Protein 3G79 (pdb70)

Solvent-accessible surface area: 38349 Å² total; per-residue (Å²): 172,90,49,113,2,70,99,32,16,168,141,78,18,100,7,70,79,0,0,0,2,14,5,14,112,38,0,2,0,11,0,0,6,3,0,37,6,111,70,8,98,59,0,4,0,5,22,151,100,34,190,96,22,13,108,35,32,48,58,2,57,162,6,52,17,58,163,198,67,22,28,120,21,6,88,110,13,0,27,121,2,31,186,67,43,39,6,49,2,6,70,61,36,46,65,0,36,94,0,18,0,0,0,0,4,22,80,25,82,95,29,79,120,74,87,75,61,36,55,31,66,56,0,34,64,4,0,100,31,0,0,103,69,7,100,56,0,0,0,0,0,0,19,8,49,5,26,16,23,10,0,67,23,73,0,34,90,17,0,37,135,73,32,64,37,113,14,19,81,19,0,0,0,0,2,0,12,37,80,38,93,94,40,133,2,8,98,8,8,67,82,47,39,10,16,0,0,1,29,52,138,20,0,17,135,12,0,37,73,0,2,54,54,11,27,70,125,7,128,28,23,70,10,44,0,22,1,0,0,0,2,38,2,0,14,20,1,13,60,0,7,23,23,0,3,0,1,0,1,0,3,10,0,32,7,32,40,6,20,0,27,41,0,25,62,0,2,38,18,39,127,44,167,32,80,28,22,17,8,12,143,8,4,0,8,15,3,14,60,51,36,21,22,6,0,80,13,0,27,118,3,10,151,126,48,248,38,155,64,29,33,19,179,73,48,67,10,0,0,37,13,0,4,103,1,2,87,31,0,5,32,2,0,37,60,11,0,56,22,0,0,102,83,50,65,61,154,9,99,71,10,37,0,0,0,0,0,0,0,35,84,140,50,23,107,23,9,132,54,3,7,1,58,62,0,48,72,56,0,72,175,38,36,5,68,27,61,6,6,4,56,90,12,126,136,45,105,87,22,162,35,20,120,61,34,71,65,0,0,106,85,0,18,0,0,0,0,1,0,11,0,53,43,1,71,84,15,123,3,65,62,0,50,136,20,0,46,76,61,51,0,0,0,0,2,1,53,71,27,8,94,8,84,84,2,27,73,77,15,0,0,2,9,1,6,0,24,31,41,37,9,150,22,172,101,171,104,62,111,2,69,100,41,11,143,143,76,30,90,4,71,74,0,0,0,2,13,4,14,69,39,0,0,0,7,0,0,6,4,0,64,6,132,56,10,86,89,1,5,0,4,22,172,108,31,215,96,26,10,120,31,29,72,60,0,56,196,9,80,10,17,40,171,35,158,17,75,29,1,68,84,7,0,6,136,3,32,171,70,48,46,8,76,3,8,56,72,39,48,56,0,35,110,3,16,0,0,0,0,7,30,128,24,64,35,79,100,82,102,99,59,49,15,56,42,70,40,0,71,84,3,0,119,29,0,0,96,66,10,100,58,0,1,0,0,0,0,3,7,65,6,23,7,29,16,0,67,18,64,0,48,126,20,0,42,136,44,30,56,38,99,13,24,86,18,0,0,0,0,1,0,5,29,48,48,113,90,29,147,3,6,106,26,13,61,90,70,40,16,2,0,0,1,34,48,114,18,0,8,120,7,0,31,68,0,2,50,53,15,29,72,123,9,130,25,24,74,12,46,0,19,1,0,0,0,0,22,3,0,6,18,1,10,66,0,6,29,19,0,3,0,1,0,2,0,2,7,0,31,2,29,36,7,19,0,22,42,0,16,57,0,1,38,19,15,138,34,160,40,90,36,28,13,11,9,143,6,3,0,6,20,5,12,47,49,32,16,8,5,0,69,13,0,41,93,6,11,145,107,55,192,29,150,66,29,37,49,159,72,92,58,7,0,0,19,4,0,4,95,0,2,87,32,0,6,31,2,0,35,58,12,0,46,39,0,0,96,86,52,53,61,138,4,108,67,6,27,0,0,0,0,0,0,0,27,88,124,53,28,100,22,6,133,38,4,6,2,68,61,0,52,53,56,0,74,154,38,29,6,64,22,68,5,6,1,53,89,16,133,141,35,118,82,19,160,30,25,117,60,46,68,76,0,0,114,87,0,13,0,0,0,0,4,0,12,0,60,43,1,72,76,12,124,0,75,80,0,53,145,30,0,61,88,70,47,0,0,0,0,3,2,52,72,28,8,94,7,90,56,2,29,70,62,14,0,0,2,10,0,4,0,26,31,44,34,6,139,22,161,103

Organism: Methanosarcina mazei (strain ATCC BAA-159 / DSM 3647 / Goe1 / Go1 / JCM 11833 / OCM 88) (NCBI:txid192952)

Secondary structure (DSSP, 8-state):
---HHHHHHHHH-S--EEEEE--STTHHHHHHHHHHSTT--EEEEE----TTTTTHHHHHTTT---SS--GGGHHHHHHHHHHTT-EEEES-GGGGGG-SEEEE-------SS--SS---HHHHHHHHHHHHH--TT-EEEE-S---TTTIIIIIHHHHHHHH---BTTTBEEEE------TTSHHHHHHHS-EEEEESSHHHHHHHHHHHGGG-SS--EEEEEHHHHHHHHHHHHHHHHHHHHHHHHHHHHHHHTT--HHHHHHHHHTS--SSS--------S---SSHHHHHHHHHHHHHTTSS-PPP--SS---HHHHHHHHHHHHHHHHHHHHHHHHHTTT--STT-EEEEE-SSSSTT-S--TT-THHHHHHHHHHHT-EEEEE-SS---BTTB-EES-HHHHHTT-SEEEE-S--HHHHS--HHHHHHHH--SS-EEEESSS-S-HHHHHTTT-EEEETT-TTTTT---/---HHHHHHHHH-S--EEEEE--STTHHHHHHHHHTSTT--EEEEE----TTTTHHHHHHTTT---SS---TTHHHHHHHHHHTTSEEEES-TTTTTT-SEEEE------SSS-SS----HHHHHHHHHHHHH--TT-EEEE-S---TTTIIIIIHHHHHHHHS--BTTTBEEEE------TTSHHHHHHHSPEEEEESSHHHHHHHHHHHGGG-SS--EEEEEHHHHHHHHHHHHHHHHHHHHHHHHHHHHHHHHT--HHHHHHHHHT--STTT--------S---SSHHHHHHHHHHHHHHHTT-----SSSS--HHHHHHHHHHHHHHHHHHHHHHHHHTTT--BTB-EEEEE-SSSSTT----TT-THHHHHHHHHHHT-EEEEE-SS---BTTB-EES-TTTTTTT-SEEEE-S--GGGTT--HHHHHHHH-SSS-EEEESSS---HHHHHTTT-EEEETT-TTTTT---

B-factor: mean 37.41, std 12.24, range [9.35, 94.42]

Structure (mmCIF, N/CA/C/O backbone):
data_3G79
#
_entry.id   3G79
#
_cell.length_a   78.830
_cell.length_b   88.723
_cell.length_c   151.600
_cell.angle_alpha   90.000
_cell.angle_beta   90.000
_cell.angle_gamma   90.000
#
_symmetry.space_group_name_H-M   'P 21 21 21'
#
loop_
_entity.id
_entity.type
_entity.pdbx_description
1 polymer 'NDP-N-acetyl-D-galactosaminuronic acid dehydrogenase'
2 water water
#
loop_
_atom_site.group_PDB
_atom_site.id
_atom_site.type_symbol
_atom_site.label_atom_id
_atom_site.label_alt_id
_atom_site.label_comp_id
_atom_site.label_asym_id
_atom_site.label_entity_id
_atom_site.label_seq_id
_atom_site.pdbx_PDB_ins_code
_atom_site.Cartn_x
_atom_site.Cartn_y
_atom_site.Cartn_z
_atom_site.occupancy
_atom_site.B_iso_or_equiv
_atom_site.auth_seq_id
_atom_site.auth_comp_id
_atom_site.auth_asym_id
_atom_site.auth_atom_id
_atom_site.pdbx_PDB_model_num
ATOM 1 N N . SER A 1 4 ? 5.080 -37.891 -45.353 1.00 49.46 4 SER A N 1
ATOM 2 C CA . SER A 1 4 ? 5.803 -37.144 -44.265 1.00 49.77 4 SER A CA 1
ATOM 3 C C . SER A 1 4 ? 5.722 -37.784 -42.869 1.00 49.02 4 SER A C 1
ATOM 4 O O . SER A 1 4 ? 6.370 -37.315 -41.927 1.00 49.10 4 SER A O 1
ATOM 7 N N . MET A 1 5 ? 4.941 -38.862 -42.749 1.00 48.08 5 MET A N 1
ATOM 8 C CA . MET A 1 5 ? 4.899 -39.682 -41.525 1.00 46.43 5 MET A CA 1
ATOM 9 C C . MET A 1 5 ? 6.213 -40.414 -41.287 1.00 43.48 5 MET A C 1
ATOM 10 O O . MET A 1 5 ? 6.834 -40.922 -42.223 1.00 43.20 5 MET A O 1
ATOM 15 N N . SER A 1 6 ? 6.623 -40.507 -40.031 1.00 41.21 6 SER A N 1
ATOM 16 C CA . SER A 1 6 ? 7.818 -41.289 -39.724 1.00 39.52 6 SER A CA 1
ATOM 17 C C . SER A 1 6 ? 7.523 -42.782 -39.834 1.00 36.97 6 SER A C 1
ATOM 18 O O . SER A 1 6 ? 6.378 -43.205 -39.827 1.00 36.23 6 SER A O 1
ATOM 21 N N . LYS A 1 7 ? 8.575 -43.569 -39.931 1.00 35.61 7 LYS A N 1
ATOM 22 C CA . LYS A 1 7 ? 8.463 -45.019 -39.876 1.00 34.61 7 LYS A CA 1
ATOM 23 C C . LYS A 1 7 ? 7.630 -45.513 -38.691 1.00 33.91 7 LYS A C 1
ATOM 24 O O . LYS A 1 7 ? 6.674 -46.247 -38.886 1.00 34.47 7 LYS A O 1
ATOM 30 N N . LEU A 1 8 ? 7.992 -45.116 -37.473 1.00 33.85 8 LEU A N 1
ATOM 31 C CA . LEU A 1 8 ? 7.250 -45.522 -36.258 1.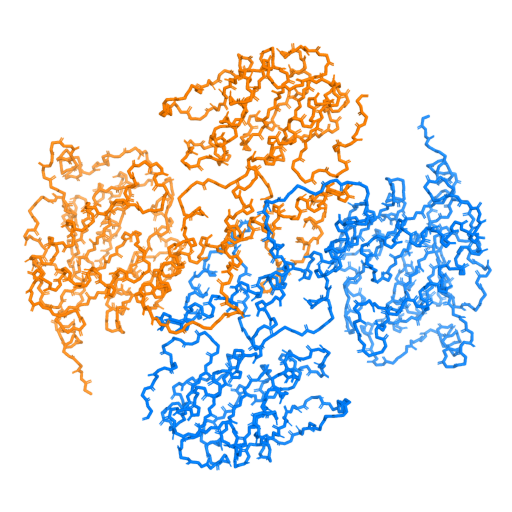00 34.15 8 LEU A CA 1
ATOM 32 C C . LEU A 1 8 ? 5.759 -45.125 -36.293 1.00 35.70 8 LEU A C 1
ATOM 33 O O . LEU A 1 8 ? 4.872 -45.967 -36.038 1.00 36.72 8 LEU A O 1
ATOM 38 N N . GLU A 1 9 ? 5.503 -43.856 -36.623 1.00 35.42 9 GLU A N 1
ATOM 39 C CA . GLU A 1 9 ? 4.160 -43.316 -36.784 1.00 35.42 9 GLU A CA 1
ATOM 40 C C . GLU A 1 9 ? 3.283 -44.206 -37.674 1.00 34.08 9 GLU A C 1
ATOM 41 O O . GLU A 1 9 ? 2.105 -44.420 -37.358 1.00 33.05 9 GLU A O 1
ATOM 47 N N . LYS A 1 10 ? 3.870 -44.696 -38.774 1.00 34.19 10 LYS A N 1
ATOM 48 C CA . LYS A 1 10 ? 3.189 -45.559 -39.769 1.00 35.05 10 LYS A CA 1
ATOM 49 C C . LYS A 1 10 ? 2.829 -46.926 -39.174 1.00 34.51 10 LYS A C 1
ATOM 50 O O . LYS A 1 10 ? 1.670 -47.371 -39.265 1.00 34.89 10 LYS A O 1
ATOM 56 N N . LEU A 1 11 ? 3.835 -47.576 -38.576 1.00 32.71 11 LEU A N 1
ATOM 57 C CA . LEU A 1 11 ? 3.649 -48.837 -37.891 1.00 31.79 11 LEU A CA 1
ATOM 58 C C . LEU A 1 11 ? 2.574 -48.706 -36.865 1.00 31.34 11 LEU A C 1
ATOM 59 O O . LEU A 1 11 ? 1.759 -49.583 -36.730 1.00 31.80 11 LEU A O 1
ATOM 64 N N . LEU A 1 12 ? 2.614 -47.612 -36.116 1.00 31.01 12 LEU A N 1
ATOM 65 C CA . LEU A 1 12 ? 1.610 -47.341 -35.119 1.00 31.15 12 LEU A CA 1
ATOM 66 C C . LEU A 1 12 ? 0.224 -47.137 -35.735 1.00 32.64 12 LEU A C 1
ATOM 67 O O . LEU A 1 12 ? -0.724 -47.762 -35.283 1.00 33.50 12 LEU A O 1
ATOM 72 N N . LYS A 1 13 ? 0.090 -46.325 -36.779 1.00 33.73 13 LYS A N 1
ATOM 73 C CA . LYS A 1 13 ? -1.259 -46.125 -37.339 1.00 35.49 13 LYS A CA 1
ATOM 74 C C . LYS A 1 13 ? -1.753 -47.437 -37.934 1.00 36.39 13 LYS A C 1
ATOM 75 O O . LYS A 1 13 ? -2.927 -47.752 -37.825 1.00 37.05 13 LYS A O 1
ATOM 81 N N . GLU A 1 14 ? -0.840 -48.187 -38.545 1.00 36.11 14 GLU A N 1
ATOM 82 C CA . GLU A 1 14 ? -1.123 -49.499 -39.105 1.00 36.67 14 GLU A CA 1
ATOM 83 C C . GLU A 1 14 ? -1.494 -50.603 -38.059 1.00 35.30 14 GLU A C 1
ATOM 84 O O . GLU A 1 14 ? -2.275 -51.506 -38.379 1.00 33.57 14 GLU A O 1
ATOM 90 N N . ARG A 1 15 ? -0.951 -50.512 -36.830 1.00 35.21 15 ARG A N 1
ATOM 91 C CA . ARG A 1 15 ? -1.267 -51.459 -35.728 1.00 34.97 15 ARG A CA 1
ATOM 92 C C . ARG A 1 15 ? -2.645 -51.109 -35.175 1.00 34.56 15 ARG A C 1
ATOM 93 O O . ARG A 1 15 ? -3.353 -51.951 -34.668 1.00 34.00 15 ARG A O 1
ATOM 101 N N . GLY A 1 16 ? -3.034 -49.848 -35.300 1.00 35.60 16 GLY A N 1
ATOM 102 C CA . GLY A 1 16 ? -4.321 -49.398 -34.796 1.00 35.83 16 GLY A CA 1
ATOM 103 C C . GLY A 1 16 ? -4.302 -49.119 -33.299 1.00 35.28 16 GLY A C 1
ATOM 104 O O . GLY A 1 16 ? -3.256 -49.180 -32.669 1.00 35.63 16 GLY A O 1
ATOM 105 N N . PRO A 1 17 ? -5.471 -48.811 -32.722 1.00 33.65 17 PRO A N 1
ATOM 106 C CA . PRO A 1 17 ? -5.548 -48.562 -31.287 1.00 33.09 17 PRO A CA 1
ATOM 107 C C . PRO A 1 17 ? -5.103 -49.758 -30.417 1.00 32.55 17 PRO A C 1
ATOM 108 O O . PRO A 1 17 ? -5.297 -50.912 -30.812 1.00 31.86 17 PRO A O 1
ATOM 112 N N . ILE A 1 18 ? -4.529 -49.454 -29.240 1.00 31.79 18 ILE A N 1
ATOM 113 C CA . ILE A 1 18 ? -4.038 -50.438 -28.291 1.00 29.95 18 ILE A CA 1
ATOM 114 C C . ILE A 1 18 ? -5.197 -51.292 -27.855 1.00 30.98 18 ILE A C 1
ATOM 115 O O . ILE A 1 18 ? -6.234 -50.773 -27.449 1.00 31.91 18 ILE A O 1
ATOM 120 N N . LYS A 1 19 ? -5.031 -52.605 -27.945 1.00 30.52 19 LYS A N 1
ATOM 121 C CA . LYS A 1 19 ? -6.089 -53.523 -27.569 1.00 29.48 19 LYS A CA 1
ATOM 122 C C . LYS A 1 19 ? -5.595 -54.625 -26.660 1.00 28.65 19 LYS A C 1
ATOM 123 O O . LYS A 1 19 ? -6.369 -55.153 -25.855 1.00 28.69 19 LYS A O 1
ATOM 129 N N . LYS A 1 20 ? -4.338 -55.027 -26.831 1.00 28.07 20 LYS A N 1
ATOM 130 C CA . LYS A 1 20 ? -3.802 -56.087 -25.990 1.00 29.00 20 LYS A CA 1
ATOM 131 C C . LYS A 1 20 ? -2.593 -55.541 -25.281 1.00 28.33 20 LYS A C 1
ATOM 132 O O . LYS A 1 20 ? -1.655 -55.063 -25.917 1.00 29.57 20 LYS A O 1
ATOM 138 N N . ILE A 1 21 ? -2.607 -55.680 -23.966 1.00 26.29 21 ILE A N 1
ATOM 139 C CA . ILE A 1 21 ? -1.643 -55.061 -23.083 1.00 25.97 21 ILE A CA 1
ATOM 140 C C . ILE A 1 21 ? -1.004 -56.151 -22.236 1.00 25.14 21 ILE A C 1
ATOM 141 O O . ILE A 1 21 ? -1.627 -57.132 -21.938 1.00 26.05 21 ILE A O 1
ATOM 146 N N . GLY A 1 22 ? 0.235 -55.970 -21.837 1.00 24.27 22 GLY A N 1
ATOM 147 C CA . GLY A 1 22 ? 0.888 -56.959 -20.994 1.00 24.40 22 GLY A CA 1
ATOM 148 C C . GLY A 1 22 ? 1.461 -56.215 -19.819 1.00 23.91 22 GLY A C 1
ATOM 149 O O . GLY A 1 22 ? 1.899 -55.074 -19.969 1.00 23.41 22 GLY A O 1
ATOM 150 N N . VAL A 1 23 ? 1.392 -56.815 -18.634 1.00 23.38 23 VAL A N 1
ATOM 151 C CA . VAL A 1 23 ? 2.159 -56.263 -17.501 1.00 22.81 23 VAL A CA 1
ATOM 152 C C . VAL A 1 23 ? 3.141 -57.286 -16.955 1.00 22.40 23 VAL A C 1
ATOM 153 O O . VAL A 1 23 ? 2.781 -58.458 -16.754 1.00 22.18 23 VAL A O 1
ATOM 157 N N . LEU A 1 24 ? 4.385 -56.861 -16.794 1.00 22.59 24 LEU A N 1
ATOM 158 C CA . LEU A 1 24 ? 5.405 -57.693 -16.178 1.00 23.64 24 LEU A CA 1
ATOM 159 C C . LEU A 1 24 ? 5.642 -57.182 -14.778 1.00 24.90 24 LEU A C 1
ATOM 160 O O . LEU A 1 24 ? 5.900 -55.972 -14.589 1.00 25.17 24 LEU A O 1
ATOM 165 N N . GLY A 1 25 ? 5.586 -58.090 -13.800 1.00 25.03 25 GLY A N 1
ATOM 166 C CA . GLY A 1 25 ? 5.802 -57.689 -12.400 1.00 25.48 25 GLY A CA 1
ATOM 167 C C . GLY A 1 25 ? 4.516 -57.815 -11.601 1.00 27.23 25 GLY A C 1
ATOM 168 O O . GLY A 1 25 ? 3.804 -56.804 -11.331 1.00 26.32 25 GLY A O 1
ATOM 169 N N . MET A 1 26 ? 4.204 -59.055 -11.215 1.00 27.74 26 MET A N 1
ATOM 170 C CA . MET A 1 26 ? 2.992 -59.275 -10.450 1.00 28.35 26 MET A CA 1
ATOM 171 C C . MET A 1 26 ? 3.168 -58.936 -8.943 1.00 31.27 26 MET A C 1
ATOM 172 O O . MET A 1 26 ? 3.041 -59.791 -8.068 1.00 30.88 26 MET A O 1
ATOM 177 N N . GLY A 1 27 ? 3.443 -57.653 -8.668 1.00 34.08 27 GLY A N 1
ATOM 178 C CA . GLY A 1 27 ? 3.714 -57.168 -7.306 1.00 36.34 27 GLY A CA 1
ATOM 179 C C . GLY A 1 27 ? 2.694 -56.165 -6.785 1.00 38.51 27 GLY A C 1
ATOM 180 O O . GLY A 1 27 ? 1.585 -56.048 -7.327 1.00 38.29 27 GLY A O 1
ATOM 181 N N . TYR A 1 28 ? 3.055 -55.419 -5.738 1.00 40.70 28 TYR A N 1
ATOM 182 C CA . TYR A 1 28 ? 2.067 -54.521 -5.157 1.00 42.76 28 TYR A CA 1
ATOM 183 C C . TYR A 1 28 ? 1.487 -53.521 -6.173 1.00 42.53 28 TYR A C 1
ATOM 184 O O . TYR A 1 28 ? 0.290 -53.261 -6.119 1.00 44.24 28 TYR A O 1
ATOM 193 N N . VAL A 1 29 ? 2.294 -53.055 -7.138 1.00 40.26 29 VAL A N 1
ATOM 194 C CA . VAL A 1 29 ? 1.876 -52.096 -8.187 1.00 37.20 29 VAL A CA 1
ATOM 195 C C . VAL A 1 29 ? 1.445 -52.695 -9.533 1.00 35.36 29 VAL A C 1
ATOM 196 O O . VAL A 1 29 ? 0.561 -52.164 -10.209 1.00 34.90 29 VAL A O 1
ATOM 200 N N . GLY A 1 30 ? 2.072 -53.793 -9.943 1.00 33.53 30 GLY A N 1
ATOM 201 C CA . GLY A 1 30 ? 1.786 -54.334 -11.255 1.00 31.34 30 GLY A CA 1
ATOM 202 C C . GLY A 1 30 ? 0.445 -55.048 -11.281 1.00 30.76 30 GLY A C 1
ATOM 203 O O . GLY A 1 30 ? -0.206 -55.123 -12.339 1.00 30.44 30 GLY A O 1
ATOM 204 N N . ILE A 1 31 ? 0.013 -55.588 -10.142 1.00 29.84 31 ILE A N 1
ATOM 205 C CA . ILE A 1 31 ? -1.301 -56.253 -10.126 1.00 29.19 31 ILE A CA 1
ATOM 206 C C . ILE A 1 31 ? -2.464 -55.226 -10.301 1.00 29.76 31 ILE A C 1
ATOM 207 O O . ILE A 1 31 ? -3.323 -55.414 -11.169 1.00 29.11 31 ILE A O 1
ATOM 212 N N . PRO A 1 32 ? -2.481 -54.127 -9.503 1.00 30.83 32 PRO A N 1
ATOM 213 C CA . PRO A 1 32 ? -3.559 -53.124 -9.703 1.00 31.24 32 PRO A CA 1
ATOM 214 C C . PRO A 1 32 ? -3.525 -52.576 -11.117 1.00 31.40 32 PRO A C 1
ATOM 215 O O . PRO A 1 32 ? -4.547 -52.595 -11.812 1.00 31.84 32 PRO A O 1
ATOM 219 N N . ALA A 1 33 ? -2.335 -52.144 -11.537 1.00 31.21 33 ALA A N 1
ATOM 220 C CA . ALA A 1 33 ? -2.099 -51.643 -12.888 1.00 30.78 33 ALA A CA 1
ATOM 221 C C . ALA A 1 33 ? -2.689 -52.550 -13.921 1.00 30.64 33 ALA A C 1
ATOM 222 O O . ALA A 1 33 ? -3.538 -52.112 -14.677 1.00 31.59 33 ALA A O 1
ATOM 224 N N . ALA A 1 34 ? -2.268 -53.816 -13.946 1.00 30.75 34 ALA A N 1
ATOM 225 C CA . ALA A 1 34 ? -2.681 -54.752 -14.989 1.00 30.27 34 ALA A CA 1
ATOM 226 C C . ALA A 1 34 ? -4.168 -54.862 -14.938 1.00 30.74 34 ALA A C 1
ATOM 227 O O . ALA A 1 34 ? -4.848 -55.007 -15.947 1.00 31.25 34 ALA A O 1
ATOM 229 N N . VAL A 1 35 ? -4.687 -54.749 -13.740 1.00 31.13 35 VAL A N 1
ATOM 230 C CA . VAL A 1 35 ? -6.056 -55.149 -13.527 1.00 32.31 35 VAL A CA 1
ATOM 231 C C . VAL A 1 35 ? -6.975 -53.951 -13.780 1.00 33.05 35 VAL A C 1
ATOM 232 O O . VAL A 1 35 ? -8.136 -54.116 -14.176 1.00 33.58 35 VAL A O 1
ATOM 236 N N . LEU A 1 36 ? -6.412 -52.746 -13.638 1.00 32.49 36 LEU A N 1
ATOM 237 C CA . LEU A 1 36 ? -7.094 -51.532 -14.023 1.00 32.03 36 LEU A CA 1
ATOM 238 C C . LEU A 1 36 ? -7.204 -51.449 -15.555 1.00 31.09 36 LEU A C 1
ATOM 239 O O . LEU A 1 36 ? -8.287 -51.148 -16.090 1.00 31.50 36 LEU A O 1
ATOM 244 N N . PHE A 1 37 ? -6.101 -51.745 -16.252 1.00 28.90 37 PHE A N 1
ATOM 245 C CA . PHE A 1 37 ? -6.111 -51.819 -17.712 1.00 27.79 37 PHE A CA 1
ATOM 246 C C . PHE A 1 37 ? -7.199 -52.788 -18.181 1.00 28.14 37 PHE A C 1
ATOM 247 O O . PHE A 1 37 ? -7.957 -52.465 -19.086 1.00 29.36 37 PHE A O 1
ATOM 255 N N . ALA A 1 38 ? -7.283 -53.970 -17.563 1.00 26.99 38 ALA A N 1
ATOM 256 C CA . ALA A 1 38 ? -8.199 -54.988 -18.052 1.00 27.19 38 ALA A CA 1
ATOM 257 C C . ALA A 1 38 ? -9.683 -54.591 -17.823 1.00 28.54 38 ALA A C 1
ATOM 258 O O . ALA A 1 38 ? -10.568 -54.982 -18.581 1.00 26.83 38 ALA A O 1
ATOM 260 N N . ASP A 1 39 ? -9.937 -53.772 -16.803 1.00 30.96 39 ASP A N 1
ATOM 261 C CA . ASP A 1 39 ? -11.301 -53.291 -16.530 1.00 32.10 39 ASP A CA 1
ATOM 262 C C . ASP A 1 39 ? -11.722 -52.159 -17.477 1.00 32.93 39 ASP A C 1
ATOM 263 O O . ASP A 1 39 ? -12.891 -51.873 -17.603 1.00 32.99 39 ASP A O 1
ATOM 268 N N . ALA A 1 40 ? -10.764 -51.498 -18.125 1.00 32.95 40 ALA A N 1
ATOM 269 C CA . ALA A 1 40 ? -11.113 -50.401 -18.979 1.00 32.60 40 ALA A CA 1
ATOM 270 C C . ALA A 1 40 ? -11.813 -50.973 -20.194 1.00 33.02 40 ALA A C 1
ATOM 271 O O . ALA A 1 40 ? -11.227 -51.757 -20.915 1.00 33.66 40 ALA A O 1
ATOM 273 N N . PRO A 1 41 ? -13.090 -50.612 -20.411 1.00 33.99 41 PRO A N 1
ATOM 274 C CA . PRO A 1 41 ? -13.703 -51.064 -21.653 1.00 34.47 41 PRO A CA 1
ATOM 275 C C . PRO A 1 41 ? -12.893 -50.289 -22.657 1.00 35.37 41 PRO A C 1
ATOM 276 O O . PRO A 1 41 ? -12.344 -49.260 -22.296 1.00 37.18 41 PRO A O 1
ATOM 280 N N . CYS A 1 42 ? -12.780 -50.741 -23.888 1.00 33.51 42 CYS A N 1
ATOM 281 C CA . CYS A 1 42 ? -11.758 -50.148 -24.801 1.00 31.18 42 CYS A CA 1
ATOM 282 C C . CYS A 1 42 ? -10.495 -50.995 -24.862 1.00 29.29 42 CYS A C 1
ATOM 283 O O . CYS A 1 42 ? -9.961 -51.137 -25.920 1.00 29.05 42 CYS A O 1
ATOM 286 N N . PHE A 1 43 ? -10.051 -51.593 -23.766 1.00 29.81 43 PHE A N 1
ATOM 287 C CA . PHE A 1 43 ? -8.979 -52.625 -23.865 1.00 30.94 43 PHE A CA 1
ATOM 288 C C . PHE A 1 43 ? -9.625 -54.014 -23.889 1.00 32.49 43 PHE A C 1
ATOM 289 O O . PHE A 1 43 ? -10.724 -54.179 -23.371 1.00 32.25 43 PHE A O 1
ATOM 297 N N . GLU A 1 44 ? -8.992 -54.997 -24.521 1.00 34.20 44 GLU A N 1
ATOM 298 C CA . GLU A 1 44 ? -9.660 -56.303 -24.690 1.00 36.65 44 GLU A CA 1
ATOM 299 C C . GLU A 1 44 ? -9.191 -57.339 -23.677 1.00 37.89 44 GLU A C 1
ATOM 300 O O . GLU A 1 44 ? -9.998 -58.081 -23.113 1.00 39.03 44 GLU A O 1
ATOM 306 N N . LYS A 1 45 ? -7.879 -57.397 -23.473 1.00 37.61 45 LYS A N 1
ATOM 307 C CA . LYS A 1 45 ? -7.258 -58.487 -22.743 1.00 37.97 45 LYS A CA 1
ATOM 308 C C . LYS A 1 45 ? -5.870 -58.083 -22.337 1.00 36.49 45 LYS A C 1
ATOM 309 O O . LYS A 1 45 ? -5.073 -57.609 -23.165 1.00 37.35 45 LYS A O 1
ATOM 315 N N . VAL A 1 46 ? -5.601 -58.272 -21.050 1.00 34.29 46 VAL A N 1
ATOM 316 C CA . VAL A 1 46 ? -4.315 -57.990 -20.453 1.00 32.80 46 VAL A CA 1
ATOM 317 C C . VAL A 1 46 ? -3.694 -59.304 -20.003 1.00 31.94 46 VAL A C 1
ATOM 318 O O . VAL A 1 46 ? -4.375 -60.174 -19.477 1.00 32.04 46 VAL A O 1
ATOM 322 N N . LEU A 1 47 ? -2.396 -59.435 -20.221 1.00 31.34 47 LEU A N 1
ATOM 323 C CA . LEU A 1 47 ? -1.628 -60.546 -19.717 1.00 31.29 47 LEU A CA 1
ATOM 324 C C . LEU A 1 47 ? -0.742 -60.022 -18.633 1.00 31.51 47 LEU A C 1
ATOM 325 O O . LEU A 1 47 ? -0.116 -58.968 -18.793 1.00 33.21 47 LEU A O 1
ATOM 330 N N . GLY A 1 48 ? -0.705 -60.734 -17.512 1.00 30.33 48 GLY A N 1
ATOM 331 C CA . GLY A 1 48 ? 0.262 -60.484 -16.462 1.00 28.99 48 GLY A CA 1
ATOM 332 C C . GLY A 1 48 ? 1.309 -61.601 -16.460 1.00 28.70 48 GLY A C 1
ATOM 333 O O . GLY A 1 48 ? 0.986 -62.820 -16.509 1.00 28.43 48 GLY A O 1
ATOM 334 N N . PHE A 1 49 ? 2.563 -61.188 -16.366 1.00 27.82 49 PHE A N 1
ATOM 335 C CA . PHE A 1 49 ? 3.657 -62.093 -16.538 1.00 27.81 49 PHE A CA 1
ATOM 336 C C . PHE A 1 49 ? 4.333 -62.435 -15.217 1.00 31.44 49 PHE A C 1
ATOM 337 O O . PHE A 1 49 ? 4.818 -61.539 -14.493 1.00 32.24 49 PHE A O 1
ATOM 345 N N . GLN A 1 50 ? 4.293 -63.743 -14.917 1.00 33.62 50 GLN A N 1
ATOM 346 C CA . GLN A 1 50 ? 4.972 -64.387 -13.772 1.00 36.15 50 GLN A CA 1
ATOM 347 C C . GLN A 1 50 ? 5.695 -65.729 -14.077 1.00 38.91 50 GLN A C 1
ATOM 348 O O . GLN A 1 50 ? 5.099 -66.665 -14.606 1.00 39.32 50 GLN A O 1
ATOM 354 N N . ARG A 1 51 ? 6.968 -65.828 -13.717 1.00 41.56 51 ARG A N 1
ATOM 355 C CA . ARG A 1 51 ? 7.684 -67.125 -13.631 1.00 44.00 51 ARG A CA 1
ATOM 356 C C . ARG A 1 51 ? 7.026 -68.043 -12.567 1.00 45.67 51 ARG A C 1
ATOM 357 O O . ARG A 1 51 ? 6.333 -67.555 -11.680 1.00 45.35 51 ARG A O 1
ATOM 365 N N . ASN A 1 52 ? 7.229 -69.359 -12.629 1.00 48.40 52 ASN A N 1
ATOM 366 C CA . ASN A 1 52 ? 7.185 -70.151 -11.378 1.00 50.96 52 ASN A CA 1
ATOM 367 C C . ASN A 1 52 ? 8.475 -69.979 -10.574 1.00 51.64 52 ASN A C 1
ATOM 368 O O . ASN A 1 52 ? 9.270 -70.924 -10.457 1.00 52.03 52 ASN A O 1
ATOM 373 N N . SER A 1 53 ? 8.695 -68.769 -10.050 1.00 51.87 53 SER A N 1
ATOM 374 C CA . SER A 1 53 ? 9.700 -68.548 -9.037 1.00 52.38 53 SER A CA 1
ATOM 375 C C . SER A 1 53 ? 9.115 -69.353 -7.916 1.00 53.24 53 SER A C 1
ATOM 376 O O . SER A 1 53 ? 8.213 -68.840 -7.262 1.00 54.21 53 SER A O 1
ATOM 379 N N . LYS A 1 54 ? 9.550 -70.597 -7.696 1.00 52.75 54 LYS A N 1
ATOM 380 C CA . LYS A 1 54 ? 9.230 -71.251 -6.421 1.00 52.55 54 LYS A CA 1
ATOM 381 C C . LYS A 1 54 ? 9.344 -70.109 -5.418 1.00 51.61 54 LYS A C 1
ATOM 382 O O . LYS A 1 54 ? 10.404 -69.461 -5.325 1.00 52.53 54 LYS A O 1
ATOM 388 N N . SER A 1 55 ? 8.249 -69.821 -4.721 1.00 49.38 55 SER A N 1
ATOM 389 C CA . SER A 1 55 ? 8.133 -68.582 -3.923 1.00 47.70 55 SER A CA 1
ATOM 390 C C . SER A 1 55 ? 7.022 -67.668 -4.425 1.00 45.30 55 SER A C 1
ATOM 391 O O . SER A 1 55 ? 6.344 -67.034 -3.624 1.00 45.61 55 SER A O 1
ATOM 394 N N . SER A 1 56 ? 6.867 -67.583 -5.744 1.00 43.12 56 SER A N 1
ATOM 395 C CA . SER A 1 56 ? 5.872 -66.699 -6.382 1.00 41.67 56 SER A CA 1
ATOM 396 C C . SER A 1 56 ? 5.020 -67.443 -7.419 1.00 40.58 56 SER A C 1
ATOM 397 O O . SER A 1 56 ? 3.986 -66.929 -7.853 1.00 40.16 56 SER A O 1
ATOM 400 N N . GLY A 1 57 ? 5.447 -68.654 -7.797 1.00 39.56 57 GLY A N 1
ATOM 401 C CA . GLY A 1 57 ? 4.724 -69.484 -8.749 1.00 38.82 57 GLY A CA 1
ATOM 402 C C . GLY A 1 57 ? 3.228 -69.507 -8.545 1.00 38.85 57 GLY A C 1
ATOM 403 O O . GLY A 1 57 ? 2.477 -69.400 -9.502 1.00 39.24 57 GLY A O 1
ATOM 404 N N . TYR A 1 58 ? 2.814 -69.635 -7.289 1.00 39.13 58 TYR A N 1
ATOM 405 C CA . TYR A 1 58 ? 1.398 -69.686 -6.850 1.00 39.97 58 TYR A CA 1
ATOM 406 C C . TYR A 1 58 ? 0.451 -68.579 -7.367 1.00 39.91 58 TYR A C 1
ATOM 407 O O . TYR A 1 58 ? -0.750 -68.852 -7.609 1.00 40.48 58 TYR A O 1
ATOM 416 N N . LYS A 1 59 ? 0.990 -67.356 -7.519 1.00 38.13 59 LYS A N 1
ATOM 417 C CA . LYS A 1 59 ? 0.240 -66.171 -7.958 1.00 36.69 59 LYS A CA 1
ATOM 418 C C . LYS A 1 59 ? -0.459 -66.406 -9.289 1.00 37.48 59 LYS A C 1
ATOM 419 O O . LYS A 1 59 ? -1.570 -65.897 -9.522 1.00 36.69 59 LYS A O 1
ATOM 425 N N . ILE A 1 60 ? 0.168 -67.223 -10.144 1.00 38.31 60 ILE A N 1
ATOM 426 C CA . ILE A 1 60 ? -0.432 -67.573 -11.420 1.00 38.77 60 ILE A CA 1
ATOM 427 C C . ILE A 1 60 ? -1.825 -68.142 -11.152 1.00 40.55 60 ILE A C 1
ATOM 428 O O . ILE A 1 60 ? -2.830 -67.633 -11.666 1.00 40.78 60 ILE A O 1
ATOM 433 N N . GLU A 1 61 ? -1.887 -69.174 -10.317 1.00 41.57 61 GLU A N 1
ATOM 434 C CA . GLU A 1 61 ? -3.154 -69.857 -10.098 1.00 41.98 61 GLU A CA 1
ATOM 435 C C . GLU A 1 61 ? -4.078 -69.050 -9.193 1.00 40.25 61 GLU A C 1
ATOM 436 O O . GLU A 1 61 ? -5.285 -69.015 -9.431 1.00 40.34 61 GLU A O 1
ATOM 438 N N . MET A 1 62 ? -3.525 -68.428 -8.158 1.00 38.74 62 MET A N 1
ATOM 439 C CA . MET A 1 62 ? -4.344 -67.579 -7.305 1.00 40.06 62 MET A CA 1
ATOM 440 C C . MET A 1 62 ? -5.054 -66.529 -8.170 1.00 40.45 62 MET A C 1
ATOM 441 O O . MET A 1 62 ? -6.290 -66.523 -8.250 1.00 40.58 62 MET A O 1
ATOM 446 N N . LEU A 1 63 ? -4.263 -65.687 -8.840 1.00 40.42 63 LEU A N 1
ATOM 447 C CA . LEU A 1 63 ? -4.792 -64.632 -9.683 1.00 40.39 63 LEU A CA 1
ATOM 448 C C . LEU A 1 63 ? -5.825 -65.152 -10.657 1.00 41.25 63 LEU A C 1
ATOM 449 O O . LEU A 1 63 ? -6.847 -64.478 -10.899 1.00 40.93 63 LEU A O 1
ATOM 454 N N . ASN A 1 64 ? -5.562 -66.326 -11.229 1.00 41.42 64 ASN A N 1
ATOM 455 C CA . ASN A 1 64 ? -6.486 -66.871 -12.217 1.00 43.01 64 ASN A CA 1
ATOM 456 C C . ASN A 1 64 ? -7.779 -67.455 -11.637 1.00 43.86 64 ASN A C 1
ATOM 457 O O . ASN A 1 64 ? -8.676 -67.891 -12.386 1.00 43.64 64 ASN A O 1
ATOM 462 N N . ARG A 1 65 ? -7.872 -67.464 -10.309 1.00 44.95 65 ARG A N 1
ATOM 463 C CA . ARG A 1 65 ? -9.143 -67.744 -9.650 1.00 46.61 65 ARG A CA 1
ATOM 464 C C . ARG A 1 65 ? -9.784 -66.424 -9.213 1.00 46.39 65 ARG A C 1
ATOM 465 O O . ARG A 1 65 ? -10.968 -66.389 -8.862 1.00 45.23 65 ARG A O 1
ATOM 473 N N . GLY A 1 66 ? -8.976 -65.358 -9.213 1.00 47.24 66 GLY A N 1
ATOM 474 C CA . GLY A 1 66 ? -9.438 -64.010 -8.939 1.00 48.31 66 GLY A CA 1
ATOM 475 C C . GLY A 1 66 ? -9.029 -63.390 -7.611 1.00 49.75 66 GLY A C 1
ATOM 476 O O . GLY A 1 66 ? -9.818 -62.628 -7.042 1.00 49.40 66 GLY A O 1
ATOM 477 N N . GLU A 1 67 ? -7.796 -63.661 -7.149 1.00 51.51 67 GLU A N 1
ATOM 478 C CA . GLU A 1 67 ? -7.346 -63.307 -5.777 1.00 53.51 67 GLU A CA 1
ATOM 479 C C . GLU A 1 67 ? -5.975 -62.601 -5.744 1.00 56.22 67 GLU A C 1
ATOM 480 O O . GLU A 1 67 ? -5.243 -62.695 -6.725 1.00 56.77 67 GLU A O 1
ATOM 486 N N . SER A 1 68 ? -5.603 -61.944 -4.628 1.00 58.34 68 SER A N 1
ATOM 487 C CA . SER A 1 68 ? -4.344 -61.133 -4.568 1.00 60.74 68 SER A CA 1
ATOM 488 C C . SER A 1 68 ? -3.143 -61.665 -3.679 1.00 63.70 68 SER A C 1
ATOM 489 O O . SER A 1 68 ? -2.945 -62.884 -3.629 1.00 63.77 68 SER A O 1
ATOM 492 N N . PRO A 1 69 ? -2.292 -60.765 -3.063 1.00 65.75 69 PRO A N 1
ATOM 493 C CA . PRO A 1 69 ? -1.293 -61.244 -2.095 1.00 66.58 69 PRO A CA 1
ATOM 494 C C . PRO A 1 69 ? -1.561 -60.776 -0.641 1.00 68.33 69 PRO A C 1
ATOM 495 O O . PRO A 1 69 ? -2.705 -60.815 -0.150 1.00 68.64 69 PRO A O 1
ATOM 499 N N . LEU A 1 70 ? -0.501 -60.309 0.020 1.00 69.17 70 LEU A N 1
ATOM 500 C CA . LEU A 1 70 ? -0.509 -60.058 1.465 1.00 69.81 70 LEU A CA 1
ATOM 501 C C . LEU A 1 70 ? -1.014 -58.673 1.934 1.00 69.42 70 LEU A C 1
ATOM 502 O O . LEU A 1 70 ? -0.514 -57.630 1.499 1.00 68.47 70 LEU A O 1
ATOM 507 N N . LYS A 1 71 ? -2.025 -58.689 2.809 1.00 69.95 71 LYS A N 1
ATOM 508 C CA . LYS A 1 71 ? -2.359 -57.547 3.711 1.00 70.61 71 LYS A CA 1
ATOM 509 C C . LYS A 1 71 ? -3.657 -56.732 3.486 1.00 70.47 71 LYS A C 1
ATOM 510 O O . LYS A 1 71 ? -3.875 -55.726 4.185 1.00 70.88 71 LYS A O 1
ATOM 516 N N . GLY A 1 72 ? -4.517 -57.163 2.563 1.00 69.49 72 GLY A N 1
ATOM 517 C CA . GLY A 1 72 ? -5.759 -56.423 2.266 1.00 68.42 72 GLY A CA 1
ATOM 518 C C . GLY A 1 72 ? -5.488 -55.060 1.628 1.00 67.08 72 GLY A C 1
ATOM 519 O O . GLY A 1 72 ? -4.804 -54.206 2.204 1.00 67.34 72 GLY A O 1
ATOM 520 N N . GLU A 1 73 ? -6.012 -54.845 0.428 1.00 65.14 73 GLU A N 1
ATOM 521 C CA . GLU A 1 73 ? -5.673 -53.637 -0.307 1.00 63.18 73 GLU A CA 1
ATOM 522 C C . GLU A 1 73 ? -6.897 -52.978 -0.864 1.00 61.46 73 GLU A C 1
ATOM 523 O O . GLU A 1 73 ? -7.727 -53.659 -1.450 1.00 60.52 73 GLU A O 1
ATOM 529 N N . GLU A 1 74 ? -6.988 -51.654 -0.692 1.00 61.25 74 GLU A N 1
ATOM 530 C CA . GLU A 1 74 ? -7.978 -50.833 -1.401 1.00 61.08 74 GLU A CA 1
ATOM 531 C C . GLU A 1 74 ? -9.172 -51.712 -1.636 1.00 60.35 74 GLU A C 1
ATOM 532 O O . GLU A 1 74 ? -9.604 -51.849 -2.777 1.00 59.62 74 GLU A O 1
ATOM 538 N N . PRO A 1 75 ? -9.692 -52.325 -0.557 1.00 60.50 75 PRO A N 1
ATOM 539 C CA . PRO A 1 75 ? -10.597 -53.490 -0.639 1.00 59.76 75 PRO A CA 1
ATOM 540 C C . PRO A 1 75 ? -11.570 -53.402 -1.810 1.00 57.53 75 PRO A C 1
ATOM 541 O O . PRO A 1 75 ? -12.798 -53.557 -1.649 1.00 58.84 75 PRO A O 1
ATOM 545 N N . GLY A 1 76 ? -10.980 -53.110 -2.965 1.00 53.45 76 GLY A N 1
ATOM 546 C CA . GLY A 1 76 ? -11.558 -53.354 -4.267 1.00 50.45 76 GLY A CA 1
ATOM 547 C C . GLY A 1 76 ? -10.588 -54.212 -5.076 1.00 47.14 76 GLY A C 1
ATOM 548 O O . GLY A 1 76 ? -10.957 -54.738 -6.135 1.00 46.18 76 GLY A O 1
ATOM 549 N N . LEU A 1 77 ? -9.355 -54.372 -4.580 1.00 44.98 77 LEU A N 1
ATOM 550 C CA . LEU A 1 77 ? -8.348 -55.078 -5.370 1.00 43.86 77 LEU A CA 1
ATOM 551 C C . LEU A 1 77 ? -8.819 -56.474 -5.725 1.00 43.50 77 LEU A C 1
ATOM 552 O O . LEU A 1 77 ? -9.008 -56.769 -6.899 1.00 44.74 77 LEU A O 1
ATOM 557 N N . GLU A 1 78 ? -9.060 -57.307 -4.725 1.00 42.18 78 GLU A N 1
ATOM 558 C CA . GLU A 1 78 ? -9.562 -58.664 -4.959 1.00 41.59 78 GLU A CA 1
ATOM 559 C C . GLU A 1 78 ? -10.868 -58.699 -5.781 1.00 41.80 78 GLU A C 1
ATOM 560 O O . GLU A 1 78 ? -11.106 -59.642 -6.552 1.00 41.77 78 GLU A O 1
ATOM 566 N N . GLU A 1 79 ? -11.709 -57.673 -5.623 1.00 41.36 79 GLU A N 1
ATOM 567 C CA . GLU A 1 79 ? -12.988 -57.620 -6.356 1.00 40.39 79 GLU A CA 1
ATOM 568 C C . GLU A 1 79 ? -12.747 -57.214 -7.820 1.00 37.49 79 GLU A C 1
ATOM 569 O O . GLU A 1 79 ? -13.393 -57.723 -8.731 1.00 36.90 79 GLU A O 1
ATOM 575 N N . LEU A 1 80 ? -11.794 -56.310 -8.019 1.00 34.80 80 LEU A N 1
ATOM 576 C CA . LEU A 1 80 ? -11.368 -55.924 -9.344 1.00 32.32 80 LEU A CA 1
ATOM 577 C C . LEU A 1 80 ? -10.817 -57.143 -10.125 1.00 30.59 80 LEU A C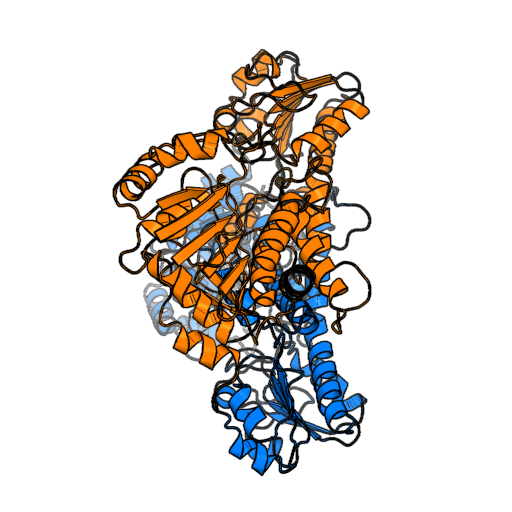 1
ATOM 578 O O . LEU A 1 80 ? -11.270 -57.409 -11.233 1.00 30.04 80 LEU A O 1
ATOM 583 N N . ILE A 1 81 ? -9.881 -57.885 -9.521 1.00 29.55 81 ILE A N 1
ATOM 584 C CA . ILE A 1 81 ? -9.340 -59.124 -10.092 1.00 28.14 81 ILE A CA 1
ATOM 585 C C . ILE A 1 81 ? -10.479 -60.083 -10.416 1.00 28.49 81 ILE A C 1
ATOM 586 O O . ILE A 1 81 ? -10.559 -60.631 -11.523 1.00 28.86 81 ILE A O 1
ATOM 591 N N . GLY A 1 82 ? -11.399 -60.248 -9.476 1.00 28.56 82 GLY A N 1
ATOM 592 C CA . GLY A 1 82 ? -12.511 -61.188 -9.672 1.00 28.96 82 GLY A CA 1
ATOM 593 C C . GLY A 1 82 ? -13.336 -60.854 -10.900 1.00 29.19 82 GLY A C 1
ATOM 594 O O . GLY A 1 82 ? -13.711 -61.742 -11.673 1.00 28.08 82 GLY A O 1
ATOM 595 N N . LYS A 1 83 ? -13.551 -59.556 -11.092 1.00 30.63 83 LYS A N 1
ATOM 596 C CA . LYS A 1 83 ? -14.461 -59.019 -12.090 1.00 32.96 83 LYS A CA 1
ATOM 597 C C . LYS A 1 83 ? -13.834 -59.215 -13.453 1.00 33.43 83 LYS A C 1
ATOM 598 O O . LYS A 1 83 ? -14.448 -59.786 -14.364 1.00 34.93 83 LYS A O 1
ATOM 604 N N . VAL A 1 84 ? -12.590 -58.762 -13.548 1.00 31.78 84 VAL A N 1
ATOM 605 C CA . VAL A 1 84 ? -11.775 -58.805 -14.743 1.00 30.53 84 VAL A CA 1
ATOM 606 C C . VAL A 1 84 ? -11.479 -60.266 -15.192 1.00 30.77 84 VAL A C 1
ATOM 607 O O . VAL A 1 84 ? -11.577 -60.615 -16.391 1.00 29.53 84 VAL A O 1
ATOM 611 N N . VAL A 1 85 ? -11.162 -61.129 -14.220 1.00 31.88 85 VAL A N 1
ATOM 612 C CA . VAL A 1 85 ? -10.945 -62.544 -14.493 1.00 32.70 85 VAL A CA 1
ATOM 613 C C . VAL A 1 85 ? -12.265 -63.170 -14.967 1.00 34.49 85 VAL A C 1
ATOM 614 O O . VAL A 1 85 ? -12.306 -63.882 -15.986 1.00 33.75 85 VAL A O 1
ATOM 618 N N . LYS A 1 86 ? -13.357 -62.853 -14.277 1.00 36.64 86 LYS A N 1
ATOM 619 C CA . LYS A 1 86 ? -14.663 -63.434 -14.640 1.00 38.11 86 LYS A CA 1
ATOM 620 C C . LYS A 1 86 ? -15.078 -63.029 -16.068 1.00 38.15 86 LYS A C 1
ATOM 621 O O . LYS A 1 86 ? -15.724 -63.813 -16.778 1.00 38.15 86 LYS A O 1
ATOM 627 N N . ALA A 1 87 ? -14.711 -61.807 -16.468 1.00 37.46 87 ALA A N 1
ATOM 628 C CA . ALA A 1 87 ? -15.042 -61.273 -17.783 1.00 38.08 87 ALA A CA 1
ATOM 629 C C . ALA A 1 87 ? -14.032 -61.721 -18.844 1.00 39.31 87 ALA A C 1
ATOM 630 O O . ALA A 1 87 ? -14.082 -61.285 -20.008 1.00 39.87 87 ALA A O 1
ATOM 632 N N . GLY A 1 88 ? -13.112 -62.589 -18.441 1.00 39.14 88 GLY A N 1
ATOM 633 C CA . GLY A 1 88 ? -12.044 -63.047 -19.314 1.00 38.00 88 GLY A CA 1
ATOM 634 C C . GLY A 1 88 ? -11.167 -61.974 -19.931 1.00 36.67 88 GLY A C 1
ATOM 635 O O . GLY A 1 88 ? -10.707 -62.159 -21.053 1.00 36.96 88 GLY A O 1
ATOM 636 N N . LYS A 1 89 ? -10.933 -60.872 -19.210 1.00 34.65 89 LYS A N 1
ATOM 637 C CA . LYS A 1 89 ? -10.073 -59.781 -19.711 1.00 33.59 89 LYS A CA 1
ATOM 638 C C . LYS A 1 89 ? -8.651 -59.769 -19.091 1.00 33.59 89 LYS A C 1
ATOM 639 O O . LYS A 1 89 ? -7.795 -58.906 -19.412 1.00 33.32 89 LYS A O 1
ATOM 645 N N . PHE A 1 90 ? -8.420 -60.696 -18.178 1.00 32.99 90 PHE A N 1
ATOM 646 C CA . PHE A 1 90 ? -7.138 -60.778 -17.528 1.00 33.41 90 PHE A CA 1
ATOM 647 C C . PHE A 1 90 ? -6.753 -62.227 -17.258 1.00 34.48 90 PHE A C 1
ATOM 648 O O . PHE A 1 90 ? -7.595 -63.054 -16.924 1.00 34.42 90 PHE A O 1
ATOM 656 N N . GLU A 1 91 ? -5.469 -62.507 -17.419 1.00 35.50 91 GLU A N 1
ATOM 657 C CA . GLU A 1 91 ? -4.919 -63.837 -17.236 1.00 36.62 91 GLU A CA 1
ATOM 658 C C . GLU A 1 91 ? -3.458 -63.670 -16.869 1.00 35.98 91 GLU A C 1
ATOM 659 O O . GLU A 1 91 ? -2.772 -62.812 -17.427 1.00 36.02 91 GLU A O 1
ATOM 665 N N . CYS A 1 92 ? -3.004 -64.476 -15.917 1.00 35.01 92 CYS A N 1
ATOM 666 C CA . CYS A 1 92 ? -1.606 -64.532 -15.533 1.00 34.28 92 CYS A CA 1
ATOM 667 C C . CYS A 1 92 ? -0.972 -65.764 -16.183 1.00 33.59 92 CYS A C 1
ATOM 668 O O . CYS A 1 92 ? -1.532 -66.868 -16.151 1.00 33.28 92 CYS A O 1
ATOM 671 N N . THR A 1 93 ? 0.178 -65.556 -16.809 1.00 33.57 93 THR A N 1
ATOM 672 C CA . THR A 1 93 ? 0.903 -66.622 -17.503 1.00 32.78 93 THR A CA 1
ATOM 673 C C . THR A 1 93 ? 2.414 -66.511 -17.287 1.00 31.98 93 THR A C 1
ATOM 674 O O . THR A 1 93 ? 2.940 -65.396 -17.170 1.00 31.76 93 THR A O 1
ATOM 678 N N . PRO A 1 94 ? 3.097 -67.684 -17.158 1.00 31.91 94 PRO A N 1
ATOM 679 C CA . PRO A 1 94 ? 4.573 -67.881 -17.043 1.00 31.26 94 PRO A CA 1
ATOM 680 C C . PRO A 1 94 ? 5.266 -67.812 -18.412 1.00 30.96 94 PRO A C 1
ATOM 681 O O . PRO A 1 94 ? 6.500 -67.876 -18.526 1.00 30.80 94 PRO A O 1
ATOM 685 N N . ASP A 1 95 ? 4.443 -67.665 -19.437 1.00 30.82 95 ASP A N 1
ATOM 686 C CA . ASP A 1 95 ? 4.878 -67.768 -20.807 1.00 31.40 95 ASP A CA 1
ATOM 687 C C . ASP A 1 95 ? 5.133 -66.393 -21.473 1.00 31.21 95 ASP A C 1
ATOM 688 O O . ASP A 1 95 ? 4.285 -65.836 -22.172 1.00 31.08 95 ASP A O 1
ATOM 693 N N . PHE A 1 96 ? 6.357 -65.911 -21.293 1.00 31.16 96 PHE A N 1
ATOM 694 C CA . PHE A 1 96 ? 6.816 -64.617 -21.775 1.00 29.86 96 PHE A CA 1
ATOM 695 C C . PHE A 1 96 ? 6.800 -64.420 -23.288 1.00 29.20 96 PHE A C 1
ATOM 696 O O . PHE A 1 96 ? 6.749 -63.262 -23.787 1.00 26.71 96 PHE A O 1
ATOM 704 N N . SER A 1 97 ? 6.832 -65.550 -23.999 1.00 30.05 97 SER A N 1
ATOM 705 C CA . SER A 1 97 ? 6.789 -65.582 -25.463 1.00 31.21 97 SER A CA 1
ATOM 706 C C . SER A 1 97 ? 5.559 -64.871 -25.974 1.00 32.44 97 SER A C 1
ATOM 707 O O . SER A 1 97 ? 5.587 -64.261 -27.038 1.00 33.78 97 SER A O 1
ATOM 710 N N . ARG A 1 98 ? 4.483 -64.944 -25.210 1.00 33.06 98 ARG A N 1
ATOM 711 C CA . ARG A 1 98 ? 3.241 -64.234 -25.545 1.00 34.38 98 ARG A CA 1
ATOM 712 C C . ARG A 1 98 ? 3.294 -62.693 -25.474 1.00 33.41 98 ARG A C 1
ATOM 713 O O . ARG A 1 98 ? 2.303 -62.015 -25.787 1.00 33.39 98 ARG A O 1
ATOM 721 N N . ILE A 1 99 ? 4.398 -62.140 -24.996 1.00 32.85 99 ILE A N 1
ATOM 722 C CA . ILE A 1 99 ? 4.640 -60.702 -25.150 1.00 33.07 99 ILE A CA 1
ATOM 723 C C . ILE A 1 99 ? 4.480 -60.407 -26.646 1.00 33.68 99 ILE A C 1
ATOM 724 O O . ILE A 1 99 ? 3.872 -59.398 -27.061 1.00 34.03 99 ILE A O 1
ATOM 729 N N . SER A 1 100 ? 4.963 -61.338 -27.459 1.00 33.46 100 SER A N 1
ATOM 730 C CA . SER A 1 100 ? 4.799 -61.203 -28.890 1.00 33.13 100 SER A CA 1
ATOM 731 C C . SER A 1 100 ? 3.407 -60.828 -29.373 1.00 32.68 100 SER A C 1
ATOM 732 O O . SER A 1 100 ? 3.301 -60.164 -30.406 1.00 34.39 100 SER A O 1
ATOM 735 N N . GLU A 1 101 ? 2.358 -61.235 -28.661 1.00 31.04 101 GLU A N 1
ATOM 736 C CA . GLU A 1 101 ? 1.002 -61.031 -29.164 1.00 31.83 101 GLU A CA 1
ATOM 737 C C . GLU A 1 101 ? 0.473 -59.606 -28.866 1.00 31.95 101 GLU A C 1
ATOM 738 O O . GLU A 1 101 ? -0.647 -59.282 -29.231 1.00 32.87 101 GLU A O 1
ATOM 744 N N . LEU A 1 102 ? 1.252 -58.764 -28.192 1.00 30.62 102 LEU A N 1
ATOM 745 C CA . LEU A 1 102 ? 0.693 -57.537 -27.613 1.00 29.75 102 LEU A CA 1
ATOM 746 C C . LEU A 1 102 ? 0.909 -56.270 -28.393 1.00 27.66 102 LEU A C 1
ATOM 747 O O . LEU A 1 102 ? 1.867 -56.146 -29.145 1.00 27.40 102 LEU A O 1
ATOM 752 N N . ASP A 1 103 ? 0.000 -55.332 -28.160 1.00 27.09 103 ASP A N 1
ATOM 753 C CA . ASP A 1 103 ? 0.135 -53.924 -28.576 1.00 25.98 103 ASP A CA 1
ATOM 754 C C . ASP A 1 103 ? 1.007 -53.118 -27.642 1.00 25.13 103 ASP A C 1
ATOM 755 O O . ASP A 1 103 ? 1.717 -52.208 -28.097 1.00 24.17 103 ASP A O 1
ATOM 760 N N . ALA A 1 104 ? 0.924 -53.399 -26.337 1.00 24.55 104 ALA A N 1
ATOM 761 C CA . ALA A 1 104 ? 1.825 -52.720 -25.407 1.00 25.29 104 ALA A CA 1
ATOM 762 C C . ALA A 1 104 ? 2.187 -53.586 -24.232 1.00 25.20 104 ALA A C 1
ATOM 763 O O . ALA A 1 104 ? 1.385 -54.412 -23.798 1.00 26.01 104 ALA A O 1
ATOM 765 N N . VAL A 1 105 ? 3.396 -53.392 -23.721 1.00 23.89 105 VAL A N 1
ATOM 766 C CA . VAL A 1 105 ? 3.842 -54.074 -22.530 1.00 22.88 105 VAL A CA 1
ATOM 767 C C . VAL A 1 105 ? 4.412 -53.054 -21.582 1.00 23.38 105 VAL A C 1
ATOM 768 O O . VAL A 1 105 ? 5.186 -52.201 -21.978 1.00 23.00 105 VAL A O 1
ATOM 772 N N . THR A 1 106 ? 4.065 -53.233 -20.316 1.00 24.56 106 THR A N 1
ATOM 773 C CA . THR A 1 106 ? 4.489 -52.409 -19.198 1.00 25.93 106 THR A CA 1
ATOM 774 C C . THR A 1 106 ? 5.405 -53.213 -18.219 1.00 27.21 106 THR A C 1
ATOM 775 O O . THR A 1 106 ? 5.123 -54.390 -17.906 1.00 27.98 106 THR A O 1
ATOM 779 N N . LEU A 1 107 ? 6.504 -52.587 -17.783 1.00 26.23 107 LEU A N 1
ATOM 780 C CA . LEU A 1 107 ? 7.388 -53.135 -16.739 1.00 26.29 107 LEU A CA 1
ATOM 781 C C . LEU A 1 107 ? 7.183 -52.425 -15.453 1.00 26.57 107 LEU A C 1
ATOM 782 O O . LEU A 1 107 ? 7.643 -51.295 -15.274 1.00 26.27 107 LEU A O 1
ATOM 787 N N . ALA A 1 108 ? 6.526 -53.138 -14.552 1.00 27.98 108 ALA A N 1
ATOM 788 C CA . ALA A 1 108 ? 6.100 -52.640 -13.261 1.00 28.89 108 ALA A CA 1
ATOM 789 C C . ALA A 1 108 ? 6.748 -53.495 -12.196 1.00 29.81 108 ALA A C 1
ATOM 790 O O . ALA A 1 108 ? 6.098 -54.033 -11.326 1.00 29.65 108 ALA A O 1
ATOM 792 N N . ILE A 1 109 ? 8.055 -53.622 -12.268 1.00 32.58 109 ILE A N 1
ATOM 793 C CA . ILE A 1 109 ? 8.721 -54.615 -11.472 1.00 34.81 109 ILE A CA 1
ATOM 794 C C . ILE A 1 109 ? 9.288 -53.913 -10.257 1.00 38.48 109 ILE A C 1
ATOM 795 O O . ILE A 1 109 ? 9.970 -52.882 -10.411 1.00 38.51 109 ILE A O 1
ATOM 800 N N . GLN A 1 110 ? 8.976 -54.427 -9.058 1.00 41.85 110 GLN A N 1
ATOM 801 C CA . GLN A 1 110 ? 9.526 -53.868 -7.826 1.00 46.37 110 GLN A CA 1
ATOM 802 C C . GLN A 1 110 ? 11.016 -53.607 -8.036 1.00 48.70 110 GLN A C 1
ATOM 803 O O . GLN A 1 110 ? 11.748 -54.449 -8.558 1.00 48.26 110 GLN A O 1
ATOM 809 N N . THR A 1 111 ? 11.449 -52.404 -7.697 1.00 51.74 111 THR A N 1
ATOM 810 C CA . THR A 1 111 ? 12.848 -52.046 -7.827 1.00 54.20 111 THR A CA 1
ATOM 811 C C . THR A 1 111 ? 13.396 -51.868 -6.422 1.00 56.97 111 THR A C 1
ATOM 812 O O . THR A 1 111 ? 13.944 -50.810 -6.093 1.00 56.23 111 THR A O 1
ATOM 816 N N . PRO A 1 112 ? 13.283 -52.930 -5.589 1.00 60.50 112 PRO A N 1
ATOM 817 C CA . PRO A 1 112 ? 13.307 -52.631 -4.179 1.00 63.08 112 PRO A CA 1
ATOM 818 C C . PRO A 1 112 ? 14.655 -52.057 -3.754 1.00 66.71 112 PRO A C 1
ATOM 819 O O . PRO A 1 112 ? 14.734 -50.914 -3.280 1.00 67.22 112 PRO A O 1
ATOM 823 N N . PHE A 1 113 ? 15.709 -52.829 -3.978 1.00 69.12 113 PHE A N 1
ATOM 824 C CA . PHE A 1 113 ? 16.858 -52.775 -3.101 1.00 71.80 113 PHE A CA 1
ATOM 825 C C . PHE A 1 113 ? 17.748 -51.503 -3.221 1.00 72.98 113 PHE A C 1
ATOM 826 O O . PHE A 1 113 ? 17.384 -50.561 -3.931 1.00 72.69 113 PHE A O 1
ATOM 834 N N . ALA A 1 114 ? 18.838 -51.410 -2.450 1.00 74.06 114 ALA A N 1
ATOM 835 C CA . ALA A 1 114 ? 19.141 -52.283 -1.286 1.00 74.91 114 ALA A CA 1
ATOM 836 C C . ALA A 1 114 ? 19.887 -53.609 -1.659 1.00 75.28 114 ALA A C 1
ATOM 837 O O . ALA A 1 114 ? 20.404 -53.685 -2.783 1.00 75.29 114 ALA A O 1
ATOM 839 N N . ASN A 1 115 ? 19.985 -54.635 -0.792 1.00 75.44 115 ASN A N 1
ATOM 840 C CA . ASN A 1 115 ? 19.415 -54.702 0.568 1.00 75.93 115 ASN A CA 1
ATOM 841 C C . ASN A 1 115 ? 20.084 -53.757 1.565 1.00 76.36 115 ASN A C 1
ATOM 842 O O . ASN A 1 115 ? 19.393 -53.164 2.394 1.00 76.94 115 ASN A O 1
ATOM 847 N N . PRO A 1 116 ? 21.420 -53.610 1.506 1.00 76.19 116 PRO A N 1
ATOM 848 C CA . PRO A 1 116 ? 21.919 -52.728 2.557 1.00 75.74 116 PRO A CA 1
ATOM 849 C C . PRO A 1 116 ? 21.607 -51.252 2.324 1.00 74.53 116 PRO A C 1
ATOM 850 O O . PRO A 1 116 ? 22.077 -50.406 3.079 1.00 74.57 116 PRO A O 1
ATOM 854 N N . LYS A 1 117 ? 20.797 -50.958 1.311 1.00 73.86 117 LYS A N 1
ATOM 855 C CA . LYS A 1 117 ? 20.394 -49.577 0.973 1.00 74.26 117 LYS A CA 1
ATOM 856 C C . LYS A 1 117 ? 21.428 -48.816 0.106 1.00 73.44 117 LYS A C 1
ATOM 857 O O . LYS A 1 117 ? 22.605 -49.187 0.057 1.00 73.36 117 LYS A O 1
ATOM 863 N N . ASP A 1 118 ? 20.958 -47.761 -0.574 1.00 72.59 118 ASP A N 1
ATOM 864 C CA . ASP A 1 118 ? 21.785 -46.785 -1.331 1.00 71.16 118 ASP A CA 1
ATOM 865 C C . ASP A 1 118 ? 22.776 -47.413 -2.323 1.00 69.44 118 ASP A C 1
ATOM 866 O O . ASP A 1 118 ? 22.930 -48.646 -2.338 1.00 69.37 118 ASP A O 1
ATOM 871 N N . LEU A 1 119 ? 23.376 -46.609 -3.214 1.00 67.41 119 LEU A N 1
ATOM 872 C CA . LEU A 1 119 ? 22.922 -45.263 -3.584 1.00 65.09 119 LEU A CA 1
ATOM 873 C C . LEU A 1 119 ? 21.936 -45.450 -4.725 1.00 62.09 119 LEU A C 1
ATOM 874 O O . LEU A 1 119 ? 21.058 -44.623 -4.946 1.00 60.49 119 LEU A O 1
ATOM 879 N N . GLU A 1 120 ? 22.125 -46.551 -5.451 1.00 60.93 120 GLU A N 1
ATOM 880 C CA . GLU A 1 120 ? 21.226 -46.993 -6.504 1.00 60.58 120 GLU A CA 1
ATOM 881 C C . GLU A 1 120 ? 20.395 -48.185 -6.044 1.00 59.78 120 GLU A C 1
ATOM 882 O O . GLU A 1 120 ? 20.838 -48.964 -5.199 1.00 59.78 120 GLU A O 1
ATOM 888 N N . PRO A 1 121 ? 19.173 -48.321 -6.594 1.00 58.59 121 PRO A N 1
ATOM 889 C CA . PRO A 1 121 ? 18.311 -49.483 -6.371 1.00 57.01 121 PRO A CA 1
ATOM 890 C C . PRO A 1 121 ? 18.902 -50.772 -6.957 1.00 55.11 121 PRO A C 1
ATOM 891 O O . PRO A 1 121 ? 19.825 -50.699 -7.778 1.00 55.48 121 PRO A O 1
ATOM 895 N N . ASP A 1 122 ? 18.409 -51.933 -6.511 1.00 52.88 122 ASP A N 1
ATOM 896 C CA . ASP A 1 122 ? 18.760 -53.206 -7.160 1.00 50.84 122 ASP A CA 1
ATOM 897 C C . ASP A 1 122 ? 17.778 -53.444 -8.289 1.00 48.17 122 ASP A C 1
ATOM 898 O O . ASP A 1 122 ? 16.651 -53.865 -8.066 1.00 47.31 122 ASP A O 1
ATOM 903 N N . PHE A 1 123 ? 18.249 -53.164 -9.495 1.00 47.02 123 PHE A N 1
ATOM 904 C CA . PHE A 1 123 ? 17.487 -53.295 -10.714 1.00 46.25 123 PHE A CA 1
ATOM 905 C C . PHE A 1 123 ? 17.471 -54.707 -11.353 1.00 44.87 123 PHE A C 1
ATOM 906 O O . PHE A 1 123 ? 16.929 -54.869 -12.459 1.00 46.16 123 PHE A O 1
ATOM 914 N N . SER A 1 124 ? 18.023 -55.720 -10.681 1.00 41.57 124 SER A N 1
ATOM 915 C CA . SER A 1 124 ? 18.292 -56.988 -11.361 1.00 39.19 124 SER A CA 1
ATOM 916 C C . SER A 1 124 ? 17.027 -57.658 -11.919 1.00 36.67 124 SER A C 1
ATOM 917 O O . SER A 1 124 ? 16.982 -58.019 -13.105 1.00 37.72 124 SER A O 1
ATOM 920 N N . ALA A 1 125 ? 16.004 -57.800 -11.094 1.00 33.59 125 ALA A N 1
ATOM 921 C CA . ALA A 1 125 ? 14.719 -58.283 -11.569 1.00 32.61 125 ALA A CA 1
ATOM 922 C C . ALA A 1 125 ? 14.119 -57.391 -12.683 1.00 32.55 125 ALA A C 1
ATOM 923 O O . ALA A 1 125 ? 13.421 -57.911 -13.599 1.00 33.22 125 ALA A O 1
ATOM 925 N N . LEU A 1 126 ? 14.384 -56.079 -12.611 1.00 30.75 126 LEU A N 1
ATOM 926 C CA . LEU A 1 126 ? 13.833 -55.124 -13.593 1.00 29.88 126 LEU A CA 1
ATOM 927 C C . LEU A 1 126 ? 14.511 -55.385 -14.894 1.00 30.60 126 LEU A C 1
ATOM 928 O O . LEU A 1 126 ? 13.863 -55.500 -15.934 1.00 30.39 126 LEU A O 1
ATOM 933 N N . ILE A 1 127 ? 15.835 -55.496 -14.837 1.00 31.84 127 ILE A N 1
ATOM 934 C CA . ILE A 1 127 ? 16.571 -55.691 -16.060 1.00 31.83 127 ILE A CA 1
ATOM 935 C C . ILE A 1 127 ? 16.260 -57.072 -16.629 1.00 31.71 127 ILE A C 1
ATOM 936 O O . ILE A 1 127 ? 16.229 -57.241 -17.840 1.00 31.74 127 ILE A O 1
ATOM 941 N N . ASP A 1 128 ? 16.000 -58.051 -15.771 1.00 32.27 128 ASP A N 1
ATOM 942 C CA . ASP A 1 128 ? 15.569 -59.344 -16.273 1.00 33.42 128 ASP A CA 1
ATOM 943 C C . ASP A 1 128 ? 14.290 -59.206 -17.080 1.00 32.00 128 ASP A C 1
ATOM 944 O O . ASP A 1 128 ? 14.155 -59.826 -18.118 1.00 30.36 128 ASP A O 1
ATOM 949 N N . GLY A 1 129 ? 13.352 -58.382 -16.592 1.00 32.05 129 GLY A N 1
ATOM 950 C CA . GLY A 1 129 ? 12.084 -58.163 -17.301 1.00 31.78 129 GLY A CA 1
ATOM 951 C C . GLY A 1 129 ? 12.239 -57.501 -18.658 1.00 31.40 129 GLY A C 1
ATOM 952 O O . GLY A 1 129 ? 11.562 -57.850 -19.609 1.00 31.53 129 GLY A O 1
ATOM 953 N N . ILE A 1 130 ? 13.135 -56.528 -18.731 1.00 31.38 130 ILE A N 1
ATOM 954 C CA . ILE A 1 130 ? 13.385 -55.774 -19.939 1.00 31.17 130 ILE A CA 1
ATOM 955 C C . ILE A 1 130 ? 13.932 -56.739 -20.972 1.00 31.72 130 ILE A C 1
ATOM 956 O O . ILE A 1 130 ? 13.424 -56.800 -22.102 1.00 32.61 130 ILE A O 1
ATOM 961 N N . ARG A 1 131 ? 14.952 -57.504 -20.584 1.00 30.79 131 ARG A N 1
ATOM 962 C CA . ARG A 1 131 ? 15.448 -58.609 -21.400 1.00 29.59 131 ARG A CA 1
ATOM 963 C C . ARG A 1 131 ? 14.276 -59.459 -21.911 1.00 28.88 131 ARG A C 1
ATOM 964 O O . ARG A 1 131 ? 14.085 -59.614 -23.116 1.00 28.32 131 ARG A O 1
ATOM 972 N N . ASN A 1 132 ? 13.439 -59.982 -21.027 1.00 28.82 132 ASN A N 1
ATOM 973 C CA . ASN A 1 132 ? 12.320 -60.772 -21.532 1.00 29.31 132 ASN A CA 1
ATOM 974 C C . ASN A 1 132 ? 11.487 -60.037 -22.570 1.00 30.39 132 ASN A C 1
ATOM 975 O O . ASN A 1 132 ? 11.168 -60.600 -23.642 1.00 30.83 132 ASN A O 1
ATOM 980 N N . VAL A 1 133 ? 11.134 -58.784 -22.254 1.00 29.33 133 VAL A N 1
ATOM 981 C CA . VAL A 1 133 ? 10.527 -57.903 -23.249 1.00 27.80 133 VAL A CA 1
ATOM 982 C C . VAL A 1 133 ? 11.335 -57.818 -24.567 1.00 27.15 133 VAL A C 1
ATOM 983 O O . VAL A 1 133 ? 10.804 -58.142 -25.641 1.00 26.56 133 VAL A O 1
ATOM 987 N N . GLY A 1 134 ? 12.600 -57.386 -24.484 1.00 26.59 134 GLY A N 1
ATOM 988 C CA . GLY A 1 134 ? 13.426 -57.288 -25.673 1.00 27.05 134 GLY A CA 1
ATOM 989 C C . GLY A 1 134 ? 13.367 -58.585 -26.473 1.00 28.97 134 GLY A C 1
ATOM 990 O O . GLY A 1 134 ? 13.226 -58.560 -27.689 1.00 29.80 134 GLY A O 1
ATOM 991 N N . LYS A 1 135 ? 13.445 -59.712 -25.764 1.00 29.99 135 LYS A N 1
ATOM 992 C CA . LYS A 1 135 ? 13.500 -61.035 -26.335 1.00 31.23 135 LYS A CA 1
ATOM 993 C C . LYS A 1 135 ? 12.339 -61.295 -27.241 1.00 31.95 135 LYS A C 1
ATOM 994 O O . LYS A 1 135 ? 12.488 -62.019 -28.225 1.00 32.43 135 LYS A O 1
ATOM 1000 N N . TYR A 1 136 ? 11.173 -60.722 -26.924 1.00 31.56 136 TYR A N 1
ATOM 1001 C CA . TYR A 1 136 ? 9.963 -61.077 -27.686 1.00 30.67 136 TYR A CA 1
ATOM 1002 C C . TYR A 1 136 ? 9.345 -59.873 -28.427 1.00 28.78 136 TYR A C 1
ATOM 1003 O O . TYR A 1 136 ? 8.315 -59.982 -29.110 1.00 27.56 136 TYR A O 1
ATOM 1012 N N . LEU A 1 137 ? 10.046 -58.748 -28.322 1.00 27.64 137 LEU A N 1
ATOM 1013 C CA . LEU A 1 137 ? 9.636 -57.490 -28.940 1.00 26.64 137 LEU A CA 1
ATOM 1014 C C . LEU A 1 137 ? 9.364 -57.610 -30.448 1.00 27.06 137 LEU A C 1
ATOM 1015 O O . LEU A 1 137 ? 10.154 -58.236 -31.187 1.00 28.05 137 LEU A O 1
ATOM 1020 N N . LYS A 1 138 ? 8.247 -57.012 -30.888 1.00 26.09 138 LYS A N 1
ATOM 1021 C CA . LYS A 1 138 ? 7.848 -56.987 -32.297 1.00 25.39 138 LYS A CA 1
ATOM 1022 C C . LYS A 1 138 ? 7.670 -55.543 -32.753 1.00 25.76 138 LYS A C 1
ATOM 1023 O O . LYS A 1 138 ? 7.456 -54.678 -31.946 1.00 27.27 138 LYS A O 1
ATOM 1029 N N . PRO A 1 139 ? 7.794 -55.279 -34.058 1.00 25.19 139 PRO A N 1
ATOM 1030 C CA . PRO A 1 139 ? 7.623 -53.938 -34.630 1.00 25.19 139 PRO A CA 1
ATOM 1031 C C . PRO A 1 139 ? 6.280 -53.319 -34.282 1.00 26.33 139 PRO A C 1
ATOM 1032 O O . PRO A 1 139 ? 5.258 -54.005 -34.369 1.00 27.59 139 PRO A O 1
ATOM 1036 N N . GLY A 1 140 ? 6.271 -52.037 -33.925 1.00 25.25 140 GLY A N 1
ATOM 1037 C CA . GLY A 1 140 ? 5.036 -51.359 -33.571 1.00 25.38 140 GLY A CA 1
ATOM 1038 C C . GLY A 1 140 ? 4.515 -51.526 -32.145 1.00 25.20 140 GLY A C 1
ATOM 1039 O O . GLY A 1 140 ? 3.618 -50.818 -31.712 1.00 24.91 140 GLY A O 1
ATOM 1040 N N . MET A 1 141 ? 5.065 -52.472 -31.413 1.00 25.13 141 MET A N 1
ATOM 1041 C CA . MET A 1 141 ? 4.748 -52.582 -30.003 1.00 25.05 141 MET A CA 1
ATOM 1042 C C . MET A 1 141 ? 5.153 -51.316 -29.226 1.00 24.50 141 MET A C 1
ATOM 1043 O O . MET A 1 141 ? 6.111 -50.618 -29.611 1.00 24.79 141 MET A O 1
ATOM 1048 N N . LEU A 1 142 ? 4.455 -51.038 -28.128 1.00 24.00 142 LEU A N 1
ATOM 1049 C CA . LEU A 1 142 ? 4.896 -49.996 -27.189 1.00 25.44 142 LEU A CA 1
ATOM 1050 C C . LEU A 1 142 ? 5.384 -50.618 -25.862 1.00 24.98 142 LEU A C 1
ATOM 1051 O O . LEU A 1 142 ? 4.693 -51.439 -25.280 1.00 24.65 142 LEU A O 1
ATOM 1056 N N . VAL A 1 143 ? 6.557 -50.185 -25.400 1.00 23.86 143 VAL A N 1
ATOM 1057 C CA . VAL A 1 143 ? 7.106 -50.638 -24.140 1.00 23.42 143 VAL A CA 1
ATOM 1058 C C . VAL A 1 143 ? 7.111 -49.473 -23.185 1.00 24.14 143 VAL A C 1
ATOM 1059 O O . VAL A 1 143 ? 7.511 -48.346 -23.543 1.00 25.37 143 VAL A O 1
ATOM 1063 N N . VAL A 1 144 ? 6.656 -49.717 -21.969 1.00 24.06 144 VAL A N 1
ATOM 1064 C CA . VAL A 1 144 ? 6.668 -48.681 -20.946 1.00 24.93 144 VAL A CA 1
ATOM 1065 C C . VAL A 1 144 ? 7.376 -49.099 -19.653 1.00 25.35 144 VAL A C 1
ATOM 1066 O O . VAL A 1 144 ? 7.003 -50.078 -19.011 1.00 23.82 144 VAL A O 1
ATOM 1070 N N . LEU A 1 145 ? 8.372 -48.309 -19.259 1.00 26.41 145 LEU A N 1
ATOM 1071 C CA . LEU A 1 145 ? 8.922 -48.422 -17.923 1.00 26.36 145 LEU A CA 1
ATOM 1072 C C . LEU A 1 145 ? 8.022 -47.727 -16.900 1.00 26.45 145 LEU A C 1
ATOM 1073 O O . LEU A 1 145 ? 7.918 -46.479 -16.891 1.00 24.91 145 LEU A O 1
ATOM 1078 N N . GLU A 1 146 ? 7.403 -48.550 -16.040 1.00 27.13 146 GLU A N 1
ATOM 1079 C CA . GLU A 1 146 ? 6.640 -48.067 -14.892 1.00 28.35 146 GLU A CA 1
ATOM 1080 C C . GLU A 1 146 ? 7.434 -48.076 -13.573 1.00 29.06 146 GLU A C 1
ATOM 1081 O O . GLU A 1 146 ? 7.108 -47.313 -12.677 1.00 29.54 146 GLU A O 1
ATOM 1087 N N . SER A 1 147 ? 8.466 -48.919 -13.453 1.00 29.96 147 SER A N 1
ATOM 1088 C CA . SER A 1 147 ? 9.330 -48.968 -12.239 1.00 30.31 147 SER A CA 1
ATOM 1089 C C . SER A 1 147 ? 10.092 -47.640 -12.050 1.00 32.06 147 SER A C 1
ATOM 1090 O O . SER A 1 147 ? 10.484 -46.985 -13.006 1.00 31.72 147 SER A O 1
ATOM 1093 N N . THR A 1 148 ? 10.300 -47.245 -10.798 1.00 33.65 148 THR A N 1
ATOM 1094 C CA . THR A 1 148 ? 11.061 -46.037 -10.470 1.00 33.78 148 THR A CA 1
ATOM 1095 C C . THR A 1 148 ? 12.512 -46.185 -10.953 1.00 32.86 148 THR A C 1
ATOM 1096 O O . THR A 1 148 ? 13.207 -47.092 -10.537 1.00 32.24 148 THR A O 1
ATOM 1100 N N . ILE A 1 149 ? 12.945 -45.328 -11.870 1.00 33.21 149 ILE A N 1
ATOM 1101 C CA . ILE A 1 149 ? 14.301 -45.428 -12.430 1.00 33.06 149 ILE A CA 1
ATOM 1102 C C . ILE A 1 149 ? 15.050 -44.125 -12.242 1.00 33.77 149 ILE A C 1
ATOM 1103 O O . ILE A 1 149 ? 14.458 -43.151 -11.781 1.00 35.70 149 ILE A O 1
ATOM 1108 N N . THR A 1 150 ? 16.342 -44.105 -12.565 1.00 32.55 150 THR A N 1
ATOM 1109 C CA . THR A 1 150 ? 17.164 -42.901 -12.384 1.00 31.35 150 THR A CA 1
ATOM 1110 C C . THR A 1 150 ? 17.328 -42.180 -13.679 1.00 30.17 150 THR A C 1
ATOM 1111 O O . THR A 1 150 ? 17.396 -42.814 -14.730 1.00 30.90 150 THR A O 1
ATOM 1115 N N . PRO A 1 151 ? 17.470 -40.851 -13.623 1.00 29.05 151 PRO A N 1
ATOM 1116 C CA . PRO A 1 151 ? 17.600 -40.197 -14.899 1.00 29.63 151 PRO A CA 1
ATOM 1117 C C . PRO A 1 151 ? 18.594 -40.896 -15.812 1.00 30.12 151 PRO A C 1
ATOM 1118 O O . PRO A 1 151 ? 19.723 -41.134 -15.394 1.00 30.97 151 PRO A O 1
ATOM 1122 N N . GLY A 1 152 ? 18.176 -41.175 -17.049 1.00 29.54 152 GLY A N 1
ATOM 1123 C CA . GLY A 1 152 ? 19.072 -41.644 -18.098 1.00 29.76 152 GLY A CA 1
ATOM 1124 C C . GLY A 1 152 ? 18.886 -43.127 -18.379 1.00 31.21 152 GLY A C 1
ATOM 1125 O O . GLY A 1 152 ? 19.429 -43.654 -19.330 1.00 30.64 152 GLY A O 1
ATOM 1126 N N . THR A 1 153 ? 18.103 -43.796 -17.543 1.00 33.20 153 THR A N 1
ATOM 1127 C CA . THR A 1 153 ? 17.818 -45.216 -17.709 1.00 35.12 153 THR A CA 1
ATOM 1128 C C . THR A 1 153 ? 17.037 -45.550 -19.017 1.00 36.76 153 THR A C 1
ATOM 1129 O O . THR A 1 153 ? 17.473 -46.405 -19.816 1.00 38.03 153 THR A O 1
ATOM 1133 N N . THR A 1 154 ? 15.912 -44.871 -19.258 1.00 35.85 154 THR A N 1
ATOM 1134 C CA . THR A 1 154 ? 15.155 -45.104 -20.480 1.00 35.25 154 THR A CA 1
ATOM 1135 C C . THR A 1 154 ? 15.998 -45.014 -21.757 1.00 36.00 154 THR A C 1
ATOM 1136 O O . THR A 1 154 ? 16.065 -45.995 -22.521 1.00 36.44 154 THR A O 1
ATOM 1140 N N . GLU A 1 155 ? 16.614 -43.850 -21.984 1.00 35.55 155 GLU A N 1
ATOM 1141 C CA . GLU A 1 155 ? 17.401 -43.603 -23.204 1.00 35.63 155 GLU A CA 1
ATOM 1142 C C . GLU A 1 155 ? 18.745 -44.328 -23.136 1.00 36.36 155 GLU A C 1
ATOM 1143 O O . GLU A 1 155 ? 19.430 -44.465 -24.139 1.00 37.91 155 GLU A O 1
ATOM 1149 N N . GLY A 1 156 ? 19.130 -44.770 -21.950 1.00 35.35 156 GLY A N 1
ATOM 1150 C CA . GLY A 1 156 ? 20.380 -45.473 -21.770 1.00 35.33 156 GLY A CA 1
ATOM 1151 C C . GLY A 1 156 ? 20.165 -46.968 -21.766 1.00 36.03 156 GLY A C 1
ATOM 1152 O O . GLY A 1 156 ? 19.941 -47.553 -22.805 1.00 35.77 156 GLY A O 1
ATOM 1153 N N . MET A 1 157 ? 20.201 -47.596 -20.599 1.00 37.49 157 MET A N 1
ATOM 1154 C CA . MET A 1 157 ? 20.270 -49.050 -20.602 1.00 39.43 157 MET A CA 1
ATOM 1155 C C . MET A 1 157 ? 18.987 -49.738 -20.995 1.00 38.46 157 MET A C 1
ATOM 1156 O O . MET A 1 157 ? 19.026 -50.832 -21.548 1.00 38.48 157 MET A O 1
ATOM 1161 N N . ALA A 1 158 ? 17.859 -49.091 -20.739 1.00 37.60 158 ALA A N 1
ATOM 1162 C CA . ALA A 1 158 ? 16.590 -49.691 -21.072 1.00 36.15 158 ALA A CA 1
ATOM 1163 C C . ALA A 1 158 ? 16.582 -49.924 -22.566 1.00 34.75 158 ALA A C 1
ATOM 1164 O O . ALA A 1 158 ? 16.469 -51.067 -22.974 1.00 35.37 158 ALA A O 1
ATOM 1166 N N . LYS A 1 159 ? 16.806 -48.893 -23.375 1.00 33.47 159 LYS A N 1
ATOM 1167 C CA . LYS A 1 159 ? 16.838 -49.112 -24.838 1.00 34.07 159 LYS A CA 1
ATOM 1168 C C . LYS A 1 159 ? 17.983 -50.034 -25.369 1.00 33.78 159 LYS A C 1
ATOM 1169 O O . LYS A 1 159 ? 17.781 -50.768 -26.326 1.00 33.82 159 LYS A O 1
ATOM 1175 N N . GLN A 1 160 ? 19.175 -49.976 -24.775 1.00 33.64 160 GLN A N 1
ATOM 1176 C CA . GLN A 1 160 ? 20.263 -50.867 -25.148 1.00 34.53 160 GLN A CA 1
ATOM 1177 C C . GLN A 1 160 ? 19.812 -52.343 -25.033 1.00 33.85 160 GLN A C 1
ATOM 1178 O O . GLN A 1 160 ? 19.794 -53.063 -26.007 1.00 33.54 160 GLN A O 1
ATOM 1184 N N . ILE A 1 161 ? 19.407 -52.774 -23.850 1.00 33.63 161 ILE A N 1
ATOM 1185 C CA . ILE A 1 161 ? 18.786 -54.082 -23.687 1.00 34.06 161 ILE A CA 1
ATOM 1186 C C . ILE A 1 161 ? 17.658 -54.356 -24.694 1.00 35.09 161 ILE A C 1
ATOM 1187 O O . ILE A 1 161 ? 17.618 -55.411 -25.342 1.00 36.45 161 ILE A O 1
ATOM 1192 N N . LEU A 1 162 ? 16.707 -53.438 -24.807 1.00 34.27 162 LEU A N 1
ATOM 1193 C CA . LEU A 1 162 ? 15.611 -53.652 -25.736 1.00 32.51 162 LEU A CA 1
ATOM 1194 C C . LEU A 1 162 ? 16.185 -53.857 -27.120 1.00 32.39 162 LEU A C 1
ATOM 1195 O O . LEU A 1 162 ? 15.722 -54.730 -27.860 1.00 32.60 162 LEU A O 1
ATOM 1200 N N . GLU A 1 163 ? 17.200 -53.066 -27.460 1.00 32.11 163 GLU A N 1
ATOM 1201 C CA . GLU A 1 163 ? 17.737 -53.086 -28.810 1.00 32.74 163 GLU A CA 1
ATOM 1202 C C . GLU A 1 163 ? 18.633 -54.284 -29.079 1.00 33.81 163 GLU A C 1
ATOM 1203 O O . GLU A 1 163 ? 18.558 -54.841 -30.165 1.00 34.35 163 GLU A O 1
ATOM 1209 N N . GLU A 1 164 ? 19.458 -54.682 -28.102 1.00 34.49 164 GLU A N 1
ATOM 1210 C CA . GLU A 1 164 ? 20.360 -55.828 -28.245 1.00 34.89 164 GLU A CA 1
ATOM 1211 C C . GLU A 1 164 ? 19.540 -57.101 -28.371 1.00 34.78 164 GLU A C 1
ATOM 1212 O O . GLU A 1 164 ? 19.881 -57.975 -29.151 1.00 35.21 164 GLU A O 1
ATOM 1218 N N . GLU A 1 165 ? 18.467 -57.223 -27.596 1.00 34.32 165 GLU A N 1
ATOM 1219 C CA . GLU A 1 165 ? 17.747 -58.489 -27.564 1.00 34.08 165 GLU A CA 1
ATOM 1220 C C . GLU A 1 165 ? 16.869 -58.677 -28.801 1.00 34.45 165 GLU A C 1
ATOM 1221 O O . GLU A 1 165 ? 16.827 -59.768 -29.399 1.00 34.63 165 GLU A O 1
ATOM 1227 N N . SER A 1 166 ? 16.167 -57.613 -29.178 1.00 33.82 166 SER A N 1
ATOM 1228 C CA . SER A 1 166 ? 15.226 -57.703 -30.263 1.00 34.15 166 SER A CA 1
ATOM 1229 C C . SER A 1 166 ? 15.970 -57.581 -31.581 1.00 35.16 166 SER A C 1
ATOM 1230 O O . SER A 1 166 ? 15.614 -58.216 -32.574 1.00 35.93 166 SER A O 1
ATOM 1233 N N . GLY A 1 167 ? 17.011 -56.761 -31.583 1.00 35.11 167 GLY A N 1
ATOM 1234 C CA . GLY A 1 167 ? 17.651 -56.340 -32.811 1.00 34.41 167 GLY A CA 1
ATOM 1235 C C . GLY A 1 167 ? 16.824 -55.344 -33.605 1.00 34.18 167 GLY A C 1
ATOM 1236 O O . GLY A 1 167 ? 16.922 -55.354 -34.825 1.00 35.91 167 GLY A O 1
ATOM 1237 N N . LEU A 1 168 ? 16.018 -54.499 -32.943 1.00 31.90 168 LEU A N 1
ATOM 1238 C CA . LEU A 1 168 ? 15.207 -53.472 -33.620 1.00 30.05 168 LEU A CA 1
ATOM 1239 C C . LEU A 1 168 ? 15.538 -52.128 -32.989 1.00 29.62 168 LEU A C 1
ATOM 1240 O O . LEU A 1 168 ? 16.230 -52.084 -31.993 1.00 28.95 168 LEU A O 1
ATOM 1245 N N . LYS A 1 169 ? 15.005 -51.038 -33.527 1.00 29.54 169 LYS A N 1
ATOM 1246 C CA . LYS A 1 169 ? 15.408 -49.716 -33.061 1.00 30.07 169 LYS A CA 1
ATOM 1247 C C . LYS A 1 169 ? 14.282 -48.984 -32.362 1.00 29.87 169 LYS A C 1
ATOM 1248 O O . LYS A 1 169 ? 13.167 -48.918 -32.867 1.00 30.36 169 LYS A O 1
ATOM 1254 N N . ALA A 1 170 ? 14.595 -48.418 -31.206 1.00 28.82 170 ALA A N 1
ATOM 1255 C CA . ALA A 1 170 ? 13.642 -47.624 -30.475 1.00 28.83 170 ALA A CA 1
ATOM 1256 C C . ALA A 1 170 ? 13.371 -46.307 -31.214 1.00 28.86 170 ALA A C 1
ATOM 1257 O O . ALA A 1 170 ? 14.273 -45.584 -31.576 1.00 27.59 170 ALA A O 1
ATOM 1259 N N . GLY A 1 171 ? 12.103 -46.005 -31.445 1.00 30.01 171 GLY A N 1
ATOM 1260 C CA . GLY A 1 171 ? 11.737 -44.699 -31.974 1.00 29.61 171 GLY A CA 1
ATOM 1261 C C . GLY A 1 171 ? 11.677 -44.807 -33.463 1.00 30.92 171 GLY A C 1
ATOM 1262 O O . GLY A 1 171 ? 11.458 -43.820 -34.167 1.00 32.07 171 GLY A O 1
ATOM 1263 N N . GLU A 1 172 ? 11.921 -46.009 -33.960 1.00 31.20 172 GLU A N 1
ATOM 1264 C CA . GLU A 1 172 ? 11.702 -46.274 -35.360 1.00 31.76 172 GLU A CA 1
ATOM 1265 C C . GLU A 1 172 ? 10.839 -47.507 -35.417 1.00 31.84 172 GLU A C 1
ATOM 1266 O O . GLU A 1 172 ? 9.720 -47.436 -35.891 1.00 32.45 172 GLU A O 1
ATOM 1272 N N . ASP A 1 173 ? 11.345 -48.633 -34.908 1.00 31.69 173 ASP A N 1
ATOM 1273 C CA . ASP A 1 173 ? 10.609 -49.902 -34.968 1.00 31.75 173 ASP A CA 1
ATOM 1274 C C . ASP A 1 173 ? 9.575 -50.077 -33.871 1.00 30.42 173 ASP A C 1
ATOM 1275 O O . ASP A 1 173 ? 8.547 -50.678 -34.089 1.00 30.57 173 ASP A O 1
ATOM 1280 N N . PHE A 1 174 ? 9.866 -49.583 -32.673 1.00 29.65 174 PHE A N 1
ATOM 1281 C CA . PHE A 1 174 ? 8.956 -49.724 -31.555 1.00 28.25 174 PHE A CA 1
ATOM 1282 C C . PHE A 1 174 ? 8.972 -48.437 -30.737 1.00 27.70 174 PHE A C 1
ATOM 1283 O O . PHE A 1 174 ? 9.877 -47.589 -30.908 1.00 28.22 174 PHE A O 1
ATOM 1291 N N . ALA A 1 175 ? 7.950 -48.277 -29.893 1.00 26.18 175 ALA A N 1
ATOM 1292 C CA . ALA A 1 175 ? 7.739 -47.075 -29.098 1.00 24.98 175 ALA A CA 1
ATOM 1293 C C . ALA A 1 175 ? 8.175 -47.331 -27.645 1.00 25.56 175 ALA A C 1
ATOM 1294 O O . ALA A 1 175 ? 7.956 -48.429 -27.105 1.00 26.52 175 ALA A O 1
ATOM 1296 N N . LEU A 1 176 ? 8.768 -46.320 -27.003 1.00 24.44 176 LEU A N 1
ATOM 1297 C CA . LEU A 1 176 ? 9.333 -46.478 -25.674 1.00 22.64 176 LEU A CA 1
ATOM 1298 C C . LEU A 1 176 ? 8.964 -45.300 -24.801 1.00 22.23 176 LEU A C 1
ATOM 1299 O O . LEU A 1 176 ? 9.213 -44.158 -25.171 1.00 22.75 176 LEU A O 1
ATOM 1304 N N . ALA A 1 177 ? 8.457 -45.581 -23.609 1.00 21.03 177 ALA A N 1
ATOM 1305 C CA . ALA A 1 177 ? 8.008 -44.518 -22.724 1.00 21.37 177 ALA A CA 1
ATOM 1306 C C . ALA A 1 177 ? 8.442 -44.780 -21.298 1.00 22.25 177 ALA A C 1
ATOM 1307 O O . ALA A 1 177 ? 8.951 -45.859 -21.008 1.00 23.03 177 ALA A O 1
ATOM 1309 N N . HIS A 1 178 ? 8.238 -43.794 -20.427 1.00 22.71 178 HIS A N 1
ATOM 1310 C CA . HIS A 1 178 ? 8.414 -43.964 -18.983 1.00 24.25 178 HIS A CA 1
ATOM 1311 C C . HIS A 1 178 ? 7.224 -43.348 -18.277 1.00 26.79 178 HIS A C 1
ATOM 1312 O O . HIS A 1 178 ? 6.943 -42.141 -18.392 1.00 26.96 178 HIS A O 1
ATOM 1319 N N . ALA A 1 179 ? 6.493 -44.189 -17.569 1.00 28.25 179 ALA A N 1
ATOM 1320 C CA . ALA A 1 179 ? 5.384 -43.707 -16.786 1.00 28.93 179 ALA A CA 1
ATOM 1321 C C . ALA A 1 179 ? 5.525 -44.120 -15.328 1.00 29.99 179 ALA A C 1
ATOM 1322 O O . ALA A 1 179 ? 4.952 -45.116 -14.919 1.00 30.19 179 ALA A O 1
ATOM 1324 N N . PRO A 1 180 ? 6.273 -43.338 -14.536 1.00 31.34 180 PRO A N 1
ATOM 1325 C CA . PRO A 1 180 ? 6.389 -43.606 -13.115 1.00 33.21 180 PRO A CA 1
ATOM 1326 C C . PRO A 1 180 ? 5.079 -43.322 -12.386 1.00 36.96 180 PRO A C 1
ATOM 1327 O O . PRO A 1 180 ? 4.298 -42.500 -12.830 1.00 36.05 180 PRO A O 1
ATOM 1331 N N . GLU A 1 181 ? 4.864 -43.982 -11.253 1.00 41.36 181 GLU A N 1
ATOM 1332 C CA . GLU A 1 181 ? 3.780 -43.608 -10.371 1.00 45.26 181 GLU A CA 1
ATOM 1333 C C . GLU A 1 181 ? 4.265 -43.295 -8.978 1.00 46.95 181 GLU A C 1
ATOM 1334 O O . GLU A 1 181 ? 5.245 -43.849 -8.523 1.00 46.95 181 GLU A O 1
ATOM 1340 N N . ARG A 1 182 ? 3.579 -42.375 -8.313 1.00 49.63 182 ARG A N 1
ATOM 1341 C CA . ARG A 1 182 ? 3.677 -42.240 -6.861 1.00 51.55 182 ARG A CA 1
ATOM 1342 C C . ARG A 1 182 ? 2.392 -42.769 -6.289 1.00 50.84 182 ARG A C 1
ATOM 1343 O O . ARG A 1 182 ? 1.308 -42.303 -6.611 1.00 50.11 182 ARG A O 1
ATOM 1351 N N . VAL A 1 183 ? 2.566 -43.777 -5.449 1.00 51.81 183 VAL A N 1
ATOM 1352 C CA . VAL A 1 183 ? 1.540 -44.702 -5.034 1.00 53.33 183 VAL A CA 1
ATOM 1353 C C . VAL A 1 183 ? 1.855 -45.087 -3.582 1.00 55.37 183 VAL A C 1
ATOM 1354 O O . VAL A 1 183 ? 3.030 -45.022 -3.169 1.00 56.06 183 VAL A O 1
ATOM 1358 N N . MET A 1 184 ? 0.828 -45.437 -2.794 1.00 56.03 184 MET A N 1
ATOM 1359 C CA . MET A 1 184 ? 1.062 -46.145 -1.517 1.00 56.47 184 MET A CA 1
ATOM 1360 C C . MET A 1 184 ? 0.089 -47.281 -1.276 1.00 54.21 184 MET A C 1
ATOM 1361 O O . MET A 1 184 ? -1.068 -47.225 -1.711 1.00 52.87 184 MET A O 1
ATOM 1366 N N . VAL A 1 185 ? 0.584 -48.323 -0.599 1.00 53.44 185 VAL A N 1
ATOM 1367 C CA . VAL A 1 185 ? -0.238 -49.482 -0.251 1.00 52.77 185 VAL A CA 1
ATOM 1368 C C . VAL A 1 185 ? -1.417 -49.005 0.590 1.00 52.06 185 VAL A C 1
ATOM 1369 O O . VAL A 1 185 ? -1.315 -47.967 1.264 1.00 50.64 185 VAL A O 1
ATOM 1373 N N . GLY A 1 186 ? -2.534 -49.738 0.518 1.00 52.06 186 GLY A N 1
ATOM 1374 C CA . GLY A 1 186 ? -3.789 -49.292 1.122 1.00 52.34 186 GLY A CA 1
ATOM 1375 C C . GLY A 1 186 ? -4.518 -48.232 0.291 1.00 52.64 186 GLY A C 1
ATOM 1376 O O . GLY A 1 186 ? -5.742 -48.060 0.431 1.00 52.53 186 GLY A O 1
ATOM 1377 N N . ARG A 1 187 ? -3.768 -47.523 -0.561 1.00 52.32 187 ARG A N 1
ATOM 1378 C CA . ARG A 1 187 ? -4.323 -46.488 -1.439 1.00 52.75 187 ARG A CA 1
ATOM 1379 C C . ARG A 1 187 ? -3.984 -46.730 -2.940 1.00 51.07 187 ARG A C 1
ATOM 1380 O O . ARG A 1 187 ? -3.826 -45.772 -3.706 1.00 50.40 187 ARG A O 1
ATOM 1388 N N . LEU A 1 188 ? -3.856 -47.998 -3.345 1.00 49.60 188 LEU A N 1
ATOM 1389 C CA . LEU A 1 188 ? -3.355 -48.343 -4.700 1.00 48.04 188 LEU A CA 1
ATOM 1390 C C . LEU A 1 188 ? -4.303 -47.937 -5.852 1.00 46.84 188 LEU A C 1
ATOM 1391 O O . LEU A 1 188 ? -3.924 -47.167 -6.748 1.00 47.24 188 LEU A O 1
ATOM 1396 N N . LEU A 1 189 ? -5.525 -48.456 -5.818 1.00 44.80 189 LEU A N 1
ATOM 1397 C CA . LEU A 1 189 ? -6.514 -48.151 -6.829 1.00 43.27 189 LEU A CA 1
ATOM 1398 C C . LEU A 1 189 ? -6.781 -46.657 -7.058 1.00 43.32 189 LEU A C 1
ATOM 1399 O O . LEU A 1 189 ? -6.856 -46.233 -8.212 1.00 42.90 189 LEU A O 1
ATOM 1404 N N . LYS A 1 190 ? -6.906 -45.855 -6.000 1.00 43.65 190 LYS A N 1
ATOM 1405 C CA . LYS A 1 190 ? -7.249 -44.455 -6.238 1.00 45.76 190 LYS A CA 1
ATOM 1406 C C . LYS A 1 190 ? -6.065 -43.604 -6.582 1.00 45.38 190 LYS A C 1
ATOM 1407 O O . LYS A 1 190 ? -6.218 -42.607 -7.294 1.00 45.40 190 LYS A O 1
ATOM 1413 N N . ASN A 1 191 ? -4.893 -43.980 -6.078 1.00 44.91 191 ASN A N 1
ATOM 1414 C CA . ASN A 1 191 ? -3.655 -43.296 -6.474 1.00 44.80 191 ASN A CA 1
ATOM 1415 C C . ASN A 1 191 ? -3.458 -43.371 -7.994 1.00 44.16 191 ASN A C 1
ATOM 1416 O O . ASN A 1 191 ? -3.327 -42.351 -8.657 1.00 44.69 191 ASN A O 1
ATOM 1421 N N . ILE A 1 192 ? -3.460 -44.585 -8.540 1.00 42.47 192 ILE A N 1
ATOM 1422 C CA . ILE A 1 192 ? -3.334 -44.769 -9.976 1.00 40.53 192 ILE A CA 1
ATOM 1423 C C . ILE A 1 192 ? -4.425 -43.995 -10.737 1.00 39.15 192 ILE A C 1
ATOM 1424 O O . ILE A 1 192 ? -4.143 -43.403 -11.776 1.00 39.93 192 ILE A O 1
ATOM 1429 N N . ARG A 1 193 ? -5.652 -43.993 -10.215 1.00 36.60 193 ARG A N 1
ATOM 1430 C CA . ARG A 1 193 ? -6.797 -43.346 -10.874 1.00 34.20 193 ARG A CA 1
ATOM 1431 C C . ARG A 1 193 ? -6.851 -41.830 -10.703 1.00 32.94 193 ARG A C 1
ATOM 1432 O O . ARG A 1 193 ? -7.257 -41.142 -11.616 1.00 32.15 193 ARG A O 1
ATOM 1440 N N . GLU A 1 194 ? -6.503 -41.321 -9.521 1.00 33.24 194 GLU A N 1
ATOM 1441 C CA . GLU A 1 194 ? -6.725 -39.891 -9.206 1.00 33.55 194 GLU A CA 1
ATOM 1442 C C . GLU A 1 194 ? -5.447 -39.033 -9.306 1.00 35.61 194 GLU A C 1
ATOM 1443 O O . GLU A 1 194 ? -5.507 -37.832 -9.599 1.00 36.64 194 GLU A O 1
ATOM 1449 N N . HIS A 1 195 ? -4.294 -39.657 -9.108 1.00 34.80 195 HIS A N 1
ATOM 1450 C CA . HIS A 1 195 ? -3.034 -38.981 -9.304 1.00 34.99 195 HIS A CA 1
ATOM 1451 C C . HIS A 1 195 ? -2.781 -38.701 -10.796 1.00 34.01 195 HIS A C 1
ATOM 1452 O O . HIS A 1 195 ? -2.921 -39.590 -11.634 1.00 34.08 195 HIS A O 1
ATOM 1459 N N . ASP A 1 196 ? -2.430 -37.466 -11.131 1.00 33.24 196 ASP A N 1
ATOM 1460 C CA . ASP A 1 196 ? -1.961 -37.145 -12.472 1.00 33.36 196 ASP A CA 1
ATOM 1461 C C . ASP A 1 196 ? -0.812 -38.062 -12.743 1.00 34.04 196 ASP A C 1
ATOM 1462 O O . ASP A 1 196 ? -0.124 -38.462 -11.822 1.00 34.87 196 ASP A O 1
ATOM 1467 N N . ARG A 1 197 ? -0.626 -38.439 -14.001 1.00 34.57 197 ARG A N 1
ATOM 1468 C CA . ARG A 1 197 ? 0.303 -39.501 -14.367 1.00 33.90 197 ARG A CA 1
ATOM 1469 C C . ARG A 1 197 ? 1.323 -38.917 -15.328 1.00 33.29 197 ARG A C 1
ATOM 1470 O O . ARG A 1 197 ? 0.968 -38.461 -16.430 1.00 33.64 197 ARG A O 1
ATOM 1478 N N . ILE A 1 198 ? 2.584 -38.886 -14.908 1.00 32.15 198 ILE A N 1
ATOM 1479 C CA . ILE A 1 198 ? 3.658 -38.402 -15.795 1.00 31.10 198 ILE A CA 1
ATOM 1480 C C . ILE A 1 198 ? 3.923 -39.489 -16.871 1.00 29.41 198 ILE A C 1
ATOM 1481 O O . ILE A 1 198 ? 4.121 -40.683 -16.552 1.00 27.95 198 ILE A O 1
ATOM 1486 N N . VAL A 1 199 ? 3.893 -39.101 -18.142 1.00 27.76 199 VAL A N 1
ATOM 1487 C CA . VAL A 1 199 ? 4.123 -40.096 -19.198 1.00 25.02 199 VAL A CA 1
ATOM 1488 C C . VAL A 1 199 ? 5.067 -39.448 -20.152 1.00 23.85 199 VAL A C 1
ATOM 1489 O O . VAL A 1 199 ? 4.729 -38.414 -20.741 1.00 25.74 199 VAL A O 1
ATOM 1493 N N . GLY A 1 200 ? 6.251 -40.025 -20.300 1.00 21.95 200 GLY A N 1
ATOM 1494 C CA . GLY A 1 200 ? 7.263 -39.436 -21.163 1.00 23.40 200 GLY A CA 1
ATOM 1495 C C . GLY A 1 200 ? 7.823 -40.414 -22.160 1.00 25.24 200 GLY A C 1
ATOM 1496 O O . GLY A 1 200 ? 8.336 -41.487 -21.773 1.00 24.80 200 GLY A O 1
ATOM 1497 N N . GLY A 1 201 ? 7.709 -40.064 -23.451 1.00 25.73 201 GLY A N 1
ATOM 1498 C CA . GLY A 1 201 ? 8.152 -40.979 -24.519 1.00 25.29 201 GLY A CA 1
ATOM 1499 C C . GLY A 1 201 ? 9.507 -40.518 -24.962 1.00 25.97 201 GLY A C 1
ATOM 1500 O O . GLY A 1 201 ? 9.882 -39.375 -24.697 1.00 26.05 201 GLY A O 1
ATOM 1501 N N . ILE A 1 202 ? 10.246 -41.395 -25.627 1.00 27.49 202 ILE A N 1
ATOM 1502 C CA . ILE A 1 202 ? 11.570 -41.050 -26.160 1.00 28.99 202 ILE A CA 1
ATOM 1503 C C . ILE A 1 202 ? 11.528 -40.128 -27.402 1.00 29.91 202 ILE A C 1
ATOM 1504 O O . ILE A 1 202 ? 12.560 -39.616 -27.847 1.00 30.10 202 ILE A O 1
ATOM 1509 N N . ASP A 1 203 ? 10.326 -39.984 -27.965 1.00 30.03 203 ASP A N 1
ATOM 1510 C CA . ASP A 1 203 ? 10.009 -39.088 -29.065 1.00 29.78 203 ASP A CA 1
ATOM 1511 C C . ASP A 1 203 ? 8.524 -38.869 -28.965 1.00 30.37 203 ASP A C 1
ATOM 1512 O O . ASP A 1 203 ? 7.856 -39.567 -28.179 1.00 31.38 203 ASP A O 1
ATOM 1517 N N . GLU A 1 204 ? 8.007 -37.910 -29.732 1.00 30.23 204 GLU A N 1
ATOM 1518 C CA . GLU A 1 204 ? 6.603 -37.518 -29.655 1.00 31.24 204 GLU A CA 1
ATOM 1519 C C . GLU A 1 204 ? 5.668 -38.664 -30.016 1.00 30.80 204 GLU A C 1
ATOM 1520 O O . GLU A 1 204 ? 4.608 -38.809 -29.414 1.00 31.79 204 GLU A O 1
ATOM 1526 N N . ALA A 1 205 ? 6.085 -39.511 -30.941 1.00 29.83 205 ALA A N 1
ATOM 1527 C CA . ALA A 1 205 ? 5.288 -40.663 -31.335 1.00 29.52 205 ALA A CA 1
ATOM 1528 C C . ALA A 1 205 ? 5.030 -41.632 -30.176 1.00 29.01 205 ALA A C 1
ATOM 1529 O O . ALA A 1 205 ? 3.894 -42.111 -30.016 1.00 28.90 205 ALA A O 1
ATOM 1531 N N . SER A 1 206 ? 6.064 -41.921 -29.377 1.00 28.30 206 SER A N 1
ATOM 1532 C CA . SER A 1 206 ? 5.945 -42.876 -28.227 1.00 27.33 206 SER A CA 1
ATOM 1533 C C . SER A 1 206 ? 5.170 -42.258 -27.077 1.00 26.17 206 SER A C 1
ATOM 1534 O O . SER A 1 206 ? 4.376 -42.920 -26.422 1.00 25.89 206 SER A O 1
ATOM 1537 N N . THR A 1 207 ? 5.421 -40.976 -26.826 1.00 26.26 207 THR A N 1
ATOM 1538 C CA . THR A 1 207 ? 4.597 -40.186 -25.911 1.00 26.17 207 THR A CA 1
ATOM 1539 C C . THR A 1 207 ? 3.113 -40.285 -26.225 1.00 27.15 207 THR A C 1
ATOM 1540 O O . THR A 1 207 ? 2.321 -40.537 -25.330 1.00 28.26 207 THR A O 1
ATOM 1544 N N . LYS A 1 208 ? 2.728 -40.071 -27.483 1.00 28.10 208 LYS A N 1
ATOM 1545 C CA . LYS A 1 208 ? 1.325 -40.074 -27.859 1.00 28.59 208 LYS A CA 1
ATOM 1546 C C . LYS A 1 208 ? 0.735 -41.466 -27.793 1.00 28.18 208 LYS A C 1
ATOM 1547 O O . LYS A 1 208 ? -0.454 -41.618 -27.446 1.00 28.28 208 LYS A O 1
ATOM 1553 N N . ARG A 1 209 ? 1.550 -42.474 -28.113 1.00 26.49 209 ARG A N 1
ATOM 1554 C CA . ARG A 1 209 ? 1.100 -43.860 -28.003 1.00 26.63 209 ARG A CA 1
ATOM 1555 C C . ARG A 1 209 ? 0.891 -44.188 -26.538 1.00 26.07 209 ARG A C 1
ATOM 1556 O O . ARG A 1 209 ? -0.030 -44.964 -26.182 1.00 25.21 209 ARG A O 1
ATOM 1564 N N . ALA A 1 210 ? 1.713 -43.591 -25.673 1.00 25.65 210 ALA A N 1
ATOM 1565 C CA . ALA A 1 210 ? 1.626 -43.974 -24.255 1.00 26.16 210 ALA A CA 1
ATOM 1566 C C . ALA A 1 210 ? 0.456 -43.271 -23.556 1.00 27.33 210 ALA A C 1
ATOM 1567 O O . ALA A 1 210 ? -0.276 -43.900 -22.772 1.00 28.55 210 ALA A O 1
ATOM 1569 N N . VAL A 1 211 ? 0.248 -41.995 -23.871 1.00 26.26 211 VAL A N 1
ATOM 1570 C CA . VAL A 1 211 ? -0.953 -41.296 -23.443 1.00 26.53 211 VAL A CA 1
ATOM 1571 C C . VAL A 1 211 ? -2.206 -42.163 -23.673 1.00 27.44 211 VAL A C 1
ATOM 1572 O O . VAL A 1 211 ? -3.050 -42.276 -22.794 1.00 28.94 211 VAL A O 1
ATOM 1576 N N . GLU A 1 212 ? -2.297 -42.811 -24.829 1.00 27.25 212 GLU A N 1
ATOM 1577 C CA . GLU A 1 212 ? -3.418 -43.689 -25.165 1.00 28.21 212 GLU A CA 1
ATOM 1578 C C . GLU A 1 212 ? -3.537 -44.895 -24.227 1.00 28.72 212 GLU A C 1
ATOM 1579 O O . GLU A 1 212 ? -4.653 -45.400 -23.971 1.00 28.95 212 GLU A O 1
ATOM 1585 N N . LEU A 1 213 ? -2.389 -45.351 -23.721 1.00 27.69 213 LEU A N 1
ATOM 1586 C CA . LEU A 1 213 ? -2.354 -46.511 -22.860 1.00 26.50 213 LEU A CA 1
ATOM 1587 C C . LEU A 1 213 ? -2.890 -46.102 -21.512 1.00 26.60 213 LEU A C 1
ATOM 1588 O O . LEU A 1 213 ? -3.578 -46.863 -20.869 1.00 26.21 213 LEU A O 1
ATOM 1593 N N . TYR A 1 214 ? -2.597 -44.874 -21.097 1.00 26.94 214 TYR A N 1
ATOM 1594 C CA . TYR A 1 214 ? -2.972 -44.451 -19.730 1.00 26.83 214 TYR A CA 1
ATOM 1595 C C . TYR A 1 214 ? -4.231 -43.588 -19.538 1.00 25.48 214 TYR A C 1
ATOM 1596 O O . TYR A 1 214 ? -4.739 -43.526 -18.434 1.00 25.44 214 TYR A O 1
ATOM 1605 N N . SER A 1 215 ? -4.713 -42.914 -20.567 1.00 25.43 215 SER A N 1
ATOM 1606 C CA . SER A 1 215 ? -5.914 -42.087 -20.422 1.00 26.95 215 SER A CA 1
ATOM 1607 C C . SER A 1 215 ? -7.126 -42.894 -19.935 1.00 28.64 215 SER A C 1
ATOM 1608 O O . SER A 1 215 ? -7.847 -42.412 -19.068 1.00 29.77 215 SER A O 1
ATOM 1611 N N . PRO A 1 216 ? -7.340 -44.131 -20.448 1.00 28.31 216 PRO A N 1
ATOM 1612 C CA . PRO A 1 216 ? -8.588 -44.787 -20.054 1.00 29.05 216 PRO A CA 1
ATOM 1613 C C . PRO A 1 216 ? -8.721 -45.259 -18.599 1.00 31.21 216 PRO A C 1
ATOM 1614 O O . PRO A 1 216 ? -9.832 -45.485 -18.146 1.00 32.23 216 PRO A O 1
ATOM 1618 N N . VAL A 1 217 ? -7.643 -45.418 -17.858 1.00 32.02 217 VAL A N 1
ATOM 1619 C CA . VAL A 1 217 ? -7.808 -45.804 -16.448 1.00 32.28 217 VAL A CA 1
ATOM 1620 C C . VAL A 1 217 ? -7.893 -44.581 -15.533 1.00 32.40 217 VAL A C 1
ATOM 1621 O O . VAL A 1 217 ? -8.274 -44.680 -14.366 1.00 33.25 217 VAL A O 1
ATOM 1625 N N . LEU A 1 218 ? -7.516 -43.416 -16.039 1.00 31.92 218 LEU A N 1
ATOM 1626 C CA . LEU A 1 218 ? -7.622 -42.213 -15.211 1.00 31.69 218 LEU A CA 1
ATOM 1627 C C . LEU A 1 218 ? -9.071 -41.796 -15.048 1.00 30.58 218 LEU A C 1
ATOM 1628 O O . LEU A 1 218 ? -9.823 -41.781 -16.006 1.00 28.84 218 LEU A O 1
ATOM 1633 N N . THR A 1 219 ? -9.452 -41.459 -13.828 1.00 31.79 219 THR A N 1
ATOM 1634 C CA . THR A 1 219 ? -10.788 -40.961 -13.543 1.00 32.14 219 THR A CA 1
ATOM 1635 C C . THR A 1 219 ? -10.564 -39.760 -12.675 1.00 33.12 219 THR A C 1
ATOM 1636 O O . THR A 1 219 ? -10.579 -39.910 -11.476 1.00 35.09 219 THR A O 1
ATOM 1640 N N . VAL A 1 220 ? -10.303 -38.584 -13.194 1.00 31.71 220 VAL A N 1
ATOM 1641 C CA . VAL A 1 220 ? -9.982 -37.490 -12.267 1.00 30.57 220 VAL A CA 1
ATOM 1642 C C . VAL A 1 220 ? -8.541 -37.123 -12.363 1.00 31.33 220 VAL A C 1
ATOM 1643 O O . VAL A 1 220 ? -8.213 -35.939 -12.430 1.00 31.68 220 VAL A O 1
ATOM 1647 N N . GLY A 1 221 ? -7.668 -38.128 -12.309 1.00 31.16 221 GLY A N 1
ATOM 1648 C CA . GLY A 1 221 ? -6.270 -37.894 -12.617 1.00 31.04 221 GLY A CA 1
ATOM 1649 C C . GLY A 1 221 ? -6.159 -37.438 -14.059 1.00 31.49 221 GLY A C 1
ATOM 1650 O O . GLY A 1 221 ? -7.035 -37.725 -14.877 1.00 31.98 221 GLY A O 1
ATOM 1651 N N . GLN A 1 222 ? -5.099 -36.714 -14.383 1.00 31.44 222 GLN A N 1
ATOM 1652 C CA . GLN A 1 222 ? -4.829 -36.400 -15.784 1.00 31.61 222 GLN A CA 1
ATOM 1653 C C . GLN A 1 222 ? -3.404 -36.785 -16.141 1.00 30.57 222 GLN A C 1
ATOM 1654 O O . GLN A 1 222 ? -2.501 -36.777 -15.289 1.00 30.09 222 GLN A O 1
ATOM 1660 N N . VAL A 1 223 ? -3.214 -37.083 -17.415 1.00 30.15 223 VAL A N 1
ATOM 1661 C CA . VAL A 1 223 ? -1.924 -37.433 -17.970 1.00 31.15 223 VAL A CA 1
ATOM 1662 C C . VAL A 1 223 ? -1.096 -36.170 -18.176 1.00 32.23 223 VAL A C 1
ATOM 1663 O O . VAL A 1 223 ? -1.603 -35.140 -18.627 1.00 32.63 223 VAL A O 1
ATOM 1667 N N . ILE A 1 224 ? 0.177 -36.227 -17.791 1.00 32.77 224 ILE A N 1
ATOM 1668 C CA . ILE A 1 224 ? 1.092 -35.089 -18.002 1.00 31.59 224 ILE A CA 1
ATOM 1669 C C . ILE A 1 224 ? 2.151 -35.586 -18.962 1.00 30.79 224 ILE A C 1
ATOM 1670 O O . ILE A 1 224 ? 3.016 -36.379 -18.565 1.00 32.72 224 ILE A O 1
ATOM 1675 N N . PRO A 1 225 ? 2.058 -35.175 -20.240 1.00 28.93 225 PRO A N 1
ATOM 1676 C CA . PRO A 1 225 ? 2.924 -35.754 -21.293 1.00 27.50 225 PRO A CA 1
ATOM 1677 C C . PRO A 1 225 ? 4.223 -34.949 -21.452 1.00 27.41 225 PRO A C 1
ATOM 1678 O O . PRO A 1 225 ? 4.200 -33.691 -21.410 1.00 27.31 225 PRO A O 1
ATOM 1682 N N . MET A 1 226 ? 5.339 -35.671 -21.609 1.00 26.38 226 MET A N 1
ATOM 1683 C CA . MET A 1 226 ? 6.671 -35.062 -21.791 1.00 23.94 226 MET A CA 1
ATOM 1684 C C . MET A 1 226 ? 7.691 -36.082 -22.403 1.00 23.98 226 MET A C 1
ATOM 1685 O O . MET A 1 226 ? 7.305 -37.161 -22.843 1.00 23.66 226 MET A O 1
ATOM 1690 N N . SER A 1 227 ? 8.977 -35.741 -22.412 1.00 23.77 227 SER A N 1
ATOM 1691 C CA . SER A 1 227 ? 10.000 -36.662 -22.884 1.00 25.26 227 SER A CA 1
ATOM 1692 C C . SER A 1 227 ? 10.226 -37.699 -21.800 1.00 26.45 227 SER A C 1
ATOM 1693 O O . SER A 1 227 ? 9.951 -37.438 -20.639 1.00 29.19 227 SER A O 1
ATOM 1696 N N . ALA A 1 228 ? 10.709 -38.872 -22.154 1.00 25.18 228 ALA A N 1
ATOM 1697 C CA . ALA A 1 228 ? 11.067 -39.911 -21.159 1.00 23.84 228 ALA A CA 1
ATOM 1698 C C . ALA A 1 228 ? 12.046 -39.382 -20.100 1.00 26.05 228 ALA A C 1
ATOM 1699 O O . ALA A 1 228 ? 11.862 -39.612 -18.873 1.00 26.38 228 ALA A O 1
ATOM 1701 N N . THR A 1 229 ? 13.094 -38.699 -20.568 1.00 27.31 229 THR A N 1
ATOM 1702 C CA . THR A 1 229 ? 14.109 -38.157 -19.677 1.00 28.82 229 THR A CA 1
ATOM 1703 C C . THR A 1 229 ? 13.485 -37.140 -18.732 1.00 29.95 229 THR A C 1
ATOM 1704 O O . THR A 1 229 ? 13.848 -37.102 -17.567 1.00 32.19 229 THR A O 1
ATOM 1708 N N . ALA A 1 230 ? 12.547 -36.330 -19.215 1.00 29.09 230 ALA A N 1
ATOM 1709 C CA . ALA A 1 230 ? 11.882 -35.328 -18.364 1.00 28.45 230 ALA A CA 1
ATOM 1710 C C . ALA A 1 230 ? 11.017 -36.015 -17.298 1.00 27.79 230 ALA A C 1
ATOM 1711 O O . ALA A 1 230 ? 10.930 -35.567 -16.169 1.00 27.11 230 ALA A O 1
ATOM 1713 N N . ALA A 1 231 ? 10.426 -37.143 -17.670 1.00 27.84 231 ALA A N 1
ATOM 1714 C CA . ALA A 1 231 ? 9.634 -37.945 -16.753 1.00 27.44 231 ALA A CA 1
ATOM 1715 C C . ALA A 1 231 ? 10.493 -38.407 -15.627 1.00 26.27 231 ALA A C 1
ATOM 1716 O O . ALA A 1 231 ? 10.102 -38.284 -14.520 1.00 25.59 231 ALA A O 1
ATOM 1718 N N . GLU A 1 232 ? 11.677 -38.946 -15.921 1.00 27.11 232 GLU A N 1
ATOM 1719 C CA . GLU A 1 232 ? 12.593 -39.472 -14.890 1.00 26.13 232 GLU A CA 1
ATOM 1720 C C . GLU A 1 232 ? 13.086 -38.390 -13.941 1.00 26.22 232 GLU A C 1
ATOM 1721 O O . GLU A 1 232 ? 13.221 -38.621 -12.735 1.00 27.01 232 GLU A O 1
ATOM 1727 N N . VAL A 1 233 ? 13.389 -37.229 -14.502 1.00 25.21 233 VAL A N 1
ATOM 1728 C CA . VAL A 1 233 ? 13.811 -36.067 -13.748 1.00 25.05 233 VAL A CA 1
ATOM 1729 C C . VAL A 1 233 ? 12.699 -35.518 -12.870 1.00 26.20 233 VAL A C 1
ATOM 1730 O O . VAL A 1 233 ? 12.943 -35.048 -11.771 1.00 25.06 233 VAL A O 1
ATOM 1734 N N . THR A 1 234 ? 11.467 -35.651 -13.315 1.00 29.26 234 THR A N 1
ATOM 1735 C CA . THR A 1 234 ? 10.339 -35.156 -12.517 1.00 31.22 234 THR A CA 1
ATOM 1736 C C . THR A 1 234 ? 10.293 -35.731 -11.125 1.00 31.68 234 THR A C 1
ATOM 1737 O O . THR A 1 234 ? 10.196 -34.971 -10.143 1.00 31.82 234 THR A O 1
ATOM 1741 N N . LYS A 1 235 ? 10.397 -37.056 -11.038 1.00 31.37 235 LYS A N 1
ATOM 1742 C CA . LYS A 1 235 ? 10.428 -37.718 -9.745 1.00 32.34 235 LYS A CA 1
ATOM 1743 C C . LYS A 1 235 ? 11.643 -37.371 -8.883 1.00 33.10 235 LYS A C 1
ATOM 1744 O O . LYS A 1 235 ? 11.517 -37.262 -7.652 1.00 33.93 235 LYS A O 1
ATOM 1750 N N . THR A 1 236 ? 12.816 -37.165 -9.485 1.00 33.09 236 THR A N 1
ATOM 1751 C CA . THR A 1 236 ? 13.946 -36.761 -8.643 1.00 33.31 236 THR A CA 1
ATOM 1752 C C . THR A 1 236 ? 13.735 -35.321 -8.191 1.00 31.86 236 THR A C 1
ATOM 1753 O O . THR A 1 236 ? 13.868 -35.041 -7.003 1.00 32.76 236 THR A O 1
ATOM 1757 N N . ALA A 1 237 ? 13.344 -34.437 -9.108 1.00 30.10 237 ALA A N 1
ATOM 1758 C CA . ALA A 1 237 ? 13.055 -33.033 -8.777 1.00 29.31 237 ALA A CA 1
ATOM 1759 C C . ALA A 1 237 ? 12.031 -32.890 -7.683 1.00 31.05 237 ALA A C 1
ATOM 1760 O O . ALA A 1 237 ? 12.122 -31.950 -6.883 1.00 31.87 237 ALA A O 1
ATOM 1762 N N . GLU A 1 238 ? 11.049 -33.788 -7.605 1.00 31.95 238 GLU A N 1
ATOM 1763 C CA . GLU A 1 238 ? 10.061 -33.584 -6.522 1.00 32.50 238 GLU A CA 1
ATOM 1764 C C . GLU A 1 238 ? 10.655 -33.854 -5.152 1.00 33.08 238 GLU A C 1
ATOM 1765 O O . GLU A 1 238 ? 10.368 -33.146 -4.207 1.00 34.21 238 GLU A O 1
ATOM 1771 N N . ASN A 1 239 ? 11.528 -34.842 -5.054 1.00 32.29 239 ASN A N 1
ATOM 1772 C CA . ASN A 1 239 ? 12.183 -35.110 -3.802 1.00 31.27 239 ASN A CA 1
ATOM 1773 C C . ASN A 1 239 ? 13.239 -34.067 -3.477 1.00 31.41 239 ASN A C 1
ATOM 1774 O O . ASN A 1 239 ? 13.307 -33.586 -2.371 1.00 31.47 239 ASN A O 1
ATOM 1779 N N . THR A 1 240 ? 14.051 -33.711 -4.458 1.00 31.04 240 THR A N 1
ATOM 1780 C CA . THR A 1 240 ? 15.024 -32.636 -4.328 1.00 30.87 240 THR A CA 1
ATOM 1781 C C . THR A 1 240 ? 14.418 -31.283 -3.798 1.00 30.51 240 THR A C 1
ATOM 1782 O O . THR A 1 240 ? 14.905 -30.687 -2.818 1.00 29.27 240 THR A O 1
ATOM 1786 N N . PHE A 1 241 ? 13.334 -30.828 -4.424 1.00 30.39 241 PHE A N 1
ATOM 1787 C CA . PHE A 1 241 ? 12.728 -29.556 -4.061 1.00 30.32 241 PHE A CA 1
ATOM 1788 C C . PHE A 1 241 ? 12.160 -29.626 -2.656 1.00 29.61 241 PHE A C 1
ATOM 1789 O O . PHE A 1 241 ? 12.323 -28.685 -1.889 1.00 29.92 241 PHE A O 1
ATOM 1797 N N . ARG A 1 242 ? 11.544 -30.763 -2.313 1.00 28.43 242 ARG A N 1
ATOM 1798 C CA . ARG A 1 242 ? 11.070 -31.017 -0.941 1.00 27.70 242 ARG A CA 1
ATOM 1799 C C . ARG A 1 242 ? 12.250 -30.988 0.018 1.00 26.31 242 ARG A C 1
ATOM 1800 O O . ARG A 1 242 ? 12.206 -30.279 1.012 1.00 25.89 242 ARG A O 1
ATOM 1808 N N . ASP A 1 243 ? 13.305 -31.729 -0.315 1.00 25.53 243 ASP A N 1
ATOM 1809 C CA . ASP A 1 243 ? 14.506 -31.788 0.489 1.00 25.59 243 ASP A CA 1
ATOM 1810 C C . ASP A 1 243 ? 15.068 -30.401 0.725 1.00 25.12 243 ASP A C 1
ATOM 1811 O O . ASP A 1 243 ? 15.443 -30.042 1.825 1.00 24.98 243 ASP A O 1
ATOM 1816 N N . LEU A 1 244 ? 15.093 -29.600 -0.310 1.00 26.42 244 LEU A N 1
ATOM 1817 C CA . LEU A 1 244 ? 15.475 -28.200 -0.179 1.00 26.84 244 LEU A CA 1
ATOM 1818 C C . LEU A 1 244 ? 14.536 -27.371 0.702 1.00 27.82 244 LEU A C 1
ATOM 1819 O O . LEU A 1 244 ? 15.028 -26.537 1.481 1.00 27.76 244 LEU A O 1
ATOM 1824 N N . GLN A 1 245 ? 13.214 -27.583 0.621 1.00 27.88 245 GLN A N 1
ATOM 1825 C CA . GLN A 1 245 ? 12.342 -26.791 1.512 1.00 28.59 245 GLN A CA 1
ATOM 1826 C C . GLN A 1 245 ? 12.594 -27.115 2.970 1.00 29.39 245 GLN A C 1
ATOM 1827 O O . GLN A 1 245 ? 12.426 -26.266 3.874 1.00 29.30 245 GLN A O 1
ATOM 1833 N N . ILE A 1 246 ? 13.054 -28.338 3.204 1.00 28.91 246 ILE A N 1
ATOM 1834 C CA . ILE A 1 246 ? 13.297 -28.777 4.555 1.00 26.96 246 ILE A CA 1
ATOM 1835 C C . ILE A 1 246 ? 14.611 -28.193 5.007 1.00 26.20 246 ILE A C 1
ATOM 1836 O O . ILE A 1 246 ? 14.774 -27.790 6.153 1.00 27.25 246 ILE A O 1
ATOM 1841 N N . ALA A 1 247 ? 15.578 -28.170 4.118 1.00 25.51 247 ALA A N 1
ATOM 1842 C CA . ALA A 1 247 ? 16.840 -27.646 4.513 1.00 25.88 247 ALA A CA 1
ATOM 1843 C C . ALA A 1 247 ? 16.676 -26.150 4.772 1.00 26.03 247 ALA A C 1
ATOM 1844 O O . ALA A 1 247 ? 17.274 -25.649 5.723 1.00 25.38 247 ALA A O 1
ATOM 1846 N N . ALA A 1 248 ? 15.800 -25.492 3.999 1.00 26.62 248 ALA A N 1
ATOM 1847 C CA . ALA A 1 248 ? 15.421 -24.073 4.224 1.00 27.16 248 ALA A CA 1
ATOM 1848 C C . ALA A 1 248 ? 14.967 -23.715 5.618 1.00 26.98 248 ALA A C 1
ATOM 1849 O O . ALA A 1 248 ? 15.520 -22.736 6.176 1.00 27.41 248 ALA A O 1
ATOM 1851 N N . ILE A 1 249 ? 13.962 -24.423 6.175 1.00 25.70 249 ILE A N 1
ATOM 1852 C CA . ILE A 1 249 ? 13.502 -24.006 7.501 1.00 26.86 249 ILE A CA 1
ATOM 1853 C C . ILE A 1 249 ? 14.514 -24.454 8.537 1.00 26.67 249 ILE A C 1
ATOM 1854 O O . ILE A 1 249 ? 14.707 -23.751 9.532 1.00 26.53 249 ILE A O 1
ATOM 1859 N N . ASN A 1 250 ? 15.094 -25.642 8.327 1.00 25.92 250 ASN A N 1
ATOM 1860 C CA . ASN A 1 250 ? 16.055 -26.184 9.265 1.00 25.18 250 ASN A CA 1
ATOM 1861 C C . ASN A 1 250 ? 17.094 -25.118 9.445 1.00 25.02 250 ASN A C 1
ATOM 1862 O O . ASN A 1 250 ? 17.458 -24.791 10.556 1.00 24.96 250 ASN A O 1
ATOM 1867 N N . GLN A 1 251 ? 17.540 -24.568 8.334 1.00 25.49 251 GLN A N 1
ATOM 1868 C CA . GLN A 1 251 ? 18.485 -23.467 8.328 1.00 27.61 251 GLN A CA 1
ATOM 1869 C C . GLN A 1 251 ? 17.973 -22.239 9.082 1.00 27.50 251 GLN A C 1
ATOM 1870 O O . GLN A 1 251 ? 18.734 -21.586 9.797 1.00 29.20 251 GLN A O 1
ATOM 1876 N N . LEU A 1 252 ? 16.700 -21.928 8.950 1.00 25.86 252 LEU A N 1
ATOM 1877 C CA . LEU A 1 252 ? 16.203 -20.716 9.571 1.00 27.06 252 LEU A CA 1
ATOM 1878 C C . LEU A 1 252 ? 16.175 -20.994 11.071 1.00 29.26 252 LEU A C 1
ATOM 1879 O O . LEU A 1 252 ? 16.468 -20.102 11.876 1.00 29.86 252 LEU A O 1
ATOM 1884 N N . ALA A 1 253 ? 15.875 -22.252 11.416 1.00 28.45 253 ALA A N 1
ATOM 1885 C CA . ALA A 1 253 ? 15.919 -22.689 12.794 1.00 27.46 253 ALA A CA 1
ATOM 1886 C C . ALA A 1 253 ? 17.314 -22.442 13.400 1.00 26.03 253 ALA A C 1
ATOM 1887 O O . ALA A 1 253 ? 17.406 -21.812 14.436 1.00 26.52 253 ALA A O 1
ATOM 1889 N N . LEU A 1 254 ? 18.387 -22.894 12.759 1.00 24.75 254 LEU A N 1
ATOM 1890 C CA . LEU A 1 254 ? 19.730 -22.530 13.243 1.00 24.96 254 LEU A CA 1
ATOM 1891 C C . LEU A 1 254 ? 19.889 -20.997 13.411 1.00 24.31 254 LEU A C 1
ATOM 1892 O O . LEU A 1 254 ? 20.264 -20.549 14.447 1.00 24.64 254 LEU A O 1
ATOM 1897 N N . TYR A 1 255 ? 19.503 -20.202 12.424 1.00 24.81 255 TYR A N 1
ATOM 1898 C CA . TYR A 1 255 ? 19.561 -18.741 12.554 1.00 25.13 255 TYR A CA 1
ATOM 1899 C C . TYR A 1 255 ? 18.735 -18.207 13.721 1.00 24.86 255 TYR A C 1
ATOM 1900 O O . TYR A 1 255 ? 19.130 -17.243 14.376 1.00 23.35 255 TYR A O 1
ATOM 1909 N N . CYS A 1 256 ? 17.596 -18.853 14.012 1.00 25.84 256 CYS A N 1
ATOM 1910 C CA . CYS A 1 256 ? 16.717 -18.341 15.050 1.00 26.70 256 CYS A CA 1
ATOM 1911 C C . CYS A 1 256 ? 17.263 -18.648 16.429 1.00 28.40 256 CYS A C 1
ATOM 1912 O O . CYS A 1 256 ? 17.068 -17.876 17.394 1.00 28.98 256 CYS A O 1
ATOM 1915 N N . GLU A 1 257 ? 17.925 -19.785 16.517 1.00 28.86 257 GLU A N 1
ATOM 1916 C CA . GLU A 1 257 ? 18.676 -20.101 17.706 1.00 30.14 257 GLU A CA 1
ATOM 1917 C C . GLU A 1 257 ? 19.716 -19.029 18.012 1.00 29.48 257 GLU A C 1
ATOM 1918 O O . GLU A 1 257 ? 19.807 -18.554 19.139 1.00 30.04 257 GLU A O 1
ATOM 1924 N N . ALA A 1 258 ? 20.464 -18.634 17.002 1.00 29.17 258 ALA A N 1
ATOM 1925 C CA . ALA A 1 258 ? 21.505 -17.636 17.194 1.00 29.33 258 ALA A CA 1
ATOM 1926 C C . ALA A 1 258 ? 20.935 -16.298 17.673 1.00 29.40 258 ALA A C 1
ATOM 1927 O O . ALA A 1 258 ? 21.628 -15.575 18.365 1.00 30.86 258 ALA A O 1
ATOM 1929 N N . MET A 1 259 ? 19.693 -15.968 17.299 1.00 27.28 259 MET A N 1
ATOM 1930 C CA . MET A 1 259 ? 19.149 -14.625 17.537 1.00 25.97 259 MET A CA 1
ATOM 1931 C C . MET A 1 259 ? 18.236 -14.665 18.760 1.00 26.21 259 MET A C 1
ATOM 1932 O O . MET A 1 259 ? 17.605 -13.675 19.121 1.00 26.25 259 MET A O 1
ATOM 1937 N N . GLY A 1 260 ? 18.168 -15.813 19.419 1.00 26.00 260 GLY A N 1
ATOM 1938 C CA . GLY A 1 260 ? 17.331 -15.888 20.603 1.00 25.39 260 GLY A CA 1
ATOM 1939 C C . GLY A 1 260 ? 15.855 -15.694 20.272 1.00 25.82 260 GLY A C 1
ATOM 1940 O O . GLY A 1 260 ? 15.100 -15.240 21.130 1.00 26.21 260 GLY A O 1
ATOM 1941 N N . ILE A 1 261 ? 15.425 -16.059 19.052 1.00 25.29 261 ILE A N 1
ATOM 1942 C CA . ILE A 1 261 ? 13.991 -15.927 18.675 1.00 25.65 261 ILE A CA 1
ATOM 1943 C C . ILE A 1 261 ? 13.299 -17.262 18.309 1.00 24.57 261 ILE A C 1
ATOM 1944 O O . ILE A 1 261 ? 13.957 -18.225 17.992 1.00 25.17 261 ILE A O 1
ATOM 1949 N N . ASN A 1 262 ? 11.982 -17.287 18.317 1.00 23.74 262 ASN A N 1
ATOM 1950 C CA . ASN A 1 262 ? 11.212 -18.500 18.047 1.00 25.02 262 ASN A CA 1
ATOM 1951 C C . ASN A 1 262 ? 11.095 -18.784 16.578 1.00 24.72 262 ASN A C 1
ATOM 1952 O O . ASN A 1 262 ? 10.452 -17.983 15.881 1.00 25.71 262 ASN A O 1
ATOM 1957 N N . VAL A 1 263 ? 11.638 -19.915 16.090 1.00 23.37 263 VAL A N 1
ATOM 1958 C CA . VAL A 1 263 ? 11.426 -20.255 14.657 1.00 23.48 263 VAL A CA 1
ATOM 1959 C C . VAL A 1 263 ? 9.933 -20.297 14.280 1.00 23.99 263 VAL A C 1
ATOM 1960 O O . VAL A 1 263 ? 9.562 -19.897 13.171 1.00 23.85 263 VAL A O 1
ATOM 1964 N N . TYR A 1 264 ? 9.086 -20.765 15.197 1.00 24.60 264 TYR A N 1
ATOM 1965 C CA . TYR A 1 264 ? 7.678 -20.995 14.861 1.00 25.38 264 TYR A CA 1
ATOM 1966 C C . TYR A 1 264 ? 6.881 -19.720 14.669 1.00 25.89 264 TYR A C 1
ATOM 1967 O O . TYR A 1 264 ? 5.946 -19.706 13.923 1.00 25.73 264 TYR A O 1
ATOM 1976 N N . ASP A 1 265 ? 7.305 -18.634 15.286 1.00 27.18 265 ASP A N 1
ATOM 1977 C CA . ASP A 1 265 ? 6.643 -17.362 15.102 1.00 27.65 265 ASP A CA 1
ATOM 1978 C C . ASP A 1 265 ? 7.090 -16.802 13.761 1.00 28.22 265 ASP A C 1
ATOM 1979 O O . ASP A 1 265 ? 6.295 -16.208 13.024 1.00 28.65 265 ASP A O 1
ATOM 1984 N N . VAL A 1 266 ? 8.360 -17.010 13.434 1.00 27.68 266 VAL A N 1
ATOM 1985 C CA . VAL A 1 266 ? 8.872 -16.532 12.153 1.00 27.43 266 VAL A CA 1
ATOM 1986 C C . VAL A 1 266 ? 8.078 -17.267 11.118 1.00 27.09 266 VAL A C 1
ATOM 1987 O O . VAL A 1 266 ? 7.364 -16.643 10.327 1.00 28.08 266 VAL A O 1
ATOM 1991 N N . ARG A 1 267 ? 8.085 -18.584 11.229 1.00 26.35 267 ARG A N 1
ATOM 1992 C CA . ARG A 1 267 ? 7.370 -19.464 10.312 1.00 26.20 267 ARG A CA 1
ATOM 1993 C C . ARG A 1 267 ? 5.848 -19.179 10.154 1.00 25.73 267 ARG A C 1
ATOM 1994 O O . ARG A 1 267 ? 5.343 -19.078 9.018 1.00 24.92 267 ARG A O 1
ATOM 2002 N N . THR A 1 268 ? 5.106 -19.037 11.249 1.00 25.87 268 THR A N 1
ATOM 2003 C CA . THR A 1 268 ? 3.697 -18.617 11.086 1.00 25.66 268 THR A CA 1
ATOM 2004 C C . THR A 1 268 ? 3.562 -17.232 10.414 1.00 26.13 268 THR A C 1
ATOM 2005 O O . THR A 1 268 ? 2.752 -17.062 9.492 1.00 25.20 268 THR A O 1
ATOM 2009 N N . GLY A 1 269 ? 4.394 -16.279 10.813 1.00 26.94 269 GLY A N 1
ATOM 2010 C CA . GLY A 1 269 ? 4.504 -15.025 10.076 1.00 27.94 269 GLY A CA 1
ATOM 2011 C C . GLY A 1 269 ? 4.670 -15.241 8.583 1.00 29.85 269 GLY A C 1
ATOM 2012 O O . GLY A 1 269 ? 3.811 -14.809 7.812 1.00 30.51 269 GLY A O 1
ATOM 2013 N N . VAL A 1 270 ? 5.737 -15.944 8.169 1.00 30.59 270 VAL A N 1
ATOM 2014 C CA . VAL A 1 270 ? 5.987 -16.199 6.746 1.00 31.93 270 VAL A CA 1
ATOM 2015 C C . VAL A 1 270 ? 4.782 -16.851 6.039 1.00 34.41 270 VAL A C 1
ATOM 2016 O O . VAL A 1 270 ? 4.372 -16.458 4.938 1.00 36.01 270 VAL A O 1
ATOM 2020 N N . ASP A 1 271 ? 4.236 -17.869 6.687 1.00 34.86 271 ASP A N 1
ATOM 2021 C CA . ASP A 1 271 ? 3.188 -18.701 6.154 1.00 34.12 271 ASP A CA 1
ATOM 2022 C C . ASP A 1 271 ? 1.879 -17.946 5.984 1.00 33.01 271 ASP A C 1
ATOM 2023 O O . ASP A 1 271 ? 0.930 -18.471 5.407 1.00 32.69 271 ASP A O 1
ATOM 2028 N N . SER A 1 272 ? 1.826 -16.707 6.450 1.00 33.15 272 SER A N 1
ATOM 2029 C CA . SER A 1 272 ? 0.609 -15.908 6.285 1.00 34.12 272 SER A CA 1
ATOM 2030 C C . SER A 1 272 ? 0.513 -15.288 4.907 1.00 35.77 272 SER A C 1
ATOM 2031 O O . SER A 1 272 ? -0.394 -14.487 4.648 1.00 36.67 272 SER A O 1
ATOM 2034 N N . LEU A 1 273 ? 1.468 -15.604 4.040 1.00 36.14 273 LEU A N 1
ATOM 2035 C CA . LEU A 1 273 ? 1.382 -15.221 2.635 1.00 36.80 273 LEU A CA 1
ATOM 2036 C C . LEU A 1 273 ? 0.785 -16.374 1.826 1.00 36.98 273 LEU A C 1
ATOM 2037 O O . LEU A 1 273 ? 1.388 -17.461 1.711 1.00 36.09 273 LEU A O 1
ATOM 2042 N N . LYS A 1 274 ? -0.402 -16.131 1.280 1.00 38.56 274 LYS A N 1
ATOM 2043 C CA . LYS A 1 274 ? -1.212 -17.212 0.710 1.00 41.20 274 LYS A CA 1
ATOM 2044 C C . LYS A 1 274 ? -1.194 -17.216 -0.816 1.00 42.80 274 LYS A C 1
ATOM 2045 O O . LYS A 1 274 ? -1.302 -16.152 -1.445 1.00 41.29 274 LYS A O 1
ATOM 2051 N N . GLY A 1 275 ? -1.061 -18.431 -1.380 1.00 45.55 275 GLY A N 1
ATOM 2052 C CA . GLY A 1 275 ? -0.802 -18.652 -2.823 1.00 47.71 275 GLY A CA 1
ATOM 2053 C C . GLY A 1 275 ? -2.015 -18.450 -3.703 1.00 50.03 275 GLY A C 1
ATOM 2054 O O . GLY A 1 275 ? -3.078 -17.990 -3.211 1.00 51.34 275 GLY A O 1
ATOM 2055 N N . GLU A 1 276 ? -1.910 -18.816 -4.988 1.00 50.15 276 GLU A N 1
ATOM 2056 C CA . GLU A 1 276 ? -0.808 -19.598 -5.531 1.00 50.07 276 GLU A CA 1
ATOM 2057 C C . GLU A 1 276 ? 0.191 -18.769 -6.382 1.00 48.51 276 GLU A C 1
ATOM 2058 O O . GLU A 1 276 ? -0.127 -17.674 -6.879 1.00 48.03 276 GLU A O 1
ATOM 2064 N N . GLY A 1 277 ? 1.403 -19.313 -6.519 1.00 46.93 277 GLY A N 1
ATOM 2065 C CA . GLY A 1 277 ? 2.551 -18.575 -7.022 1.00 46.11 277 GLY A CA 1
ATOM 2066 C C . GLY A 1 277 ? 3.074 -17.579 -5.993 1.00 45.68 277 GLY A C 1
ATOM 2067 O O . GLY A 1 277 ? 4.087 -16.914 -6.225 1.00 46.35 277 GLY A O 1
ATOM 2068 N N . ILE A 1 278 ? 2.376 -17.462 -4.862 1.00 44.23 278 ILE A N 1
ATOM 2069 C CA . ILE A 1 278 ? 2.762 -16.561 -3.764 1.00 42.34 278 ILE A CA 1
ATOM 2070 C C . ILE A 1 278 ? 3.292 -17.337 -2.528 1.00 40.44 278 ILE A C 1
ATOM 2071 O O . ILE A 1 278 ? 4.388 -17.021 -2.032 1.00 40.70 278 ILE A O 1
ATOM 2076 N N . THR A 1 279 ? 2.547 -18.348 -2.056 1.00 38.60 279 THR A N 1
ATOM 2077 C CA . THR A 1 279 ? 2.971 -19.153 -0.891 1.00 38.87 279 THR A CA 1
ATOM 2078 C C . THR A 1 279 ? 4.456 -19.460 -0.927 1.00 37.76 279 THR A C 1
ATOM 2079 O O . THR A 1 279 ? 5.014 -19.765 -1.983 1.00 38.22 279 THR A O 1
ATOM 2083 N N . ARG A 1 280 ? 5.081 -19.410 0.237 1.00 36.48 280 ARG A N 1
ATOM 2084 C CA . ARG A 1 280 ? 6.436 -19.891 0.392 1.00 34.79 280 ARG A CA 1
ATOM 2085 C C . ARG A 1 280 ? 6.401 -21.352 0.789 1.00 34.14 280 ARG A C 1
ATOM 2086 O O . ARG A 1 280 ? 7.430 -21.999 0.870 1.00 33.79 280 ARG A O 1
ATOM 2094 N N . ALA A 1 281 ? 5.189 -21.861 1.021 1.00 34.80 281 ALA A N 1
ATOM 2095 C CA . ALA A 1 281 ? 4.934 -23.276 1.335 1.00 34.25 281 ALA A CA 1
ATOM 2096 C C . ALA A 1 281 ? 5.923 -23.863 2.346 1.00 32.89 281 ALA A C 1
ATOM 2097 O O . ALA A 1 281 ? 6.514 -24.896 2.113 1.00 32.89 281 ALA A O 1
ATOM 2099 N N . VAL A 1 282 ? 6.047 -23.181 3.475 1.00 32.31 282 VAL A N 1
ATOM 2100 C CA . VAL A 1 282 ? 7.047 -23.451 4.523 1.00 31.87 282 VAL A CA 1
ATOM 2101 C C . VAL A 1 282 ? 6.757 -24.711 5.350 1.00 31.76 282 VAL A C 1
ATOM 2102 O O . VAL A 1 282 ? 5.731 -24.810 6.049 1.00 31.54 282 VAL A O 1
ATOM 2106 N N . LEU A 1 283 ? 7.704 -25.640 5.306 1.00 30.95 283 LEU A N 1
ATOM 2107 C CA . LEU A 1 283 ? 7.594 -26.873 6.067 1.00 30.16 283 LEU A CA 1
ATOM 2108 C C . LEU A 1 283 ? 8.040 -26.665 7.528 1.00 29.28 283 LEU A C 1
ATOM 2109 O O . LEU A 1 283 ? 8.013 -25.542 8.058 1.00 29.40 283 LEU A O 1
ATOM 2114 N N . TRP A 1 284 ? 8.468 -27.747 8.148 1.00 27.71 284 TRP A N 1
ATOM 2115 C CA . TRP A 1 284 ? 8.732 -27.811 9.579 1.00 27.57 284 TRP A CA 1
ATOM 2116 C C . TRP A 1 284 ? 10.161 -28.290 9.743 1.00 27.38 284 TRP A C 1
ATOM 2117 O O . TRP A 1 284 ? 10.611 -29.169 9.004 1.00 26.85 284 TRP A O 1
ATOM 2128 N N . PRO A 1 285 ? 10.904 -27.652 10.645 1.00 27.57 285 PRO A N 1
ATOM 2129 C CA . PRO A 1 285 ? 12.326 -27.991 10.887 1.00 28.43 285 PRO A CA 1
ATOM 2130 C C . PRO A 1 285 ? 12.395 -29.199 11.847 1.00 29.57 285 PRO A C 1
ATOM 2131 O O . PRO A 1 285 ? 11.365 -29.523 12.464 1.00 29.45 285 PRO A O 1
ATOM 2135 N N . GLY A 1 286 ? 13.558 -29.855 11.978 1.00 30.03 286 GLY A N 1
ATOM 2136 C CA . GLY A 1 286 ? 13.630 -31.132 12.719 1.00 29.75 286 GLY A CA 1
ATOM 2137 C C . GLY A 1 286 ? 14.989 -31.832 12.843 1.00 30.31 286 GLY A C 1
ATOM 2138 O O . GLY A 1 286 ? 16.000 -31.365 12.360 1.00 29.98 286 GLY A O 1
ATOM 2139 N N . ALA A 1 287 ? 14.994 -32.994 13.487 1.00 30.52 287 ALA A N 1
ATOM 2140 C CA . ALA A 1 287 ? 16.219 -33.720 13.806 1.00 28.78 287 ALA A CA 1
ATOM 2141 C C . ALA A 1 287 ? 16.890 -34.308 12.592 1.00 27.48 287 ALA A C 1
ATOM 2142 O O . ALA A 1 287 ? 17.989 -34.803 12.699 1.00 26.60 287 ALA A O 1
ATOM 2144 N N . GLY A 1 288 ? 16.253 -34.252 11.428 1.00 27.82 288 GLY A N 1
ATOM 2145 C CA . GLY A 1 288 ? 16.924 -34.703 10.220 1.00 28.22 288 GLY A CA 1
ATOM 2146 C C . GLY A 1 288 ? 15.993 -35.286 9.197 1.00 30.38 288 GLY A C 1
ATOM 2147 O O . GLY A 1 288 ? 14.815 -35.352 9.439 1.00 31.74 288 GLY A O 1
ATOM 2148 N N . VAL A 1 289 ? 16.519 -35.693 8.040 1.00 31.35 289 VAL A N 1
ATOM 2149 C CA . VAL A 1 289 ? 15.695 -36.218 6.963 1.00 31.03 289 VAL A CA 1
ATOM 2150 C C . VAL A 1 289 ? 16.013 -37.716 6.781 1.00 30.96 289 VAL A C 1
ATOM 2151 O O . VAL A 1 289 ? 17.183 -38.145 6.795 1.00 28.89 289 VAL A O 1
ATOM 2155 N N . GLY A 1 290 ? 14.965 -38.521 6.621 1.00 32.71 290 GLY A N 1
ATOM 2156 C CA . GLY A 1 290 ? 15.172 -39.949 6.441 1.00 33.74 290 GLY A CA 1
ATOM 2157 C C . GLY A 1 290 ? 14.601 -40.349 5.118 1.00 34.93 290 GLY A C 1
ATOM 2158 O O . GLY A 1 290 ? 14.058 -39.494 4.414 1.00 33.91 290 GLY A O 1
ATOM 2159 N N . GLY A 1 291 ? 14.696 -41.651 4.804 1.00 37.40 291 GLY A N 1
ATOM 2160 C CA . GLY A 1 291 ? 14.056 -42.267 3.620 1.00 39.19 291 GLY A CA 1
ATOM 2161 C C . GLY A 1 291 ? 15.057 -42.552 2.519 1.00 42.18 291 GLY A C 1
ATOM 2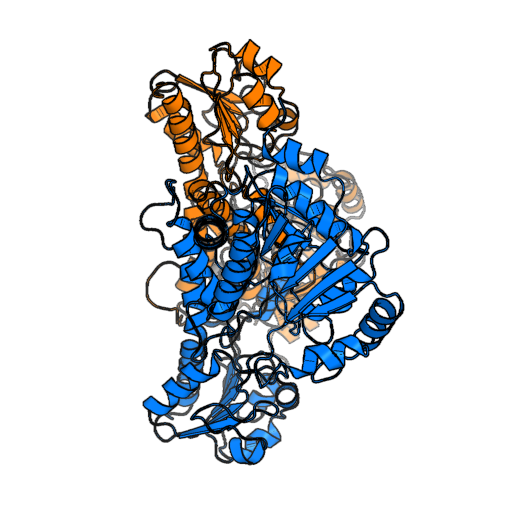162 O O . GLY A 1 291 ? 16.265 -42.391 2.721 1.00 44.56 291 GLY A O 1
ATOM 2163 N N . HIS A 1 292 ? 14.593 -42.992 1.355 1.00 42.64 292 HIS A N 1
ATOM 2164 C CA . HIS A 1 292 ? 15.496 -43.232 0.244 1.00 42.93 292 HIS A CA 1
ATOM 2165 C C . HIS A 1 292 ? 15.533 -42.026 -0.660 1.00 42.16 292 HIS A C 1
ATOM 2166 O O . HIS A 1 292 ? 16.576 -41.382 -0.821 1.00 42.02 292 HIS A O 1
ATOM 2173 N N . CYS A 1 293 ? 14.373 -41.749 -1.254 1.00 41.36 293 CYS A N 1
ATOM 2174 C CA . CYS A 1 293 ? 14.160 -40.653 -2.217 1.00 39.75 293 CYS A CA 1
ATOM 2175 C C . CYS A 1 293 ? 14.782 -39.339 -1.756 1.00 37.73 293 CYS A C 1
ATOM 2176 O O . CYS A 1 293 ? 15.765 -38.905 -2.319 1.00 37.24 293 CYS A O 1
ATOM 2179 N N . LEU A 1 294 ? 14.224 -38.772 -0.696 1.00 36.68 294 LEU A N 1
ATOM 2180 C CA . LEU A 1 294 ? 14.660 -37.516 -0.108 1.00 36.33 294 LEU A CA 1
ATOM 2181 C C . LEU A 1 294 ? 16.154 -37.373 0.167 1.00 34.86 294 LEU A C 1
ATOM 2182 O O . LEU A 1 294 ? 16.668 -36.269 0.112 1.00 34.98 294 LEU A O 1
ATOM 2187 N N . THR A 1 295 ? 16.835 -38.476 0.495 1.00 33.56 295 THR A N 1
ATOM 2188 C CA . THR A 1 295 ? 18.265 -38.451 0.805 1.00 32.33 295 THR A CA 1
ATOM 2189 C C . THR A 1 295 ? 19.161 -38.747 -0.425 1.00 32.80 295 THR A C 1
ATOM 2190 O O . THR A 1 295 ? 20.358 -38.513 -0.402 1.00 33.38 295 THR A O 1
ATOM 2194 N N . LYS A 1 296 ? 18.597 -39.259 -1.508 1.00 32.91 296 LYS A N 1
ATOM 2195 C CA . LYS A 1 296 ? 19.429 -39.844 -2.558 1.00 33.16 296 LYS A CA 1
ATOM 2196 C C . LYS A 1 296 ? 19.202 -39.240 -3.909 1.00 32.19 296 LYS A C 1
ATOM 2197 O O . LYS A 1 296 ? 20.071 -39.289 -4.770 1.00 33.04 296 LYS A O 1
ATOM 2203 N N . ASP A 1 297 ? 18.024 -38.692 -4.105 1.00 31.20 297 ASP A N 1
ATOM 2204 C CA . ASP A 1 297 ? 17.646 -38.211 -5.403 1.00 31.17 297 ASP A CA 1
ATOM 2205 C C . ASP A 1 297 ? 18.568 -37.102 -5.890 1.00 29.81 297 ASP A C 1
ATOM 2206 O O . ASP A 1 297 ? 18.832 -37.035 -7.067 1.00 30.37 297 ASP A O 1
ATOM 2211 N N . THR A 1 298 ? 19.092 -36.235 -5.033 1.00 28.40 298 THR A N 1
ATOM 2212 C CA . THR A 1 298 ? 19.760 -35.109 -5.649 1.00 27.95 298 THR A CA 1
ATOM 2213 C C . THR A 1 298 ? 21.079 -35.546 -6.217 1.00 28.08 298 THR A C 1
ATOM 2214 O O . THR A 1 298 ? 21.570 -34.920 -7.129 1.00 29.06 298 THR A O 1
ATOM 2218 N N . TYR A 1 299 ? 21.641 -36.633 -5.692 1.00 27.73 299 TYR A N 1
ATOM 2219 C CA . TYR A 1 299 ? 22.852 -37.227 -6.281 1.00 27.69 299 TYR A CA 1
ATOM 2220 C C . TYR A 1 299 ? 22.556 -37.785 -7.632 1.00 27.69 299 TYR A C 1
ATOM 2221 O O . TYR A 1 299 ? 23.402 -37.681 -8.505 1.00 27.90 299 TYR A O 1
ATOM 2230 N N . HIS A 1 300 ? 21.362 -38.346 -7.809 1.00 28.27 300 HIS A N 1
ATOM 2231 C CA . HIS A 1 300 ? 20.885 -38.694 -9.139 1.00 31.00 300 HIS A CA 1
ATOM 2232 C C . HIS A 1 300 ? 20.750 -37.527 -10.149 1.00 32.06 300 HIS A C 1
ATOM 2233 O O . HIS A 1 300 ? 21.118 -37.701 -11.312 1.00 32.30 300 HIS A O 1
ATOM 2240 N N . LEU A 1 301 ? 20.260 -36.360 -9.711 1.00 32.78 301 LEU A N 1
ATOM 2241 C CA . LEU A 1 301 ? 20.234 -35.153 -10.568 1.00 34.22 301 LEU A CA 1
ATOM 2242 C C . LEU A 1 301 ? 21.643 -34.731 -10.925 1.00 33.40 301 LEU A C 1
ATOM 2243 O O . LEU A 1 301 ? 21.969 -34.467 -12.092 1.00 33.95 301 LEU A O 1
ATOM 2248 N N . GLU A 1 302 ? 22.470 -34.650 -9.899 1.00 31.78 302 GLU A N 1
ATOM 2249 C CA . GLU A 1 302 ? 23.858 -34.326 -10.095 1.00 31.01 302 GLU A CA 1
ATOM 2250 C C . GLU A 1 302 ? 24.489 -35.222 -11.120 1.00 32.84 302 GLU A C 1
ATOM 2251 O O . GLU A 1 302 ? 24.995 -34.698 -12.092 1.00 34.31 302 GLU A O 1
ATOM 2257 N N . ARG A 1 303 ? 24.465 -36.552 -10.944 1.00 34.29 303 ARG A N 1
ATOM 2258 C CA . ARG A 1 303 ? 25.032 -37.440 -11.966 1.00 35.31 303 ARG A CA 1
ATOM 2259 C C . ARG A 1 303 ? 24.305 -37.169 -13.286 1.00 35.98 303 ARG A C 1
ATOM 2260 O O . ARG A 1 303 ? 24.941 -36.969 -14.314 1.00 35.71 303 ARG A O 1
ATOM 2268 N N . GLY A 1 304 ? 22.977 -37.105 -13.231 1.00 36.65 304 GLY A N 1
ATOM 2269 C CA . GLY A 1 304 ? 22.153 -36.854 -14.413 1.00 38.81 304 GLY A CA 1
ATOM 2270 C C . GLY A 1 304 ? 22.528 -35.652 -15.283 1.00 40.63 304 GLY A C 1
ATOM 2271 O O . GLY A 1 304 ? 22.455 -35.723 -16.513 1.00 39.85 304 GLY A O 1
ATOM 2272 N N . VAL A 1 305 ? 22.943 -34.558 -14.646 1.00 42.28 305 VAL A N 1
ATOM 2273 C CA . VAL A 1 305 ? 23.265 -33.358 -15.374 1.00 44.58 305 VAL A CA 1
ATOM 2274 C C . VAL A 1 305 ? 24.492 -33.584 -16.266 1.00 47.41 305 VAL A C 1
ATOM 2275 O O . VAL A 1 305 ? 24.723 -32.851 -17.226 1.00 47.02 305 VAL A O 1
ATOM 2279 N N . LYS A 1 306 ? 25.241 -34.645 -15.976 1.00 50.62 306 LYS A N 1
ATOM 2280 C CA . LYS A 1 306 ? 26.564 -34.860 -16.578 1.00 52.98 306 LYS A CA 1
ATOM 2281 C C . LYS A 1 306 ? 26.628 -36.097 -17.470 1.00 55.05 306 LYS A C 1
ATOM 2282 O O . LYS A 1 306 ? 27.685 -36.431 -17.998 1.00 55.29 306 LYS A O 1
ATOM 2288 N N . ILE A 1 307 ? 25.518 -36.804 -17.619 1.00 56.89 307 ILE A N 1
ATOM 2289 C CA . ILE A 1 307 ? 25.569 -38.059 -18.349 1.00 58.76 307 ILE A CA 1
ATOM 2290 C C . ILE A 1 307 ? 25.477 -37.777 -19.863 1.00 60.60 307 ILE A C 1
ATOM 2291 O O . ILE A 1 307 ? 26.159 -38.436 -20.682 1.00 60.81 307 ILE A O 1
ATOM 2296 N N . GLY A 1 308 ? 24.687 -36.757 -20.217 1.00 61.61 308 GLY A N 1
ATOM 2297 C CA . GLY A 1 308 ? 24.434 -36.423 -21.618 1.00 62.84 308 GLY A CA 1
ATOM 2298 C C . GLY A 1 308 ? 25.527 -35.643 -22.343 1.00 63.96 308 GLY A C 1
ATOM 2299 O O . GLY A 1 308 ? 26.617 -35.386 -21.795 1.00 63.94 308 GLY A O 1
ATOM 2300 N N . ARG A 1 309 ? 25.231 -35.296 -23.600 1.00 64.32 309 ARG A N 1
ATOM 2301 C CA . ARG A 1 309 ? 26.029 -34.334 -24.363 1.00 63.94 309 ARG A CA 1
ATOM 2302 C C . ARG A 1 309 ? 25.315 -32.966 -24.271 1.00 62.36 309 ARG A C 1
ATOM 2303 O O . ARG A 1 309 ? 24.141 -32.832 -24.674 1.00 63.10 309 ARG A O 1
ATOM 2311 N N . GLY A 1 310 ? 26.017 -31.970 -23.720 1.00 59.52 310 GLY A N 1
ATOM 2312 C CA . GLY A 1 310 ? 25.384 -30.739 -23.225 1.00 56.51 310 GLY A CA 1
ATOM 2313 C C . GLY A 1 310 ? 26.204 -30.035 -22.153 1.00 54.07 310 GLY A C 1
ATOM 2314 O O . GLY A 1 310 ? 26.619 -30.624 -21.151 1.00 52.88 310 GLY A O 1
ATOM 2315 N N . GLU A 1 311 ? 26.447 -28.753 -22.380 1.00 53.14 311 GLU A N 1
ATOM 2316 C CA . GLU A 1 311 ? 27.247 -27.934 -21.474 1.00 51.87 311 GLU A CA 1
ATOM 2317 C C . GLU A 1 311 ? 26.364 -27.318 -20.349 1.00 48.74 311 GLU A C 1
ATOM 2318 O O . GLU A 1 311 ? 25.329 -26.690 -20.627 1.00 49.79 311 GLU A O 1
ATOM 2324 N N . LEU A 1 312 ? 26.751 -27.525 -19.088 1.00 44.17 312 LEU A N 1
ATOM 2325 C CA . LEU A 1 312 ? 26.088 -26.870 -17.960 1.00 39.51 312 LEU A CA 1
ATOM 2326 C C . LEU A 1 312 ? 26.717 -25.511 -17.652 1.00 38.39 312 LEU A C 1
ATOM 2327 O O . LEU A 1 312 ? 27.920 -25.417 -17.382 1.00 38.21 312 LEU A O 1
ATOM 2332 N N . ASP A 1 313 ? 25.881 -24.472 -17.707 1.00 36.45 313 ASP A N 1
ATOM 2333 C CA . ASP A 1 313 ? 26.244 -23.100 -17.434 1.00 34.24 313 ASP A CA 1
ATOM 2334 C C . ASP A 1 313 ? 25.776 -22.820 -16.004 1.00 33.58 313 ASP A C 1
ATOM 2335 O O . ASP A 1 313 ? 24.571 -22.870 -15.693 1.00 32.69 313 ASP A O 1
ATOM 2340 N N . TYR A 1 314 ? 26.724 -22.539 -15.114 1.00 34.19 314 TYR A N 1
ATOM 2341 C CA . TYR A 1 314 ? 26.422 -22.443 -13.674 1.00 33.86 314 TYR A CA 1
ATOM 2342 C C . TYR A 1 314 ? 27.423 -21.486 -13.062 1.00 35.32 314 TYR A C 1
ATOM 2343 O O . TYR A 1 314 ? 28.540 -21.375 -13.556 1.00 36.52 314 TYR A O 1
ATOM 2352 N N . PRO A 1 315 ? 27.044 -20.750 -12.021 1.00 36.18 315 PRO A N 1
ATOM 2353 C CA . PRO A 1 315 ? 28.089 -19.759 -11.698 1.00 37.57 315 PRO A CA 1
ATOM 2354 C C . PRO A 1 315 ? 29.374 -20.362 -11.095 1.00 39.66 315 PRO A C 1
ATOM 2355 O O . PRO A 1 315 ? 29.324 -21.409 -10.454 1.00 39.67 315 PRO A O 1
ATOM 2359 N N . GLU A 1 316 ? 30.498 -19.684 -11.338 1.00 41.56 316 GLU A N 1
ATOM 2360 C CA . GLU A 1 316 ? 31.846 -20.134 -11.040 1.00 43.75 316 GLU A CA 1
ATOM 2361 C C . GLU A 1 316 ? 32.083 -20.411 -9.539 1.00 45.00 316 GLU A C 1
ATOM 2362 O O . GLU A 1 316 ? 31.732 -19.596 -8.680 1.00 44.80 316 GLU A O 1
ATOM 2368 N N . GLY A 1 317 ? 32.676 -21.564 -9.228 1.00 46.22 317 GLY A N 1
ATOM 2369 C CA . GLY A 1 317 ? 32.891 -21.962 -7.844 1.00 47.83 317 GLY A CA 1
ATOM 2370 C C . GLY A 1 317 ? 31.758 -22.838 -7.340 1.00 49.70 317 GLY A C 1
ATOM 2371 O O . GLY A 1 317 ? 31.984 -24.006 -6.991 1.00 51.20 317 GLY A O 1
ATOM 2372 N N . ALA A 1 318 ? 30.538 -22.282 -7.274 1.00 49.10 318 ALA A N 1
ATOM 2373 C CA . ALA A 1 318 ? 29.325 -23.110 -7.242 1.00 46.82 318 ALA A CA 1
ATOM 2374 C C . ALA A 1 318 ? 28.973 -23.770 -5.931 1.00 45.39 318 ALA A C 1
ATOM 2375 O O . ALA A 1 318 ? 28.909 -23.161 -4.892 1.00 46.73 318 ALA A O 1
ATOM 2377 N N . ASP A 1 319 ? 28.791 -25.072 -6.010 1.00 43.49 319 ASP A N 1
ATOM 2378 C CA . ASP A 1 319 ? 27.959 -25.839 -5.094 1.00 40.34 319 ASP A CA 1
ATOM 2379 C C . ASP A 1 319 ? 26.559 -25.652 -5.599 1.00 35.42 319 ASP A C 1
ATOM 2380 O O . ASP A 1 319 ? 26.039 -24.539 -5.683 1.00 34.64 319 ASP A O 1
ATOM 2385 N N . SER A 1 320 ? 26.020 -26.769 -6.060 1.00 32.08 320 SER A N 1
ATOM 2386 C CA . SER A 1 320 ? 24.647 -26.913 -6.398 1.00 28.39 320 SER A CA 1
ATOM 2387 C C . SER A 1 320 ? 23.933 -26.590 -5.133 1.00 28.52 320 SER A C 1
ATOM 2388 O O . SER A 1 320 ? 24.300 -27.080 -4.043 1.00 28.71 320 SER A O 1
ATOM 2391 N N . ILE A 1 321 ? 22.906 -25.766 -5.260 1.00 28.31 321 ILE A N 1
ATOM 2392 C CA . ILE A 1 321 ? 21.970 -25.568 -4.163 1.00 28.15 321 ILE A CA 1
ATOM 2393 C C . ILE A 1 321 ? 21.491 -26.891 -3.571 1.00 27.50 321 ILE A C 1
ATOM 2394 O O . ILE A 1 321 ? 21.294 -26.998 -2.372 1.00 27.96 321 ILE A O 1
ATOM 2399 N N . TYR A 1 322 ? 21.297 -27.903 -4.384 1.00 27.51 322 TYR A N 1
ATOM 2400 C CA . TYR A 1 322 ? 20.655 -29.102 -3.828 1.00 29.46 322 TYR A CA 1
ATOM 2401 C C . TYR A 1 322 ? 21.674 -29.830 -2.994 1.00 31.10 322 TYR A C 1
ATOM 2402 O O . TYR A 1 322 ? 21.357 -30.322 -1.917 1.00 32.63 322 TYR A O 1
ATOM 2411 N N . VAL A 1 323 ? 22.921 -29.841 -3.465 1.00 31.76 323 VAL A N 1
ATOM 2412 C CA . VAL A 1 323 ? 24.010 -30.552 -2.779 1.00 32.01 323 VAL A CA 1
ATOM 2413 C C . VAL A 1 323 ? 24.155 -29.971 -1.371 1.00 32.63 323 VAL A C 1
ATOM 2414 O O . VAL A 1 323 ? 24.329 -30.713 -0.399 1.00 33.53 323 VAL A O 1
ATOM 2418 N N . LEU A 1 324 ? 23.991 -28.649 -1.254 1.00 32.02 324 LEU A N 1
ATOM 2419 C CA . LEU A 1 324 ? 24.113 -28.003 0.016 1.00 31.30 324 LEU A CA 1
ATOM 2420 C C . LEU A 1 324 ? 22.841 -28.060 0.834 1.00 31.12 324 LEU A C 1
ATOM 2421 O O . LEU A 1 324 ? 22.882 -27.977 2.069 1.00 32.27 324 LEU A O 1
ATOM 2426 N N . ALA A 1 325 ? 21.714 -28.314 0.194 1.00 30.36 325 ALA A N 1
ATOM 2427 C CA . ALA A 1 325 ? 20.551 -28.797 0.972 1.00 30.88 325 ALA A CA 1
ATOM 2428 C C . ALA A 1 325 ? 20.815 -30.148 1.676 1.00 32.22 325 ALA A C 1
ATOM 2429 O O . ALA A 1 325 ? 20.472 -30.335 2.860 1.00 32.22 325 ALA A O 1
ATOM 2431 N N . ARG A 1 326 ? 21.402 -31.094 0.949 1.00 33.15 326 ARG A N 1
ATOM 2432 C CA . ARG A 1 326 ? 21.729 -32.393 1.555 1.00 33.62 326 ARG A CA 1
ATOM 2433 C C . ARG A 1 326 ? 22.619 -32.227 2.801 1.00 34.46 326 ARG A C 1
ATOM 2434 O O . ARG A 1 326 ? 22.484 -32.977 3.770 1.00 34.78 326 ARG A O 1
ATOM 2442 N N . LYS A 1 327 ? 23.496 -31.225 2.806 1.00 34.04 327 LYS A N 1
ATOM 2443 C CA . LYS A 1 327 ? 24.418 -31.100 3.936 1.00 33.32 327 LYS A CA 1
ATOM 2444 C C . LYS A 1 327 ? 23.777 -30.442 5.162 1.00 32.00 327 LYS A C 1
ATOM 2445 O O . LYS A 1 327 ? 24.127 -30.782 6.310 1.00 31.97 327 LYS A O 1
ATOM 2451 N N . VAL A 1 328 ? 22.871 -29.486 4.925 1.00 30.33 328 VAL A N 1
ATOM 2452 C CA . VAL A 1 328 ? 22.126 -28.831 6.003 1.00 27.80 328 VAL A CA 1
ATOM 2453 C C . VAL A 1 328 ? 21.352 -29.954 6.710 1.00 27.79 328 VAL A C 1
ATOM 2454 O O . VAL A 1 328 ? 21.595 -30.262 7.890 1.00 27.95 328 VAL A O 1
ATOM 2458 N N . ASN A 1 329 ? 20.511 -30.636 5.956 1.00 27.44 329 ASN A N 1
ATOM 2459 C CA . ASN A 1 329 ? 19.716 -31.728 6.472 1.00 27.78 329 ASN A CA 1
ATOM 2460 C C . ASN A 1 329 ? 20.519 -32.883 7.118 1.00 28.88 329 ASN A C 1
ATOM 2461 O O . ASN A 1 329 ? 20.069 -33.440 8.136 1.00 28.88 329 ASN A O 1
ATOM 2466 N N . ASP A 1 330 ? 21.696 -33.219 6.558 1.00 29.49 330 ASP A N 1
ATOM 2467 C CA . ASP A 1 330 ? 22.613 -34.213 7.169 1.00 29.82 330 ASP A CA 1
ATOM 2468 C C . ASP A 1 330 ? 23.194 -33.715 8.488 1.00 28.64 330 ASP A C 1
ATOM 2469 O O . ASP A 1 330 ? 23.652 -34.536 9.293 1.00 29.40 330 ASP A O 1
ATOM 2474 N N . PHE A 1 331 ? 23.171 -32.399 8.710 1.00 26.48 331 PHE A N 1
ATOM 2475 C CA . PHE A 1 331 ? 23.783 -31.820 9.888 1.00 26.58 331 PHE A CA 1
ATOM 2476 C C . PHE A 1 331 ? 22.931 -31.918 11.125 1.00 26.93 331 PHE A C 1
ATOM 2477 O O . PHE A 1 331 ? 23.437 -31.907 12.249 1.00 28.78 331 PHE A O 1
ATOM 2485 N N . MET A 1 332 ? 21.628 -32.007 10.929 1.00 25.80 332 MET A N 1
ATOM 2486 C CA . MET A 1 332 ? 20.699 -31.871 12.010 1.00 24.36 332 MET A CA 1
ATOM 2487 C C . MET A 1 332 ? 20.906 -32.880 13.138 1.00 26.92 332 MET A C 1
ATOM 2488 O O . MET A 1 332 ? 20.768 -32.492 14.302 1.00 29.68 332 MET A O 1
ATOM 2493 N N . PRO A 1 333 ? 21.249 -34.160 12.825 1.00 25.43 333 PRO A N 1
ATOM 2494 C CA . PRO A 1 333 ? 21.690 -35.016 13.925 1.00 25.02 333 PRO A CA 1
ATOM 2495 C C . PRO A 1 333 ? 22.852 -34.468 14.735 1.00 25.08 333 PRO A C 1
ATOM 2496 O O . PRO A 1 333 ? 22.785 -34.539 15.969 1.00 26.24 333 PRO A O 1
ATOM 2500 N N . ALA A 1 334 ? 23.881 -33.928 14.085 1.00 24.32 334 ALA A N 1
ATOM 2501 C CA . ALA A 1 334 ? 24.990 -33.317 14.828 1.00 24.91 334 ALA A CA 1
ATOM 2502 C C . ALA A 1 334 ? 24.491 -32.100 15.618 1.00 26.53 334 ALA A C 1
ATOM 2503 O O . ALA A 1 334 ? 24.941 -31.880 16.747 1.00 27.91 334 ALA A O 1
ATOM 2505 N N . HIS A 1 335 ? 23.532 -31.364 15.063 1.00 25.94 335 HIS A N 1
ATOM 2506 C CA . HIS A 1 335 ? 22.998 -30.227 15.780 1.00 26.53 335 HIS A CA 1
ATOM 2507 C C . HIS A 1 335 ? 22.247 -30.674 17.034 1.00 28.80 335 HIS A C 1
ATOM 2508 O O . HIS A 1 335 ? 22.329 -30.007 18.101 1.00 28.72 335 HIS A O 1
ATOM 2515 N N . MET A 1 336 ? 21.546 -31.813 16.921 1.00 29.85 336 MET A N 1
ATOM 2516 C CA . MET A 1 336 ? 20.759 -32.364 18.035 1.00 29.85 336 MET A CA 1
ATOM 2517 C C . MET A 1 336 ? 21.707 -32.719 19.139 1.00 30.23 336 MET A C 1
ATOM 2518 O O . MET A 1 336 ? 21.511 -32.289 20.282 1.00 30.67 336 MET A O 1
ATOM 2523 N N . TYR A 1 337 ? 22.752 -33.481 18.779 1.00 29.72 337 TYR A N 1
ATOM 2524 C CA . TYR A 1 337 ? 23.869 -33.789 19.667 1.00 28.04 337 TYR A CA 1
ATOM 2525 C C . TYR A 1 337 ? 24.506 -32.565 20.351 1.00 28.29 337 TYR A C 1
ATOM 2526 O O . TYR A 1 337 ? 24.674 -32.584 21.548 1.00 29.76 337 TYR A O 1
ATOM 2535 N N . ASN A 1 338 ? 24.880 -31.512 19.612 1.00 27.81 338 ASN A N 1
ATOM 2536 C CA . ASN A 1 338 ? 25.413 -30.276 20.254 1.00 26.73 338 ASN A CA 1
ATOM 2537 C C . ASN A 1 338 ? 24.446 -29.658 21.259 1.00 25.96 338 ASN A C 1
ATOM 2538 O O . ASN A 1 338 ? 24.865 -29.068 22.226 1.00 26.18 338 ASN A O 1
ATOM 2543 N N . LEU A 1 339 ? 23.151 -29.762 21.004 1.00 25.29 339 LEU A N 1
ATOM 2544 C CA . LEU A 1 339 ? 22.156 -29.186 21.877 1.00 23.49 339 LEU A CA 1
ATOM 2545 C C . LEU A 1 339 ? 22.093 -30.014 23.157 1.00 25.43 339 LEU A C 1
ATOM 2546 O O . LEU A 1 339 ? 21.999 -29.460 24.268 1.00 26.91 339 LEU A O 1
ATOM 2551 N N . THR A 1 340 ? 22.206 -31.332 23.025 1.00 24.83 340 THR A N 1
ATOM 2552 C CA . THR A 1 340 ? 22.169 -32.169 24.221 1.00 24.85 340 THR A CA 1
ATOM 2553 C C . THR A 1 340 ? 23.433 -32.019 25.084 1.00 25.29 340 THR A C 1
ATOM 2554 O O . THR A 1 340 ? 23.325 -31.883 26.311 1.00 25.49 340 THR A O 1
ATOM 2558 N N . VAL A 1 341 ? 24.607 -32.002 24.449 1.00 24.82 341 VAL A N 1
ATOM 2559 C CA . VAL A 1 341 ? 25.854 -31.584 25.104 1.00 24.22 341 VAL A CA 1
ATOM 2560 C C . VAL A 1 341 ? 25.710 -30.205 25.729 1.00 24.55 341 VAL A C 1
ATOM 2561 O O . VAL A 1 341 ? 26.020 -30.008 26.899 1.00 26.09 341 VAL A O 1
ATOM 2565 N N . ALA A 1 342 ? 25.229 -29.235 24.977 1.00 23.62 342 ALA A N 1
ATOM 2566 C CA . ALA A 1 342 ? 25.035 -27.923 25.555 1.00 23.83 342 ALA A CA 1
ATOM 2567 C C . ALA A 1 342 ? 24.142 -27.947 26.760 1.00 24.31 342 ALA A C 1
ATOM 2568 O O . ALA A 1 342 ? 24.403 -27.229 27.698 1.00 23.54 342 ALA A O 1
ATOM 2570 N N . ALA A 1 343 ? 23.067 -28.739 26.729 1.00 25.28 343 ALA A N 1
ATOM 2571 C CA . ALA A 1 343 ? 22.131 -28.762 27.861 1.00 24.79 343 ALA A CA 1
ATOM 2572 C C . ALA A 1 343 ? 22.787 -29.367 29.074 1.00 24.78 343 ALA A C 1
ATOM 2573 O O . ALA A 1 343 ? 22.541 -28.901 30.185 1.00 24.05 343 ALA A O 1
ATOM 2575 N N . LEU A 1 344 ? 23.606 -30.408 28.885 1.00 25.15 344 LEU A N 1
ATOM 2576 C CA . LEU A 1 344 ? 24.322 -30.967 30.040 1.00 25.76 344 LEU A CA 1
ATOM 2577 C C . LEU A 1 344 ? 25.376 -29.966 30.587 1.00 28.45 344 LEU A C 1
ATOM 2578 O O . LEU A 1 344 ? 25.532 -29.874 31.793 1.00 29.82 344 LEU A O 1
ATOM 2583 N N . GLU A 1 345 ? 26.086 -29.224 29.727 1.00 29.55 345 GLU A N 1
ATOM 2584 C CA . GLU A 1 345 ? 26.994 -28.155 30.203 1.00 30.57 345 GLU A CA 1
ATOM 2585 C C . GLU A 1 345 ? 26.335 -27.309 31.291 1.00 31.27 345 GLU A C 1
ATOM 2586 O O . GLU A 1 345 ? 26.975 -27.000 32.296 1.00 31.17 345 GLU A O 1
ATOM 2592 N N . ARG A 1 346 ? 25.054 -26.952 31.090 1.00 31.08 346 ARG A N 1
ATOM 2593 C CA . ARG A 1 346 ? 24.363 -26.006 31.972 1.00 30.48 346 ARG A CA 1
ATOM 2594 C C . ARG A 1 346 ? 24.332 -26.531 33.391 1.00 30.95 346 ARG A C 1
ATOM 2595 O O . ARG A 1 346 ? 24.196 -25.768 34.362 1.00 32.29 346 ARG A O 1
ATOM 2603 N N . LEU A 1 347 ? 24.494 -27.841 33.515 1.00 30.09 347 LEU A N 1
ATOM 2604 C CA . LEU A 1 347 ? 24.507 -28.491 34.816 1.00 28.94 347 LEU A CA 1
ATOM 2605 C C . LEU A 1 347 ? 25.897 -28.877 35.306 1.00 30.08 347 LEU A C 1
ATOM 2606 O O . LEU A 1 347 ? 26.034 -29.384 36.415 1.00 31.49 347 LEU A O 1
ATOM 2611 N N . GLY A 1 348 ? 26.927 -28.630 34.512 1.00 29.94 348 GLY A N 1
ATOM 2612 C CA . GLY A 1 348 ? 28.220 -29.217 34.805 1.00 31.11 348 GLY A CA 1
ATOM 2613 C C . GLY A 1 348 ? 28.322 -30.733 34.567 1.00 32.37 348 GLY A C 1
ATOM 2614 O O . GLY A 1 348 ? 29.238 -31.375 35.117 1.00 33.07 348 GLY A O 1
ATOM 2615 N N . LYS A 1 349 ? 27.403 -31.298 33.764 1.00 31.93 349 LYS A N 1
ATOM 2616 C CA . LYS A 1 349 ? 27.506 -32.687 33.239 1.00 32.04 349 LYS A CA 1
ATOM 2617 C C . LYS A 1 349 ? 28.081 -32.790 31.809 1.00 30.62 349 LYS A C 1
ATOM 2618 O O . LYS A 1 349 ? 28.020 -31.840 31.036 1.00 30.98 349 LYS A O 1
ATOM 2624 N N . LYS A 1 350 ? 28.637 -33.950 31.476 1.00 30.02 350 LYS A N 1
ATOM 2625 C CA . LYS A 1 350 ? 29.238 -34.229 30.160 1.00 30.81 350 LYS A CA 1
ATOM 2626 C C . LYS A 1 350 ? 28.656 -35.502 29.547 1.00 30.80 350 LYS A C 1
ATOM 2627 O O . LYS A 1 350 ? 28.280 -36.429 30.253 1.00 30.37 350 LYS A O 1
ATOM 2633 N N . MET A 1 351 ? 28.621 -35.579 28.227 1.00 31.68 351 MET A N 1
ATOM 2634 C CA . MET A 1 351 ? 28.047 -36.766 27.578 1.00 31.55 351 MET A CA 1
ATOM 2635 C C . MET A 1 351 ? 28.548 -38.081 28.165 1.00 32.56 351 MET A C 1
ATOM 2636 O O . MET A 1 351 ? 27.742 -39.005 28.420 1.00 33.67 351 MET A O 1
ATOM 2641 N N . ASP A 1 352 ? 29.851 -38.163 28.406 1.00 32.58 352 ASP A N 1
ATOM 2642 C CA . ASP A 1 352 ? 30.474 -39.392 28.909 1.00 34.20 352 ASP A CA 1
ATOM 2643 C C . ASP A 1 352 ? 29.924 -39.828 30.294 1.00 34.16 352 ASP A C 1
ATOM 2644 O O . ASP A 1 352 ? 29.874 -39.033 31.243 1.00 34.32 352 ASP A O 1
ATOM 2649 N N . GLY A 1 353 ? 29.526 -41.096 30.386 1.00 33.02 353 GLY A N 1
ATOM 2650 C CA . GLY A 1 353 ? 28.984 -41.665 31.602 1.00 31.96 353 GLY A CA 1
ATOM 2651 C C . GLY A 1 353 ? 27.531 -41.327 31.855 1.00 31.33 353 GLY A C 1
ATOM 2652 O O . GLY A 1 353 ? 26.933 -41.839 32.800 1.00 30.58 353 GLY A O 1
ATOM 2653 N N . SER A 1 354 ? 26.977 -40.436 31.037 1.00 31.58 354 SER A N 1
ATOM 2654 C CA . SER A 1 354 ? 25.581 -40.028 31.167 1.00 31.76 354 SER A CA 1
ATOM 2655 C C . SER A 1 354 ? 24.685 -40.989 30.400 1.00 31.45 354 SER A C 1
ATOM 2656 O O . SER A 1 354 ? 25.081 -41.521 29.367 1.00 32.33 354 SER A O 1
ATOM 2659 N N . LYS A 1 355 ? 23.467 -41.189 30.878 1.00 30.52 355 LYS A N 1
ATOM 2660 C CA . LYS A 1 355 ? 22.498 -41.989 30.127 1.00 29.31 355 LYS A CA 1
ATOM 2661 C C . LYS A 1 355 ? 21.540 -41.100 29.303 1.00 27.72 355 LYS A C 1
ATOM 2662 O O . LYS A 1 355 ? 20.941 -40.170 29.866 1.00 26.88 355 LYS A O 1
ATOM 2668 N N . VAL A 1 356 ? 21.407 -41.419 27.999 1.00 26.57 356 VAL A N 1
ATOM 2669 C CA . VAL A 1 356 ? 20.478 -40.772 27.053 1.00 26.03 356 VAL A CA 1
ATOM 2670 C C . VAL A 1 356 ? 19.288 -41.675 26.672 1.00 25.44 356 VAL A C 1
ATOM 2671 O O . VAL A 1 356 ? 19.460 -42.808 26.242 1.00 25.35 356 VAL A O 1
ATOM 2675 N N . ALA A 1 357 ? 18.075 -41.173 26.842 1.00 25.90 357 ALA A N 1
ATOM 2676 C CA . ALA A 1 357 ? 16.861 -41.865 26.363 1.00 26.28 357 ALA A CA 1
ATOM 2677 C C . ALA A 1 357 ? 16.431 -41.220 25.066 1.00 26.83 357 ALA A C 1
ATOM 2678 O O . ALA A 1 357 ? 16.010 -40.037 25.032 1.00 27.02 357 ALA A O 1
ATOM 2680 N N . MET A 1 358 ? 16.616 -41.995 24.001 1.00 26.25 358 MET A N 1
ATOM 2681 C CA . MET A 1 358 ? 16.120 -41.695 22.678 1.00 25.13 358 MET A CA 1
ATOM 2682 C C . MET A 1 358 ? 14.643 -42.045 22.575 1.00 28.03 358 MET A C 1
ATOM 2683 O O . MET A 1 358 ? 14.248 -43.226 22.549 1.00 28.85 358 MET A O 1
ATOM 2688 N N . LEU A 1 359 ? 13.817 -41.010 22.523 1.00 29.01 359 LEU A N 1
ATOM 2689 C CA . LEU A 1 359 ? 12.398 -41.189 22.282 1.00 29.26 359 LEU A CA 1
ATOM 2690 C C . LEU A 1 359 ? 12.146 -41.071 20.808 1.00 30.35 359 LEU A C 1
ATOM 2691 O O . LEU A 1 359 ? 12.029 -39.978 20.277 1.00 30.99 359 LEU A O 1
ATOM 2696 N N . GLY A 1 360 ? 12.107 -42.191 20.111 1.00 31.46 360 GLY A N 1
ATOM 2697 C CA . GLY A 1 360 ? 11.835 -42.106 18.683 1.00 32.25 360 GLY A CA 1
ATOM 2698 C C . GLY A 1 360 ? 12.967 -42.577 17.804 1.00 33.69 360 GLY A C 1
ATOM 2699 O O . GLY A 1 360 ? 14.055 -41.962 17.773 1.00 34.51 360 GLY A O 1
ATOM 2700 N N . TRP A 1 361 ? 12.701 -43.678 17.095 1.00 33.48 361 TRP A N 1
ATOM 2701 C CA . TRP A 1 361 ? 13.637 -44.258 16.153 1.00 33.11 361 TRP A CA 1
ATOM 2702 C C . TRP A 1 361 ? 13.129 -44.156 14.708 1.00 35.24 361 TRP A C 1
ATOM 2703 O O . TRP A 1 361 ? 13.911 -43.852 13.814 1.00 35.63 361 TRP A O 1
ATOM 2714 N N . ALA A 1 362 ? 11.840 -44.416 14.452 1.00 37.08 362 ALA A N 1
ATOM 2715 C CA . ALA A 1 362 ? 11.269 -44.038 13.151 1.00 39.60 362 ALA A CA 1
ATOM 2716 C C . ALA A 1 362 ? 11.338 -42.519 12.999 1.00 41.61 362 ALA A C 1
ATOM 2717 O O . ALA A 1 362 ? 11.618 -41.832 13.964 1.00 42.95 362 ALA A O 1
ATOM 2719 N N . PHE A 1 363 ? 11.100 -41.974 11.815 1.00 43.00 363 PHE A N 1
ATOM 2720 C CA . PHE A 1 363 ? 11.216 -40.500 11.680 1.00 44.83 363 PHE A CA 1
ATOM 2721 C C . PHE A 1 363 ? 9.919 -39.781 11.297 1.00 46.26 363 PHE A C 1
ATOM 2722 O O . PHE A 1 363 ? 9.887 -38.552 11.331 1.00 47.02 363 PHE A O 1
ATOM 2730 N N . ILE A 1 364 ? 8.864 -40.543 10.969 1.00 46.99 364 ILE A N 1
ATOM 2731 C CA . ILE A 1 364 ? 7.500 -39.988 10.764 1.00 47.12 364 ILE A CA 1
ATOM 2732 C C . ILE A 1 364 ? 6.567 -40.252 11.939 1.00 47.17 364 ILE A C 1
ATOM 2733 O O . ILE A 1 364 ? 6.529 -41.356 12.457 1.00 47.30 364 ILE A O 1
ATOM 2738 N N . LYS A 1 365 ? 5.790 -39.232 12.298 1.00 48.00 365 LYS A N 1
ATOM 2739 C CA . LYS A 1 365 ? 4.821 -39.282 13.381 1.00 49.68 365 LYS A CA 1
ATOM 2740 C C . LYS A 1 365 ? 4.020 -40.566 13.316 1.00 51.67 365 LYS A C 1
ATOM 2741 O O . LYS A 1 365 ? 3.111 -40.666 12.520 1.00 52.91 365 LYS A O 1
ATOM 2747 N N . ASP A 1 366 ? 4.400 -41.551 14.125 1.00 52.70 366 ASP A N 1
ATOM 2748 C CA . ASP A 1 366 ? 3.682 -42.843 14.264 1.00 53.62 366 ASP A CA 1
ATOM 2749 C C . ASP A 1 366 ? 3.905 -43.890 13.173 1.00 53.77 366 ASP A C 1
ATOM 2750 O O . ASP A 1 366 ? 3.015 -44.674 12.872 1.00 53.77 366 ASP A O 1
ATOM 2755 N N . SER A 1 367 ? 5.107 -43.916 12.605 1.00 54.10 367 SER A N 1
ATOM 2756 C CA . SER A 1 367 ? 5.409 -44.861 11.548 1.00 54.11 367 SER A CA 1
ATOM 2757 C C . SER A 1 367 ? 6.283 -45.982 12.045 1.00 54.22 367 SER A C 1
ATOM 2758 O O . SER A 1 367 ? 7.044 -45.792 12.978 1.00 54.33 367 SER A O 1
ATOM 2761 N N . ASP A 1 368 ? 6.198 -47.130 11.382 1.00 54.61 368 ASP A N 1
ATOM 2762 C CA . ASP A 1 368 ? 7.045 -48.289 11.683 1.00 55.32 368 ASP A CA 1
ATOM 2763 C C . ASP A 1 368 ? 8.359 -48.378 10.897 1.00 55.29 368 ASP A C 1
ATOM 2764 O O . ASP A 1 368 ? 9.001 -49.424 10.885 1.00 55.97 368 ASP A O 1
ATOM 2769 N N . ASP A 1 369 ? 8.763 -47.305 10.234 1.00 54.61 369 ASP A N 1
ATOM 2770 C CA . ASP A 1 369 ? 9.904 -47.436 9.357 1.00 54.34 369 ASP A CA 1
ATOM 2771 C C . ASP A 1 369 ? 11.052 -46.501 9.666 1.00 52.70 369 ASP A C 1
ATOM 2772 O O . ASP A 1 369 ? 10.872 -45.291 9.913 1.00 51.96 369 ASP A O 1
ATOM 2777 N N . ALA A 1 370 ? 12.241 -47.080 9.626 1.00 51.99 370 ALA A N 1
ATOM 2778 C CA . ALA A 1 370 ? 13.438 -46.355 9.981 1.00 51.67 370 ALA A CA 1
ATOM 2779 C C . ALA A 1 370 ? 14.494 -46.518 8.907 1.00 50.78 370 ALA A C 1
ATOM 2780 O O . ALA A 1 370 ? 15.670 -46.756 9.198 1.00 51.20 370 ALA A O 1
ATOM 2782 N N . ARG A 1 371 ? 14.058 -46.375 7.661 1.00 49.97 371 ARG A N 1
ATOM 2783 C CA . ARG A 1 371 ? 14.944 -46.439 6.517 1.00 49.74 371 ARG A CA 1
ATOM 2784 C C . ARG A 1 371 ? 15.754 -45.142 6.469 1.00 46.76 371 ARG A C 1
ATOM 2785 O O . ARG A 1 371 ? 15.218 -44.068 6.169 1.00 45.45 371 ARG A O 1
ATOM 2793 N N . ASN A 1 372 ? 17.040 -45.249 6.795 1.00 45.33 372 ASN A N 1
ATOM 2794 C CA . ASN A 1 372 ? 17.922 -44.077 6.915 1.00 44.59 372 ASN A CA 1
ATOM 2795 C C . ASN A 1 372 ? 17.481 -43.050 7.968 1.00 42.34 372 ASN A C 1
ATOM 2796 O O . ASN A 1 372 ? 17.477 -41.829 7.671 1.00 42.93 372 ASN A O 1
ATOM 2801 N N . THR A 1 373 ? 17.110 -43.530 9.168 1.00 39.03 373 THR A N 1
ATOM 2802 C CA . THR A 1 373 ? 16.703 -42.651 10.282 1.00 35.93 373 THR A CA 1
ATOM 2803 C C . THR A 1 373 ? 17.802 -41.709 10.633 1.00 33.15 373 THR A C 1
ATOM 2804 O O . THR A 1 373 ? 18.902 -42.148 10.870 1.00 32.45 373 THR A O 1
ATOM 2808 N N . PRO A 1 374 ? 17.492 -40.416 10.715 1.00 33.00 374 PRO A N 1
ATOM 2809 C CA . PRO A 1 374 ? 18.464 -39.489 11.272 1.00 33.32 374 PRO A CA 1
ATOM 2810 C C . PRO A 1 374 ? 18.733 -39.786 12.766 1.00 34.13 374 PRO A C 1
ATOM 2811 O O . PRO A 1 374 ? 19.662 -39.196 13.353 1.00 36.43 374 PRO A O 1
ATOM 2815 N N . SER A 1 375 ? 17.977 -40.717 13.363 1.00 31.86 375 SER A N 1
ATOM 2816 C CA . SER A 1 375 ? 18.234 -41.156 14.746 1.00 30.75 375 SER A CA 1
ATOM 2817 C C . SER A 1 375 ? 19.513 -41.997 14.858 1.00 29.71 375 SER A C 1
ATOM 2818 O O . SER A 1 375 ? 20.158 -42.028 15.919 1.00 29.10 375 SER A O 1
ATOM 2821 N N . GLU A 1 376 ? 19.877 -42.678 13.772 1.00 28.34 376 GLU A N 1
ATOM 2822 C CA . GLU A 1 376 ? 21.090 -43.485 13.788 1.00 29.26 376 GLU A CA 1
ATOM 2823 C C . GLU A 1 376 ? 22.342 -42.614 13.954 1.00 28.90 376 GLU A C 1
ATOM 2824 O O . GLU A 1 376 ? 23.020 -42.751 14.954 1.00 29.16 376 GLU A O 1
ATOM 2830 N N . PRO A 1 377 ? 22.638 -41.686 13.006 1.00 29.15 377 PRO A N 1
ATOM 2831 C CA . PRO A 1 377 ? 23.870 -40.921 13.276 1.00 28.92 377 PRO A CA 1
ATOM 2832 C C . PRO A 1 377 ? 23.877 -40.222 14.634 1.00 29.00 377 PRO A C 1
ATOM 2833 O O . PRO A 1 377 ? 24.944 -40.013 15.175 1.00 30.17 377 PRO A O 1
ATOM 2837 N N . TYR A 1 378 ? 22.714 -39.889 15.189 1.00 28.81 378 TYR A N 1
ATOM 2838 C CA . TYR A 1 378 ? 22.654 -39.275 16.516 1.00 28.72 378 TYR A CA 1
ATOM 2839 C C . TYR A 1 378 ? 23.059 -40.274 17.569 1.00 29.61 378 TYR A C 1
ATOM 2840 O O . TYR A 1 378 ? 23.941 -39.996 18.391 1.00 29.91 378 TYR A O 1
ATOM 2849 N N . ARG A 1 379 ? 22.416 -41.439 17.552 1.00 30.65 379 ARG A N 1
ATOM 2850 C CA . ARG A 1 379 ? 22.760 -42.497 18.492 1.00 31.89 379 ARG A CA 1
ATOM 2851 C C . ARG A 1 379 ? 24.255 -42.777 18.455 1.00 32.74 379 ARG A C 1
ATOM 2852 O O . ARG A 1 379 ? 24.880 -43.000 19.500 1.00 33.99 379 ARG A O 1
ATOM 2860 N N . ASP A 1 380 ? 24.834 -42.717 17.265 1.00 32.68 380 ASP A N 1
ATOM 2861 C CA . ASP A 1 380 ? 26.248 -43.008 17.098 1.00 33.97 380 ASP A CA 1
ATOM 2862 C C . ASP A 1 380 ? 27.180 -41.998 17.737 1.00 33.87 380 ASP A C 1
ATOM 2863 O O . ASP A 1 380 ? 28.200 -42.394 18.331 1.00 34.17 380 ASP A O 1
ATOM 2868 N N . LEU A 1 381 ? 26.832 -40.707 17.630 1.00 33.52 381 LEU A N 1
ATOM 2869 C CA . LEU A 1 381 ? 27.553 -39.628 18.317 1.00 33.47 381 LEU A CA 1
ATOM 2870 C C . LEU A 1 381 ? 27.555 -39.799 19.833 1.00 34.86 381 LEU A C 1
ATOM 2871 O O . LEU A 1 381 ? 28.595 -39.619 20.490 1.00 36.01 381 LEU A O 1
ATOM 2876 N N . CYS A 1 382 ? 26.427 -40.181 20.410 1.00 34.80 382 CYS A N 1
ATOM 2877 C CA . CYS A 1 382 ? 26.413 -40.336 21.848 1.00 35.93 382 CYS A CA 1
ATOM 2878 C C . CYS A 1 382 ? 27.292 -41.484 22.336 1.00 37.54 382 CYS A C 1
ATOM 2879 O O . CYS A 1 382 ? 28.002 -41.343 23.325 1.00 37.73 382 CYS A O 1
ATOM 2882 N N . LEU A 1 383 ? 27.235 -42.609 21.626 1.00 37.90 383 LEU A N 1
ATOM 2883 C CA . LEU A 1 383 ? 27.912 -43.828 22.026 1.00 37.20 383 LEU A CA 1
ATOM 2884 C C . LEU A 1 383 ? 29.434 -43.662 21.996 1.00 38.97 383 LEU A C 1
ATOM 2885 O O . LEU A 1 383 ? 30.158 -44.287 22.786 1.00 40.01 383 LEU A O 1
ATOM 2890 N N . LYS A 1 384 ? 29.911 -42.778 21.129 1.00 39.53 384 LYS A N 1
ATOM 2891 C CA . LYS A 1 384 ? 31.340 -42.595 20.952 1.00 40.09 384 LYS A CA 1
ATOM 2892 C C . LYS A 1 384 ? 31.867 -41.695 22.037 1.00 39.09 384 LYS A C 1
ATOM 2893 O O . LYS A 1 384 ? 32.988 -41.866 22.513 1.00 39.29 384 LYS A O 1
ATOM 2899 N N . ALA A 1 385 ? 31.053 -40.713 22.398 1.00 37.98 385 ALA A N 1
ATOM 2900 C CA . ALA A 1 385 ? 31.405 -39.755 23.431 1.00 36.90 385 ALA A CA 1
ATOM 2901 C C . ALA A 1 385 ? 31.472 -40.394 24.828 1.00 35.90 385 ALA A C 1
ATOM 2902 O O . ALA A 1 385 ? 32.025 -39.801 25.750 1.00 35.76 385 ALA A O 1
ATOM 2904 N N . GLY A 1 386 ? 30.912 -41.598 24.961 1.00 35.15 386 GLY A N 1
ATOM 2905 C CA . GLY A 1 386 ? 31.080 -42.412 26.161 1.00 35.06 386 GLY A CA 1
ATOM 2906 C C . GLY A 1 386 ? 29.801 -42.545 26.972 1.00 35.15 386 GLY A C 1
ATOM 2907 O O . GLY A 1 386 ? 29.825 -43.045 28.111 1.00 35.58 386 GLY A O 1
ATOM 2908 N N . ALA A 1 387 ? 28.692 -42.096 26.385 1.00 34.23 387 ALA A N 1
ATOM 2909 C CA . ALA A 1 387 ? 27.368 -42.148 27.019 1.00 33.32 387 ALA A CA 1
ATOM 2910 C C . ALA A 1 387 ? 26.739 -43.489 26.762 1.00 32.53 387 ALA A C 1
ATOM 2911 O O . ALA A 1 387 ? 27.015 -44.103 25.737 1.00 31.83 387 ALA A O 1
ATOM 2913 N N . SER A 1 388 ? 25.891 -43.953 27.677 1.00 32.66 388 SER A N 1
ATOM 2914 C CA . SER A 1 388 ? 25.101 -45.146 27.377 1.00 32.91 388 SER A CA 1
ATOM 2915 C C . SER A 1 388 ? 23.724 -44.744 26.836 1.00 32.85 388 SER A C 1
ATOM 2916 O O . SER A 1 388 ? 23.179 -43.704 27.207 1.00 32.59 388 SER A O 1
ATOM 2919 N N . VAL A 1 389 ? 23.185 -45.570 25.941 1.00 32.82 389 VAL A N 1
ATOM 2920 C CA . VAL A 1 389 ? 21.988 -45.225 25.221 1.00 33.01 389 VAL A CA 1
ATOM 2921 C C . VAL A 1 389 ? 20.881 -46.302 25.237 1.00 33.09 389 VAL A C 1
ATOM 2922 O O . VAL A 1 389 ? 21.134 -47.487 24.977 1.00 32.41 389 VAL A O 1
ATOM 2926 N N . MET A 1 390 ? 19.659 -45.851 25.539 1.00 32.99 390 MET A N 1
ATOM 2927 C CA . MET A 1 390 ? 18.443 -46.646 25.393 1.00 32.57 390 MET A CA 1
ATOM 2928 C C . MET A 1 390 ? 17.438 -45.956 24.447 1.00 33.96 390 MET A C 1
ATOM 2929 O O . MET A 1 390 ? 17.094 -44.781 24.624 1.00 35.23 390 MET A O 1
ATOM 2934 N N . VAL A 1 391 ? 17.002 -46.721 23.442 1.00 33.23 391 VAL A N 1
ATOM 2935 C CA . VAL A 1 391 ? 16.162 -46.320 22.321 1.00 31.32 391 VAL A CA 1
ATOM 2936 C C . VAL A 1 391 ? 14.749 -46.826 22.521 1.00 32.16 391 VAL A C 1
ATOM 2937 O O . VAL A 1 391 ? 14.525 -48.044 22.787 1.00 32.81 391 VAL A O 1
ATOM 2941 N N . HIS A 1 392 ? 13.794 -45.918 22.367 1.00 32.39 392 HIS A N 1
ATOM 2942 C CA . HIS A 1 392 ? 12.390 -46.250 22.461 1.00 34.06 392 HIS A CA 1
ATOM 2943 C C . HIS A 1 392 ? 11.671 -45.924 21.178 1.00 36.60 392 HIS A C 1
ATOM 2944 O O . HIS A 1 392 ? 12.002 -44.944 20.486 1.00 37.22 392 HIS A O 1
ATOM 2951 N N . ASP A 1 393 ? 10.662 -46.739 20.886 1.00 38.04 393 ASP A N 1
ATOM 2952 C CA . ASP A 1 393 ? 9.787 -46.518 19.748 1.00 39.45 393 ASP A CA 1
ATOM 2953 C C . ASP A 1 393 ? 8.609 -47.496 19.808 1.00 41.97 393 ASP A C 1
ATOM 2954 O O . ASP A 1 393 ? 8.815 -48.723 19.914 1.00 42.52 393 ASP A O 1
ATOM 2959 N N . PRO A 1 394 ? 7.367 -46.964 19.721 1.00 42.80 394 PRO A N 1
ATOM 2960 C CA . PRO A 1 394 ? 6.183 -47.800 19.909 1.00 42.85 394 PRO A CA 1
ATOM 2961 C C . PRO A 1 394 ? 5.965 -48.732 18.745 1.00 43.40 394 PRO A C 1
ATOM 2962 O O . PRO A 1 394 ? 5.251 -49.715 18.888 1.00 43.69 394 PRO A O 1
ATOM 2966 N N . TYR A 1 395 ? 6.615 -48.448 17.624 1.00 44.72 395 TYR A N 1
ATOM 2967 C CA . TYR A 1 395 ? 6.288 -49.086 16.341 1.00 46.20 395 TYR A CA 1
ATOM 2968 C C . TYR A 1 395 ? 7.396 -49.908 15.732 1.00 47.37 395 TYR A C 1
ATOM 2969 O O . TYR A 1 395 ? 7.142 -50.937 15.119 1.00 48.19 395 TYR A O 1
ATOM 2978 N N . VAL A 1 396 ? 8.621 -49.441 15.864 1.00 48.10 396 VAL A N 1
ATOM 2979 C CA . VAL A 1 396 ? 9.706 -50.080 15.150 1.00 49.50 396 VAL A CA 1
ATOM 2980 C C . VAL A 1 396 ? 10.165 -51.322 15.896 1.00 51.22 396 VAL A C 1
ATOM 2981 O O . VAL A 1 396 ? 10.706 -51.249 16.999 1.00 51.74 396 VAL A O 1
ATOM 2985 N N . VAL A 1 397 ? 9.917 -52.469 15.296 1.00 52.52 397 VAL A N 1
ATOM 2986 C CA . VAL A 1 397 ? 10.436 -53.693 15.855 1.00 54.58 397 VAL A CA 1
ATOM 2987 C C . VAL A 1 397 ? 11.495 -54.251 14.897 1.00 56.34 397 VAL A C 1
ATOM 2988 O O . VAL A 1 397 ? 11.335 -54.189 13.668 1.00 56.68 397 VAL A O 1
ATOM 2992 N N . ASN A 1 398 ? 12.594 -54.748 15.462 1.00 57.38 398 ASN A N 1
ATOM 2993 C CA . ASN A 1 398 ? 13.596 -55.505 14.703 1.00 58.38 398 ASN A CA 1
ATOM 2994 C C . ASN A 1 398 ? 14.419 -54.647 13.767 1.00 58.47 398 ASN A C 1
ATOM 2995 O O . ASN A 1 398 ? 14.342 -54.793 12.543 1.00 58.53 398 ASN A O 1
ATOM 3000 N N . TYR A 1 399 ? 15.194 -53.740 14.343 1.00 58.34 399 TYR A N 1
ATOM 3001 C CA . TYR A 1 399 ? 16.166 -53.013 13.551 1.00 58.36 399 TYR A CA 1
ATOM 3002 C C . TYR A 1 399 ? 17.422 -53.858 13.552 1.00 59.02 399 TYR A C 1
ATOM 3003 O O . TYR A 1 399 ? 17.736 -54.505 14.569 1.00 59.39 399 TYR A O 1
ATOM 3012 N N . PRO A 1 400 ? 18.130 -53.885 12.406 1.00 58.89 400 PRO A N 1
ATOM 3013 C CA . PRO A 1 400 ? 19.339 -54.714 12.344 1.00 58.74 400 PRO A CA 1
ATOM 3014 C C . PRO A 1 400 ? 20.491 -54.171 13.235 1.00 58.01 400 PRO A C 1
ATOM 3015 O O . PRO A 1 400 ? 20.873 -52.992 13.120 1.00 57.38 400 PRO A O 1
ATOM 3019 N N . GLY A 1 401 ? 20.995 -55.046 14.117 1.00 57.68 401 GLY A N 1
ATOM 3020 C CA . GLY A 1 401 ? 22.129 -54.774 15.015 1.00 57.00 401 GLY A CA 1
ATOM 3021 C C . GLY A 1 401 ? 21.944 -53.610 15.980 1.00 56.20 401 GLY A C 1
ATOM 3022 O O . GLY A 1 401 ? 22.924 -52.984 16.377 1.00 56.77 401 GLY A O 1
ATOM 3023 N N . VAL A 1 402 ? 20.693 -53.325 16.355 1.00 54.31 402 VAL A N 1
ATOM 3024 C CA . VAL A 1 402 ? 20.321 -52.167 17.191 1.00 51.68 402 VAL A CA 1
ATOM 3025 C C . VAL A 1 402 ? 19.038 -52.508 17.971 1.00 49.93 402 VAL A C 1
ATOM 3026 O O . VAL A 1 402 ? 18.009 -52.793 17.368 1.00 48.78 402 VAL A O 1
ATOM 3030 N N . GLU A 1 403 ? 19.094 -52.476 19.304 1.00 49.70 403 GLU A N 1
ATOM 3031 C CA . GLU A 1 403 ? 17.930 -52.887 20.121 1.00 49.35 403 GLU A CA 1
ATOM 3032 C C . GLU A 1 403 ? 16.997 -51.753 20.569 1.00 47.80 403 GLU A C 1
ATOM 3033 O O . GLU A 1 403 ? 17.434 -50.799 21.193 1.00 47.53 403 GLU A O 1
ATOM 3039 N N . ILE A 1 404 ? 15.716 -51.879 20.213 1.00 46.81 404 ILE A N 1
ATOM 3040 C CA . ILE A 1 404 ? 14.689 -50.837 20.390 1.00 45.98 404 ILE A CA 1
ATOM 3041 C C . ILE A 1 404 ? 13.664 -51.367 21.366 1.00 45.60 404 ILE A C 1
ATOM 3042 O O . ILE A 1 404 ? 13.362 -52.557 21.355 1.00 45.94 404 ILE A O 1
ATOM 3047 N N . SER A 1 405 ? 13.101 -50.497 22.194 1.00 45.53 405 SER A N 1
ATOM 3048 C CA . SER A 1 405 ? 12.156 -50.972 23.208 1.00 45.80 405 SER A CA 1
ATOM 3049 C C . SER A 1 405 ? 10.744 -50.356 23.109 1.00 46.19 405 SER A C 1
ATOM 3050 O O . SER A 1 405 ? 10.565 -49.204 22.685 1.00 46.48 405 SER A O 1
ATOM 3053 N N . ASP A 1 406 ? 9.767 -51.172 23.484 1.00 46.20 406 ASP A N 1
ATOM 3054 C CA . ASP A 1 406 ? 8.357 -50.805 23.615 1.00 46.66 406 ASP A CA 1
ATOM 3055 C C . ASP A 1 406 ? 8.111 -49.840 24.793 1.00 46.25 406 ASP A C 1
ATOM 3056 O O . ASP A 1 406 ? 7.408 -48.846 24.635 1.00 46.41 406 ASP A O 1
ATOM 3061 N N . ASN A 1 407 ? 8.692 -50.113 25.966 1.00 45.18 407 ASN A N 1
ATOM 3062 C CA . ASN A 1 407 ? 8.263 -49.387 27.180 1.00 43.43 407 ASN A CA 1
ATOM 3063 C C . ASN A 1 407 ? 9.109 -48.177 27.600 1.00 41.81 407 ASN A C 1
ATOM 3064 O O . ASN A 1 407 ? 10.317 -48.259 27.863 1.00 41.38 407 ASN A O 1
ATOM 3069 N N . LEU A 1 408 ? 8.415 -47.041 27.605 1.00 40.62 408 LEU A N 1
ATOM 3070 C CA . LEU A 1 408 ? 8.982 -45.732 27.807 1.00 39.13 408 LEU A CA 1
ATOM 3071 C C . LEU A 1 408 ? 9.707 -45.686 29.138 1.00 40.23 408 LEU A C 1
ATOM 3072 O O . LEU A 1 408 ? 10.840 -45.212 29.213 1.00 40.65 408 LEU A O 1
ATOM 3077 N N . GLU A 1 409 ? 9.042 -46.211 30.168 1.00 41.07 409 GLU A N 1
ATOM 3078 C CA . GLU A 1 409 ? 9.504 -46.194 31.559 1.00 41.51 409 GLU A CA 1
ATOM 3079 C C . GLU A 1 409 ? 10.920 -46.744 31.673 1.00 40.46 409 GLU A C 1
ATOM 3080 O O . GLU A 1 409 ? 11.791 -46.141 32.318 1.00 40.49 409 GLU A O 1
ATOM 3086 N N . GLU A 1 410 ? 11.167 -47.888 31.046 1.00 39.07 410 GLU A N 1
ATOM 3087 C CA . GLU A 1 410 ? 12.468 -48.500 31.263 1.00 37.89 410 GLU A CA 1
ATOM 3088 C C . GLU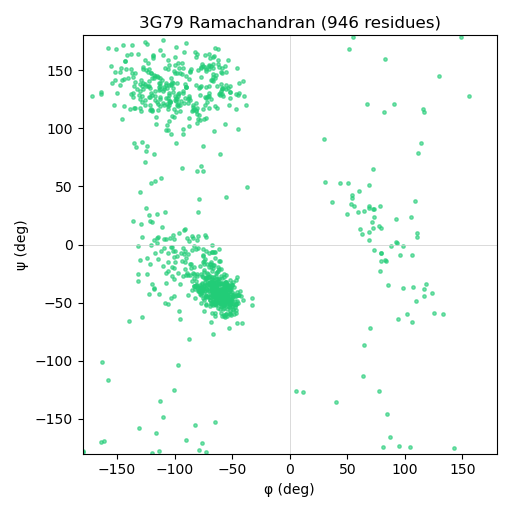 A 1 410 ? 13.532 -47.676 30.540 1.00 35.83 410 GLU A C 1
ATOM 3089 O O . GLU A 1 410 ? 14.607 -47.441 31.058 1.00 35.46 410 GLU A O 1
ATOM 3095 N N . VAL A 1 411 ? 13.176 -47.182 29.365 1.00 35.05 411 VAL A N 1
ATOM 3096 C CA . VAL A 1 411 ? 14.050 -46.315 28.588 1.00 33.84 411 VAL A CA 1
ATOM 3097 C C . VAL A 1 411 ? 14.345 -44.995 29.302 1.00 32.63 411 VAL A C 1
ATOM 3098 O O . VAL A 1 411 ? 15.480 -44.545 29.325 1.00 32.38 411 VAL A O 1
ATOM 3102 N N . VAL A 1 412 ? 13.335 -44.407 29.921 1.00 32.38 412 VAL A N 1
ATOM 3103 C CA . VAL A 1 412 ? 13.500 -43.107 30.552 1.00 32.56 412 VAL A CA 1
ATOM 3104 C C . VAL A 1 412 ? 14.080 -43.172 31.962 1.00 33.32 412 VAL A C 1
ATOM 3105 O O . VAL A 1 412 ? 14.703 -42.213 32.414 1.00 33.66 412 VAL A O 1
ATOM 3109 N N . ARG A 1 413 ? 13.914 -44.299 32.651 1.00 34.43 413 ARG A N 1
ATOM 3110 C CA . ARG A 1 413 ? 14.364 -44.369 34.041 1.00 35.13 413 ARG A CA 1
ATOM 3111 C C . ARG A 1 413 ? 15.862 -44.133 34.196 1.00 34.47 413 ARG A C 1
ATOM 3112 O O . ARG A 1 413 ? 16.669 -44.699 33.465 1.00 34.61 413 ARG A O 1
ATOM 3120 N N . ASN A 1 414 ? 16.201 -43.236 35.117 1.00 34.21 414 ASN A N 1
ATOM 3121 C CA . ASN A 1 414 ? 17.591 -42.880 35.412 1.00 34.03 414 ASN A CA 1
ATOM 3122 C C . ASN A 1 414 ? 18.334 -42.099 34.304 1.00 33.43 414 ASN A C 1
ATOM 3123 O O . ASN A 1 414 ? 19.542 -41.892 34.382 1.00 33.60 414 ASN A O 1
ATOM 3128 N N . ALA A 1 415 ? 17.610 -41.637 33.292 1.00 32.73 415 ALA A N 1
ATOM 3129 C CA . ALA A 1 415 ? 18.243 -40.973 32.160 1.00 32.34 415 ALA A CA 1
ATOM 3130 C C . ALA A 1 415 ? 18.642 -39.517 32.433 1.00 32.37 415 ALA A C 1
ATOM 3131 O O . ALA A 1 415 ? 17.877 -38.749 32.989 1.00 32.27 415 ALA A O 1
ATOM 3133 N N . ASP A 1 416 ? 19.855 -39.154 32.034 1.00 32.93 416 ASP A N 1
ATOM 3134 C CA . ASP A 1 416 ? 20.344 -37.773 32.172 1.00 33.15 416 ASP A CA 1
ATOM 3135 C C . ASP A 1 416 ? 19.702 -36.845 31.155 1.00 33.35 416 ASP A C 1
ATOM 3136 O O . ASP A 1 416 ? 19.321 -35.741 31.503 1.00 34.40 416 ASP A O 1
ATOM 3141 N N . ALA A 1 417 ? 19.569 -37.308 29.913 1.00 32.51 417 ALA A N 1
ATOM 3142 C CA . ALA A 1 417 ? 18.936 -36.531 28.855 1.00 32.15 417 ALA A CA 1
ATOM 3143 C C . ALA A 1 417 ? 17.770 -37.274 28.237 1.00 31.42 417 ALA A C 1
ATOM 3144 O O . ALA A 1 417 ? 17.872 -38.466 27.992 1.00 32.03 417 ALA A O 1
ATOM 3146 N N . ILE A 1 418 ? 16.658 -36.572 28.014 1.00 30.01 418 ILE A N 1
ATOM 3147 C CA . ILE A 1 418 ? 15.546 -37.108 27.261 1.00 29.21 418 ILE A CA 1
ATOM 3148 C C . ILE A 1 418 ? 15.486 -36.363 25.919 1.00 29.62 418 ILE A C 1
ATOM 3149 O O . ILE A 1 418 ? 15.325 -35.124 25.873 1.00 30.46 418 ILE A O 1
ATOM 3154 N N . VAL A 1 419 ? 15.614 -37.131 24.839 1.00 29.03 419 VAL A N 1
ATOM 3155 C CA . VAL A 1 419 ? 15.851 -36.592 23.506 1.00 29.42 419 VAL A CA 1
ATOM 3156 C C . VAL A 1 419 ? 14.803 -37.099 22.491 1.00 30.75 419 VAL A C 1
ATOM 3157 O O . VAL A 1 419 ? 14.645 -38.298 22.281 1.00 30.28 419 VAL A O 1
ATOM 3161 N N . VAL A 1 420 ? 14.064 -36.173 21.895 1.00 31.68 420 VAL A N 1
ATOM 3162 C CA . VAL A 1 420 ? 12.873 -36.547 21.130 1.00 32.20 420 VAL A CA 1
ATOM 3163 C C . VAL A 1 420 ? 13.210 -36.435 19.632 1.00 32.40 420 VAL A C 1
ATOM 3164 O O . VAL A 1 420 ? 13.604 -35.359 19.180 1.00 32.03 420 VAL A O 1
ATOM 3168 N N . LEU A 1 421 ? 13.097 -37.544 18.882 1.00 32.27 421 LEU A N 1
ATOM 3169 C CA . LEU A 1 421 ? 13.533 -37.540 17.464 1.00 32.74 421 LEU A CA 1
ATOM 3170 C C . LEU A 1 421 ? 12.449 -37.898 16.443 1.00 33.28 421 LEU A C 1
ATOM 3171 O O . LEU A 1 421 ? 12.606 -37.637 15.237 1.00 32.68 421 LEU A O 1
ATOM 3176 N N . ALA A 1 422 ? 11.362 -38.498 16.932 1.00 34.07 422 ALA A N 1
ATOM 3177 C CA . ALA A 1 422 ? 10.188 -38.756 16.116 1.00 34.87 422 ALA A CA 1
ATOM 3178 C C . ALA A 1 422 ? 9.060 -38.013 16.763 1.00 36.78 422 ALA A C 1
ATOM 3179 O O . ALA A 1 422 ? 8.998 -37.937 17.981 1.00 38.81 422 ALA A O 1
ATOM 3181 N N . GLY A 1 423 ? 8.162 -37.447 15.977 1.00 36.97 423 GLY A N 1
ATOM 3182 C CA . GLY A 1 423 ? 6.978 -36.816 16.549 1.00 37.40 423 GLY A CA 1
ATOM 3183 C C . GLY A 1 423 ? 5.820 -37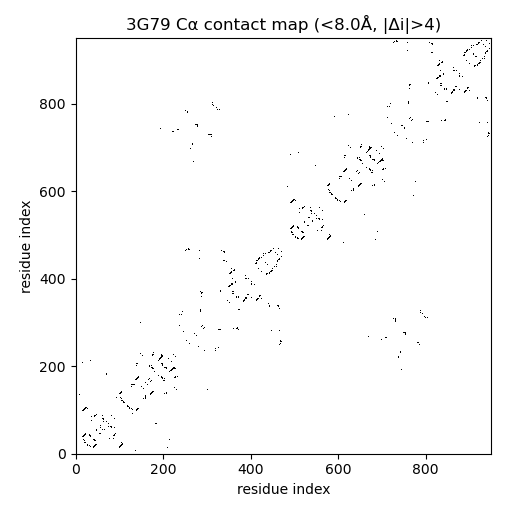.735 16.955 1.00 37.70 423 GLY A C 1
ATOM 3184 O O . GLY A 1 423 ? 4.668 -37.283 16.984 1.00 38.04 423 GLY A O 1
ATOM 3185 N N . HIS A 1 424 ? 6.109 -38.996 17.314 1.00 36.68 424 HIS A N 1
ATOM 3186 C CA . HIS A 1 424 ? 5.070 -39.946 17.744 1.00 35.17 424 HIS A CA 1
ATOM 3187 C C . HIS A 1 424 ? 4.108 -39.326 18.731 1.00 37.55 424 HIS A C 1
ATOM 3188 O O . HIS A 1 424 ? 4.481 -38.408 19.469 1.00 37.99 424 HIS A O 1
ATOM 3195 N N . SER A 1 425 ? 2.870 -39.818 18.756 1.00 39.13 425 SER A N 1
ATOM 3196 C CA . SER A 1 425 ? 1.852 -39.214 19.614 1.00 40.37 425 SER A CA 1
ATOM 3197 C C . SER A 1 425 ? 2.126 -39.483 21.096 1.00 41.22 425 SER A C 1
ATOM 3198 O O . SER A 1 425 ? 1.841 -38.617 21.966 1.00 42.81 425 SER A O 1
ATOM 3201 N N . ALA A 1 426 ? 2.709 -40.653 21.379 1.00 39.47 426 ALA A N 1
ATOM 3202 C CA . ALA A 1 426 ? 3.145 -41.003 22.728 1.00 39.07 426 ALA A CA 1
ATOM 3203 C C . ALA A 1 426 ? 4.017 -39.898 23.343 1.00 39.23 426 ALA A C 1
ATOM 3204 O O . ALA A 1 426 ? 3.960 -39.639 24.561 1.00 40.33 426 ALA A O 1
ATOM 3206 N N . TYR A 1 427 ? 4.795 -39.231 22.496 1.00 37.59 427 TYR A N 1
ATOM 3207 C CA . TYR A 1 427 ? 5.704 -38.208 22.969 1.00 37.00 427 TYR A CA 1
ATOM 3208 C C . TYR A 1 427 ? 5.002 -36.871 23.154 1.00 37.58 427 TYR A C 1
ATOM 3209 O O . TYR A 1 427 ? 5.430 -36.058 23.964 1.00 37.59 427 TYR A O 1
ATOM 3218 N N . SER A 1 428 ? 3.911 -36.651 22.422 1.00 38.40 428 SER A N 1
ATOM 3219 C CA . SER A 1 428 ? 3.120 -35.421 22.587 1.00 39.06 428 SER A CA 1
ATOM 3220 C C . SER A 1 428 ? 2.299 -35.472 23.876 1.00 38.37 428 SER A C 1
ATOM 3221 O O . SER A 1 428 ? 1.906 -34.428 24.416 1.00 37.90 428 SER A O 1
ATOM 3224 N N . SER A 1 429 ? 2.054 -36.693 24.362 1.00 38.28 429 SER A N 1
ATOM 3225 C CA . SER A 1 429 ? 1.358 -36.895 25.619 1.00 38.36 429 SER A CA 1
ATOM 3226 C C . SER A 1 429 ? 2.317 -36.963 26.806 1.00 39.33 429 SER A C 1
ATOM 3227 O O . SER A 1 429 ? 1.875 -36.879 27.948 1.00 40.28 429 SER A O 1
ATOM 3230 N N . LEU A 1 430 ? 3.625 -37.069 26.557 1.00 39.33 430 LEU A N 1
ATOM 3231 C CA . LEU A 1 430 ? 4.610 -37.076 27.653 1.00 38.92 430 LEU A CA 1
ATOM 3232 C C . LEU A 1 430 ? 4.430 -35.879 28.591 1.00 40.24 430 LEU A C 1
ATOM 3233 O O . LEU A 1 430 ? 4.539 -34.711 28.175 1.00 41.21 430 LEU A O 1
ATOM 3238 N N . LYS A 1 431 ? 4.169 -36.179 29.859 1.00 40.78 431 LYS A N 1
ATOM 3239 C CA . LYS A 1 431 ? 3.928 -35.146 30.875 1.00 41.86 431 LYS A CA 1
ATOM 3240 C C . LYS A 1 431 ? 5.173 -34.927 31.745 1.00 40.79 431 LYS A C 1
ATOM 3241 O O . LYS A 1 431 ? 5.860 -35.896 32.116 1.00 40.70 431 LYS A O 1
ATOM 3247 N N . ALA A 1 432 ? 5.463 -33.659 32.056 1.00 39.06 432 ALA A N 1
ATOM 3248 C CA . ALA A 1 432 ? 6.696 -33.307 32.754 1.00 38.90 432 ALA A CA 1
ATOM 3249 C C . ALA A 1 432 ? 6.942 -34.100 34.060 1.00 39.23 432 ALA A C 1
ATOM 3250 O O . ALA A 1 432 ? 8.019 -34.659 34.246 1.00 39.81 432 ALA A O 1
ATOM 3252 N N . ASP A 1 433 ? 5.948 -34.137 34.946 1.00 38.75 433 ASP A N 1
ATOM 3253 C CA . ASP A 1 433 ? 6.030 -34.834 36.234 1.00 38.77 433 ASP A CA 1
ATOM 3254 C C . ASP A 1 433 ? 6.634 -36.216 36.110 1.00 37.65 433 ASP A C 1
ATOM 3255 O O . ASP A 1 433 ? 7.541 -36.598 36.861 1.00 37.52 433 ASP A O 1
ATOM 3260 N N . TRP A 1 434 ? 6.076 -36.955 35.161 1.00 36.59 434 TRP A N 1
ATOM 3261 C CA . TRP A 1 434 ? 6.350 -38.356 34.979 1.00 36.04 434 TRP A CA 1
ATOM 3262 C C . TRP A 1 434 ? 7.789 -38.561 34.538 1.00 35.50 434 TRP A C 1
ATOM 3263 O O . TRP A 1 434 ? 8.513 -39.361 35.126 1.00 36.09 434 TRP A O 1
ATOM 3274 N N . ALA A 1 435 ? 8.204 -37.823 33.523 1.00 34.68 435 ALA A N 1
ATOM 3275 C CA . ALA A 1 435 ? 9.575 -37.929 33.014 1.00 33.94 435 ALA A CA 1
ATOM 3276 C C . ALA A 1 435 ? 10.557 -37.484 34.077 1.00 34.15 435 ALA A C 1
ATOM 3277 O O . ALA A 1 435 ? 11.642 -38.056 34.206 1.00 34.68 435 ALA A O 1
ATOM 3279 N N . LYS A 1 436 ? 10.171 -36.475 34.849 1.00 34.07 436 LYS A N 1
ATOM 3280 C CA . LYS A 1 436 ? 11.005 -36.000 35.935 1.00 34.19 436 LYS A CA 1
ATOM 3281 C C . LYS A 1 436 ? 11.213 -37.096 36.961 1.00 34.41 436 LYS A C 1
ATOM 3282 O O . LYS A 1 436 ? 12.326 -37.303 37.427 1.00 34.56 436 LYS A O 1
ATOM 3288 N N . LYS A 1 437 ? 10.145 -37.791 37.325 1.00 34.67 437 LYS A N 1
ATOM 3289 C CA . LYS A 1 437 ? 10.285 -38.783 38.381 1.00 35.10 437 LYS A CA 1
ATOM 3290 C C . LYS A 1 437 ? 10.920 -40.069 37.872 1.00 33.37 437 LYS A C 1
ATOM 3291 O O . LYS A 1 437 ? 11.769 -40.638 38.541 1.00 34.18 437 LYS A O 1
ATOM 3297 N N . VAL A 1 438 ? 10.554 -40.504 36.677 1.00 30.84 438 VAL A N 1
ATOM 3298 C CA . VAL A 1 438 ? 11.162 -41.696 36.139 1.00 28.61 438 VAL A CA 1
ATOM 3299 C C . VAL A 1 438 ? 12.645 -41.463 35.855 1.00 27.81 438 VAL A C 1
ATOM 3300 O O . VAL A 1 438 ? 13.480 -42.260 36.255 1.00 26.90 438 VAL A O 1
ATOM 3304 N N . SER A 1 439 ? 12.987 -40.355 35.202 1.00 28.20 439 SER A N 1
ATOM 3305 C CA . SER A 1 439 ? 14.395 -40.027 35.023 1.00 29.47 439 SER A CA 1
ATOM 3306 C C . SER A 1 439 ? 15.054 -39.915 36.402 1.00 30.18 439 SER A C 1
ATOM 3307 O O . SER A 1 439 ? 16.246 -40.208 36.563 1.00 29.72 439 SER A O 1
ATOM 3310 N N . ALA A 1 440 ? 14.262 -39.531 37.409 1.00 31.49 440 ALA A N 1
ATOM 3311 C CA . ALA A 1 440 ? 14.817 -39.103 38.694 1.00 32.72 440 ALA A CA 1
ATOM 3312 C C . ALA A 1 440 ? 15.786 -37.996 38.251 1.00 34.14 440 ALA A C 1
ATOM 3313 O O . ALA A 1 440 ? 15.845 -37.703 37.055 1.00 36.35 440 ALA A O 1
ATOM 3315 N N . LYS A 1 441 ? 16.486 -37.323 39.147 1.00 32.71 441 LYS A N 1
ATOM 3316 C CA . LYS A 1 441 ? 17.466 -36.307 38.702 1.00 30.93 441 LYS A CA 1
ATOM 3317 C C . LYS A 1 441 ? 17.472 -34.953 39.381 1.00 31.65 441 LYS A C 1
ATOM 3318 O O . LYS A 1 441 ? 18.496 -34.549 39.968 1.00 32.26 441 LYS A O 1
ATOM 3324 N N . ALA A 1 442 ? 16.366 -34.240 39.328 1.00 32.07 442 ALA A N 1
ATOM 3325 C CA . ALA A 1 442 ? 16.371 -32.891 39.905 1.00 33.64 442 ALA A CA 1
ATOM 3326 C C . ALA A 1 442 ? 16.378 -31.922 38.763 1.00 34.50 442 ALA A C 1
ATOM 3327 O O . ALA A 1 442 ? 15.397 -31.220 38.536 1.00 36.03 442 ALA A O 1
ATOM 3329 N N . ASN A 1 443 ? 17.465 -31.906 38.012 1.00 33.74 443 ASN A N 1
ATOM 3330 C CA . ASN A 1 443 ? 17.451 -31.180 36.768 1.00 33.16 443 ASN A CA 1
ATOM 3331 C C . ASN A 1 443 ? 17.681 -32.086 35.591 1.00 32.98 443 ASN A C 1
ATOM 3332 O O . ASN A 1 443 ? 18.803 -32.118 35.051 1.00 32.93 443 ASN A O 1
ATOM 3337 N N . PRO A 1 444 ? 16.629 -32.833 35.188 1.00 32.78 444 PRO A N 1
ATOM 3338 C CA . PRO A 1 444 ? 16.752 -33.624 33.990 1.00 32.78 444 PRO A CA 1
ATOM 3339 C C . PRO A 1 444 ? 16.668 -32.756 32.764 1.00 33.15 444 PRO A C 1
ATOM 3340 O O . PRO A 1 444 ? 16.063 -31.666 32.772 1.00 33.21 444 PRO A O 1
ATOM 3344 N N . VAL A 1 445 ? 17.308 -33.273 31.723 1.00 32.96 445 VAL A N 1
ATOM 3345 C CA . VAL A 1 445 ? 17.529 -32.592 30.485 1.00 31.89 445 VAL A CA 1
ATOM 3346 C C . VAL A 1 445 ? 16.577 -33.211 29.470 1.00 31.53 445 VAL A C 1
ATOM 3347 O O . VAL A 1 445 ? 16.541 -34.440 29.344 1.00 32.13 445 VAL A O 1
ATOM 3351 N N . ILE A 1 446 ? 15.774 -32.366 28.803 1.00 30.50 446 ILE A N 1
ATOM 3352 C CA . ILE A 1 446 ? 14.951 -32.761 27.646 1.00 29.60 446 ILE A CA 1
ATOM 3353 C C . ILE A 1 446 ? 15.351 -31.940 26.417 1.00 28.66 446 ILE A C 1
ATOM 3354 O O . ILE A 1 446 ? 15.395 -30.731 26.488 1.00 28.02 446 ILE A O 1
ATOM 3359 N N . ILE A 1 447 ? 15.632 -32.620 25.302 1.00 29.02 447 ILE A N 1
ATOM 3360 C CA . ILE A 1 447 ? 15.972 -32.004 23.982 1.00 28.03 447 ILE A CA 1
ATOM 3361 C C . ILE A 1 447 ? 14.961 -32.465 22.904 1.00 27.61 447 ILE A C 1
ATOM 3362 O O . ILE A 1 447 ? 14.827 -33.672 22.648 1.00 29.03 447 ILE A O 1
ATOM 3367 N N . ASP A 1 448 ? 14.259 -31.514 22.295 1.00 26.69 448 ASP A N 1
ATOM 3368 C CA . ASP A 1 448 ? 13.140 -31.768 21.352 1.00 27.18 448 ASP A CA 1
ATOM 3369 C C . ASP A 1 448 ? 13.482 -31.513 19.896 1.00 27.40 448 ASP A C 1
ATOM 3370 O O . ASP A 1 448 ? 13.752 -30.381 19.500 1.00 27.80 448 ASP A O 1
ATOM 3375 N N . GLY A 1 449 ? 13.434 -32.561 19.086 1.00 28.28 449 GLY A N 1
ATOM 3376 C CA . GLY A 1 449 ? 13.764 -32.457 17.669 1.00 28.01 449 GLY A CA 1
ATOM 3377 C C . GLY A 1 449 ? 12.539 -32.318 16.785 1.00 27.97 449 GLY A C 1
ATOM 3378 O O . GLY A 1 449 ? 12.644 -32.014 15.576 1.00 27.72 449 GLY A O 1
ATOM 3379 N N . ARG A 1 450 ? 11.380 -32.510 17.394 1.00 28.40 450 ARG A N 1
ATOM 3380 C CA . ARG A 1 450 ? 10.135 -32.606 16.662 1.00 29.33 450 ARG A CA 1
ATOM 3381 C C . ARG A 1 450 ? 8.986 -31.699 17.146 1.00 29.85 450 ARG A C 1
ATOM 3382 O O . ARG A 1 450 ? 7.857 -31.911 16.773 1.00 30.57 450 ARG A O 1
ATOM 3390 N N . ASN A 1 451 ? 9.261 -30.667 17.930 1.00 30.42 451 ASN A N 1
ATOM 3391 C CA . ASN A 1 451 ? 8.206 -29.724 18.315 1.00 31.75 451 ASN A CA 1
ATOM 3392 C C . ASN A 1 451 ? 6.988 -30.410 18.958 1.00 34.03 451 ASN A C 1
ATOM 3393 O O . ASN A 1 451 ? 5.874 -30.020 18.685 1.00 34.96 451 ASN A O 1
ATOM 3398 N N . VAL A 1 452 ? 7.192 -31.423 19.803 1.00 34.56 452 VAL A N 1
ATOM 3399 C CA . VAL A 1 452 ? 6.086 -32.015 20.557 1.00 34.09 452 VAL A CA 1
ATOM 3400 C C . VAL A 1 452 ? 6.037 -31.657 22.047 1.00 33.93 452 VAL A C 1
ATOM 3401 O O . VAL A 1 452 ? 5.026 -31.867 22.696 1.00 33.46 452 VAL A O 1
ATOM 3405 N N . ILE A 1 453 ? 7.125 -31.117 22.586 1.00 35.06 453 ILE A N 1
ATOM 3406 C CA . ILE A 1 453 ? 7.226 -30.810 24.016 1.00 35.37 453 ILE A CA 1
ATOM 3407 C C . ILE A 1 453 ? 6.941 -29.332 24.250 1.00 36.43 453 ILE A C 1
ATOM 3408 O O . ILE A 1 453 ? 7.553 -28.445 23.635 1.00 37.05 453 ILE A O 1
ATOM 3413 N N . GLU A 1 454 ? 5.999 -29.070 25.140 1.00 36.62 454 GLU A N 1
ATOM 3414 C CA . GLU A 1 454 ? 5.677 -27.708 25.516 1.00 36.87 454 GLU A CA 1
ATOM 3415 C C . GLU A 1 454 ? 6.713 -27.273 26.549 1.00 36.03 454 GLU A C 1
ATOM 3416 O O . GLU A 1 454 ? 6.761 -27.825 27.647 1.00 35.86 454 GLU A O 1
ATOM 3422 N N . PRO A 1 455 ? 7.543 -26.277 26.194 1.00 35.17 455 PRO A N 1
ATOM 3423 C CA . PRO A 1 455 ? 8.671 -25.820 27.020 1.00 34.00 455 PRO A CA 1
ATOM 3424 C C . PRO A 1 455 ? 8.292 -25.425 28.446 1.00 33.58 455 PRO A C 1
ATOM 3425 O O . PRO A 1 455 ? 8.964 -25.853 29.388 1.00 33.87 455 PRO A O 1
ATOM 3429 N N . ASP A 1 456 ? 7.245 -24.617 28.631 1.00 32.18 456 ASP A N 1
ATOM 3430 C CA . ASP A 1 456 ? 7.035 -24.044 29.959 1.00 30.91 456 ASP A CA 1
ATOM 3431 C C . ASP A 1 456 ? 6.643 -25.068 31.001 1.00 31.71 456 ASP A C 1
ATOM 3432 O O . ASP A 1 456 ? 7.087 -24.993 32.149 1.00 32.09 456 ASP A O 1
ATOM 3437 N N . GLU A 1 457 ? 5.855 -26.057 30.580 1.00 32.22 457 GLU A N 1
ATOM 3438 C CA . GLU A 1 457 ? 5.515 -27.196 31.414 1.00 32.18 457 GLU A CA 1
ATOM 3439 C C . GLU A 1 457 ? 6.781 -27.848 32.015 1.00 31.31 457 GLU A C 1
ATOM 3440 O O . GLU A 1 457 ? 6.851 -28.097 33.221 1.00 31.47 457 GLU A O 1
ATOM 3446 N N . PHE A 1 458 ? 7.775 -28.076 31.170 1.00 30.38 458 PHE A N 1
ATOM 3447 C CA . PHE A 1 458 ? 8.974 -28.793 31.550 1.00 30.09 458 PHE A CA 1
ATOM 3448 C C . PHE A 1 458 ? 10.007 -27.927 32.252 1.00 30.49 458 PHE A C 1
ATOM 3449 O O . PHE A 1 458 ? 10.658 -28.394 33.204 1.00 31.72 458 PHE A O 1
ATOM 3457 N N . ILE A 1 459 ? 10.155 -26.684 31.793 1.00 29.28 459 ILE A N 1
ATOM 3458 C CA . ILE A 1 459 ? 11.016 -25.711 32.457 1.00 29.53 459 ILE A CA 1
ATOM 3459 C C . ILE A 1 459 ? 10.544 -25.461 33.912 1.00 30.72 459 ILE A C 1
ATOM 3460 O O . ILE A 1 459 ? 11.341 -25.474 34.854 1.00 30.32 459 ILE A O 1
ATOM 3465 N N . GLY A 1 460 ? 9.239 -25.271 34.091 1.00 32.01 460 GLY A N 1
ATOM 3466 C CA . GLY A 1 460 ? 8.683 -24.968 35.421 1.00 33.39 460 GLY A CA 1
ATOM 3467 C C . GLY A 1 460 ? 8.839 -26.092 36.428 1.00 34.53 460 GLY A C 1
ATOM 3468 O O . GLY A 1 460 ? 8.617 -25.913 37.624 1.00 34.33 460 GLY A O 1
ATOM 3469 N N . LYS A 1 461 ? 9.229 -27.251 35.915 1.00 35.74 461 LYS A N 1
ATOM 3470 C CA . LYS A 1 461 ? 9.281 -28.498 36.662 1.00 36.40 461 LYS A CA 1
ATOM 3471 C C . LYS A 1 461 ? 10.751 -28.910 36.851 1.00 36.07 461 LYS A C 1
ATOM 3472 O O . LYS A 1 461 ? 11.045 -30.076 37.164 1.00 36.09 461 LYS A O 1
ATOM 3478 N N . GLY A 1 462 ? 11.659 -27.956 36.614 1.00 35.06 462 GLY A N 1
ATOM 3479 C CA . GLY A 1 462 ? 13.083 -28.148 36.853 1.00 34.76 462 GLY A CA 1
ATOM 3480 C C . GLY A 1 462 ? 13.963 -28.567 35.677 1.00 34.90 462 GLY A C 1
ATOM 3481 O O . GLY A 1 462 ? 15.211 -28.580 35.801 1.00 35.78 462 GLY A O 1
ATOM 3482 N N . PHE A 1 463 ? 13.349 -28.909 34.538 1.00 32.86 463 PHE A N 1
ATOM 3483 C CA . PHE A 1 463 ? 14.110 -29.444 33.402 1.00 30.18 463 PHE A CA 1
ATOM 3484 C C . PHE A 1 463 ? 15.028 -28.429 32.806 1.00 28.54 463 PHE A C 1
ATOM 3485 O O . PHE A 1 463 ? 14.831 -27.224 33.002 1.00 28.55 463 PHE A O 1
ATOM 3493 N N . VAL A 1 464 ? 16.007 -28.920 32.054 1.00 26.43 464 VAL A N 1
ATOM 3494 C CA . VAL A 1 464 ? 16.771 -28.056 31.198 1.00 26.33 464 VAL A CA 1
ATOM 3495 C C . VAL A 1 464 ? 16.393 -28.390 29.765 1.00 26.20 464 VAL A C 1
ATOM 3496 O O . VAL A 1 464 ? 16.583 -29.545 29.330 1.00 26.21 464 VAL A O 1
ATOM 3500 N N . TYR A 1 465 ? 15.892 -27.380 29.036 1.00 25.20 465 TYR A N 1
ATOM 3501 C CA . TYR A 1 465 ? 15.204 -27.597 27.744 1.00 23.81 465 TYR A CA 1
ATOM 3502 C C . TYR A 1 465 ? 15.934 -27.070 26.550 1.00 23.23 465 TYR A C 1
ATOM 3503 O O . TYR A 1 465 ? 16.519 -26.032 26.607 1.00 24.45 465 TYR A O 1
ATOM 3512 N N . LYS A 1 466 ? 15.847 -27.787 25.446 1.00 23.28 466 LYS A N 1
ATOM 3513 C CA . LYS A 1 466 ? 16.323 -27.346 24.132 1.00 22.71 466 LYS A CA 1
ATOM 3514 C C . LYS A 1 466 ? 15.371 -27.935 23.100 1.00 24.12 466 LYS A C 1
ATOM 3515 O O . LYS A 1 466 ? 14.877 -29.086 23.243 1.00 23.47 466 LYS A O 1
ATOM 3521 N N . GLY A 1 467 ? 15.090 -27.143 22.071 1.00 24.21 467 GLY A N 1
ATOM 3522 C CA . GLY A 1 467 ? 14.295 -27.617 20.945 1.00 24.30 467 GLY A CA 1
ATOM 3523 C C . GLY A 1 467 ? 14.881 -27.013 19.701 1.00 24.31 467 GLY A C 1
ATOM 3524 O O . GLY A 1 467 ? 15.451 -25.915 19.752 1.00 23.00 467 GLY A O 1
ATOM 3525 N N . ILE A 1 468 ? 14.749 -27.701 18.572 1.00 25.38 468 ILE A N 1
ATOM 3526 C CA . ILE A 1 468 ? 15.162 -27.091 17.309 1.00 27.68 468 ILE A CA 1
ATOM 3527 C C . ILE A 1 468 ? 14.540 -25.693 17.089 1.00 27.78 468 ILE A C 1
ATOM 3528 O O . ILE A 1 468 ? 13.336 -25.461 17.317 1.00 26.53 468 ILE A O 1
ATOM 3533 N N . GLY A 1 469 ? 15.424 -24.759 16.728 1.00 28.23 469 GLY A N 1
ATOM 3534 C CA . GLY A 1 469 ? 15.081 -23.362 16.536 1.00 27.96 469 GLY A CA 1
ATOM 3535 C C . GLY A 1 469 ? 14.289 -22.675 17.627 1.00 27.46 469 GLY A C 1
ATOM 3536 O O . GLY A 1 469 ? 13.606 -21.680 17.345 1.00 26.10 469 GLY A O 1
ATOM 3537 N N . ARG A 1 470 ? 14.412 -23.156 18.870 1.00 28.67 470 ARG A N 1
ATOM 3538 C CA . ARG A 1 470 ? 13.684 -22.511 19.970 1.00 30.73 470 ARG A CA 1
ATOM 3539 C C . ARG A 1 470 ? 14.313 -21.278 20.630 1.00 32.69 470 ARG A C 1
ATOM 3540 O O . ARG A 1 470 ? 15.370 -21.358 21.261 1.00 31.77 470 ARG A O 1
ATOM 3548 N N . GLU A 1 471 ? 13.568 -20.159 20.552 1.00 34.89 471 GLU A N 1
ATOM 3549 C CA . GLU A 1 471 ? 14.039 -18.776 20.941 1.00 34.41 471 GLU A CA 1
ATOM 3550 C C . GLU A 1 471 ? 15.499 -18.869 21.283 1.00 33.88 471 GLU A C 1
ATOM 3551 O O . GLU A 1 471 ? 16.257 -19.439 20.504 1.00 34.29 471 GLU A O 1
ATOM 3557 N N . GLY A 1 472 ? 15.846 -18.400 22.474 1.00 33.50 472 GLY A N 1
ATOM 3558 C CA . GLY A 1 472 ? 14.787 -17.884 23.401 1.00 35.83 472 GLY A CA 1
ATOM 3559 C C . GLY A 1 472 ? 13.864 -18.785 24.264 1.00 36.06 472 GLY A C 1
ATOM 3560 O O . GLY A 1 472 ? 13.082 -18.278 25.063 1.00 35.26 472 GLY A O 1
ATOM 3561 N N . HIS A 1 473 ? 13.913 -20.106 24.079 1.00 37.10 473 HIS A N 1
ATOM 3562 C CA . HIS A 1 473 ? 13.659 -20.964 25.233 1.00 38.39 473 HIS A CA 1
ATOM 3563 C C . HIS A 1 473 ? 14.948 -21.608 25.754 1.00 37.79 473 HIS A C 1
ATOM 3564 O O . HIS A 1 473 ? 15.072 -21.887 26.942 1.00 36.76 473 HIS A O 1
ATOM 3571 N N . HIS A 1 474 ? 15.953 -21.700 24.890 1.00 38.27 474 HIS A N 1
ATOM 3572 C CA . HIS A 1 474 ? 17.207 -22.385 25.242 1.00 39.08 474 HIS A CA 1
ATOM 3573 C C . HIS A 1 474 ? 18.171 -21.762 26.175 1.00 39.96 474 HIS A C 1
ATOM 3574 O O . HIS A 1 474 ? 19.165 -22.389 26.495 1.00 39.98 474 HIS A O 1
ATOM 3581 N N . HIS A 1 475 ? 17.904 -20.526 26.569 1.00 41.33 475 HIS A N 1
ATOM 3582 C CA . HIS A 1 475 ? 18.749 -19.831 27.495 1.00 42.15 475 HIS A CA 1
ATOM 3583 C C . HIS A 1 475 ? 17.911 -19.496 28.715 1.00 40.30 475 HIS A C 1
ATOM 3584 O O . HIS A 1 475 ? 18.257 -18.617 29.503 1.00 39.63 475 HIS A O 1
ATOM 3591 N N . HIS A 1 476 ? 16.805 -20.235 28.847 1.00 39.29 476 HIS A N 1
ATOM 3592 C CA . HIS A 1 476 ? 15.924 -20.170 30.016 1.00 38.20 476 HIS A CA 1
ATOM 3593 C C . HIS A 1 476 ? 16.688 -20.341 31.319 1.00 40.20 476 HIS A C 1
ATOM 3594 O O . HIS A 1 476 ? 17.581 -21.197 31.441 1.00 40.08 476 HIS A O 1
ATOM 3601 N N . HIS A 1 477 ? 16.354 -19.504 32.291 1.00 42.79 477 HIS A N 1
ATOM 3602 C CA . HIS A 1 477 ? 16.845 -19.733 33.619 1.00 46.26 477 HIS A CA 1
ATOM 3603 C C . HIS A 1 477 ? 16.176 -21.016 34.068 1.00 45.74 477 HIS A C 1
ATOM 3604 O O . HIS A 1 477 ? 15.051 -21.305 33.657 1.00 44.99 477 HIS A O 1
ATOM 3611 N N . HIS A 1 478 ? 16.876 -21.844 34.830 1.00 46.34 478 HIS A N 1
ATOM 3612 C CA . HIS A 1 478 ? 16.170 -22.993 35.348 1.00 47.29 478 HIS A CA 1
ATOM 3613 C C . HIS A 1 478 ? 16.068 -23.081 36.838 1.00 47.28 478 HIS A C 1
ATOM 3614 O O . HIS A 1 478 ? 16.787 -22.402 37.554 1.00 45.63 478 HIS A O 1
ATOM 3622 N N . SER B 1 4 ? 2.835 -10.397 40.859 1.00 61.13 4 SER B N 1
ATOM 3623 C CA . SER B 1 4 ? 3.091 -8.927 40.898 1.00 61.14 4 SER B CA 1
ATOM 3624 C C . SER B 1 4 ? 3.185 -8.324 39.486 1.00 60.51 4 SER B C 1
ATOM 3625 O O . SER B 1 4 ? 3.609 -8.993 38.525 1.00 61.08 4 SER B O 1
ATOM 3628 N N . MET B 1 5 ? 2.792 -7.058 39.370 1.00 58.84 5 MET B N 1
ATOM 3629 C CA . MET B 1 5 ? 2.930 -6.328 38.108 1.00 56.95 5 MET B CA 1
ATOM 3630 C C . MET B 1 5 ? 4.271 -5.606 38.025 1.00 54.03 5 MET B C 1
ATOM 3631 O O . MET B 1 5 ? 4.709 -4.970 38.981 1.00 54.15 5 MET B O 1
ATOM 3636 N N . SER B 1 6 ? 4.908 -5.719 36.869 1.00 51.20 6 SER B N 1
ATOM 3637 C CA . SER B 1 6 ? 6.078 -4.929 36.520 1.00 48.16 6 SER B CA 1
ATOM 3638 C C . SER B 1 6 ? 5.695 -3.463 36.281 1.00 45.41 6 SER B C 1
ATOM 3639 O O . SER B 1 6 ? 4.514 -3.143 36.061 1.00 44.09 6 SER B O 1
ATOM 3642 N N . LYS B 1 7 ? 6.713 -2.598 36.294 1.00 44.06 7 LYS B N 1
ATOM 3643 C CA . LYS B 1 7 ? 6.571 -1.152 36.114 1.00 43.09 7 LYS B CA 1
ATOM 3644 C C . LYS B 1 7 ? 5.872 -0.693 34.806 1.00 42.50 7 LYS B C 1
ATOM 3645 O O . LYS B 1 7 ? 5.058 0.252 34.822 1.00 43.39 7 LYS B O 1
ATOM 3651 N N . LEU B 1 8 ? 6.187 -1.329 33.681 1.00 40.60 8 LEU B N 1
ATOM 3652 C CA . LEU B 1 8 ? 5.525 -0.956 32.430 1.00 40.60 8 LEU B CA 1
ATOM 3653 C C . LEU B 1 8 ? 4.015 -1.268 32.431 1.00 41.54 8 LEU B C 1
ATOM 3654 O O . LEU B 1 8 ? 3.187 -0.448 32.004 1.00 41.70 8 LEU B O 1
ATOM 3659 N N . GLU B 1 9 ? 3.673 -2.465 32.902 1.00 41.95 9 GLU B N 1
ATOM 3660 C CA . GLU B 1 9 ? 2.290 -2.909 32.994 1.00 41.81 9 GLU B CA 1
ATOM 3661 C C . GLU B 1 9 ? 1.432 -1.965 33.834 1.00 41.43 9 GLU B C 1
ATOM 3662 O O . GLU B 1 9 ? 0.354 -1.575 33.397 1.00 41.39 9 GLU B O 1
ATOM 3668 N N . LYS B 1 10 ? 1.924 -1.571 35.007 1.00 41.65 10 LYS B N 1
ATOM 3669 C CA . LYS B 1 10 ? 1.241 -0.561 35.827 1.00 43.16 10 LYS B CA 1
ATOM 3670 C C . LYS B 1 10 ? 0.912 0.681 35.008 1.00 42.39 10 LYS B C 1
ATOM 3671 O O . LYS B 1 10 ? -0.261 1.055 34.850 1.00 42.84 10 LYS B O 1
ATOM 3677 N N . LEU B 1 11 ? 1.965 1.308 34.495 1.00 40.76 11 LEU B N 1
ATOM 3678 C CA . LEU B 1 11 ? 1.829 2.515 33.714 1.00 40.10 11 LEU B CA 1
ATOM 3679 C C . LEU B 1 11 ? 0.830 2.408 32.573 1.00 39.71 11 LEU B C 1
ATOM 3680 O O . LEU B 1 11 ? 0.109 3.373 32.296 1.00 39.29 11 LEU B O 1
ATOM 3685 N N . LEU B 1 12 ? 0.807 1.240 31.915 1.00 39.91 12 LEU B N 1
ATOM 3686 C CA . LEU B 1 12 ? -0.034 1.014 30.724 1.00 38.74 12 LEU B CA 1
ATOM 3687 C C . LEU B 1 12 ? -1.493 0.804 31.090 1.00 39.78 12 LEU B C 1
ATOM 3688 O O . LEU B 1 12 ? -2.402 1.299 30.411 1.00 39.30 12 LEU B O 1
ATOM 3693 N N . LYS B 1 13 ? -1.731 0.082 32.175 1.00 41.40 13 LYS B N 1
ATOM 3694 C CA . LYS B 1 13 ? -3.102 -0.060 32.607 1.00 43.82 13 LYS B CA 1
ATOM 3695 C C . LYS B 1 13 ? -3.594 1.238 33.216 1.00 44.10 13 LYS B C 1
ATOM 3696 O O . LYS B 1 13 ? -4.776 1.577 33.134 1.00 43.38 13 LYS B O 1
ATOM 3702 N N . GLU B 1 14 ? -2.654 1.979 33.782 1.00 45.27 14 GLU B N 1
ATOM 3703 C CA . GLU B 1 14 ? -2.926 3.321 34.237 1.00 46.91 14 GLU B CA 1
ATOM 3704 C C . GLU B 1 14 ? -3.220 4.327 33.116 1.00 47.21 14 GLU B C 1
ATOM 3705 O O . GLU B 1 14 ? -3.877 5.349 33.375 1.00 48.29 14 GLU B O 1
ATOM 3711 N N . ARG B 1 15 ? -2.762 4.061 31.886 1.00 45.86 15 ARG B N 1
ATOM 3712 C CA . ARG B 1 15 ? -3.111 4.948 30.763 1.00 44.64 15 ARG B CA 1
ATOM 3713 C C . ARG B 1 15 ? -4.529 4.707 30.266 1.00 44.03 15 ARG B C 1
ATOM 3714 O O . ARG B 1 15 ? -5.156 5.594 29.690 1.00 44.22 15 ARG B O 1
ATOM 3722 N N . GLY B 1 16 ? -5.030 3.503 30.490 1.00 44.03 16 GLY B N 1
ATOM 3723 C CA . GLY B 1 16 ? -6.312 3.093 29.940 1.00 44.54 16 GLY B CA 1
ATOM 3724 C C . GLY B 1 16 ? -6.062 2.588 28.532 1.00 45.41 16 GLY B C 1
ATOM 3725 O O . GLY B 1 16 ? -5.005 2.014 28.258 1.00 46.07 16 GLY B O 1
ATOM 3726 N N . PRO B 1 17 ? -7.017 2.810 27.613 1.00 45.12 17 PRO B N 1
ATOM 3727 C CA . PRO B 1 17 ? -6.709 2.387 26.256 1.00 44.29 17 PRO B CA 1
ATOM 3728 C C . PRO B 1 17 ? -6.017 3.495 25.431 1.00 43.44 17 PRO B C 1
ATOM 3729 O O . PRO B 1 17 ? -5.845 4.635 25.896 1.00 43.09 17 PRO B O 1
ATOM 3733 N N . ILE B 1 18 ? -5.587 3.121 24.231 1.00 42.29 18 ILE B N 1
ATOM 3734 C CA . ILE B 1 18 ? -4.978 4.025 23.277 1.00 41.01 18 ILE B CA 1
ATOM 3735 C C . ILE B 1 18 ? -6.067 4.933 22.715 1.00 39.69 18 ILE B C 1
ATOM 3736 O O . ILE B 1 18 ? -7.042 4.446 22.152 1.00 40.17 18 ILE B O 1
ATOM 3741 N N . LYS B 1 19 ? -5.906 6.239 22.858 1.00 37.75 19 LYS B N 1
ATOM 3742 C CA . LYS B 1 19 ? -6.904 7.175 22.341 1.00 36.46 19 LYS B CA 1
ATOM 3743 C C . LYS B 1 19 ? -6.262 8.068 21.321 1.00 34.11 19 LYS B C 1
ATOM 3744 O O . LYS B 1 19 ? -6.913 8.481 20.363 1.00 33.39 19 LYS B O 1
ATOM 3750 N N . LYS B 1 20 ? -4.983 8.370 21.560 1.00 32.67 20 LYS B N 1
ATOM 3751 C CA . LYS B 1 20 ? -4.236 9.357 20.797 1.00 31.56 20 LYS B CA 1
ATOM 3752 C C . LYS B 1 20 ? -3.048 8.727 20.116 1.00 30.82 20 LYS B C 1
ATOM 3753 O O . LYS B 1 20 ? -2.121 8.230 20.785 1.00 30.88 20 LYS B O 1
ATOM 3759 N N . ILE B 1 21 ? -3.092 8.743 18.782 1.00 30.13 21 ILE B N 1
ATOM 3760 C CA . ILE B 1 21 ? -2.068 8.118 17.971 1.00 30.46 21 ILE B CA 1
ATOM 3761 C C . ILE B 1 21 ? -1.342 9.138 17.105 1.00 31.84 21 ILE B C 1
ATOM 3762 O O . ILE B 1 21 ? -1.935 10.101 16.635 1.00 32.66 21 ILE B O 1
ATOM 3767 N N . GLY B 1 22 ? -0.049 8.902 16.894 1.00 32.27 22 GLY B N 1
ATOM 3768 C CA . GLY B 1 22 ? 0.805 9.781 16.113 1.00 32.15 22 GLY B CA 1
ATOM 3769 C C . GLY B 1 22 ? 1.483 8.928 15.082 1.00 32.00 22 GLY B C 1
ATOM 3770 O O . GLY B 1 22 ? 1.865 7.788 15.385 1.00 32.72 22 GLY B O 1
ATOM 3771 N N . VAL B 1 23 ? 1.592 9.462 13.860 1.00 30.66 23 VAL B N 1
ATOM 3772 C CA . VAL B 1 23 ? 2.271 8.790 12.754 1.00 29.47 23 VAL B CA 1
ATOM 3773 C C . VAL B 1 23 ? 3.285 9.735 12.118 1.00 28.73 23 VAL B C 1
ATOM 3774 O O . VAL B 1 23 ? 2.921 10.742 11.511 1.00 28.60 23 VAL B O 1
ATOM 3778 N N . LEU B 1 24 ? 4.558 9.396 12.225 1.00 28.29 24 LEU B N 1
ATOM 3779 C CA . LEU B 1 24 ? 5.592 10.209 11.609 1.00 27.98 24 LEU B CA 1
ATOM 3780 C C . LEU B 1 24 ? 5.847 9.528 10.304 1.00 28.53 24 LEU B C 1
ATOM 3781 O O . LEU B 1 24 ? 6.052 8.294 10.283 1.00 29.45 24 LEU B O 1
ATOM 3786 N N . GLY B 1 25 ? 5.837 10.317 9.230 1.00 27.66 25 GLY B N 1
ATOM 3787 C CA . GLY B 1 25 ? 6.117 9.809 7.891 1.00 29.08 25 GLY B CA 1
ATOM 3788 C C . GLY B 1 25 ? 4.885 9.891 7.005 1.00 30.08 25 GLY B C 1
ATOM 3789 O O . GLY B 1 25 ? 4.077 8.936 6.915 1.00 29.59 25 GLY B O 1
ATOM 3790 N N . MET B 1 26 ? 4.731 11.047 6.372 1.00 29.81 26 MET B N 1
ATOM 3791 C CA . MET B 1 26 ? 3.570 11.304 5.568 1.00 30.06 26 MET B CA 1
ATOM 3792 C C . MET B 1 26 ? 3.821 10.949 4.082 1.00 32.81 26 MET B C 1
ATOM 3793 O O . MET B 1 26 ? 3.831 11.813 3.204 1.00 33.55 26 MET B O 1
ATOM 3798 N N . GLY B 1 27 ? 4.012 9.659 3.825 1.00 34.44 27 GLY B N 1
ATOM 3799 C CA . GLY B 1 27 ? 4.302 9.147 2.485 1.00 35.75 27 GLY B CA 1
ATOM 3800 C C . GLY B 1 27 ? 3.413 7.971 2.138 1.00 37.50 27 GLY B C 1
ATOM 3801 O O . GLY B 1 27 ? 2.345 7.793 2.723 1.00 36.65 27 GLY B O 1
ATOM 3802 N N . TYR B 1 28 ? 3.859 7.148 1.198 1.00 40.73 28 TYR B N 1
ATOM 3803 C CA . TYR B 1 28 ? 2.969 6.135 0.612 1.00 43.96 28 TYR B CA 1
ATOM 3804 C C . TYR B 1 28 ? 2.384 5.207 1.666 1.00 42.39 28 TYR B C 1
ATOM 3805 O O . TYR B 1 28 ? 1.274 4.677 1.493 1.00 43.05 28 TYR B O 1
ATOM 3814 N N . VAL B 1 29 ? 3.110 5.085 2.776 1.00 40.21 29 VAL B N 1
ATOM 3815 C CA . VAL B 1 29 ? 2.795 4.144 3.847 1.00 37.93 29 VAL B CA 1
ATOM 3816 C C . VAL B 1 29 ? 2.238 4.748 5.143 1.00 36.18 29 VAL B C 1
ATOM 3817 O O . VAL B 1 29 ? 1.425 4.145 5.774 1.00 37.55 29 VAL B O 1
ATOM 3821 N N . GLY B 1 30 ? 2.643 5.943 5.534 1.00 34.45 30 GLY B N 1
ATOM 3822 C CA . GLY B 1 30 ? 2.149 6.514 6.772 1.00 33.40 30 GLY B CA 1
ATOM 3823 C C . GLY B 1 30 ? 0.833 7.261 6.636 1.00 33.75 30 GLY B C 1
ATOM 3824 O O . GLY B 1 30 ? 0.151 7.544 7.625 1.00 34.01 30 GLY B O 1
ATOM 3825 N N . ILE B 1 31 ? 0.457 7.603 5.413 1.00 33.31 31 ILE B N 1
ATOM 3826 C CA . ILE B 1 31 ? -0.833 8.267 5.212 1.00 31.57 31 ILE B CA 1
ATOM 3827 C C . ILE B 1 31 ? -2.042 7.312 5.350 1.00 30.34 31 ILE B C 1
ATOM 3828 O O . ILE B 1 31 ? -2.918 7.561 6.191 1.00 30.07 31 ILE B O 1
ATOM 3833 N N . PRO B 1 32 ? -2.095 6.221 4.558 1.00 29.91 32 PRO B N 1
ATOM 3834 C CA . PRO B 1 32 ? -3.110 5.197 4.854 1.00 29.22 32 PRO B CA 1
ATOM 3835 C C . PRO B 1 32 ? -3.092 4.757 6.297 1.00 29.06 32 PRO B C 1
ATOM 3836 O O . PRO B 1 32 ? -4.156 4.666 6.892 1.00 29.71 32 PRO B O 1
ATOM 3840 N N . ALA B 1 33 ? -1.917 4.518 6.887 1.00 28.37 33 ALA B N 1
ATOM 3841 C CA . ALA B 1 33 ? -1.885 4.147 8.308 1.00 26.01 33 ALA B CA 1
ATOM 3842 C C . ALA B 1 33 ? -2.583 5.213 9.143 1.00 25.42 33 ALA B C 1
ATOM 3843 O O . ALA B 1 33 ? -3.606 4.917 9.757 1.00 25.14 33 ALA B O 1
ATOM 3845 N N . ALA B 1 34 ? -2.089 6.458 9.153 1.00 25.45 34 ALA B N 1
ATOM 3846 C CA . ALA B 1 34 ? -2.659 7.467 10.065 1.00 26.57 34 ALA B CA 1
ATOM 3847 C C . ALA B 1 34 ? -4.166 7.557 9.893 1.00 27.65 34 ALA B C 1
ATOM 3848 O O . ALA B 1 34 ? -4.927 7.631 10.842 1.00 28.37 34 ALA B O 1
ATOM 3850 N N . VAL B 1 35 ? -4.594 7.475 8.661 1.00 28.77 35 VAL B N 1
ATOM 3851 C CA . VAL B 1 35 ? -5.947 7.763 8.309 1.00 30.22 35 VAL B CA 1
ATOM 3852 C C . VAL B 1 35 ? -6.850 6.595 8.653 1.00 32.25 35 VAL B C 1
ATOM 3853 O O . VAL B 1 35 ? -7.943 6.786 9.201 1.00 34.23 35 VAL B O 1
ATOM 3857 N N . LEU B 1 36 ? -6.360 5.389 8.406 1.00 32.03 36 LEU B N 1
ATOM 3858 C CA . LEU B 1 36 ? -6.978 4.175 8.907 1.00 32.05 36 LEU B CA 1
ATOM 3859 C C . LEU B 1 36 ? -7.094 4.182 10.436 1.00 32.28 36 LEU B C 1
ATOM 3860 O O . LEU B 1 36 ? -8.159 3.898 10.963 1.00 33.37 36 LEU B O 1
ATOM 3865 N N . PHE B 1 37 ? -6.020 4.512 11.151 1.00 32.14 37 PHE B N 1
ATOM 3866 C CA . PHE B 1 37 ? -6.109 4.688 12.602 1.00 32.40 37 PHE B CA 1
ATOM 3867 C C . PHE B 1 37 ? -7.248 5.645 12.915 1.00 34.24 37 PHE B C 1
ATOM 3868 O O . PHE B 1 37 ? -8.100 5.358 13.769 1.00 34.43 37 PHE B O 1
ATOM 3876 N N . ALA B 1 38 ? -7.263 6.790 12.239 1.00 34.95 38 ALA B N 1
ATOM 3877 C CA . ALA B 1 38 ? -8.253 7.821 12.574 1.00 35.63 38 ALA B CA 1
ATOM 3878 C C . ALA B 1 38 ? -9.667 7.387 12.217 1.00 36.47 38 ALA B C 1
ATOM 3879 O O . ALA B 1 38 ? -10.611 7.714 12.916 1.00 35.61 38 ALA B O 1
ATOM 3881 N N . ASP B 1 39 ? -9.819 6.633 11.135 1.00 38.21 39 ASP B N 1
ATOM 3882 C CA . ASP B 1 39 ? -11.163 6.125 10.793 1.00 39.44 39 ASP B CA 1
ATOM 3883 C C . ASP B 1 39 ? -11.756 5.084 11.784 1.00 40.30 39 ASP B C 1
ATOM 3884 O O . ASP B 1 39 ? -12.891 4.643 11.606 1.00 40.96 39 ASP B O 1
ATOM 3889 N N . ALA B 1 40 ? -11.004 4.738 12.833 1.00 40.25 40 ALA B N 1
ATOM 3890 C CA . ALA B 1 40 ? -11.435 3.761 13.826 1.00 40.47 40 ALA B CA 1
ATOM 3891 C C . ALA B 1 40 ? -12.244 4.420 14.938 1.00 41.07 40 ALA B C 1
ATOM 3892 O O . ALA B 1 40 ? -11.811 5.403 15.538 1.00 41.44 40 ALA B O 1
ATOM 3894 N N . PRO B 1 41 ? -13.438 3.873 15.209 1.00 41.20 41 PRO B N 1
ATOM 3895 C CA . PRO B 1 41 ? -14.358 4.263 16.265 1.00 40.74 41 PRO B CA 1
ATOM 3896 C C . PRO B 1 41 ? -13.691 4.542 17.616 1.00 40.11 41 PRO B C 1
ATOM 3897 O O . PRO B 1 41 ? -14.089 5.487 18.293 1.00 40.45 41 PRO B O 1
ATOM 3901 N N . CYS B 1 42 ? -12.697 3.727 17.985 1.00 39.36 42 CYS B N 1
ATOM 3902 C CA . CYS B 1 42 ? -12.180 3.629 19.373 1.00 39.08 42 CYS B CA 1
ATOM 3903 C C . CYS B 1 42 ? -10.942 4.479 19.672 1.00 38.88 42 CYS B C 1
ATOM 3904 O O . CYS B 1 42 ? -10.318 4.343 20.739 1.00 38.71 42 CYS B O 1
ATOM 3907 N N . PHE B 1 43 ? -10.602 5.344 18.727 1.00 38.67 43 PHE B N 1
ATOM 3908 C CA . PHE B 1 43 ? -9.470 6.238 18.856 1.00 38.82 43 PHE B CA 1
ATOM 3909 C C . PHE B 1 43 ? -9.985 7.673 18.705 1.00 39.53 43 PHE B C 1
ATOM 3910 O O . PHE B 1 43 ? -10.970 7.907 18.006 1.00 39.04 43 PHE B O 1
ATOM 3918 N N . GLU B 1 44 ? -9.307 8.621 19.354 1.00 41.16 44 GLU B N 1
ATOM 3919 C CA . GLU B 1 44 ? -9.740 10.024 19.421 1.00 42.64 44 GLU B CA 1
ATOM 3920 C C . GLU B 1 44 ? -9.235 10.881 18.252 1.00 43.90 44 GLU B C 1
ATOM 3921 O O . GLU B 1 44 ? -9.997 11.154 17.307 1.00 44.76 44 GLU B O 1
ATOM 3927 N N . LYS B 1 45 ? -7.979 11.332 18.358 1.00 43.54 45 LYS B N 1
ATOM 3928 C CA . LYS B 1 45 ? -7.242 12.065 17.307 1.00 42.79 45 LYS B CA 1
ATOM 3929 C C . LYS B 1 45 ? -6.051 11.239 16.802 1.00 41.55 45 LYS B C 1
ATOM 3930 O O . LYS B 1 45 ? -5.382 10.535 17.584 1.00 41.88 45 LYS B O 1
ATOM 3936 N N . VAL B 1 46 ? -5.742 11.322 15.517 1.00 39.67 46 VAL B N 1
ATOM 3937 C CA . VAL B 1 46 ? -4.390 10.974 15.156 1.00 38.14 46 VAL B CA 1
ATOM 3938 C C . VAL B 1 46 ? -3.661 12.164 14.559 1.00 37.28 46 VAL B C 1
ATOM 3939 O O . VAL B 1 46 ? -4.210 12.918 13.743 1.00 36.75 46 VAL B O 1
ATOM 3943 N N . LEU B 1 47 ? -2.451 12.366 15.071 1.00 37.13 47 LEU B N 1
ATOM 3944 C CA . LEU B 1 47 ? -1.500 13.360 14.566 1.00 35.67 47 LEU B CA 1
ATOM 3945 C C . LEU B 1 47 ? -0.500 12.702 13.612 1.00 35.42 47 LEU B C 1
ATOM 3946 O O . LEU B 1 47 ? 0.204 11.751 13.978 1.00 35.59 47 LEU B O 1
ATOM 3951 N N . GLY B 1 48 ? -0.477 13.194 12.379 1.00 35.17 48 GLY B N 1
ATOM 3952 C CA . GLY B 1 48 ? 0.585 12.892 11.425 1.00 34.52 48 GLY B CA 1
ATOM 3953 C C . GLY B 1 48 ? 1.604 14.024 11.455 1.00 34.63 48 GLY B C 1
ATOM 3954 O O . GLY B 1 48 ? 1.246 15.209 11.310 1.00 34.16 48 GLY B O 1
ATOM 3955 N N . PHE B 1 49 ? 2.873 13.664 11.638 1.00 34.91 49 PHE B N 1
ATOM 3956 C CA . PHE B 1 49 ? 3.920 14.660 11.757 1.00 36.00 49 PHE B CA 1
ATOM 3957 C C . PHE B 1 49 ? 4.701 14.873 10.474 1.00 37.75 49 PHE B C 1
ATOM 3958 O O . PHE B 1 49 ? 5.248 13.907 9.893 1.00 39.03 49 PHE B O 1
ATOM 3966 N N . GLN B 1 50 ? 4.743 16.126 10.025 1.00 37.57 50 GLN B N 1
ATOM 3967 C CA . GLN B 1 50 ? 5.464 16.479 8.808 1.00 38.93 50 GLN B CA 1
ATOM 3968 C C . GLN B 1 50 ? 6.085 17.844 8.989 1.00 41.63 50 GLN B C 1
ATOM 3969 O O . GLN B 1 50 ? 5.375 18.836 9.197 1.00 41.80 50 GLN B O 1
ATOM 3975 N N . ARG B 1 51 ? 7.411 17.893 8.910 1.00 44.35 51 ARG B N 1
ATOM 3976 C CA . ARG B 1 51 ? 8.189 19.129 9.099 1.00 46.65 51 ARG B CA 1
ATOM 3977 C C . ARG B 1 51 ? 7.899 20.103 7.958 1.00 46.68 51 ARG B C 1
ATOM 3978 O O . ARG B 1 51 ? 7.679 19.680 6.832 1.00 47.25 51 ARG B O 1
ATOM 3986 N N . ASN B 1 52 ? 7.914 21.395 8.243 1.00 46.45 52 ASN B N 1
ATOM 3987 C CA . ASN B 1 52 ? 7.686 22.394 7.209 1.00 46.97 52 ASN B CA 1
ATOM 3988 C C . ASN B 1 52 ? 8.912 22.577 6.295 1.00 47.30 52 ASN B C 1
ATOM 3989 O O . ASN B 1 52 ? 9.525 23.657 6.247 1.00 47.09 52 ASN B O 1
ATOM 3994 N N . SER B 1 53 ? 9.251 21.501 5.579 1.00 47.67 53 SER B N 1
ATOM 3995 C CA . SER B 1 53 ? 10.329 21.475 4.593 1.00 48.29 53 SER B CA 1
ATOM 3996 C C . SER B 1 53 ? 9.900 22.251 3.361 1.00 49.55 53 SER B C 1
ATOM 3997 O O . SER B 1 53 ? 8.714 22.313 3.053 1.00 49.45 53 SER B O 1
ATOM 4000 N N . LYS B 1 54 ? 10.847 22.844 2.642 1.00 51.13 54 LYS B N 1
ATOM 4001 C CA . LYS B 1 54 ? 10.505 23.401 1.330 1.00 52.72 54 LYS B CA 1
ATOM 4002 C C . LYS B 1 54 ? 10.154 22.257 0.379 1.00 52.98 54 LYS B C 1
ATOM 4003 O O . LYS B 1 54 ? 9.377 22.447 -0.550 1.00 53.84 54 LYS B O 1
ATOM 4009 N N . SER B 1 55 ? 10.721 21.073 0.625 1.00 52.26 55 SER B N 1
ATOM 4010 C CA . SER B 1 55 ? 10.423 19.867 -0.166 1.00 51.20 55 SER B CA 1
ATOM 4011 C C . SER B 1 55 ? 9.071 19.261 0.133 1.00 49.82 55 SER B C 1
ATOM 4012 O O . SER B 1 55 ? 8.417 18.732 -0.779 1.00 50.04 55 SER B O 1
ATOM 4015 N N . SER B 1 56 ? 8.657 19.328 1.398 1.00 48.09 56 SER B N 1
ATOM 4016 C CA . SER B 1 56 ? 7.500 18.552 1.840 1.00 46.80 56 SER B CA 1
ATOM 4017 C C . SER B 1 56 ? 6.427 19.316 2.652 1.00 45.40 56 SER B C 1
ATOM 4018 O O . SER B 1 56 ? 5.374 18.752 2.986 1.00 44.95 56 SER B O 1
ATOM 4021 N N . GLY B 1 57 ? 6.673 20.598 2.898 1.00 44.61 57 GLY B N 1
ATOM 4022 C CA . GLY B 1 57 ? 5.752 21.455 3.638 1.00 44.44 57 GLY B CA 1
ATOM 4023 C C . GLY B 1 57 ? 4.335 21.477 3.095 1.00 44.56 57 GLY B C 1
ATOM 4024 O O . GLY B 1 57 ? 3.371 21.580 3.864 1.00 44.84 57 GLY B O 1
ATOM 4025 N N . TYR B 1 58 ? 4.218 21.374 1.771 1.00 43.98 58 TYR B N 1
ATOM 4026 C CA . TYR B 1 58 ? 2.937 21.372 1.059 1.00 43.69 58 TYR B CA 1
ATOM 4027 C C . TYR B 1 58 ? 2.008 20.195 1.456 1.00 43.38 58 TYR B C 1
ATOM 4028 O O . TYR B 1 58 ? 0.795 20.275 1.241 1.00 43.91 58 TYR B O 1
ATOM 4037 N N . LYS B 1 59 ? 2.572 19.118 2.016 1.00 41.89 59 LYS B N 1
ATOM 4038 C CA . LYS B 1 59 ? 1.779 17.994 2.541 1.00 40.70 59 LYS B CA 1
ATOM 4039 C C . LYS B 1 59 ? 0.830 18.401 3.681 1.00 39.57 59 LYS B C 1
ATOM 4040 O O . LYS B 1 59 ? -0.315 17.948 3.728 1.00 39.07 59 LYS B O 1
ATOM 4046 N N . ILE B 1 60 ? 1.316 19.240 4.593 1.00 39.22 60 ILE B N 1
ATOM 4047 C CA . ILE B 1 60 ? 0.508 19.811 5.698 1.00 39.54 60 ILE B CA 1
ATOM 4048 C C . ILE B 1 60 ? -0.829 20.470 5.247 1.00 40.82 60 ILE B C 1
ATOM 4049 O O . ILE B 1 60 ? -1.897 20.217 5.813 1.00 41.03 60 ILE B O 1
ATOM 4054 N N . GLU B 1 61 ? -0.750 21.311 4.226 1.00 41.40 61 GLU B N 1
ATOM 4055 C CA . GLU B 1 61 ? -1.907 22.010 3.673 1.00 41.55 61 GLU B CA 1
ATOM 4056 C C . GLU B 1 61 ? -2.784 21.137 2.760 1.00 40.60 61 GLU B C 1
ATOM 4057 O O . GLU B 1 61 ? -4.007 21.205 2.846 1.00 40.88 61 GLU B O 1
ATOM 4059 N N . MET B 1 62 ? -2.166 20.339 1.890 1.00 39.57 62 MET B N 1
ATOM 4060 C CA . MET B 1 62 ? -2.894 19.352 1.096 1.00 39.33 62 MET B CA 1
ATOM 4061 C C . MET B 1 62 ? -3.668 18.378 1.989 1.00 40.18 62 MET B C 1
ATOM 4062 O O . MET B 1 62 ? -4.883 18.188 1.804 1.00 40.43 62 MET B O 1
ATOM 4067 N N . LEU B 1 63 ? -2.976 17.794 2.974 1.00 39.63 63 LEU B N 1
ATOM 4068 C CA . LEU B 1 63 ? -3.611 16.875 3.927 1.00 38.65 63 LEU B CA 1
ATOM 4069 C C . LEU B 1 63 ? -4.612 17.533 4.888 1.00 38.91 63 LEU B C 1
ATOM 4070 O O . LEU B 1 63 ? -5.630 16.926 5.235 1.00 39.29 63 LEU B O 1
ATOM 4075 N N . ASN B 1 64 ? -4.334 18.754 5.328 1.00 38.09 64 ASN B N 1
ATOM 4076 C CA . ASN B 1 64 ? -5.237 19.410 6.253 1.00 38.15 64 ASN B CA 1
ATOM 4077 C C . ASN B 1 64 ? -6.522 19.877 5.618 1.00 39.14 64 ASN B C 1
ATOM 4078 O O . ASN B 1 64 ? -7.356 20.508 6.265 1.00 38.61 64 ASN B O 1
ATOM 4083 N N . ARG B 1 65 ? -6.687 19.506 4.353 1.00 40.78 65 ARG B N 1
ATOM 4084 C CA . ARG B 1 65 ? -7.876 19.842 3.605 1.00 42.22 65 ARG B CA 1
ATOM 4085 C C . ARG B 1 65 ? -8.525 18.612 2.935 1.00 42.19 65 ARG B C 1
ATOM 4086 O O . ARG B 1 65 ? -9.488 18.760 2.167 1.00 42.42 65 ARG B O 1
ATOM 4094 N N . GLY B 1 66 ? -7.999 17.420 3.235 1.00 41.48 66 GLY B N 1
ATOM 4095 C CA . GLY B 1 66 ? -8.606 16.160 2.836 1.00 41.81 66 GLY B CA 1
ATOM 4096 C C . GLY B 1 66 ? -8.104 15.623 1.510 1.00 43.12 66 GLY B C 1
ATOM 4097 O O . GLY B 1 66 ? -8.790 14.798 0.854 1.00 43.38 66 GLY B O 1
ATOM 4098 N N . GLU B 1 67 ? -6.909 16.076 1.111 1.00 43.19 67 GLU B N 1
ATOM 4099 C CA . GLU B 1 67 ? -6.330 15.703 -0.173 1.00 43.62 67 GLU B CA 1
ATOM 4100 C C . GLU B 1 67 ? -5.023 14.928 -0.066 1.00 44.41 67 GLU B C 1
ATOM 4101 O O . GLU B 1 67 ? -4.211 15.201 0.794 1.00 44.65 67 GLU B O 1
ATOM 4107 N N . SER B 1 68 ? -4.828 13.991 -0.983 1.00 45.35 68 SER B N 1
ATOM 4108 C CA . SER B 1 68 ? -3.654 13.154 -1.016 1.00 47.54 68 SER B CA 1
ATOM 4109 C C . SER B 1 68 ? -2.553 13.815 -1.816 1.00 49.54 68 SER B C 1
ATOM 4110 O O . SER B 1 68 ? -2.752 14.132 -2.981 1.00 49.17 68 SER B O 1
ATOM 4113 N N . PRO B 1 69 ? -1.366 13.967 -1.208 1.00 51.99 69 PRO B N 1
ATOM 4114 C CA . PRO B 1 69 ? -0.254 14.672 -1.837 1.00 54.08 69 PRO B CA 1
ATOM 4115 C C . PRO B 1 69 ? 0.500 13.815 -2.855 1.00 57.07 69 PRO B C 1
ATOM 4116 O O . PRO B 1 69 ? 1.525 14.232 -3.387 1.00 57.38 69 PRO B O 1
ATOM 4120 N N . LEU B 1 70 ? -0.025 12.635 -3.143 1.00 60.11 70 LEU B N 1
ATOM 4121 C CA . LEU B 1 70 ? 0.761 11.606 -3.792 1.00 63.00 70 LEU B CA 1
ATOM 4122 C C . LEU B 1 70 ? 0.399 11.277 -5.237 1.00 64.59 70 LEU B C 1
ATOM 4123 O O . LEU B 1 70 ? -0.544 11.802 -5.820 1.00 64.14 70 LEU B O 1
ATOM 4128 N N . LYS B 1 71 ? 1.207 10.389 -5.792 1.00 66.95 71 LYS B N 1
ATOM 4129 C CA . LYS B 1 71 ? 0.997 9.811 -7.097 1.00 69.13 71 LYS B CA 1
ATOM 4130 C C . LYS B 1 71 ? 0.558 8.361 -6.861 1.00 70.23 71 LYS B C 1
ATOM 4131 O O . LYS B 1 71 ? 1.379 7.480 -6.583 1.00 70.30 71 LYS B O 1
ATOM 4137 N N . GLY B 1 72 ? -0.748 8.118 -6.922 1.00 70.95 72 GLY B N 1
ATOM 4138 C CA . GLY B 1 72 ? -1.749 9.154 -7.135 1.00 71.18 72 GLY B CA 1
ATOM 4139 C C . GLY B 1 72 ? -3.098 8.601 -6.728 1.00 71.28 72 GLY B C 1
ATOM 4140 O O . GLY B 1 72 ? -3.408 8.476 -5.530 1.00 71.12 72 GLY B O 1
ATOM 4141 N N . GLU B 1 73 ? -3.865 8.207 -7.741 1.00 71.21 73 GLU B N 1
ATOM 4142 C CA . GLU B 1 73 ? -5.287 7.893 -7.595 1.00 70.80 73 GLU B CA 1
ATOM 4143 C C . GLU B 1 73 ? -5.635 6.998 -6.414 1.00 69.01 73 GLU B C 1
ATOM 4144 O O . GLU B 1 73 ? -6.602 7.294 -5.698 1.00 69.48 73 GLU B O 1
ATOM 4150 N N . GLU B 1 74 ? -4.847 5.933 -6.217 1.00 66.09 74 GLU B N 1
ATOM 4151 C CA . GLU B 1 74 ? -4.965 5.046 -5.056 1.00 62.99 74 GLU B CA 1
ATOM 4152 C C . GLU B 1 74 ? -6.384 4.959 -4.521 1.00 60.30 74 GLU B C 1
ATOM 4153 O O . GLU B 1 74 ? -6.759 5.744 -3.647 1.00 60.27 74 GLU B O 1
ATOM 4159 N N . PRO B 1 75 ? -7.165 3.986 -5.020 1.00 58.08 75 PRO B N 1
ATOM 4160 C CA . PRO B 1 75 ? -8.590 3.792 -4.721 1.00 56.61 75 PRO B CA 1
ATOM 4161 C C . PRO B 1 75 ? -8.945 4.032 -3.258 1.00 54.69 75 PRO B C 1
ATOM 4162 O O . PRO B 1 75 ? -8.302 3.470 -2.375 1.00 54.70 75 PRO B O 1
ATOM 4166 N N . GLY B 1 76 ? -9.951 4.875 -3.014 1.00 52.58 76 GLY B N 1
ATOM 4167 C CA . GLY B 1 76 ? -10.487 5.082 -1.666 1.00 49.95 76 GLY B CA 1
ATOM 4168 C C . GLY B 1 76 ? -9.665 5.995 -0.776 1.00 47.31 76 GLY B C 1
ATOM 4169 O O . GLY B 1 76 ? -10.154 6.462 0.252 1.00 47.16 76 GLY B O 1
ATOM 4170 N N . LEU B 1 77 ? -8.430 6.278 -1.176 1.00 45.33 77 LEU B N 1
ATOM 4171 C CA . LEU B 1 77 ? -7.522 7.030 -0.311 1.00 43.89 77 LEU B CA 1
ATOM 4172 C C . LEU B 1 77 ? -7.947 8.471 -0.121 1.00 42.99 77 LEU B C 1
ATOM 4173 O O . LEU B 1 77 ? -8.329 8.841 0.987 1.00 42.95 77 LEU B O 1
ATOM 4178 N N . GLU B 1 78 ? -7.909 9.279 -1.183 1.00 43.00 78 GLU B N 1
ATOM 4179 C CA . GLU B 1 78 ? -8.368 10.697 -1.100 1.00 43.40 78 GLU B CA 1
ATOM 4180 C C . GLU B 1 78 ? -9.626 10.797 -0.259 1.00 42.82 78 GLU B C 1
ATOM 4181 O O . GLU B 1 78 ? -9.759 11.624 0.644 1.00 43.03 78 GLU B O 1
ATOM 4187 N N . GLU B 1 79 ? -10.541 9.906 -0.589 1.00 42.60 79 GLU B N 1
ATOM 4188 C CA . GLU B 1 79 ? -11.865 9.836 -0.012 1.00 43.17 79 GLU B CA 1
ATOM 4189 C C . GLU B 1 79 ? -11.792 9.656 1.505 1.00 41.65 79 GLU B C 1
ATOM 4190 O O . GLU B 1 79 ? -12.398 10.433 2.263 1.00 41.34 79 GLU B O 1
ATOM 4196 N N . LEU B 1 80 ? -11.021 8.649 1.932 1.00 40.09 80 LEU B N 1
ATOM 4197 C CA . LEU B 1 80 ? -10.810 8.379 3.345 1.00 38.68 80 LEU B CA 1
ATOM 4198 C C . LEU B 1 80 ? -10.249 9.550 4.161 1.00 37.43 80 LEU B C 1
ATOM 4199 O O . LEU B 1 80 ? -10.761 9.848 5.249 1.00 37.37 80 LEU B O 1
ATOM 4204 N N . ILE B 1 81 ? -9.186 10.176 3.646 1.00 35.95 81 ILE B N 1
ATOM 4205 C CA . ILE B 1 81 ? -8.570 11.344 4.274 1.00 34.82 81 ILE B CA 1
ATOM 4206 C C . ILE B 1 81 ? -9.645 12.412 4.457 1.00 34.49 81 ILE B C 1
ATOM 4207 O O . ILE B 1 81 ? -9.797 13.004 5.535 1.00 34.82 81 ILE B O 1
ATOM 4212 N N . GLY B 1 82 ? -10.412 12.632 3.403 1.00 34.30 82 GLY B N 1
ATOM 4213 C CA . GLY B 1 82 ? -11.544 13.538 3.506 1.00 35.57 82 GLY B CA 1
ATOM 4214 C C . GLY B 1 82 ? -12.451 13.162 4.663 1.00 36.26 82 GLY B C 1
ATOM 4215 O O . GLY B 1 82 ? -12.756 14.020 5.542 1.00 36.32 82 GLY B O 1
ATOM 4216 N N . LYS B 1 83 ? -12.879 11.890 4.670 1.00 36.02 83 LYS B N 1
ATOM 4217 C CA . LYS B 1 83 ? -13.780 11.412 5.708 1.00 36.36 83 LYS B CA 1
ATOM 4218 C C . LYS B 1 83 ? -13.217 11.908 7.041 1.00 35.89 83 LYS B C 1
ATOM 4219 O O . LYS B 1 83 ? -13.921 12.595 7.786 1.00 36.78 83 LYS B O 1
ATOM 4225 N N . VAL B 1 84 ? -11.921 11.660 7.283 1.00 34.59 84 VAL B N 1
ATOM 4226 C CA . VAL B 1 84 ? -11.315 11.864 8.620 1.00 33.19 84 VAL B CA 1
ATOM 4227 C C . VAL B 1 84 ? -10.892 13.283 8.995 1.00 32.80 84 VAL B C 1
ATOM 4228 O O . VAL B 1 84 ? -10.879 13.652 10.203 1.00 31.40 84 VAL B O 1
ATOM 4232 N N . VAL B 1 85 ? -10.489 14.058 7.986 1.00 34.10 85 VAL B N 1
ATOM 4233 C CA . VAL B 1 85 ? -10.127 15.469 8.223 1.00 35.99 85 VAL B CA 1
ATOM 4234 C C . VAL B 1 85 ? -11.325 16.237 8.779 1.00 37.23 85 VAL B C 1
ATOM 4235 O O . VAL B 1 85 ? -11.202 17.015 9.733 1.00 37.23 85 VAL B O 1
ATOM 4239 N N . LYS B 1 86 ? -12.487 15.951 8.204 1.00 39.20 86 LYS B N 1
ATOM 4240 C CA . LYS B 1 86 ? -13.739 16.607 8.567 1.00 41.55 86 LYS B CA 1
ATOM 4241 C C . LYS B 1 86 ? -14.177 16.386 10.032 1.00 42.71 86 LYS B C 1
ATOM 4242 O O . LYS B 1 86 ? -14.829 17.267 10.626 1.00 43.60 86 LYS B O 1
ATOM 4248 N N . ALA B 1 87 ? -13.804 15.246 10.620 1.00 42.10 87 ALA B N 1
ATOM 4249 C CA . ALA B 1 87 ? -14.339 14.843 11.919 1.00 42.00 87 ALA B CA 1
ATOM 4250 C C . ALA B 1 87 ? -13.484 15.297 13.096 1.00 42.15 87 ALA B C 1
ATOM 4251 O O . ALA B 1 87 ? -13.838 15.099 14.265 1.00 41.33 87 ALA B O 1
ATOM 4253 N N . GLY B 1 88 ? -12.365 15.936 12.775 1.00 43.11 88 GLY B N 1
ATOM 4254 C CA . GLY B 1 88 ? -11.425 16.407 13.784 1.00 43.15 88 GLY B CA 1
ATOM 4255 C C . GLY B 1 88 ? -10.562 15.267 14.271 1.00 43.16 88 GLY B C 1
ATOM 4256 O O . GLY B 1 88 ? -9.888 15.389 15.290 1.00 43.42 88 GLY B O 1
ATOM 4257 N N . LYS B 1 89 ? -10.571 14.159 13.539 1.00 42.89 89 LYS B N 1
ATOM 4258 C CA . LYS B 1 89 ? -9.844 12.982 13.991 1.00 43.39 89 LYS B CA 1
ATOM 4259 C C . LYS B 1 89 ? -8.496 12.791 13.267 1.00 42.71 89 LYS B C 1
ATOM 4260 O O . LYS B 1 89 ? -7.713 11.903 13.615 1.00 41.64 89 LYS B O 1
ATOM 4266 N N . PHE B 1 90 ? -8.234 13.643 12.275 1.00 42.60 90 PHE B N 1
ATOM 4267 C CA . PHE B 1 90 ? -6.914 13.710 11.648 1.00 41.82 90 PHE B CA 1
ATOM 4268 C C . PHE B 1 90 ? -6.404 15.140 11.435 1.00 41.52 90 PHE B C 1
ATOM 4269 O O . PHE B 1 90 ? -7.152 16.035 11.020 1.00 42.39 90 PHE B O 1
ATOM 4277 N N . GLU B 1 91 ? -5.127 15.338 11.743 1.00 40.37 91 GLU B N 1
ATOM 4278 C CA . GLU B 1 91 ? -4.452 16.607 11.556 1.00 39.11 91 GLU B CA 1
ATOM 4279 C C . GLU B 1 91 ? -2.988 16.326 11.212 1.00 37.84 91 GLU B C 1
ATOM 4280 O O . GLU B 1 91 ? -2.360 15.437 11.813 1.00 37.39 91 GLU B O 1
ATOM 4286 N N . CYS B 1 92 ? -2.465 17.076 10.238 1.00 36.80 92 CYS B N 1
ATOM 4287 C CA . CYS B 1 92 ? -1.036 17.050 9.867 1.00 36.19 92 CYS B CA 1
ATOM 4288 C C . CYS B 1 92 ? -0.311 18.219 10.536 1.00 35.84 92 CYS B C 1
ATOM 4289 O O . CYS B 1 92 ? -0.726 19.358 10.373 1.00 36.50 92 CYS B O 1
ATOM 4292 N N . THR B 1 93 ? 0.757 17.927 11.291 1.00 34.82 93 THR B N 1
ATOM 4293 C CA . THR B 1 93 ? 1.511 18.948 12.019 1.00 33.97 93 THR B CA 1
ATOM 4294 C C . THR B 1 93 ? 3.042 18.807 11.931 1.00 34.28 93 THR B C 1
ATOM 4295 O O . THR B 1 93 ? 3.533 17.685 11.865 1.00 34.42 93 THR B O 1
ATOM 4299 N N . PRO B 1 94 ? 3.783 19.957 11.886 1.00 34.79 94 PRO B N 1
ATOM 4300 C CA . PRO B 1 94 ? 5.243 20.027 12.022 1.00 35.17 94 PRO B CA 1
ATOM 4301 C C . PRO B 1 94 ? 5.679 20.240 13.474 1.00 36.15 94 PRO B C 1
ATOM 4302 O O . PRO B 1 94 ? 6.863 20.173 13.784 1.00 37.57 94 PRO B O 1
ATOM 4306 N N . ASP B 1 95 ? 4.725 20.494 14.357 1.00 35.85 95 ASP B N 1
ATOM 4307 C CA . ASP B 1 95 ? 5.004 20.662 15.771 1.00 35.86 95 ASP B CA 1
ATOM 4308 C C . ASP B 1 95 ? 5.273 19.293 16.432 1.00 36.16 95 ASP B C 1
ATOM 4309 O O . ASP B 1 95 ? 4.367 18.686 17.014 1.00 36.57 95 ASP B O 1
ATOM 4314 N N . PHE B 1 96 ? 6.528 18.835 16.349 1.00 35.47 96 PHE B N 1
ATOM 4315 C CA . PHE B 1 96 ? 6.941 17.516 16.846 1.00 34.98 96 PHE B CA 1
ATOM 4316 C C . PHE B 1 96 ? 6.918 17.347 18.354 1.00 34.38 96 PHE B C 1
ATOM 4317 O O . PHE B 1 96 ? 7.006 16.218 18.833 1.00 34.10 96 PHE B O 1
ATOM 4325 N N . SER B 1 97 ? 6.865 18.446 19.096 1.00 33.34 97 SER B N 1
ATOM 4326 C CA . SER B 1 97 ? 6.781 18.390 20.556 1.00 32.59 97 SER B CA 1
ATOM 4327 C C . SER B 1 97 ? 5.436 17.843 21.016 1.00 31.35 97 SER B C 1
ATOM 4328 O O . SER B 1 97 ? 5.270 17.489 22.168 1.00 30.72 97 SER B O 1
ATOM 4331 N N . ARG B 1 98 ? 4.454 17.888 20.127 1.00 31.50 98 ARG B N 1
ATOM 4332 C CA . ARG B 1 98 ? 3.243 17.147 20.318 1.00 32.56 98 ARG B CA 1
ATOM 4333 C C . ARG B 1 98 ? 3.814 15.777 20.007 1.00 34.18 98 ARG B C 1
ATOM 4334 O O . ARG B 1 98 ? 4.779 15.688 19.270 1.00 35.64 98 ARG B O 1
ATOM 4342 N N . ILE B 1 99 ? 3.251 14.721 20.549 1.00 33.35 99 ILE B N 1
ATOM 4343 C CA . ILE B 1 99 ? 3.961 13.442 20.714 1.00 33.66 99 ILE B CA 1
ATOM 4344 C C . ILE B 1 99 ? 4.015 13.249 22.210 1.00 34.26 99 ILE B C 1
ATOM 4345 O O . ILE B 1 99 ? 3.694 12.180 22.704 1.00 34.70 99 ILE B O 1
ATOM 4350 N N . SER B 1 100 ? 4.353 14.312 22.940 1.00 34.11 100 SER B N 1
ATOM 4351 C CA . SER B 1 100 ? 4.279 14.239 24.377 1.00 33.97 100 SER B CA 1
ATOM 4352 C C . SER B 1 100 ? 2.833 14.068 24.879 1.00 34.67 100 SER B C 1
ATOM 4353 O O . SER B 1 100 ? 2.593 13.802 26.072 1.00 34.06 100 SER B O 1
ATOM 4356 N N . GLU B 1 101 ? 1.885 14.153 23.949 1.00 35.43 101 GLU B N 1
ATOM 4357 C CA . GLU B 1 101 ? 0.482 14.128 24.290 1.00 37.13 101 GLU B CA 1
ATOM 4358 C C . GLU B 1 101 ? -0.165 12.823 23.851 1.00 37.79 101 GLU B C 1
ATOM 4359 O O . GLU B 1 101 ? -1.336 12.572 24.134 1.00 38.17 101 GLU B O 1
ATOM 4365 N N . LEU B 1 102 ? 0.620 11.969 23.199 1.00 37.72 102 LEU B N 1
ATOM 4366 C CA . LEU B 1 102 ? 0.096 10.748 22.600 1.00 37.07 102 LEU B CA 1
ATOM 4367 C C . LEU B 1 102 ? 0.172 9.499 23.485 1.00 35.25 102 LEU B C 1
ATOM 4368 O O . LEU B 1 102 ? 0.987 9.435 24.378 1.00 34.84 102 LEU B O 1
ATOM 4373 N N . ASP B 1 103 ? -0.690 8.515 23.228 1.00 34.80 103 ASP B N 1
ATOM 4374 C CA . ASP B 1 103 ? -0.603 7.209 23.903 1.00 34.83 103 ASP B CA 1
ATOM 4375 C C . ASP B 1 103 ? 0.318 6.294 23.100 1.00 33.52 103 ASP B C 1
ATOM 4376 O O . ASP B 1 103 ? 1.153 5.592 23.654 1.00 33.19 103 ASP B O 1
ATOM 4381 N N . ALA B 1 104 ? 0.147 6.313 21.787 1.00 32.93 104 ALA B N 1
ATOM 4382 C CA . ALA B 1 104 ? 0.988 5.537 20.895 1.00 32.70 104 ALA B CA 1
ATOM 4383 C C . ALA B 1 104 ? 1.595 6.440 19.826 1.00 32.59 104 ALA B C 1
ATOM 4384 O O . ALA B 1 104 ? 0.919 7.329 19.317 1.00 32.94 104 ALA B O 1
ATOM 4386 N N . VAL B 1 105 ? 2.880 6.223 19.525 1.00 31.49 105 VAL B N 1
ATOM 4387 C CA . VAL B 1 105 ? 3.539 6.856 18.397 1.00 30.23 105 VAL B CA 1
ATOM 4388 C C . VAL B 1 105 ? 4.086 5.779 17.453 1.00 29.97 105 VAL B C 1
ATOM 4389 O O . VAL B 1 105 ? 4.705 4.782 17.883 1.00 29.33 105 VAL B O 1
ATOM 4393 N N . THR B 1 106 ? 3.848 6.002 16.164 1.00 30.00 106 THR B N 1
ATOM 4394 C CA . THR B 1 106 ? 4.310 5.107 15.119 1.00 30.83 106 THR B CA 1
ATOM 4395 C C . THR B 1 106 ? 5.289 5.830 14.170 1.00 30.91 106 THR B C 1
ATOM 4396 O O . THR B 1 106 ? 5.153 7.029 13.933 1.00 31.72 106 THR B O 1
ATOM 4400 N N . LEU B 1 107 ? 6.307 5.119 13.702 1.00 30.29 107 LEU B N 1
ATOM 4401 C CA . LEU B 1 107 ? 7.259 5.658 12.731 1.00 30.09 107 LEU B CA 1
ATOM 4402 C C . LEU B 1 107 ? 7.151 4.866 11.468 1.00 29.52 107 LEU B C 1
ATOM 4403 O O . LEU B 1 107 ? 7.544 3.709 11.428 1.00 28.14 107 LEU B O 1
ATOM 4408 N N . ALA B 1 108 ? 6.602 5.508 10.441 1.00 31.89 108 ALA B N 1
ATOM 4409 C CA . ALA B 1 108 ? 6.529 4.946 9.097 1.00 33.59 108 ALA B CA 1
ATOM 4410 C C . ALA B 1 108 ? 7.319 5.776 8.077 1.00 35.86 108 ALA B C 1
ATOM 4411 O O . ALA B 1 108 ? 6.782 6.183 7.056 1.00 36.97 108 ALA B O 1
ATOM 4413 N N . ILE B 1 109 ? 8.597 6.018 8.341 1.00 37.24 109 ILE B N 1
ATOM 4414 C CA . ILE B 1 109 ? 9.367 6.879 7.461 1.00 39.40 109 ILE B CA 1
ATOM 4415 C C . ILE B 1 109 ? 10.036 6.080 6.337 1.00 42.17 109 ILE B C 1
ATOM 4416 O O . ILE B 1 109 ? 10.581 4.997 6.552 1.00 42.38 109 ILE B O 1
ATOM 4421 N N . GLN B 1 110 ? 9.961 6.608 5.120 1.00 44.16 110 GLN B N 1
ATOM 4422 C CA . GLN B 1 110 ? 10.520 5.927 3.956 1.00 45.03 110 GLN B CA 1
ATOM 4423 C C . GLN B 1 110 ? 12.018 5.697 4.168 1.00 45.47 110 GLN B C 1
ATOM 4424 O O . GLN B 1 110 ? 12.711 6.514 4.801 1.00 44.19 110 GLN B O 1
ATOM 4430 N N . THR B 1 111 ? 12.513 4.593 3.615 1.00 46.96 111 THR B N 1
ATOM 4431 C CA . THR B 1 111 ? 13.870 4.184 3.871 1.00 48.86 111 THR B CA 1
ATOM 4432 C C . THR B 1 111 ? 14.690 3.970 2.569 1.00 51.22 111 THR B C 1
ATOM 4433 O O . THR B 1 111 ? 15.038 2.837 2.205 1.00 51.20 111 THR B O 1
ATOM 4437 N N . PRO B 1 112 ? 15.016 5.100 1.887 1.00 53.26 112 PRO B N 1
ATOM 4438 C CA . PRO B 1 112 ? 15.387 5.327 0.487 1.00 53.97 112 PRO B CA 1
ATOM 4439 C C . PRO B 1 112 ? 16.338 4.375 -0.251 1.00 54.65 112 PRO B C 1
ATOM 4440 O O . PRO B 1 112 ? 15.884 3.730 -1.188 1.00 55.03 112 PRO B O 1
ATOM 4444 N N . PHE B 1 113 ? 17.621 4.313 0.123 1.00 55.05 113 PHE B N 1
ATOM 4445 C CA . PHE B 1 113 ? 18.688 3.784 -0.774 1.00 55.89 113 PHE B CA 1
ATOM 4446 C C . PHE B 1 113 ? 19.307 4.913 -1.617 1.00 57.89 113 PHE B C 1
ATOM 4447 O O . PHE B 1 113 ? 18.612 5.582 -2.388 1.00 57.60 113 PHE B O 1
ATOM 4455 N N . ALA B 1 114 ? 20.619 5.107 -1.472 1.00 60.30 114 ALA B N 1
ATOM 4456 C CA . ALA B 1 114 ? 21.352 6.176 -2.178 1.00 62.37 114 ALA B CA 1
ATOM 4457 C C . ALA B 1 114 ? 21.392 5.927 -3.692 1.00 64.21 114 ALA B C 1
ATOM 4458 O O . ALA B 1 114 ? 20.655 6.564 -4.463 1.00 64.22 114 ALA B O 1
ATOM 4460 N N . ASN B 1 115 ? 22.257 5.003 -4.110 1.00 65.68 115 ASN B N 1
ATOM 4461 C CA . ASN B 1 115 ? 22.203 4.450 -5.460 1.00 67.03 115 ASN B CA 1
ATOM 4462 C C . ASN B 1 115 ? 21.475 3.123 -5.326 1.00 67.93 115 ASN B C 1
ATOM 4463 O O . ASN B 1 115 ? 21.238 2.700 -4.203 1.00 67.70 115 ASN B O 1
ATOM 4468 N N . PRO B 1 116 ? 21.083 2.464 -6.436 1.00 69.34 116 PRO B N 1
ATOM 4469 C CA . PRO B 1 116 ? 20.706 1.079 -6.134 1.00 70.62 116 PRO B CA 1
ATOM 4470 C C . PRO B 1 116 ? 21.910 0.432 -5.424 1.00 72.34 116 PRO B C 1
ATOM 4471 O O . PRO B 1 116 ? 22.265 -0.741 -5.656 1.00 72.51 116 PRO B O 1
ATOM 4475 N N . LYS B 1 117 ? 22.492 1.259 -4.541 1.00 73.45 117 LYS B N 1
ATOM 4476 C CA . LYS B 1 117 ? 23.751 1.062 -3.813 1.00 73.93 117 LYS B CA 1
ATOM 4477 C C . LYS B 1 117 ? 23.690 -0.165 -2.951 1.00 72.95 117 LYS B C 1
ATOM 4478 O O . LYS B 1 117 ? 23.495 -0.080 -1.724 1.00 72.88 117 LYS B O 1
ATOM 4484 N N . ASP B 1 118 ? 23.846 -1.308 -3.607 1.00 72.12 118 ASP B N 1
ATOM 4485 C CA . ASP B 1 118 ? 23.997 -2.565 -2.906 1.00 71.54 118 ASP B CA 1
ATOM 4486 C C . ASP B 1 118 ? 23.023 -2.564 -1.686 1.00 69.60 118 ASP B C 1
ATOM 4487 O O . ASP B 1 118 ? 21.877 -2.109 -1.817 1.00 68.98 118 ASP B O 1
ATOM 4492 N N . LEU B 1 119 ? 23.493 -2.995 -0.510 1.00 67.99 119 LEU B N 1
ATOM 4493 C CA . LEU B 1 119 ? 22.595 -3.441 0.568 1.00 66.00 119 LEU B CA 1
ATOM 4494 C C . LEU B 1 119 ? 21.959 -2.415 1.485 1.00 63.46 119 LEU B C 1
ATOM 4495 O O . LEU B 1 119 ? 20.769 -2.493 1.742 1.00 63.08 119 LEU B O 1
ATOM 4500 N N . GLU B 1 120 ? 22.731 -1.464 1.983 1.00 61.79 120 GLU B N 1
ATOM 4501 C CA . GLU B 1 120 ? 22.242 -0.656 3.082 1.00 60.40 120 GLU B CA 1
ATOM 4502 C C . GLU B 1 120 ? 21.396 0.524 2.615 1.00 58.13 120 GLU B C 1
ATOM 4503 O O . GLU B 1 120 ? 21.899 1.442 1.956 1.00 58.54 120 GLU B O 1
ATOM 4509 N N . PRO B 1 121 ? 20.102 0.519 2.968 1.00 55.49 121 PRO B N 1
ATOM 4510 C CA . PRO B 1 121 ? 19.348 1.731 2.638 1.00 54.01 121 PRO B CA 1
ATOM 4511 C C . PRO B 1 121 ? 19.878 2.926 3.434 1.00 52.03 121 PRO B C 1
ATOM 4512 O O . PRO B 1 121 ? 20.697 2.767 4.359 1.00 52.36 121 PRO B O 1
ATOM 4516 N N . ASP B 1 122 ? 19.443 4.119 3.075 1.00 49.26 122 ASP B N 1
ATOM 4517 C CA . ASP B 1 122 ? 19.771 5.227 3.921 1.00 46.82 122 ASP B CA 1
ATOM 4518 C C . ASP B 1 122 ? 18.671 5.434 4.979 1.00 44.41 122 ASP B C 1
ATOM 4519 O O . ASP B 1 122 ? 17.491 5.567 4.638 1.00 44.52 122 ASP B O 1
ATOM 4524 N N . PHE B 1 123 ? 19.083 5.467 6.251 1.00 41.71 123 PHE B N 1
ATOM 4525 C CA . PHE B 1 123 ? 18.185 5.623 7.402 1.00 38.60 123 PHE B CA 1
ATOM 4526 C C . PHE B 1 123 ? 18.111 7.032 8.026 1.00 35.34 123 PHE B C 1
ATOM 4527 O O . PHE B 1 123 ? 17.498 7.218 9.081 1.00 34.64 123 PHE B O 1
ATOM 4535 N N . SER B 1 124 ? 18.719 8.032 7.406 1.00 33.10 124 SER B N 1
ATOM 4536 C CA . SER B 1 124 ? 18.859 9.282 8.127 1.00 31.96 124 SER B CA 1
ATOM 4537 C C . SER B 1 124 ? 17.491 9.790 8.430 1.00 31.18 124 SER B C 1
ATOM 4538 O O . SER B 1 124 ? 17.214 10.166 9.549 1.00 31.62 124 SER B O 1
ATOM 4541 N N . ALA B 1 125 ? 16.607 9.787 7.438 1.00 31.03 125 ALA B N 1
ATOM 4542 C CA . ALA B 1 125 ? 15.235 10.270 7.672 1.00 30.40 125 ALA B CA 1
ATOM 4543 C C . ALA B 1 125 ? 14.567 9.543 8.871 1.00 29.09 125 ALA B C 1
ATOM 4544 O O . ALA B 1 125 ? 13.910 10.185 9.705 1.00 28.69 125 ALA B O 1
ATOM 4546 N N . LEU B 1 126 ? 14.783 8.225 8.966 1.00 27.26 126 LEU B N 1
ATOM 4547 C CA . LEU B 1 126 ? 14.206 7.403 10.028 1.00 26.50 126 LEU B CA 1
ATOM 4548 C C . LEU B 1 126 ? 14.802 7.727 11.378 1.00 27.24 126 LEU B C 1
ATOM 4549 O O . LEU B 1 126 ? 14.067 7.958 12.367 1.00 25.58 126 LEU B O 1
ATOM 4554 N N . ILE B 1 127 ? 16.141 7.722 11.438 1.00 29.55 127 ILE B N 1
ATOM 4555 C CA . ILE B 1 127 ? 16.793 8.030 12.709 1.00 30.69 127 ILE B CA 1
ATOM 4556 C C . ILE B 1 127 ? 16.343 9.401 13.232 1.00 30.57 127 ILE B C 1
ATOM 4557 O O . ILE B 1 127 ? 16.106 9.553 14.427 1.00 31.03 127 ILE B O 1
ATOM 4562 N N . ASP B 1 128 ? 16.157 10.363 12.341 1.00 30.87 128 ASP B N 1
ATOM 4563 C CA . ASP B 1 128 ? 15.541 11.654 12.695 1.00 32.50 128 ASP B CA 1
ATOM 4564 C C . ASP B 1 128 ? 14.205 11.509 13.417 1.00 31.04 128 ASP B C 1
ATOM 4565 O O . ASP B 1 128 ? 13.949 12.140 14.456 1.00 30.52 128 ASP B O 1
ATOM 4570 N N . GLY B 1 129 ? 13.328 10.707 12.816 1.00 30.01 129 GLY B N 1
ATOM 4571 C CA . GLY B 1 129 ? 12.015 10.459 13.363 1.00 29.05 129 GLY B CA 1
ATOM 4572 C C . GLY B 1 129 ? 12.141 9.932 14.773 1.00 28.82 129 GLY B C 1
ATOM 4573 O O . GLY B 1 129 ? 11.437 10.396 15.656 1.00 28.84 129 GLY B O 1
ATOM 4574 N N . ILE B 1 130 ? 13.063 8.985 14.975 1.00 28.25 130 ILE B N 1
ATOM 4575 C CA . ILE B 1 130 ? 13.296 8.338 16.267 1.00 27.19 130 ILE B CA 1
ATOM 4576 C C . ILE B 1 130 ? 13.882 9.277 17.309 1.00 27.87 130 ILE B C 1
ATOM 4577 O O . ILE B 1 130 ? 13.502 9.250 18.488 1.00 28.60 130 ILE B O 1
ATOM 4582 N N . ARG B 1 131 ? 14.796 10.140 16.903 1.00 28.26 131 ARG B N 1
ATOM 4583 C CA . ARG B 1 131 ? 15.330 11.136 17.837 1.00 28.72 131 ARG B CA 1
ATOM 4584 C C . ARG B 1 131 ? 14.182 11.983 18.333 1.00 28.05 131 ARG B C 1
ATOM 4585 O O . ARG B 1 131 ? 13.992 12.140 19.525 1.00 28.65 131 ARG B O 1
ATOM 4593 N N . ASN B 1 132 ? 13.384 12.502 17.408 1.00 28.23 132 ASN B N 1
ATOM 4594 C CA . ASN B 1 132 ? 12.205 13.325 17.741 1.00 28.42 132 ASN B CA 1
ATOM 4595 C C . ASN B 1 132 ? 11.252 12.663 18.684 1.00 28.36 132 ASN B C 1
ATOM 4596 O O . ASN B 1 132 ? 10.793 13.317 19.651 1.00 27.72 132 ASN B O 1
ATOM 4601 N N . VAL B 1 133 ? 10.959 11.373 18.407 1.00 27.86 133 VAL B N 1
ATOM 4602 C CA . VAL B 1 133 ? 10.159 10.569 19.313 1.00 27.49 133 VAL B CA 1
ATOM 4603 C C . VAL B 1 133 ? 10.828 10.561 20.656 1.00 28.64 133 VAL B C 1
ATOM 4604 O O . VAL B 1 133 ? 10.195 10.939 21.611 1.00 30.40 133 VAL B O 1
ATOM 4608 N N . GLY B 1 134 ? 12.106 10.182 20.734 1.00 29.41 134 GLY B N 1
ATOM 4609 C CA . GLY B 1 134 ? 12.855 10.169 22.017 1.00 29.55 134 GLY B CA 1
ATOM 4610 C C . GLY B 1 134 ? 12.870 11.517 22.741 1.00 30.19 134 GLY B C 1
ATOM 4611 O O . GLY B 1 134 ? 12.624 11.576 23.948 1.00 29.66 134 GLY B O 1
ATOM 4612 N N . LYS B 1 135 ? 13.119 12.601 21.999 1.00 31.15 135 LYS B N 1
ATOM 4613 C CA . LYS B 1 135 ? 13.108 13.976 22.566 1.00 32.75 135 LYS B CA 1
ATOM 4614 C C . LYS B 1 135 ? 11.816 14.235 23.349 1.00 33.40 135 LYS B C 1
ATOM 4615 O O . LYS B 1 135 ? 11.829 14.792 24.444 1.00 34.45 135 LYS B O 1
ATOM 4621 N N . TYR B 1 136 ? 10.694 13.804 22.801 1.00 32.79 136 TYR B N 1
ATOM 4622 C CA . TYR B 1 136 ? 9.419 14.180 23.367 1.00 32.24 136 TYR B CA 1
ATOM 4623 C C . TYR B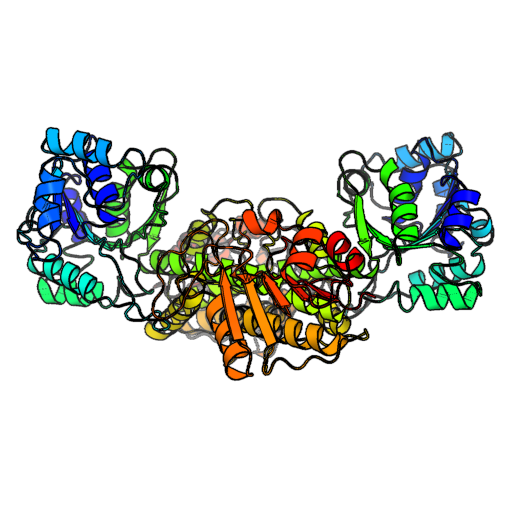 1 136 ? 8.706 13.005 24.053 1.00 31.27 136 TYR B C 1
ATOM 4624 O O . TYR B 1 136 ? 7.562 13.142 24.539 1.00 29.98 136 TYR B O 1
ATOM 4633 N N . LEU B 1 137 ? 9.405 11.862 24.116 1.00 30.75 137 LEU B N 1
ATOM 4634 C CA . LEU B 1 137 ? 8.820 10.643 24.655 1.00 30.87 137 LEU B CA 1
ATOM 4635 C C . LEU B 1 137 ? 8.564 10.743 26.155 1.00 32.56 137 LEU B C 1
ATOM 4636 O O . LEU B 1 137 ? 9.352 11.344 26.905 1.00 32.73 137 LEU B O 1
ATOM 4641 N N . LYS B 1 138 ? 7.431 10.175 26.565 1.00 34.09 138 LYS B N 1
ATOM 4642 C CA . LYS B 1 138 ? 6.928 10.237 27.947 1.00 35.20 138 LYS B CA 1
ATOM 4643 C C . LYS B 1 138 ? 6.672 8.820 28.431 1.00 35.54 138 LYS B C 1
ATOM 4644 O O . LYS B 1 138 ? 6.524 7.906 27.601 1.00 36.14 138 LYS B O 1
ATOM 4650 N N . PRO B 1 139 ? 6.634 8.624 29.764 1.00 35.10 139 PRO B N 1
ATOM 4651 C CA . PRO B 1 139 ? 6.463 7.292 30.341 1.00 34.79 139 PRO B CA 1
ATOM 4652 C C . PRO B 1 139 ? 5.049 6.783 30.083 1.00 35.32 139 PRO B C 1
ATOM 4653 O O . PRO B 1 139 ? 4.076 7.543 30.215 1.00 35.82 139 PRO B O 1
ATOM 4657 N N . GLY B 1 140 ? 4.943 5.509 29.697 1.00 34.98 140 GLY B N 1
ATOM 4658 C CA . GLY B 1 140 ? 3.660 4.897 29.378 1.00 34.46 140 GLY B CA 1
ATOM 4659 C C . GLY B 1 140 ? 3.333 5.011 27.895 1.00 33.92 140 GLY B C 1
ATOM 4660 O O . GLY B 1 140 ? 2.257 4.592 27.459 1.00 35.10 140 GLY B O 1
ATOM 4661 N N . MET B 1 141 ? 4.230 5.588 27.107 1.00 31.53 141 MET B N 1
ATOM 4662 C CA . MET B 1 141 ? 3.972 5.644 25.669 1.00 30.82 141 MET B CA 1
ATOM 4663 C C . MET B 1 141 ? 4.304 4.330 24.986 1.00 31.14 141 MET B C 1
ATOM 4664 O O . MET B 1 141 ? 5.168 3.578 25.451 1.00 31.58 141 MET B O 1
ATOM 4669 N N . LEU B 1 142 ? 3.577 4.061 23.905 1.00 30.04 142 LEU B N 1
ATOM 4670 C CA . LEU B 1 142 ? 3.860 2.969 23.022 1.00 28.84 142 LEU B CA 1
ATOM 4671 C C . LEU B 1 142 ? 4.500 3.538 21.769 1.00 28.13 142 LEU B C 1
ATOM 4672 O O . LEU B 1 142 ? 3.882 4.369 21.097 1.00 28.19 142 LEU B O 1
ATOM 4677 N N . VAL B 1 143 ? 5.708 3.056 21.448 1.00 27.52 143 VAL B N 1
ATOM 4678 C CA . VAL B 1 143 ? 6.412 3.362 20.196 1.00 27.14 143 VAL B CA 1
ATOM 4679 C C . VAL B 1 143 ? 6.553 2.152 19.267 1.00 27.96 143 VAL B C 1
ATOM 4680 O O . VAL B 1 143 ? 7.195 1.130 19.602 1.00 28.69 143 VAL B O 1
ATOM 4684 N N . VAL B 1 144 ? 5.983 2.268 18.081 1.00 27.73 144 VAL B N 1
ATOM 4685 C CA . VAL B 1 144 ? 6.066 1.189 17.098 1.00 27.71 144 VAL B CA 1
ATOM 4686 C C . VAL B 1 144 ? 6.866 1.641 15.904 1.00 27.73 144 VAL B C 1
ATOM 4687 O O . VAL B 1 144 ? 6.474 2.612 15.266 1.00 27.29 144 VAL B O 1
ATOM 4691 N N . LEU B 1 145 ? 7.960 0.951 15.582 1.00 28.84 145 LEU B N 1
ATOM 4692 C CA . LEU B 1 145 ? 8.628 1.235 14.317 1.00 30.98 145 LEU B CA 1
ATOM 4693 C C . LEU B 1 145 ? 7.932 0.456 13.230 1.00 31.90 145 LEU B C 1
ATOM 4694 O O . LEU B 1 145 ? 7.907 -0.776 13.260 1.00 31.25 145 LEU B O 1
ATOM 4699 N N . GLU B 1 146 ? 7.366 1.180 12.269 1.00 33.62 146 GLU B N 1
ATOM 4700 C CA . GLU B 1 146 ? 6.705 0.537 11.132 1.00 35.12 146 GLU B CA 1
ATOM 4701 C C . GLU B 1 146 ? 7.580 0.526 9.868 1.00 37.08 146 GLU B C 1
ATOM 4702 O O . GLU B 1 146 ? 7.260 -0.145 8.915 1.00 38.67 146 GLU B O 1
ATOM 4708 N N . SER B 1 147 ? 8.693 1.254 9.842 1.00 37.81 147 SER B N 1
ATOM 4709 C CA . SER B 1 147 ? 9.580 1.210 8.664 1.00 37.66 147 SER B CA 1
ATOM 4710 C C . SER B 1 147 ? 10.250 -0.139 8.531 1.00 38.27 147 SER B C 1
ATOM 4711 O O . SER B 1 147 ? 10.451 -0.839 9.514 1.00 39.81 147 SER B O 1
ATOM 4714 N N . THR B 1 148 ? 10.609 -0.512 7.318 1.00 38.18 148 THR B N 1
ATOM 4715 C CA . THR B 1 148 ? 11.501 -1.632 7.104 1.00 39.13 148 THR B CA 1
ATOM 4716 C C . THR B 1 148 ? 12.804 -1.371 7.836 1.00 40.15 148 THR B C 1
ATOM 4717 O O . THR B 1 148 ? 13.404 -0.310 7.669 1.00 40.63 148 THR B O 1
ATOM 4721 N N . ILE B 1 149 ? 13.243 -2.316 8.662 1.00 40.44 149 ILE B N 1
ATOM 4722 C CA . ILE B 1 149 ? 14.525 -2.177 9.349 1.00 41.13 149 ILE B CA 1
ATOM 4723 C C . ILE B 1 149 ? 15.172 -3.543 9.414 1.00 42.62 149 ILE B C 1
ATOM 4724 O O . ILE B 1 149 ? 14.474 -4.563 9.331 1.00 43.75 149 ILE B O 1
ATOM 4729 N N . THR B 1 150 ? 16.498 -3.550 9.571 1.00 42.34 150 THR B N 1
ATOM 4730 C CA . THR B 1 150 ? 17.329 -4.751 9.551 1.00 41.29 150 THR B CA 1
ATOM 4731 C C . THR B 1 150 ? 17.254 -5.405 10.901 1.00 41.28 150 THR B C 1
ATOM 4732 O O . THR B 1 150 ? 17.336 -4.696 11.916 1.00 41.26 150 THR B O 1
ATOM 4736 N N . PRO B 1 151 ? 17.118 -6.757 10.934 1.00 40.69 151 PRO B N 1
ATOM 4737 C CA . PRO B 1 151 ? 16.894 -7.468 12.197 1.00 40.32 151 PRO B CA 1
ATOM 4738 C C . PRO B 1 151 ? 17.814 -6.951 13.289 1.00 39.71 151 PRO B C 1
ATOM 4739 O O . PRO B 1 151 ? 18.982 -6.673 13.012 1.00 39.98 151 PRO B O 1
ATOM 4743 N N . GLY B 1 152 ? 17.290 -6.810 14.503 1.00 38.94 152 GLY B N 1
ATOM 4744 C CA . GLY B 1 152 ? 18.070 -6.247 15.604 1.00 38.83 152 GLY B CA 1
ATOM 4745 C C . GLY B 1 152 ? 18.049 -4.727 15.766 1.00 38.90 152 GLY B C 1
ATOM 4746 O O . GLY B 1 152 ? 18.669 -4.209 16.681 1.00 39.79 152 GLY B O 1
ATOM 4747 N N . THR B 1 153 ? 17.349 -3.999 14.895 1.00 38.02 153 THR B N 1
ATOM 4748 C CA . THR B 1 153 ? 17.311 -2.536 14.984 1.00 36.32 153 THR B CA 1
ATOM 4749 C C . THR B 1 153 ? 16.457 -2.091 16.167 1.00 36.24 153 THR B C 1
ATOM 4750 O O . THR B 1 153 ? 16.864 -1.212 16.926 1.00 36.18 153 THR B O 1
ATOM 4754 N N . THR B 1 154 ? 15.288 -2.714 16.346 1.00 36.07 154 THR B N 1
ATOM 4755 C CA . THR B 1 154 ? 14.423 -2.365 17.463 1.00 36.33 154 THR B CA 1
ATOM 4756 C C . THR B 1 154 ? 15.182 -2.499 18.792 1.00 36.79 154 THR B C 1
ATOM 4757 O O . THR B 1 154 ? 15.357 -1.492 19.491 1.00 38.88 154 THR B O 1
ATOM 4761 N N . GLU B 1 155 ? 15.673 -3.702 19.102 1.00 34.27 155 GLU B N 1
ATOM 4762 C CA . GLU B 1 155 ? 16.468 -3.947 20.320 1.00 33.15 155 GLU B CA 1
ATOM 4763 C C . GLU B 1 155 ? 17.835 -3.249 20.323 1.00 32.11 155 GLU B C 1
ATOM 4764 O O . GLU B 1 155 ? 18.447 -3.145 21.364 1.00 32.14 155 GLU B O 1
ATOM 4770 N N . GLY B 1 156 ? 18.321 -2.829 19.161 1.00 31.14 156 GLY B N 1
ATOM 4771 C CA . GLY B 1 156 ? 19.607 -2.156 19.064 1.00 31.27 156 GLY B CA 1
ATOM 4772 C C . GLY B 1 156 ? 19.402 -0.660 18.953 1.00 32.12 156 GLY B C 1
ATOM 4773 O O . GLY B 1 156 ? 18.714 -0.070 19.777 1.00 32.10 156 GLY B O 1
ATOM 4774 N N . MET B 1 157 ? 19.960 -0.065 17.909 1.00 32.96 157 MET B N 1
ATOM 4775 C CA . MET B 1 157 ? 20.044 1.385 17.779 1.00 36.09 157 MET B CA 1
ATOM 4776 C C . MET B 1 157 ? 18.769 2.153 18.122 1.00 35.73 157 MET B C 1
ATOM 4777 O O . MET B 1 157 ? 18.828 3.206 18.783 1.00 35.15 157 MET B O 1
ATOM 4782 N N . ALA B 1 158 ? 17.639 1.634 17.650 1.00 35.25 158 ALA B N 1
ATOM 4783 C CA . ALA B 1 158 ? 16.361 2.282 17.829 1.00 34.77 158 ALA B CA 1
ATOM 4784 C C . ALA B 1 158 ? 16.133 2.483 19.324 1.00 34.96 158 ALA B C 1
ATOM 4785 O O . ALA B 1 158 ? 15.845 3.584 19.747 1.00 35.39 158 ALA B O 1
ATOM 4787 N N . LYS B 1 159 ? 16.273 1.417 20.103 1.00 34.89 159 LYS B N 1
ATOM 4788 C CA . LYS B 1 159 ? 16.267 1.492 21.554 1.00 36.65 159 LYS B CA 1
ATOM 4789 C C . LYS B 1 159 ? 17.349 2.445 22.109 1.00 37.91 159 LYS B C 1
ATOM 4790 O O . LYS B 1 159 ? 17.057 3.264 22.978 1.00 38.70 159 LYS B O 1
ATOM 4796 N N . GLN B 1 160 ? 18.581 2.355 21.614 1.00 38.40 160 GLN B N 1
ATOM 4797 C CA . GLN B 1 160 ? 19.683 3.184 22.156 1.00 39.83 160 GLN B CA 1
ATOM 4798 C C . GLN B 1 160 ? 19.510 4.709 21.980 1.00 40.41 160 GLN B C 1
ATOM 4799 O O . GLN B 1 160 ? 19.951 5.467 22.824 1.00 40.97 160 GLN B O 1
ATOM 4805 N N . ILE B 1 161 ? 18.876 5.142 20.892 1.00 40.56 161 ILE B N 1
ATOM 4806 C CA . ILE B 1 161 ? 18.678 6.559 20.640 1.00 41.12 161 ILE B CA 1
ATOM 4807 C C . ILE B 1 161 ? 17.417 7.079 21.346 1.00 40.61 161 ILE B C 1
ATOM 4808 O O . ILE B 1 161 ? 17.384 8.179 21.941 1.00 41.14 161 ILE B O 1
ATOM 4813 N N . LEU B 1 162 ? 16.400 6.248 21.317 1.00 39.01 162 LEU B N 1
ATOM 4814 C CA . LEU B 1 162 ? 15.181 6.503 22.036 1.00 37.71 162 LEU B CA 1
ATOM 4815 C C . LEU B 1 162 ? 15.483 6.660 23.535 1.00 38.74 162 LEU B C 1
ATOM 4816 O O . LEU B 1 162 ? 14.938 7.558 24.196 1.00 39.55 162 LEU B O 1
ATOM 4821 N N . GLU B 1 163 ? 16.374 5.825 24.068 1.00 38.42 163 GLU B N 1
ATOM 4822 C CA . GLU B 1 163 ? 16.814 5.970 25.472 1.00 37.93 163 GLU B CA 1
ATOM 4823 C C . GLU B 1 163 ? 17.840 7.099 25.698 1.00 37.69 163 GLU B C 1
ATOM 4824 O O . GLU B 1 163 ? 17.792 7.764 26.733 1.00 37.29 163 GLU B O 1
ATOM 4830 N N . GLU B 1 164 ? 18.732 7.330 24.730 1.00 38.09 164 GLU B N 1
ATOM 4831 C CA . GLU B 1 164 ? 19.613 8.515 24.720 1.00 39.45 164 GLU B CA 1
ATOM 4832 C C . GLU B 1 164 ? 18.790 9.815 24.851 1.00 39.82 164 GLU B C 1
ATOM 4833 O O . GLU B 1 164 ? 19.074 10.674 25.683 1.00 39.36 164 GLU B O 1
ATOM 4839 N N . GLU B 1 165 ? 17.743 9.938 24.050 1.00 40.23 165 GLU B N 1
ATOM 4840 C CA . GLU B 1 165 ? 16.996 11.182 24.025 1.00 40.20 165 GLU B CA 1
ATOM 4841 C C . GLU B 1 165 ? 16.109 11.490 25.223 1.00 40.37 165 GLU B C 1
ATOM 4842 O O . GLU B 1 165 ? 15.915 12.665 25.531 1.00 41.07 165 GLU B O 1
ATOM 4848 N N . SER B 1 166 ? 15.591 10.459 25.899 1.00 39.93 166 SER B N 1
ATOM 4849 C CA . SER B 1 166 ? 14.524 10.634 26.897 1.00 39.96 166 SER B CA 1
ATOM 4850 C C . SER B 1 166 ? 14.956 10.454 28.353 1.00 40.86 166 SER B C 1
ATOM 4851 O O . SER B 1 166 ? 14.304 10.953 29.277 1.00 40.39 166 SER B O 1
ATOM 4854 N N . GLY B 1 167 ? 16.035 9.703 28.558 1.00 41.89 167 GLY B N 1
ATOM 4855 C CA . GLY B 1 167 ? 16.419 9.267 29.902 1.00 41.61 167 GLY B CA 1
ATOM 4856 C C . GLY B 1 167 ? 15.484 8.189 30.438 1.00 40.92 167 GLY B C 1
ATOM 4857 O O . GLY B 1 167 ? 15.512 7.901 31.625 1.00 41.51 167 GLY B O 1
ATOM 4858 N N . LEU B 1 168 ? 14.662 7.589 29.576 1.00 39.43 168 LEU B N 1
ATOM 4859 C CA . LEU B 1 168 ? 13.729 6.549 30.026 1.00 38.38 168 LEU B CA 1
ATOM 4860 C C . LEU B 1 168 ? 14.165 5.204 29.498 1.00 37.70 168 LEU B C 1
ATOM 4861 O O . LEU B 1 168 ? 14.983 5.141 28.591 1.00 39.37 168 LEU B O 1
ATOM 4866 N N . LYS B 1 169 ? 13.653 4.122 30.063 1.00 35.65 169 LYS B N 1
ATOM 4867 C CA . LYS B 1 169 ? 14.093 2.799 29.641 1.00 34.12 169 LYS B CA 1
ATOM 4868 C C . LYS B 1 169 ? 12.978 2.057 28.949 1.00 32.15 169 LYS B C 1
ATOM 4869 O O . LYS B 1 169 ? 11.886 1.932 29.491 1.00 32.18 169 LYS B O 1
ATOM 4875 N N . ALA B 1 170 ? 13.266 1.571 27.755 1.00 30.61 170 ALA B N 1
ATOM 4876 C CA . ALA B 1 170 ? 12.357 0.691 27.028 1.00 30.54 170 ALA B CA 1
ATOM 4877 C C . ALA B 1 170 ? 11.981 -0.528 27.871 1.00 30.20 170 ALA B C 1
ATOM 4878 O O . ALA B 1 170 ? 12.843 -1.133 28.493 1.00 30.59 170 ALA B O 1
ATOM 4880 N N . GLY B 1 171 ? 10.702 -0.878 27.914 1.00 30.27 171 GLY B N 1
ATOM 4881 C CA . GLY B 1 171 ? 10.283 -2.053 28.684 1.00 31.70 171 GLY B CA 1
ATOM 4882 C C . GLY B 1 171 ? 10.232 -1.786 30.183 1.00 32.93 171 GLY B C 1
ATOM 4883 O O . GLY B 1 171 ? 10.179 -2.708 30.968 1.00 33.41 171 GLY B O 1
ATOM 4884 N N . GLU B 1 172 ? 10.240 -0.511 30.563 1.00 33.76 172 GLU B N 1
ATOM 4885 C CA . GLU B 1 172 ? 10.069 -0.063 31.947 1.00 35.32 172 GLU B CA 1
ATOM 4886 C C . GLU B 1 172 ? 9.184 1.178 31.957 1.00 35.46 172 GLU B C 1
ATOM 4887 O O . GLU B 1 172 ? 8.081 1.151 32.495 1.00 35.44 172 GLU B O 1
ATOM 4893 N N . ASP B 1 173 ? 9.690 2.271 31.380 1.00 35.32 173 ASP B N 1
ATOM 4894 C CA . ASP B 1 173 ? 8.931 3.510 31.270 1.00 35.29 173 ASP B CA 1
ATOM 4895 C C . ASP B 1 173 ? 8.055 3.486 30.044 1.00 35.26 173 ASP B C 1
ATOM 4896 O O . ASP B 1 173 ? 7.002 4.114 30.059 1.00 36.80 173 ASP B O 1
ATOM 4901 N N . PHE B 1 174 ? 8.493 2.799 28.980 1.00 33.02 174 PHE B N 1
ATOM 4902 C CA . PHE B 1 174 ? 7.726 2.726 27.745 1.00 31.25 174 PHE B CA 1
ATOM 4903 C C . PHE B 1 174 ? 7.769 1.383 27.001 1.00 30.03 174 PHE B C 1
ATOM 4904 O O . PHE B 1 174 ? 8.667 0.551 27.217 1.00 30.16 174 PHE B O 1
ATOM 4912 N N . ALA B 1 175 ? 6.756 1.167 26.165 1.00 28.61 175 ALA B N 1
ATOM 4913 C CA . ALA B 1 175 ? 6.669 0.005 25.259 1.00 27.29 175 ALA B CA 1
ATOM 4914 C C . ALA B 1 175 ? 7.317 0.312 23.887 1.00 26.20 175 ALA B C 1
ATOM 4915 O O . ALA B 1 175 ? 7.260 1.485 23.427 1.00 27.27 175 ALA B O 1
ATOM 4917 N N . LEU B 1 176 ? 7.962 -0.705 23.281 1.00 22.60 176 LEU B N 1
ATOM 4918 C CA . LEU B 1 176 ? 8.606 -0.628 21.954 1.00 20.46 176 LEU B CA 1
ATOM 4919 C C . LEU B 1 176 ? 8.269 -1.903 21.202 1.00 22.58 176 LEU B C 1
ATOM 4920 O O . LEU B 1 176 ? 8.489 -3.053 21.703 1.00 22.23 176 LEU B O 1
ATOM 4925 N N . ALA B 1 177 ? 7.794 -1.695 19.982 1.00 23.01 177 ALA B N 1
ATOM 4926 C CA . ALA B 1 177 ? 7.517 -2.786 19.105 1.00 24.12 177 ALA B CA 1
ATOM 4927 C C . ALA B 1 177 ? 7.830 -2.401 17.663 1.00 26.08 177 ALA B C 1
ATOM 4928 O O . ALA B 1 177 ? 8.125 -1.220 17.311 1.00 26.83 177 ALA B O 1
ATOM 4930 N N . HIS B 1 178 ? 7.757 -3.427 16.840 1.00 25.64 178 HIS B N 1
ATOM 4931 C CA . HIS B 1 178 ? 7.983 -3.274 15.461 1.00 26.85 178 HIS B CA 1
ATOM 4932 C C . HIS B 1 178 ? 6.775 -3.899 14.810 1.00 27.90 178 HIS B C 1
ATOM 4933 O O . HIS B 1 178 ? 6.337 -5.006 15.196 1.00 28.13 178 HIS B O 1
ATOM 4940 N N . ALA B 1 179 ? 6.218 -3.191 13.839 1.00 27.93 179 ALA B N 1
ATOM 4941 C CA . ALA B 1 179 ? 5.119 -3.762 13.048 1.00 28.15 179 ALA B CA 1
ATOM 4942 C C . ALA B 1 179 ? 5.348 -3.480 11.564 1.00 28.51 179 ALA B C 1
ATOM 4943 O O . ALA B 1 179 ? 4.884 -2.465 11.046 1.00 27.47 179 ALA B O 1
ATOM 4945 N N . PRO B 1 180 ? 6.096 -4.374 10.892 1.00 29.97 180 PRO B N 1
ATOM 4946 C CA . PRO B 1 180 ? 6.361 -4.212 9.488 1.00 33.77 180 PRO B CA 1
ATOM 4947 C C . PRO B 1 180 ? 5.071 -4.187 8.632 1.00 38.85 180 PRO B C 1
ATOM 4948 O O . PRO B 1 180 ? 4.102 -4.938 8.876 1.00 38.74 180 PRO B O 1
ATOM 4952 N N . GLU B 1 181 ? 5.062 -3.281 7.667 1.00 43.77 181 GLU B N 1
ATOM 4953 C CA . GLU B 1 181 ? 3.908 -3.080 6.823 1.00 48.61 181 GLU B CA 1
ATOM 4954 C C . GLU B 1 181 ? 4.189 -3.677 5.433 1.00 52.20 181 GLU B C 1
ATOM 4955 O O . GLU B 1 181 ? 4.858 -3.057 4.611 1.00 52.74 181 GLU B O 1
ATOM 4961 N N . ARG B 1 182 ? 3.708 -4.893 5.186 1.00 55.37 182 ARG B N 1
ATOM 4962 C CA . ARG B 1 182 ? 3.759 -5.504 3.860 1.00 58.72 182 ARG B CA 1
ATOM 4963 C C . ARG B 1 182 ? 2.657 -4.901 3.001 1.00 61.33 182 ARG B C 1
ATOM 4964 O O . ARG B 1 182 ? 1.484 -5.213 3.207 1.00 61.35 182 ARG B O 1
ATOM 4972 N N . VAL B 1 183 ? 3.031 -4.051 2.037 1.00 63.91 183 VAL B N 1
ATOM 4973 C CA . VAL B 1 183 ? 2.049 -3.220 1.305 1.00 66.07 183 VAL B CA 1
ATOM 4974 C C . VAL B 1 183 ? 2.444 -2.836 -0.152 1.00 68.05 183 VAL B C 1
ATOM 4975 O O . VAL B 1 183 ? 3.624 -2.551 -0.446 1.00 68.68 183 VAL B O 1
ATOM 4979 N N . MET B 1 184 ? 1.438 -2.838 -1.041 1.00 68.77 184 MET B N 1
ATOM 4980 C CA . MET B 1 184 ? 1.576 -2.495 -2.476 1.00 68.89 184 MET B CA 1
ATOM 4981 C C . MET B 1 184 ? 0.742 -1.251 -2.792 1.00 67.79 184 MET B C 1
ATOM 4982 O O . MET B 1 184 ? -0.445 -1.191 -2.453 1.00 67.45 184 MET B O 1
ATOM 4987 N N . VAL B 1 185 ? 1.378 -0.253 -3.403 1.00 67.19 185 VAL B N 1
ATOM 4988 C CA . VAL B 1 185 ? 0.673 0.899 -3.966 1.00 66.98 185 VAL B CA 1
ATOM 4989 C C . VAL B 1 185 ? -0.357 0.470 -5.018 1.00 66.41 185 VAL B C 1
ATOM 4990 O O . VAL B 1 185 ? -0.080 -0.374 -5.878 1.00 66.43 185 VAL B O 1
ATOM 4994 N N . GLY B 1 186 ? -1.547 1.050 -4.934 1.00 65.88 186 GLY B N 1
ATOM 4995 C CA . GLY B 1 186 ? -2.673 0.619 -5.765 1.00 65.40 186 GLY B CA 1
ATOM 4996 C C . GLY B 1 186 ? -3.723 -0.150 -4.978 1.00 64.47 186 GLY B C 1
ATOM 4997 O O . GLY B 1 186 ? -4.923 -0.021 -5.233 1.00 64.61 186 GLY B O 1
ATOM 4998 N N . ARG B 1 187 ? -3.261 -0.949 -4.019 1.00 63.40 187 ARG B N 1
ATOM 4999 C CA . ARG B 1 187 ? -4.128 -1.791 -3.206 1.00 62.65 187 ARG B CA 1
ATOM 5000 C C . ARG B 1 187 ? -3.937 -1.458 -1.716 1.00 60.78 187 ARG B C 1
ATOM 5001 O O . ARG B 1 187 ? -4.201 -2.285 -0.841 1.00 60.66 187 ARG B O 1
ATOM 5009 N N . LEU B 1 188 ? -3.505 -0.228 -1.446 1.00 58.82 188 LEU B N 1
ATOM 5010 C CA . LEU B 1 188 ? -3.017 0.177 -0.131 1.00 57.41 188 LEU B CA 1
ATOM 5011 C C . LEU B 1 188 ? -3.993 -0.122 1.031 1.00 56.54 188 LEU B C 1
ATOM 5012 O O . LEU B 1 188 ? -3.745 -1.031 1.858 1.00 56.53 188 LEU B O 1
ATOM 5017 N N . LEU B 1 189 ? -5.083 0.646 1.076 1.00 54.83 189 LEU B N 1
ATOM 5018 C CA . LEU B 1 189 ? -6.060 0.591 2.143 1.00 53.84 189 LEU B CA 1
ATOM 5019 C C . LEU B 1 189 ? -6.473 -0.833 2.462 1.00 53.85 189 LEU B C 1
ATOM 5020 O O . LEU B 1 189 ? -6.429 -1.250 3.622 1.00 53.82 189 LEU B O 1
ATOM 5025 N N . LYS B 1 190 ? -6.878 -1.586 1.446 1.00 53.73 190 LYS B N 1
ATOM 5026 C CA . LYS B 1 190 ? -7.402 -2.915 1.732 1.00 54.30 190 LYS B CA 1
ATOM 5027 C C . LYS B 1 190 ? -6.350 -4.031 1.964 1.00 54.12 190 LYS B C 1
ATOM 5028 O O . LYS B 1 190 ? -6.623 -4.987 2.716 1.00 54.76 190 LYS B O 1
ATOM 5034 N N . ASN B 1 191 ? -5.156 -3.905 1.383 1.00 52.25 191 ASN B N 1
ATOM 5035 C CA . ASN B 1 191 ? -4.083 -4.812 1.778 1.00 51.10 191 ASN B CA 1
ATOM 5036 C C . ASN B 1 191 ? -3.851 -4.702 3.283 1.00 48.39 191 ASN B C 1
ATOM 5037 O O . ASN B 1 191 ? -3.682 -5.716 3.967 1.00 49.22 191 ASN B O 1
ATOM 5042 N N . ILE B 1 192 ? -3.848 -3.472 3.789 1.00 44.97 192 ILE B N 1
ATOM 5043 C CA . ILE B 1 192 ? -3.741 -3.251 5.212 1.00 43.05 192 ILE B CA 1
ATOM 5044 C C . ILE B 1 192 ? -4.902 -4.017 5.864 1.00 41.86 192 ILE B C 1
ATOM 5045 O O . ILE B 1 192 ? -4.693 -4.973 6.604 1.00 41.10 192 ILE B O 1
ATOM 5050 N N . ARG B 1 193 ? -6.117 -3.634 5.492 1.00 41.31 193 ARG B N 1
ATOM 5051 C CA . ARG B 1 193 ? -7.332 -4.170 6.049 1.00 40.77 193 ARG B CA 1
ATOM 5052 C C . ARG B 1 193 ? -7.421 -5.686 6.035 1.00 40.64 193 ARG B C 1
ATOM 5053 O O . ARG B 1 193 ? -7.865 -6.311 7.024 1.00 39.41 193 ARG B O 1
ATOM 5061 N N . GLU B 1 194 ? -6.954 -6.261 4.926 1.00 41.44 194 GLU B N 1
ATOM 5062 C CA . GLU B 1 194 ? -7.322 -7.616 4.563 1.00 41.76 194 GLU B CA 1
ATOM 5063 C C . GLU B 1 194 ? -6.277 -8.692 4.831 1.00 41.69 194 GLU B C 1
ATOM 5064 O O . GLU B 1 194 ? -6.610 -9.870 4.931 1.00 41.60 194 GLU B O 1
ATOM 5070 N N . HIS B 1 195 ? -5.020 -8.319 4.991 1.00 41.58 195 HIS B N 1
ATOM 5071 C CA . HIS B 1 195 ? -4.118 -9.373 5.398 1.00 41.29 195 HIS B CA 1
ATOM 5072 C C . HIS B 1 195 ? -3.528 -9.275 6.798 1.00 38.52 195 HIS B C 1
ATOM 5073 O O . HIS B 1 195 ? -3.701 -8.272 7.490 1.00 38.49 195 HIS B O 1
ATOM 5080 N N . ASP B 1 196 ? -2.917 -10.364 7.242 1.00 35.72 196 ASP B N 1
ATOM 5081 C CA . ASP B 1 196 ? -2.474 -10.455 8.598 1.00 33.72 196 ASP B CA 1
ATOM 5082 C C . ASP B 1 196 ? -1.359 -9.451 8.807 1.00 31.58 196 ASP B C 1
ATOM 5083 O O . ASP B 1 196 ? -0.550 -9.249 7.909 1.00 32.12 196 ASP B O 1
ATOM 5088 N N . ARG B 1 197 ? -1.354 -8.807 9.973 1.00 28.71 197 ARG B N 1
ATOM 5089 C CA . ARG B 1 197 ? -0.282 -7.906 10.419 1.00 26.66 197 ARG B CA 1
ATOM 5090 C C . ARG B 1 197 ? 0.620 -8.589 11.485 1.00 25.81 197 ARG B C 1
ATOM 5091 O O . ARG B 1 197 ? 0.126 -9.043 12.535 1.00 24.92 197 ARG B O 1
ATOM 5099 N N . ILE B 1 198 ? 1.923 -8.662 11.194 1.00 25.38 198 ILE B N 1
ATOM 5100 C CA . ILE B 1 198 ? 2.945 -9.087 12.158 1.00 26.57 198 ILE B CA 1
ATOM 5101 C C . ILE B 1 198 ? 3.288 -7.946 13.131 1.00 27.19 198 ILE B C 1
ATOM 5102 O O . ILE B 1 198 ? 3.619 -6.804 12.700 1.00 26.47 198 ILE B O 1
ATOM 5107 N N . VAL B 1 199 ? 3.239 -8.269 14.429 1.00 26.42 199 VAL B N 1
ATOM 5108 C CA . VAL B 1 199 ? 3.434 -7.287 15.507 1.00 25.22 199 VAL B CA 1
ATOM 5109 C C . VAL B 1 199 ? 4.286 -7.922 16.604 1.00 25.34 199 VAL B C 1
ATOM 5110 O O . VAL B 1 199 ? 3.871 -8.932 17.268 1.00 25.08 199 VAL B O 1
ATOM 5114 N N . GLY B 1 200 ? 5.466 -7.332 16.809 1.00 24.21 200 GLY B N 1
ATOM 5115 C CA . GLY B 1 200 ? 6.375 -7.807 17.827 1.00 24.11 200 GLY B CA 1
ATOM 5116 C C . GLY B 1 200 ? 6.937 -6.765 18.769 1.00 26.53 200 GLY B C 1
ATOM 5117 O O . GLY B 1 200 ? 7.650 -5.862 18.352 1.00 27.07 200 GLY B O 1
ATOM 5118 N N . GLY B 1 201 ? 6.632 -6.885 20.062 1.00 27.98 201 GLY B N 1
ATOM 5119 C CA . GLY B 1 201 ? 7.241 -5.991 21.050 1.00 28.25 201 GLY B CA 1
ATOM 5120 C C . GLY B 1 201 ? 8.511 -6.614 21.597 1.00 29.01 201 GLY B C 1
ATOM 5121 O O . GLY B 1 201 ? 8.753 -7.810 21.388 1.00 29.63 201 GLY B O 1
ATOM 5122 N N . ILE B 1 202 ? 9.310 -5.796 22.277 1.00 29.10 202 ILE B N 1
ATOM 5123 C CA . ILE B 1 202 ? 10.522 -6.212 23.003 1.00 29.55 202 ILE B CA 1
ATOM 5124 C C . ILE B 1 202 ? 10.193 -7.051 24.247 1.00 31.16 202 ILE B C 1
ATOM 5125 O O . ILE B 1 202 ? 11.069 -7.747 24.787 1.00 31.37 202 ILE B O 1
ATOM 5130 N N . ASP B 1 203 ? 8.927 -6.984 24.683 1.00 31.74 203 ASP B N 1
ATOM 5131 C CA . ASP B 1 203 ? 8.405 -7.836 25.740 1.00 32.70 203 ASP B CA 1
ATOM 5132 C C . ASP B 1 203 ? 6.912 -8.073 25.545 1.00 33.53 203 ASP B C 1
ATOM 5133 O O . ASP B 1 203 ? 6.292 -7.397 24.719 1.00 33.25 203 ASP B O 1
ATOM 5138 N N . GLU B 1 204 ? 6.341 -9.025 26.287 1.00 34.72 204 GLU B N 1
ATOM 5139 C CA . GLU B 1 204 ? 4.885 -9.283 26.264 1.00 36.58 204 GLU B CA 1
ATOM 5140 C C . GLU B 1 204 ? 4.032 -8.015 26.453 1.00 36.65 204 GLU B C 1
ATOM 5141 O O . GLU B 1 204 ? 3.050 -7.815 25.712 1.00 36.84 204 GLU B O 1
ATOM 5147 N N . ALA B 1 205 ? 4.403 -7.170 27.427 1.00 36.33 205 ALA B N 1
ATOM 5148 C CA . ALA B 1 205 ? 3.680 -5.911 27.690 1.00 36.17 205 ALA B CA 1
ATOM 5149 C C . ALA B 1 205 ? 3.630 -5.034 26.446 1.00 35.76 205 ALA B C 1
ATOM 5150 O O . ALA B 1 205 ? 2.558 -4.565 26.063 1.00 36.64 205 ALA B O 1
ATOM 5152 N N . SER B 1 206 ? 4.778 -4.833 25.805 1.00 34.04 206 SER B N 1
ATOM 5153 C CA . SER B 1 206 ? 4.815 -4.108 24.534 1.00 33.17 206 SER B CA 1
ATOM 5154 C C . SER B 1 206 ? 4.084 -4.769 23.357 1.00 32.69 206 SER B C 1
ATOM 5155 O O . SER B 1 206 ? 3.567 -4.071 22.477 1.00 33.41 206 SER B O 1
ATOM 5158 N N . THR B 1 207 ? 4.039 -6.099 23.296 1.00 31.67 207 THR B N 1
ATOM 5159 C CA . THR B 1 207 ? 3.357 -6.701 22.153 1.00 30.38 207 THR B CA 1
ATOM 5160 C C . THR B 1 207 ? 1.866 -6.659 22.279 1.00 30.58 207 THR B C 1
ATOM 5161 O O . THR B 1 207 ? 1.174 -6.434 21.284 1.00 30.74 207 THR B O 1
ATOM 5165 N N . LYS B 1 208 ? 1.350 -6.832 23.491 1.00 31.76 208 LYS B N 1
ATOM 5166 C CA . LYS B 1 208 ? -0.087 -6.608 23.698 1.00 32.61 208 LYS B CA 1
ATOM 5167 C C . LYS B 1 208 ? -0.498 -5.129 23.513 1.00 32.94 208 LYS B C 1
ATOM 5168 O O . LYS B 1 208 ? -1.586 -4.830 22.993 1.00 33.88 208 LYS B O 1
ATOM 5174 N N . ARG B 1 209 ? 0.363 -4.201 23.918 1.00 31.14 209 ARG B N 1
ATOM 5175 C CA . ARG B 1 209 ? 0.010 -2.832 23.767 1.00 30.04 209 ARG B CA 1
ATOM 5176 C C . ARG B 1 209 ? -0.104 -2.557 22.267 1.00 28.95 209 ARG B C 1
ATOM 5177 O O . ARG B 1 209 ? -1.019 -1.873 21.835 1.00 28.30 209 ARG B O 1
ATOM 5185 N N . ALA B 1 210 ? 0.759 -3.184 21.465 1.00 28.69 210 ALA B N 1
ATOM 5186 C CA . ALA B 1 210 ? 0.668 -3.038 20.007 1.00 27.73 210 ALA B CA 1
ATOM 5187 C C . ALA B 1 210 ? -0.515 -3.782 19.384 1.00 28.41 210 ALA B C 1
ATOM 5188 O O . ALA B 1 210 ? -1.191 -3.209 18.523 1.00 29.74 210 ALA B O 1
ATOM 5190 N N . VAL B 1 211 ? -0.771 -5.037 19.790 1.00 27.45 211 VAL B N 1
ATOM 5191 C CA . VAL B 1 211 ? -1.938 -5.789 19.298 1.00 26.22 211 VAL B CA 1
ATOM 5192 C C . VAL B 1 211 ? -3.149 -4.878 19.366 1.00 26.98 211 VAL B C 1
ATOM 5193 O O . VAL B 1 211 ? -3.914 -4.801 18.419 1.00 26.48 211 VAL B O 1
ATOM 5197 N N . GLU B 1 212 ? -3.237 -4.104 20.456 1.00 29.33 212 GLU B N 1
ATOM 5198 C CA . GLU B 1 212 ? -4.304 -3.119 20.704 1.00 31.10 212 GLU B CA 1
ATOM 5199 C C . GLU B 1 212 ? -4.305 -1.989 19.686 1.00 32.30 212 GLU B C 1
ATOM 5200 O O . GLU B 1 212 ? -5.368 -1.490 19.301 1.00 33.76 212 GLU B O 1
ATOM 5206 N N . LEU B 1 213 ? -3.124 -1.585 19.241 1.00 30.85 213 LEU B N 1
ATOM 5207 C CA . LEU B 1 213 ? -3.034 -0.569 18.210 1.00 29.24 213 LEU B CA 1
ATOM 5208 C C . LEU B 1 213 ? -3.606 -1.034 16.847 1.00 29.95 213 LEU B C 1
ATOM 5209 O O . LEU B 1 213 ? -4.409 -0.347 16.210 1.00 29.03 213 LEU B O 1
ATOM 5214 N N . TYR B 1 214 ? -3.215 -2.230 16.435 1.00 31.21 214 TYR B N 1
ATOM 5215 C CA . TYR B 1 214 ? -3.434 -2.695 15.059 1.00 31.52 214 TYR B CA 1
ATOM 5216 C C . TYR B 1 214 ? -4.701 -3.461 14.844 1.00 31.50 214 TYR B C 1
ATOM 5217 O O . TYR B 1 214 ? -5.220 -3.464 13.723 1.00 31.89 214 TYR B O 1
ATOM 5226 N N . SER B 1 215 ? -5.192 -4.120 15.900 1.00 31.20 215 SER B N 1
ATOM 5227 C CA . SER B 1 215 ? -6.449 -4.878 15.847 1.00 30.30 215 SER B CA 1
ATOM 5228 C C . SER B 1 215 ? -7.602 -4.042 15.221 1.00 30.48 215 SER B C 1
ATOM 5229 O O . SER B 1 215 ? -8.212 -4.451 14.209 1.00 29.76 215 SER B O 1
ATOM 5232 N N . PRO B 1 216 ? -7.880 -2.860 15.804 1.00 29.50 216 PRO B N 1
ATOM 5233 C CA . PRO B 1 216 ? -8.980 -2.057 15.314 1.00 30.08 216 PRO B CA 1
ATOM 5234 C C . PRO B 1 216 ? -8.996 -1.817 13.796 1.00 31.00 216 PRO B C 1
ATOM 5235 O O . PRO B 1 216 ? -10.070 -1.732 13.221 1.00 31.06 216 PRO B O 1
ATOM 5239 N N . VAL B 1 217 ? -7.851 -1.678 13.138 1.00 32.09 217 VAL B N 1
ATOM 5240 C CA . VAL B 1 217 ? -7.916 -1.359 11.696 1.00 33.01 217 VAL B CA 1
ATOM 5241 C C . VAL B 1 217 ? -8.299 -2.527 10.776 1.00 33.73 217 VAL B C 1
ATOM 5242 O O . VAL B 1 217 ? -8.629 -2.294 9.614 1.00 35.92 217 VAL B O 1
ATOM 5246 N N . LEU B 1 218 ? -8.353 -3.750 11.306 1.00 31.98 218 LEU B N 1
ATOM 5247 C CA . LEU B 1 218 ? -8.454 -4.954 10.468 1.00 31.76 218 LEU B CA 1
ATOM 5248 C C . LEU B 1 218 ? -9.860 -5.461 10.191 1.00 32.19 218 LEU B C 1
ATOM 5249 O O . LEU B 1 218 ? -10.646 -5.637 11.101 1.00 32.37 218 LEU B O 1
ATOM 5254 N N . THR B 1 219 ? -10.135 -5.744 8.920 1.00 32.94 219 THR B N 1
ATOM 5255 C CA . THR B 1 219 ? -11.371 -6.395 8.492 1.00 33.44 219 THR B CA 1
ATOM 5256 C C . THR B 1 219 ? -10.987 -7.617 7.696 1.00 34.83 219 THR B C 1
ATOM 5257 O O . THR B 1 219 ? -10.966 -7.567 6.469 1.00 35.93 219 THR B O 1
ATOM 5261 N N . VAL B 1 220 ? -10.652 -8.705 8.365 1.00 34.76 220 VAL B N 1
ATOM 5262 C CA . VAL B 1 220 ? -10.292 -9.978 7.669 1.00 35.42 220 VAL B CA 1
ATOM 5263 C C . VAL B 1 220 ? -8.876 -10.363 7.998 1.00 35.07 220 VAL B C 1
ATOM 5264 O O . VAL B 1 220 ? -8.567 -11.542 8.081 1.00 35.43 220 VAL B O 1
ATOM 5268 N N . GLY B 1 221 ? -8.014 -9.371 8.169 1.00 34.33 221 GLY B N 1
ATOM 5269 C CA . GLY B 1 221 ? -6.670 -9.633 8.671 1.00 33.24 221 GLY B CA 1
ATOM 5270 C C . GLY B 1 221 ? -6.699 -9.872 10.167 1.00 31.75 221 GLY B C 1
ATOM 5271 O O . GLY B 1 221 ? -7.586 -9.401 10.843 1.00 30.68 221 GLY B O 1
ATOM 5272 N N . GLN B 1 222 ? -5.735 -10.633 10.673 1.00 31.77 222 GLN B N 1
ATOM 5273 C CA . GLN B 1 222 ? -5.577 -10.840 12.101 1.00 31.15 222 GLN B CA 1
ATOM 5274 C C . GLN B 1 222 ? -4.225 -10.297 12.393 1.00 30.36 222 GLN B C 1
ATOM 5275 O O . GLN B 1 222 ? -3.439 -10.138 11.482 1.00 31.05 222 GLN B O 1
ATOM 5281 N N . VAL B 1 223 ? -3.940 -10.040 13.662 1.00 28.93 223 VAL B N 1
ATOM 5282 C CA . VAL B 1 223 ? -2.631 -9.664 14.074 1.00 28.03 223 VAL B CA 1
ATOM 5283 C C . VAL B 1 223 ? -1.890 -10.961 14.409 1.00 28.23 223 VAL B C 1
ATOM 5284 O O . VAL B 1 223 ? -2.447 -11.843 15.047 1.00 28.75 223 VAL B O 1
ATOM 5288 N N . ILE B 1 224 ? -0.638 -11.068 13.944 1.00 27.29 224 ILE B N 1
ATOM 5289 C CA . ILE B 1 224 ? 0.252 -12.168 14.300 1.00 26.01 224 ILE B CA 1
ATOM 5290 C C . ILE B 1 224 ? 1.277 -11.706 15.327 1.00 25.62 224 ILE B C 1
ATOM 5291 O O . ILE B 1 224 ? 2.291 -11.118 14.977 1.00 26.49 224 ILE B O 1
ATOM 5296 N N . PRO B 1 225 ? 0.989 -11.940 16.617 1.00 24.71 225 PRO B N 1
ATOM 5297 C CA . PRO B 1 225 ? 1.834 -11.421 17.731 1.00 23.09 225 PRO B CA 1
ATOM 5298 C C . PRO B 1 225 ? 3.125 -12.232 17.937 1.00 23.53 225 PRO B C 1
ATOM 5299 O O . PRO B 1 225 ? 3.097 -13.465 17.842 1.00 24.65 225 PRO B O 1
ATOM 5303 N N . MET B 1 226 ? 4.245 -11.538 18.145 1.00 22.77 226 MET B N 1
ATOM 5304 C CA . MET B 1 226 ? 5.549 -12.153 18.396 1.00 21.90 226 MET B CA 1
ATOM 5305 C C . MET B 1 226 ? 6.587 -11.122 19.000 1.00 22.96 226 MET B C 1
ATOM 5306 O O . MET B 1 226 ? 6.246 -10.020 19.364 1.00 23.36 226 MET B O 1
ATOM 5311 N N . SER B 1 227 ? 7.856 -11.483 19.081 1.00 23.58 227 SER B N 1
ATOM 5312 C CA . SER B 1 227 ? 8.853 -10.563 19.611 1.00 24.10 227 SER B CA 1
ATOM 5313 C C . SER B 1 227 ? 9.323 -9.570 18.571 1.00 25.01 227 SER B C 1
ATOM 5314 O O . SER B 1 227 ? 9.172 -9.798 17.366 1.00 27.45 227 SER B O 1
ATOM 5317 N N . ALA B 1 228 ? 9.921 -8.479 19.002 1.00 23.84 228 ALA B N 1
ATOM 5318 C CA . ALA B 1 228 ? 10.345 -7.449 18.046 1.00 22.81 228 ALA B CA 1
ATOM 5319 C C . ALA B 1 228 ? 11.351 -8.016 17.037 1.00 23.05 228 ALA B C 1
ATOM 5320 O O . ALA B 1 228 ? 11.170 -7.919 15.827 1.00 23.07 228 ALA B O 1
ATOM 5322 N N . THR B 1 229 ? 12.406 -8.639 17.524 1.00 23.67 229 THR B N 1
ATOM 5323 C CA . THR B 1 229 ? 13.345 -9.296 16.602 1.00 23.58 229 THR B CA 1
ATOM 5324 C C . THR B 1 229 ? 12.657 -10.341 15.674 1.00 22.89 229 THR B C 1
ATOM 5325 O O . THR B 1 229 ? 12.850 -10.283 14.476 1.00 23.14 229 THR B O 1
ATOM 5329 N N . ALA B 1 230 ? 11.834 -11.255 16.211 1.00 22.51 230 ALA B N 1
ATOM 5330 C CA . ALA B 1 230 ? 11.113 -12.250 15.372 1.00 21.64 230 ALA B CA 1
ATOM 5331 C C . ALA B 1 230 ? 10.309 -11.584 14.237 1.00 22.81 230 ALA B C 1
ATOM 5332 O O . ALA B 1 230 ? 10.255 -12.106 13.126 1.00 23.88 230 ALA B O 1
ATOM 5334 N N . ALA B 1 231 ? 9.739 -10.405 14.501 1.00 22.65 231 ALA B N 1
ATOM 5335 C CA . ALA B 1 231 ? 9.042 -9.647 13.487 1.00 22.58 231 ALA B CA 1
ATOM 5336 C C . ALA B 1 231 ? 9.987 -9.154 12.410 1.00 25.42 231 ALA B C 1
ATOM 5337 O O . ALA B 1 231 ? 9.688 -9.357 11.215 1.00 26.03 231 ALA B O 1
ATOM 5339 N N . GLU B 1 232 ? 11.111 -8.507 12.789 1.00 25.74 232 GLU B N 1
ATOM 5340 C CA . GLU B 1 232 ? 12.049 -8.046 11.757 1.00 26.02 232 GLU B CA 1
ATOM 5341 C C . GLU B 1 232 ? 12.610 -9.216 10.941 1.00 27.02 232 GLU B C 1
ATOM 5342 O O . GLU B 1 232 ? 12.822 -9.100 9.734 1.00 28.4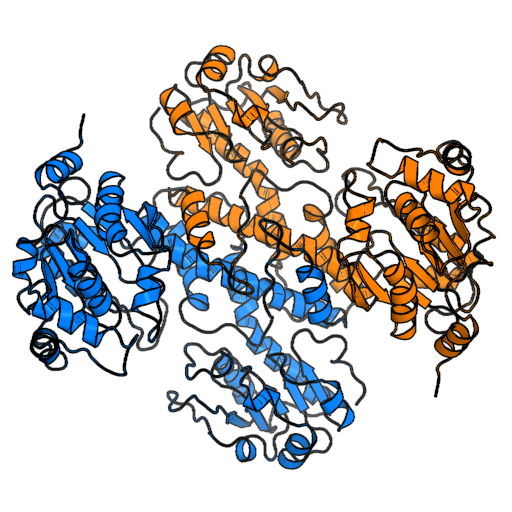1 232 GLU B O 1
ATOM 5348 N N . VAL B 1 233 ? 12.885 -10.345 11.584 1.00 26.33 233 VAL B N 1
ATOM 5349 C CA . VAL B 1 233 ? 13.365 -11.514 10.862 1.00 25.35 233 VAL B CA 1
ATOM 5350 C C . VAL B 1 233 ? 12.300 -12.125 9.883 1.00 26.28 233 VAL B C 1
ATOM 5351 O O . VAL B 1 233 ? 12.646 -12.656 8.803 1.00 24.32 233 VAL B O 1
ATOM 5355 N N . THR B 1 234 ? 11.017 -12.033 10.264 1.00 29.01 234 THR B N 1
ATOM 5356 C CA . THR B 1 234 ? 9.901 -12.469 9.413 1.00 30.64 234 THR B CA 1
ATOM 5357 C C . THR B 1 234 ? 9.899 -11.687 8.096 1.00 31.97 234 THR B C 1
ATOM 5358 O O . THR B 1 234 ? 9.810 -12.289 7.024 1.00 33.40 234 THR B O 1
ATOM 5362 N N . LYS B 1 235 ? 10.051 -10.362 8.153 1.00 31.61 235 LYS B N 1
ATOM 5363 C CA . LYS B 1 235 ? 10.202 -9.595 6.912 1.00 31.21 235 LYS B CA 1
ATOM 5364 C C . LYS B 1 235 ? 11.331 -10.144 6.052 1.00 31.12 235 LYS B C 1
ATOM 5365 O O . LYS B 1 235 ? 11.138 -10.468 4.904 1.00 33.16 235 LYS B O 1
ATOM 5371 N N . THR B 1 236 ? 12.510 -10.294 6.605 1.00 29.90 236 THR B N 1
ATOM 5372 C CA . THR B 1 236 ? 13.613 -10.762 5.791 1.00 29.71 236 THR B CA 1
ATOM 5373 C C . THR B 1 236 ? 13.348 -12.194 5.319 1.00 30.33 236 THR B C 1
ATOM 5374 O O . THR B 1 236 ? 13.590 -12.526 4.143 1.00 31.32 236 THR B O 1
ATOM 5378 N N . ALA B 1 237 ? 12.852 -13.055 6.208 1.00 29.54 237 ALA B N 1
ATOM 5379 C CA . ALA B 1 237 ? 12.738 -14.481 5.827 1.00 29.32 237 ALA B CA 1
ATOM 5380 C C . ALA B 1 237 ? 11.719 -14.732 4.691 1.00 29.64 237 ALA B C 1
ATOM 5381 O O . ALA B 1 237 ? 11.935 -15.607 3.809 1.00 29.64 237 ALA B O 1
ATOM 5383 N N . GLU B 1 238 ? 10.602 -14.006 4.729 1.00 29.31 238 GLU B N 1
ATOM 5384 C CA . GLU B 1 238 ? 9.660 -14.130 3.650 1.00 30.35 238 GLU B CA 1
ATOM 5385 C C . GLU B 1 238 ? 10.325 -13.830 2.304 1.00 29.69 238 GLU B C 1
ATOM 5386 O O . GLU B 1 238 ? 10.075 -14.506 1.354 1.00 29.07 238 GLU B O 1
ATOM 5392 N N . ASN B 1 239 ? 11.207 -12.842 2.226 1.00 30.49 239 ASN B N 1
ATOM 5393 C CA . ASN B 1 239 ? 11.865 -12.585 0.949 1.00 30.66 239 ASN B CA 1
ATOM 5394 C C . ASN B 1 239 ? 12.975 -13.556 0.648 1.00 30.68 239 ASN B C 1
ATOM 5395 O O . ASN B 1 239 ? 13.166 -13.944 -0.499 1.00 31.27 239 ASN B O 1
ATOM 5400 N N . THR B 1 240 ? 13.695 -13.959 1.683 1.00 30.93 240 THR B N 1
ATOM 5401 C CA . THR B 1 240 ? 14.824 -14.868 1.511 1.00 31.54 240 THR B CA 1
ATOM 5402 C C . THR B 1 240 ? 14.316 -16.179 0.913 1.00 32.11 240 THR B C 1
ATOM 5403 O O . THR B 1 240 ? 14.928 -16.730 -0.014 1.00 31.73 240 THR B O 1
ATOM 5407 N N . PHE B 1 241 ? 13.193 -16.668 1.454 1.00 32.64 241 PHE B N 1
ATOM 5408 C CA . PHE B 1 241 ? 12.551 -17.931 0.989 1.00 32.55 241 PHE B CA 1
ATOM 5409 C C . PHE B 1 241 ? 11.990 -17.858 -0.439 1.00 31.84 241 PHE B C 1
ATOM 5410 O O . PHE B 1 241 ? 12.141 -18.792 -1.230 1.00 30.51 241 PHE B O 1
ATOM 5418 N N . ARG B 1 242 ? 11.321 -16.753 -0.777 1.00 31.96 242 ARG B N 1
ATOM 5419 C CA . ARG B 1 242 ? 10.882 -16.628 -2.137 1.00 31.99 242 ARG B CA 1
ATOM 5420 C C . ARG B 1 242 ? 12.107 -16.598 -3.082 1.00 30.85 242 ARG B C 1
ATOM 5421 O O . ARG B 1 242 ? 12.139 -17.275 -4.105 1.00 30.26 242 ARG B O 1
ATOM 5429 N N . ASP B 1 243 ? 13.123 -15.836 -2.714 1.00 30.36 243 ASP B N 1
ATOM 5430 C CA . ASP B 1 243 ? 14.382 -15.859 -3.456 1.00 30.05 243 ASP B CA 1
ATOM 5431 C C . ASP B 1 243 ? 14.975 -17.265 -3.714 1.00 29.37 243 ASP B C 1
ATOM 5432 O O . ASP B 1 243 ? 15.418 -17.579 -4.819 1.00 29.56 243 ASP B O 1
ATOM 5437 N N . LEU B 1 244 ? 14.999 -18.090 -2.688 1.00 28.72 244 LEU B N 1
ATOM 5438 C CA . LEU B 1 244 ? 15.520 -19.419 -2.822 1.00 29.62 244 LEU B CA 1
ATOM 5439 C C . LEU B 1 244 ? 14.624 -20.311 -3.683 1.00 30.32 244 LEU B C 1
ATOM 5440 O O . LEU B 1 244 ? 15.127 -21.199 -4.394 1.00 31.03 244 LEU B O 1
ATOM 5445 N N . GLN B 1 245 ? 13.309 -20.077 -3.634 1.00 29.82 245 GLN B N 1
ATOM 5446 C CA . GLN B 1 245 ? 12.394 -20.776 -4.509 1.00 30.40 245 GLN B CA 1
ATOM 5447 C C . GLN B 1 245 ? 12.771 -20.440 -5.988 1.00 29.61 245 GLN B C 1
ATOM 5448 O O . GLN B 1 245 ? 12.945 -21.366 -6.832 1.00 30.46 245 GLN B O 1
ATOM 5454 N N . ILE B 1 246 ? 12.919 -19.137 -6.290 1.00 25.81 246 ILE B N 1
ATOM 5455 C CA . ILE B 1 246 ? 13.300 -18.735 -7.625 1.00 24.04 246 ILE B CA 1
ATOM 5456 C C . ILE B 1 246 ? 14.636 -19.366 -8.023 1.00 22.67 246 ILE B C 1
ATOM 5457 O O . ILE B 1 246 ? 14.773 -19.908 -9.120 1.00 22.83 246 ILE B O 1
ATOM 5462 N N . ALA B 1 247 ? 15.610 -19.317 -7.134 1.00 21.99 247 ALA B N 1
ATOM 5463 C CA . ALA B 1 247 ? 16.931 -19.882 -7.443 1.00 22.58 247 ALA B CA 1
ATOM 5464 C C . ALA B 1 247 ? 16.823 -21.408 -7.620 1.00 24.59 247 ALA B C 1
ATOM 5465 O O . ALA B 1 247 ? 17.475 -21.950 -8.496 1.00 24.82 247 ALA B O 1
ATOM 5467 N N . ALA B 1 248 ? 15.960 -22.077 -6.850 1.00 25.50 248 ALA B N 1
ATOM 5468 C CA . ALA B 1 248 ? 15.720 -23.529 -7.087 1.00 26.72 248 ALA B CA 1
ATOM 5469 C C . ALA B 1 248 ? 15.307 -23.867 -8.530 1.00 27.33 248 ALA B C 1
ATOM 5470 O O . ALA B 1 248 ? 15.849 -24.860 -9.093 1.00 26.62 248 ALA B O 1
ATOM 5472 N N . ILE B 1 249 ? 14.401 -23.063 -9.137 1.00 27.86 249 ILE B N 1
ATOM 5473 C CA . ILE B 1 249 ? 13.949 -23.380 -10.545 1.00 28.28 249 ILE B CA 1
ATOM 5474 C C . ILE B 1 249 ? 14.876 -22.878 -11.580 1.00 27.49 249 ILE B C 1
ATOM 5475 O O . ILE B 1 249 ? 14.998 -23.504 -12.617 1.00 28.19 249 ILE B O 1
ATOM 5480 N N . ASN B 1 250 ? 15.473 -21.711 -11.341 1.00 26.68 250 ASN B N 1
ATOM 5481 C CA . ASN B 1 250 ? 16.557 -21.236 -12.177 1.00 23.83 250 ASN B CA 1
ATOM 5482 C C . ASN B 1 250 ? 17.598 -22.323 -12.259 1.00 24.29 250 ASN B C 1
ATOM 5483 O O . ASN B 1 250 ? 18.047 -22.676 -13.340 1.00 25.59 250 ASN B O 1
ATOM 5488 N N . GLN B 1 251 ? 17.965 -22.914 -11.146 1.00 24.85 251 GLN B N 1
ATOM 5489 C CA . GLN B 1 251 ? 18.944 -24.005 -11.242 1.00 26.01 251 GLN B CA 1
ATOM 5490 C C . GLN B 1 251 ? 18.398 -25.233 -11.957 1.00 25.46 251 GLN B C 1
ATOM 5491 O O . GLN B 1 251 ? 19.147 -25.916 -12.632 1.00 26.30 251 GLN B O 1
ATOM 5497 N N . LEU B 1 252 ? 17.112 -25.517 -11.815 1.00 24.88 252 LEU B N 1
ATOM 5498 C CA . LEU B 1 252 ? 16.524 -26.663 -12.524 1.00 25.29 252 LEU B CA 1
ATOM 5499 C C . LEU B 1 252 ? 16.573 -26.346 -14.037 1.00 27.63 252 LEU B C 1
ATOM 5500 O O . LEU B 1 252 ? 17.005 -27.176 -14.855 1.00 28.88 252 LEU B O 1
ATOM 5505 N N . ALA B 1 253 ? 16.202 -25.111 -14.383 1.00 26.53 253 ALA B N 1
ATOM 5506 C CA . ALA B 1 253 ? 16.376 -24.607 -15.736 1.00 25.60 253 ALA B CA 1
ATOM 5507 C C . ALA B 1 253 ? 17.760 -24.885 -16.274 1.00 23.31 253 ALA B C 1
ATOM 5508 O O . ALA B 1 253 ? 17.876 -25.351 -17.386 1.00 23.06 253 ALA B O 1
ATOM 5510 N N . LEU B 1 254 ? 18.808 -24.591 -15.524 1.00 22.61 254 LEU B N 1
ATOM 5511 C CA . LEU B 1 254 ? 20.150 -24.786 -16.070 1.00 22.17 254 LEU B CA 1
ATOM 5512 C C . LEU B 1 254 ? 20.389 -26.285 -16.261 1.00 22.76 254 LEU B C 1
ATOM 5513 O O . LEU B 1 254 ? 20.850 -26.714 -17.289 1.00 23.58 254 LEU B O 1
ATOM 5518 N N . TYR B 1 255 ? 20.003 -27.081 -15.287 1.00 23.80 255 TYR B N 1
ATOM 5519 C CA . TYR B 1 255 ? 20.179 -28.544 -15.335 1.00 24.36 255 TYR B CA 1
ATOM 5520 C C . TYR B 1 255 ? 19.451 -29.167 -16.499 1.00 25.76 255 TYR B C 1
ATOM 5521 O O . TYR B 1 255 ? 19.958 -30.125 -17.117 1.00 26.01 255 TYR B O 1
ATOM 5530 N N . CYS B 1 256 ? 18.309 -28.573 -16.863 1.00 25.68 256 CYS B N 1
ATOM 5531 C CA . CYS B 1 256 ? 17.485 -29.134 -17.914 1.00 26.08 256 CYS B CA 1
ATOM 5532 C C . CYS B 1 256 ? 18.065 -28.830 -19.285 1.00 26.29 256 CYS B C 1
ATOM 5533 O O . CYS B 1 256 ? 18.066 -29.692 -20.156 1.00 27.91 256 CYS B O 1
ATOM 5536 N N . GLU B 1 257 ? 18.549 -27.610 -19.480 1.00 25.54 257 GLU B N 1
ATOM 5537 C CA . GLU B 1 257 ? 19.327 -27.237 -20.679 1.00 25.23 257 GLU B CA 1
ATOM 5538 C C . GLU B 1 257 ? 20.460 -28.219 -20.934 1.00 25.38 257 GLU B C 1
ATOM 5539 O O . GLU B 1 257 ? 20.544 -28.747 -22.036 1.00 26.13 257 GLU B O 1
ATOM 5545 N N . ALA B 1 258 ? 21.301 -28.482 -19.937 1.00 25.34 258 ALA B N 1
ATOM 5546 C CA . ALA B 1 258 ? 22.416 -29.415 -20.156 1.00 26.71 258 ALA B CA 1
ATOM 5547 C C . ALA B 1 258 ? 21.918 -30.814 -20.481 1.00 27.25 258 ALA B C 1
ATOM 5548 O O . ALA B 1 258 ? 22.568 -31.509 -21.232 1.00 28.50 258 ALA B O 1
ATOM 5550 N N . MET B 1 259 ? 20.749 -31.201 -19.972 1.00 27.30 259 MET B N 1
ATOM 5551 C CA . MET B 1 259 ? 20.161 -32.532 -20.268 1.00 26.52 259 MET B CA 1
ATOM 5552 C C . MET B 1 259 ? 19.291 -32.561 -21.528 1.00 26.28 259 MET B C 1
ATOM 5553 O O . MET B 1 259 ? 18.883 -33.631 -21.974 1.00 26.92 259 MET B O 1
ATOM 5558 N N . GLY B 1 260 ? 19.022 -31.401 -22.113 1.00 26.31 260 GLY B N 1
ATOM 5559 C CA . GLY B 1 260 ? 18.232 -31.319 -23.343 1.00 26.20 260 GLY B CA 1
ATOM 5560 C C . GLY B 1 260 ? 16.744 -31.594 -23.131 1.00 26.85 260 GLY B C 1
ATOM 5561 O O . GLY B 1 260 ? 16.057 -32.081 -24.032 1.00 27.07 260 GLY B O 1
ATOM 5562 N N . ILE B 1 261 ? 16.231 -31.266 -21.950 1.00 27.16 261 ILE B N 1
ATOM 5563 C CA . ILE B 1 261 ? 14.798 -31.454 -21.651 1.00 28.22 261 ILE B CA 1
ATOM 5564 C C . ILE B 1 261 ? 14.089 -30.119 -21.314 1.00 29.01 261 ILE B C 1
ATOM 5565 O O . ILE B 1 261 ? 14.765 -29.145 -21.005 1.00 29.72 261 ILE B O 1
ATOM 5570 N N . ASN B 1 262 ? 12.758 -30.063 -21.414 1.00 28.65 262 ASN B N 1
ATOM 5571 C CA . ASN B 1 262 ? 11.983 -28.830 -21.151 1.00 28.06 262 ASN B CA 1
ATOM 5572 C C . ASN B 1 262 ? 11.717 -28.640 -19.671 1.00 27.27 262 ASN B C 1
ATOM 5573 O O . ASN B 1 262 ? 11.027 -29.470 -19.057 1.00 26.84 262 ASN B O 1
ATOM 5578 N N . VAL B 1 263 ? 12.256 -27.563 -19.083 1.00 27.12 263 VAL B N 1
ATOM 5579 C CA . VAL B 1 263 ? 12.055 -27.318 -17.623 1.00 26.30 263 VAL B CA 1
ATOM 5580 C C . VAL B 1 263 ? 10.576 -27.188 -17.279 1.00 25.97 263 VAL B C 1
ATOM 5581 O O . VAL B 1 263 ? 10.172 -27.496 -16.151 1.00 24.94 263 VAL B O 1
ATOM 5585 N N . TYR B 1 264 ? 9.773 -26.744 -18.253 1.00 26.81 264 TYR B N 1
ATOM 5586 C CA . TYR B 1 264 ? 8.349 -26.449 -17.985 1.00 26.68 264 TYR B CA 1
ATOM 5587 C C . TYR B 1 264 ? 7.566 -27.700 -17.786 1.00 25.57 264 TYR B C 1
ATOM 5588 O O . TYR B 1 264 ? 6.702 -27.721 -16.953 1.00 25.70 264 TYR B O 1
ATOM 5597 N N . ASP B 1 265 ? 7.941 -28.770 -18.475 1.00 25.35 265 ASP B N 1
ATOM 5598 C CA . ASP B 1 265 ? 7.286 -30.064 -18.289 1.00 25.57 265 ASP B CA 1
ATOM 5599 C C . ASP B 1 265 ? 7.673 -30.714 -16.962 1.00 26.15 265 ASP B C 1
ATOM 5600 O O . ASP B 1 265 ? 6.823 -31.281 -16.293 1.00 26.92 265 ASP B O 1
ATOM 5605 N N . VAL B 1 266 ? 8.937 -30.588 -16.558 1.00 26.30 266 VAL B N 1
ATOM 5606 C CA . VAL B 1 266 ? 9.403 -31.071 -15.255 1.00 25.53 266 VAL B CA 1
ATOM 5607 C C . VAL B 1 266 ? 8.746 -30.277 -14.132 1.00 24.39 266 VAL B C 1
ATOM 5608 O O . VAL B 1 266 ? 8.286 -30.839 -13.116 1.00 23.20 266 VAL B O 1
ATOM 5612 N N . ARG B 1 267 ? 8.716 -28.966 -14.336 1.00 24.44 267 ARG B N 1
ATOM 5613 C CA . ARG B 1 267 ? 8.021 -28.057 -13.442 1.00 24.20 267 ARG B CA 1
ATOM 5614 C C . ARG B 1 267 ? 6.540 -28.479 -13.305 1.00 22.12 267 ARG B C 1
ATOM 5615 O O . ARG B 1 267 ? 6.046 -28.699 -12.162 1.00 20.63 267 ARG B O 1
ATOM 5623 N N . THR B 1 268 ? 5.839 -28.654 -14.429 1.00 21.82 268 THR B N 1
ATOM 5624 C CA . THR B 1 268 ? 4.421 -28.995 -14.286 1.00 22.62 268 THR B CA 1
ATOM 5625 C C . THR B 1 268 ? 4.187 -30.398 -13.668 1.00 24.30 268 THR B C 1
ATOM 5626 O O . THR B 1 268 ? 3.256 -30.569 -12.899 1.00 25.46 268 THR B O 1
ATOM 5630 N N . GLY B 1 269 ? 5.098 -31.340 -13.872 1.00 24.52 269 GLY B N 1
ATOM 5631 C CA . GLY B 1 269 ? 5.047 -32.617 -13.168 1.00 26.36 269 GLY B CA 1
ATOM 5632 C C . GLY B 1 269 ? 5.244 -32.436 -11.664 1.00 29.20 269 GLY B C 1
ATOM 5633 O O . GLY B 1 269 ? 4.511 -33.015 -10.823 1.00 28.89 269 GLY B O 1
ATOM 5634 N N . VAL B 1 270 ? 6.198 -31.587 -11.308 1.00 30.78 270 VAL B N 1
ATOM 5635 C CA . VAL B 1 270 ? 6.442 -31.362 -9.899 1.00 31.31 270 VAL B CA 1
ATOM 5636 C C . VAL B 1 270 ? 5.224 -30.725 -9.293 1.00 32.65 270 VAL B C 1
ATOM 5637 O O . VAL B 1 270 ? 4.767 -31.170 -8.242 1.00 33.25 270 VAL B O 1
ATOM 5641 N N . ASP B 1 271 ? 4.694 -29.721 -9.995 1.00 33.67 271 ASP B N 1
ATOM 5642 C CA . ASP B 1 271 ? 3.531 -28.917 -9.574 1.00 34.25 271 ASP B CA 1
ATOM 5643 C C . ASP B 1 271 ? 2.245 -29.702 -9.386 1.00 35.05 271 ASP B C 1
ATOM 5644 O O . ASP B 1 271 ? 1.312 -29.161 -8.814 1.00 35.06 271 ASP B O 1
ATOM 5649 N N . SER B 1 272 ? 2.172 -30.949 -9.882 1.00 36.34 272 SER B N 1
ATOM 5650 C CA . SER B 1 272 ? 0.937 -31.781 -9.765 1.00 37.21 272 SER B CA 1
ATOM 5651 C C . SER B 1 272 ? 0.738 -32.306 -8.342 1.00 38.64 272 SER B C 1
ATOM 5652 O O . SER B 1 272 ? -0.361 -32.777 -7.986 1.00 37.80 272 SER B O 1
ATOM 5655 N N . LEU B 1 273 ? 1.804 -32.204 -7.528 1.00 39.54 273 LEU B N 1
ATOM 5656 C CA . LEU B 1 273 ? 1.720 -32.477 -6.087 1.00 40.34 273 LEU B CA 1
ATOM 5657 C C . LEU B 1 273 ? 1.139 -31.284 -5.302 1.00 40.79 273 LEU B C 1
ATOM 5658 O O . LEU B 1 273 ? 1.829 -30.255 -5.067 1.00 40.18 273 LEU B O 1
ATOM 5663 N N . LYS B 1 274 ? -0.132 -31.437 -4.908 1.00 40.99 274 LYS B N 1
ATOM 5664 C CA . LYS B 1 274 ? -0.915 -30.357 -4.304 1.00 41.13 274 LYS B CA 1
ATOM 5665 C C . LYS B 1 274 ? -1.105 -30.629 -2.831 1.00 42.08 274 LYS B C 1
ATOM 5666 O O . LYS B 1 274 ? -1.124 -31.799 -2.408 1.00 42.54 274 LYS B O 1
ATOM 5672 N N . GLY B 1 275 ? -1.247 -29.555 -2.049 1.00 42.27 275 GLY B N 1
ATOM 5673 C CA . GLY B 1 275 ? -1.754 -29.674 -0.690 1.00 42.68 275 GLY B CA 1
ATOM 5674 C C . GLY B 1 275 ? -0.915 -28.982 0.355 1.00 43.65 275 GLY B C 1
ATOM 5675 O O . GLY B 1 275 ? 0.305 -28.945 0.232 1.00 44.64 275 GLY B O 1
ATOM 5676 N N . GLU B 1 276 ? -1.589 -28.433 1.369 1.00 43.61 276 GLU B N 1
ATOM 5677 C CA . GLU B 1 276 ? -0.979 -27.784 2.514 1.00 43.97 276 GLU B CA 1
ATOM 5678 C C . GLU B 1 276 ? 0.048 -28.712 3.116 1.00 44.36 276 GLU B C 1
ATOM 5679 O O . GLU B 1 276 ? -0.259 -29.875 3.422 1.00 44.56 276 GLU B O 1
ATOM 5685 N N . GLY B 1 277 ? 1.275 -28.199 3.252 1.00 44.37 277 GLY B N 1
ATOM 5686 C CA . GLY B 1 277 ? 2.433 -29.010 3.670 1.00 44.16 277 GLY B CA 1
ATOM 5687 C C . GLY B 1 277 ? 2.938 -30.066 2.683 1.00 43.28 277 GLY B C 1
ATOM 5688 O O . GLY B 1 277 ? 3.867 -30.810 3.010 1.00 42.13 277 GLY B O 1
ATOM 5689 N N . ILE B 1 278 ? 2.338 -30.113 1.482 1.00 43.20 278 ILE B N 1
ATOM 5690 C CA . ILE B 1 278 ? 2.725 -31.060 0.409 1.00 42.84 278 ILE B CA 1
ATOM 5691 C C . ILE B 1 278 ? 3.250 -30.449 -0.908 1.00 42.33 278 ILE B C 1
ATOM 5692 O O . ILE B 1 278 ? 4.211 -30.978 -1.470 1.00 42.48 278 ILE B O 1
ATOM 5697 N N . THR B 1 279 ? 2.662 -29.325 -1.348 1.00 41.92 279 THR B N 1
ATOM 5698 C CA . THR B 1 279 ? 2.879 -28.664 -2.672 1.00 41.18 279 THR B CA 1
ATOM 5699 C C . THR B 1 279 ? 4.228 -28.692 -3.396 1.00 43.25 279 THR B C 1
ATOM 5700 O O . THR B 1 279 ? 4.290 -29.000 -4.632 1.00 45.94 279 THR B O 1
ATOM 5704 N N . ARG B 1 280 ? 5.282 -28.292 -2.680 1.00 40.44 280 ARG B N 1
ATOM 5705 C CA . ARG B 1 280 ? 6.533 -27.832 -3.315 1.00 38.47 280 ARG B CA 1
ATOM 5706 C C . ARG B 1 280 ? 6.545 -26.336 -3.698 1.00 37.03 280 ARG B C 1
ATOM 5707 O O . ARG B 1 280 ? 7.564 -25.668 -3.555 1.00 36.10 280 ARG B O 1
ATOM 5715 N N . ALA B 1 281 ? 5.386 -25.820 -4.099 1.00 36.31 281 ALA B N 1
ATOM 5716 C CA . ALA B 1 281 ? 5.168 -24.400 -4.456 1.00 35.37 281 ALA B CA 1
ATOM 5717 C C . ALA B 1 281 ? 6.183 -23.835 -5.458 1.00 35.55 281 ALA B C 1
ATOM 5718 O O . ALA B 1 281 ? 6.781 -22.772 -5.224 1.00 36.66 281 ALA B O 1
ATOM 5720 N N . VAL B 1 282 ? 6.338 -24.536 -6.583 1.00 34.33 282 VAL B N 1
ATOM 5721 C CA . VAL B 1 282 ? 7.366 -24.227 -7.594 1.00 33.95 282 VAL B CA 1
ATOM 5722 C C . VAL B 1 282 ? 7.077 -22.961 -8.397 1.00 32.88 282 VAL B C 1
ATOM 5723 O O . VAL B 1 282 ? 6.018 -22.807 -8.948 1.00 30.78 282 VAL B O 1
ATOM 5727 N N . LEU B 1 283 ? 8.064 -22.059 -8.434 1.00 34.17 283 LEU B N 1
ATOM 5728 C CA . LEU B 1 283 ? 7.924 -20.734 -9.055 1.00 33.40 283 LEU B CA 1
ATOM 5729 C C . LEU B 1 283 ? 8.318 -20.785 -10.517 1.00 32.66 283 LEU B C 1
ATOM 5730 O O . LEU B 1 283 ? 8.429 -21.871 -11.087 1.00 33.24 283 LEU B O 1
ATOM 5735 N N . TRP B 1 284 ? 8.479 -19.624 -11.134 1.00 31.15 284 TRP B N 1
ATOM 5736 C CA . TRP B 1 284 ? 8.833 -19.584 -12.538 1.00 31.06 284 TRP B CA 1
ATOM 5737 C C . TRP B 1 284 ? 10.307 -19.144 -12.709 1.00 28.82 284 TRP B C 1
ATOM 5738 O O . TRP B 1 284 ? 10.811 -18.268 -11.991 1.00 26.47 284 TRP B O 1
ATOM 5749 N N . PRO B 1 285 ? 11.015 -19.807 -13.638 1.00 27.42 285 PRO B N 1
ATOM 5750 C CA . PRO B 1 285 ? 12.389 -19.485 -13.951 1.00 26.35 285 PRO B CA 1
ATOM 5751 C C . PRO B 1 285 ? 12.351 -18.287 -14.873 1.00 25.73 285 PRO B C 1
ATOM 5752 O O . PRO B 1 285 ? 11.286 -17.976 -15.407 1.00 24.67 285 PRO B O 1
ATOM 5756 N N . GLY B 1 286 ? 13.485 -17.606 -15.046 1.00 25.89 286 GLY B N 1
ATOM 5757 C CA . GLY B 1 286 ? 13.446 -16.267 -15.626 1.00 25.97 286 GLY B CA 1
ATOM 5758 C C . GLY B 1 286 ? 14.828 -15.679 -15.733 1.00 26.86 286 GLY B C 1
ATOM 5759 O O . GLY B 1 286 ? 15.809 -16.334 -15.408 1.00 26.77 286 GLY B O 1
ATOM 5760 N N . ALA B 1 287 ? 14.910 -14.435 -16.212 1.00 27.00 287 ALA B N 1
ATOM 5761 C CA . ALA B 1 287 ? 16.180 -13.910 -16.607 1.00 27.16 287 ALA B CA 1
ATOM 5762 C C . ALA B 1 287 ? 16.860 -13.167 -15.477 1.00 27.42 287 ALA B C 1
ATOM 5763 O O . ALA B 1 287 ? 17.845 -12.510 -15.699 1.00 29.39 287 ALA B O 1
ATOM 5765 N N . GLY B 1 288 ? 16.352 -13.322 -14.266 1.00 26.06 288 GLY B N 1
ATOM 5766 C CA . GLY B 1 288 ? 16.970 -12.781 -13.091 1.00 25.97 288 GLY B CA 1
ATOM 5767 C C . GLY B 1 288 ? 15.932 -12.277 -12.114 1.00 27.37 288 GLY B C 1
ATOM 5768 O O . GLY B 1 288 ? 14.746 -12.453 -12.326 1.00 28.17 288 GLY B O 1
ATOM 5769 N N . VAL B 1 289 ? 16.384 -11.655 -11.032 1.00 28.68 289 VAL B N 1
ATOM 5770 C CA . VAL B 1 289 ? 15.521 -11.196 -9.940 1.00 29.30 289 VAL B CA 1
ATOM 5771 C C . VAL B 1 289 ? 15.868 -9.707 -9.688 1.00 31.52 289 VAL B C 1
ATOM 5772 O O . VAL B 1 289 ? 17.047 -9.327 -9.562 1.00 32.00 289 VAL B O 1
ATOM 5776 N N . GLY B 1 290 ? 14.850 -8.854 -9.682 1.00 32.93 290 GLY B N 1
ATOM 5777 C CA . GLY B 1 290 ? 15.051 -7.419 -9.438 1.00 33.71 290 GLY B CA 1
ATOM 5778 C C . GLY B 1 290 ? 14.409 -7.030 -8.134 1.00 34.65 290 GLY B C 1
ATOM 5779 O O . GLY B 1 290 ? 13.868 -7.890 -7.440 1.00 34.68 290 GLY B O 1
ATOM 5780 N N . GLY B 1 291 ? 14.469 -5.743 -7.802 1.00 36.24 291 GLY B N 1
ATOM 5781 C CA . GLY B 1 291 ? 13.912 -5.185 -6.543 1.00 37.89 291 GLY B CA 1
ATOM 5782 C C . GLY B 1 291 ? 14.928 -5.059 -5.406 1.00 39.82 291 GLY B C 1
ATOM 5783 O O . GLY B 1 291 ? 16.123 -5.313 -5.580 1.00 42.33 291 GLY B O 1
ATOM 5784 N N . HIS B 1 292 ? 14.470 -4.693 -4.218 1.00 38.58 292 HIS B N 1
ATOM 5785 C CA . HIS B 1 292 ? 15.388 -4.545 -3.100 1.00 36.86 292 HIS B CA 1
ATOM 5786 C C . HIS B 1 292 ? 15.271 -5.726 -2.191 1.00 34.26 292 HIS B C 1
ATOM 5787 O O . HIS B 1 292 ? 16.254 -6.299 -1.754 1.00 33.63 292 HIS B O 1
ATOM 5794 N N . CYS B 1 293 ? 14.040 -6.086 -1.902 1.00 33.92 293 CYS B N 1
ATOM 5795 C CA . CYS B 1 293 ? 13.793 -7.133 -0.950 1.00 35.04 293 CYS B CA 1
ATOM 5796 C C . CYS B 1 293 ? 14.469 -8.416 -1.409 1.00 35.13 293 CYS B C 1
ATOM 5797 O O . CYS B 1 293 ? 15.396 -8.889 -0.745 1.00 35.27 293 CYS B O 1
ATOM 5800 N N . LEU B 1 294 ? 14.061 -8.926 -2.565 1.00 34.66 294 LEU B N 1
ATOM 5801 C CA . LEU B 1 294 ? 14.484 -10.239 -2.984 1.00 34.53 294 LEU B CA 1
ATOM 5802 C C . LEU B 1 294 ? 15.989 -10.311 -3.188 1.00 34.64 294 LEU B C 1
ATOM 5803 O O . LEU B 1 294 ? 16.577 -11.412 -3.075 1.00 34.82 294 LEU B O 1
ATOM 5808 N N . THR B 1 295 ? 16.621 -9.159 -3.448 1.00 33.90 295 THR B N 1
ATOM 5809 C CA . THR B 1 295 ? 18.043 -9.164 -3.753 1.00 34.28 295 THR B CA 1
ATOM 5810 C C . THR B 1 295 ? 18.934 -8.800 -2.572 1.00 35.27 295 THR B C 1
ATOM 5811 O O . THR B 1 295 ? 20.177 -8.843 -2.689 1.00 35.58 295 THR B O 1
ATOM 5815 N N . LYS B 1 296 ? 18.338 -8.419 -1.443 1.00 34.96 296 LYS B N 1
ATOM 5816 C CA . LYS B 1 296 ? 19.157 -7.923 -0.333 1.00 34.36 296 LYS B CA 1
ATOM 5817 C C . LYS B 1 296 ? 18.815 -8.561 0.993 1.00 33.91 296 LYS B C 1
ATOM 5818 O O . LYS B 1 296 ? 19.660 -8.628 1.890 1.00 34.93 296 LYS B O 1
ATOM 5824 N N . ASP B 1 297 ? 17.582 -9.030 1.128 1.00 32.55 297 ASP B N 1
ATOM 5825 C CA . ASP B 1 297 ? 17.129 -9.455 2.424 1.00 30.78 297 ASP B CA 1
ATOM 5826 C C . ASP B 1 297 ? 17.904 -10.634 2.937 1.00 28.97 297 ASP B C 1
ATOM 5827 O O . ASP B 1 297 ? 18.019 -10.748 4.131 1.00 29.12 297 ASP B O 1
ATOM 5832 N N . THR B 1 298 ? 18.518 -11.477 2.113 1.00 28.16 298 THR B N 1
ATOM 5833 C CA . THR B 1 298 ? 19.299 -12.522 2.792 1.00 28.75 298 THR B CA 1
ATOM 5834 C C . THR B 1 298 ? 20.559 -11.996 3.447 1.00 29.64 298 THR B C 1
ATOM 5835 O O . THR B 1 298 ? 21.042 -12.552 4.429 1.00 30.16 298 THR B O 1
ATOM 5839 N N . TYR B 1 299 ? 21.060 -10.886 2.951 1.00 31.01 299 TYR B N 1
ATOM 5840 C CA . TYR B 1 299 ? 22.320 -10.339 3.483 1.00 30.91 299 TYR B CA 1
ATOM 5841 C C . TYR B 1 299 ? 22.029 -9.698 4.794 1.00 30.03 299 TYR B C 1
ATOM 5842 O O . TYR B 1 299 ? 22.873 -9.767 5.681 1.00 29.89 299 TYR B O 1
ATOM 5851 N N . HIS B 1 300 ? 20.832 -9.105 4.914 1.00 29.18 300 HIS B N 1
ATOM 5852 C CA . HIS B 1 300 ? 20.395 -8.481 6.171 1.00 29.57 300 HIS B CA 1
ATOM 5853 C C . HIS B 1 300 ? 20.108 -9.514 7.264 1.00 27.99 300 HIS B C 1
ATOM 5854 O O . HIS B 1 300 ? 20.444 -9.313 8.434 1.00 27.81 300 HIS B O 1
ATOM 5861 N N . LEU B 1 301 ? 19.501 -10.620 6.867 1.00 27.49 301 LEU B N 1
ATOM 5862 C CA . LEU B 1 301 ? 19.281 -11.729 7.778 1.00 29.24 301 LEU B CA 1
ATOM 5863 C C . LEU B 1 301 ? 20.618 -12.299 8.237 1.00 30.29 301 LEU B C 1
ATOM 5864 O O . LEU B 1 301 ? 20.821 -12.489 9.434 1.00 29.99 301 LEU B O 1
ATOM 5869 N N . GLU B 1 302 ? 21.536 -12.537 7.297 1.00 30.72 302 GLU B N 1
ATOM 5870 C CA . GLU B 1 302 ? 22.866 -12.981 7.684 1.00 31.60 302 GLU B CA 1
ATOM 5871 C C . GLU B 1 302 ? 23.642 -11.924 8.533 1.00 32.07 302 GLU B C 1
ATOM 5872 O O . GLU B 1 302 ? 24.287 -12.301 9.523 1.00 32.08 302 GLU B O 1
ATOM 5878 N N . ARG B 1 303 ? 23.527 -10.625 8.205 1.00 31.46 303 ARG B N 1
ATOM 5879 C CA . ARG B 1 303 ? 24.214 -9.584 8.998 1.00 32.42 303 ARG B CA 1
ATOM 5880 C C . ARG B 1 303 ? 23.631 -9.601 10.389 1.00 30.61 303 ARG B C 1
ATOM 5881 O O . ARG B 1 303 ? 24.357 -9.489 11.370 1.00 30.00 303 ARG B O 1
ATOM 5889 N N . GLY B 1 304 ? 22.317 -9.779 10.444 1.00 30.37 304 GLY B N 1
ATOM 5890 C CA . GLY B 1 304 ? 21.558 -9.876 11.680 1.00 30.92 304 GLY B CA 1
ATOM 5891 C C . GLY B 1 304 ? 21.999 -11.009 12.604 1.00 31.63 304 GLY B C 1
ATOM 5892 O O . GLY B 1 304 ? 22.018 -10.838 13.836 1.00 30.94 304 GLY B O 1
ATOM 5893 N N . VAL B 1 305 ? 22.346 -12.160 12.019 1.00 31.71 305 VAL B N 1
ATOM 5894 C CA . VAL B 1 305 ? 22.861 -13.268 12.792 1.00 32.15 305 VAL B CA 1
ATOM 5895 C C . VAL B 1 305 ? 24.190 -12.822 13.369 1.00 32.77 305 VAL B C 1
ATOM 5896 O O . VAL B 1 305 ? 24.437 -12.948 14.570 1.00 32.42 305 VAL B O 1
ATOM 5900 N N . LYS B 1 306 ? 25.043 -12.281 12.507 1.00 34.02 306 LYS B N 1
ATOM 5901 C CA . LYS B 1 306 ? 26.336 -11.761 12.945 1.00 34.68 306 LYS B CA 1
ATOM 5902 C C . LYS B 1 306 ? 26.250 -10.665 13.993 1.00 34.01 306 LYS B C 1
ATOM 5903 O O . LYS B 1 306 ? 26.879 -10.765 15.026 1.00 31.33 306 LYS B O 1
ATOM 5909 N N . ILE B 1 307 ? 25.478 -9.611 13.739 1.00 36.61 307 ILE B N 1
ATOM 5910 C CA . ILE B 1 307 ? 25.525 -8.458 14.661 1.00 38.23 307 ILE B CA 1
ATOM 5911 C C . ILE B 1 307 ? 25.254 -8.804 16.121 1.00 39.14 307 ILE B C 1
ATOM 5912 O O . ILE B 1 307 ? 25.888 -8.244 16.997 1.00 39.46 307 ILE B O 1
ATOM 5917 N N . GLY B 1 308 ? 24.344 -9.748 16.375 1.00 40.40 308 GLY B N 1
ATOM 5918 C CA . GLY B 1 308 ? 23.903 -10.089 17.735 1.00 41.51 308 GLY B CA 1
ATOM 5919 C C . GLY B 1 308 ? 24.765 -11.129 18.405 1.00 43.55 308 GLY B C 1
ATOM 5920 O O . GLY B 1 308 ? 24.502 -11.555 19.532 1.00 43.29 308 GLY B O 1
ATOM 5921 N N . ARG B 1 309 ? 25.813 -11.535 17.700 1.00 45.68 309 ARG B N 1
ATOM 5922 C CA . ARG B 1 309 ? 26.785 -12.507 18.200 1.00 47.48 309 ARG B CA 1
ATOM 5923 C C . ARG B 1 309 ? 26.214 -13.645 19.064 1.00 48.01 309 ARG B C 1
ATOM 5924 O O . ARG B 1 309 ? 26.858 -14.083 20.013 1.00 48.05 309 ARG B O 1
ATOM 5932 N N . GLY B 1 310 ? 25.018 -14.137 18.726 1.00 48.07 310 GLY B N 1
ATOM 5933 C CA . GLY B 1 310 ? 24.543 -15.415 19.294 1.00 47.58 310 GLY B CA 1
ATOM 5934 C C . GLY B 1 310 ? 25.372 -16.566 18.728 1.00 47.47 310 GLY B C 1
ATOM 5935 O O . GLY B 1 310 ? 26.018 -16.429 17.683 1.00 46.93 310 GLY B O 1
ATOM 5936 N N . GLU B 1 311 ? 25.367 -17.706 19.400 1.00 48.38 311 GLU B N 1
ATOM 5937 C CA . GLU B 1 311 ? 26.184 -18.831 18.942 1.00 50.10 311 GLU B CA 1
ATOM 5938 C C . GLU B 1 311 ? 25.511 -19.641 17.803 1.00 49.62 311 GLU B C 1
ATOM 5939 O O . GLU B 1 311 ? 24.449 -20.258 18.017 1.00 50.50 311 GLU B O 1
ATOM 5945 N N . LEU B 1 312 ? 26.130 -19.636 16.614 1.00 47.32 312 LEU B N 1
ATOM 5946 C CA . LEU B 1 312 ? 25.627 -20.379 15.453 1.00 45.62 312 LEU B CA 1
ATOM 5947 C C . LEU B 1 312 ? 26.460 -21.624 15.232 1.00 45.82 312 LEU B C 1
ATOM 5948 O O . LEU B 1 312 ? 27.673 -21.515 15.121 1.00 46.05 312 LEU B O 1
ATOM 5953 N N . ASP B 1 313 ? 25.832 -22.803 15.216 1.00 46.09 313 ASP B N 1
ATOM 5954 C CA . ASP B 1 313 ? 26.450 -23.968 14.579 1.00 46.91 313 ASP B CA 1
ATOM 5955 C C . ASP B 1 313 ? 25.783 -24.223 13.198 1.00 49.17 313 ASP B C 1
ATOM 5956 O O . ASP B 1 313 ? 24.567 -24.075 13.027 1.00 48.67 313 ASP B O 1
ATOM 5961 N N . TYR B 1 314 ? 26.622 -24.522 12.208 1.00 51.42 314 TYR B N 1
ATOM 5962 C CA . TYR B 1 314 ? 26.229 -24.713 10.817 1.00 53.57 314 TYR B CA 1
ATOM 5963 C C . TYR B 1 314 ? 27.353 -25.594 10.315 1.00 54.75 314 TYR B C 1
ATOM 5964 O O . TYR B 1 314 ? 28.455 -25.556 10.907 1.00 55.14 314 TYR B O 1
ATOM 5973 N N . PRO B 1 315 ? 27.099 -26.417 9.267 1.00 55.28 315 PRO B N 1
ATOM 5974 C CA . PRO B 1 315 ? 28.069 -27.419 8.754 1.00 56.50 315 PRO B CA 1
ATOM 5975 C C . PRO B 1 315 ? 29.585 -27.078 8.837 1.00 58.51 315 PRO B C 1
ATOM 5976 O O . PRO B 1 315 ? 30.383 -27.931 9.252 1.00 58.61 315 PRO B O 1
ATOM 5980 N N . GLU B 1 316 ? 29.973 -25.863 8.446 1.00 60.51 316 GLU B N 1
ATOM 5981 C CA . GLU B 1 316 ? 31.354 -25.402 8.629 1.00 62.60 316 GLU B CA 1
ATOM 5982 C C . GLU B 1 316 ? 31.554 -23.854 8.639 1.00 63.80 316 GLU B C 1
ATOM 5983 O O . GLU B 1 316 ? 31.058 -23.170 9.557 1.00 63.76 316 GLU B O 1
ATOM 5989 N N . GLY B 1 317 ? 32.304 -23.336 7.645 1.00 64.13 317 GLY B N 1
ATOM 5990 C CA . GLY B 1 317 ? 32.535 -21.882 7.438 1.00 63.40 317 GLY B CA 1
ATOM 5991 C C . GLY B 1 317 ? 32.086 -21.308 6.083 1.00 62.40 317 GLY B C 1
ATOM 5992 O O . GLY B 1 317 ? 32.217 -20.095 5.844 1.00 62.80 317 GLY B O 1
ATOM 5993 N N . ALA B 1 318 ? 31.535 -22.177 5.221 1.00 60.40 318 ALA B N 1
ATOM 5994 C CA . ALA B 1 318 ? 31.186 -21.899 3.796 1.00 58.06 318 ALA B CA 1
ATOM 5995 C C . ALA B 1 318 ? 30.070 -20.853 3.505 1.00 55.35 318 ALA B C 1
ATOM 5996 O O . ALA B 1 318 ? 29.837 -19.923 4.294 1.00 54.82 318 ALA B O 1
ATOM 5998 N N . ASP B 1 319 ? 29.392 -21.026 2.362 1.00 52.81 319 ASP B N 1
ATOM 5999 C CA . ASP B 1 319 ? 28.186 -20.245 2.021 1.00 50.21 319 ASP B CA 1
ATOM 6000 C C . ASP B 1 319 ? 26.938 -20.959 2.438 1.00 45.97 319 ASP B C 1
ATOM 6001 O O . ASP B 1 319 ? 26.884 -22.175 2.391 1.00 45.83 319 ASP B O 1
ATOM 6006 N N . SER B 1 320 ? 25.930 -20.186 2.824 1.00 42.59 320 SER B N 1
ATOM 6007 C CA . SER B 1 320 ? 24.624 -20.713 3.165 1.00 38.75 320 SER B CA 1
ATOM 6008 C C . SER B 1 320 ? 23.773 -20.826 1.901 1.00 36.92 320 SER B C 1
ATOM 6009 O O . SER B 1 320 ? 23.928 -20.029 0.978 1.00 37.00 320 SER B O 1
ATOM 6012 N N . ILE B 1 321 ? 22.856 -21.790 1.855 1.00 34.89 321 ILE B N 1
ATOM 6013 C CA . ILE B 1 321 ? 21.967 -21.899 0.703 1.00 33.18 321 ILE B CA 1
ATOM 6014 C C . ILE B 1 321 ? 21.370 -20.557 0.259 1.00 30.94 321 ILE B C 1
ATOM 6015 O O . ILE B 1 321 ? 21.022 -20.397 -0.898 1.00 30.98 321 ILE B O 1
ATOM 6020 N N . TYR B 1 322 ? 21.212 -19.611 1.170 1.00 29.09 322 TYR B N 1
ATOM 6021 C CA . TYR B 1 322 ? 20.543 -18.381 0.802 1.00 28.55 322 TYR B CA 1
ATOM 6022 C C . TYR B 1 322 ? 21.533 -17.591 -0.033 1.00 27.96 322 TYR B C 1
ATOM 6023 O O . TYR B 1 322 ? 21.222 -17.125 -1.106 1.00 28.18 322 TYR B O 1
ATOM 6032 N N . VAL B 1 323 ? 22.754 -17.482 0.456 1.00 28.15 323 VAL B N 1
ATOM 6033 C CA . VAL B 1 323 ? 23.825 -16.848 -0.296 1.00 29.16 323 VAL B CA 1
ATOM 6034 C C . VAL B 1 323 ? 23.970 -17.525 -1.658 1.00 29.90 323 VAL B C 1
ATOM 6035 O O . VAL B 1 323 ? 24.078 -16.836 -2.686 1.00 30.70 323 VAL B O 1
ATOM 6039 N N . LEU B 1 324 ? 23.894 -18.856 -1.674 1.00 29.44 324 LEU B N 1
ATOM 6040 C CA . LEU B 1 324 ? 23.965 -19.596 -2.923 1.00 29.78 324 LEU B CA 1
ATOM 6041 C C . LEU B 1 324 ? 22.830 -19.226 -3.868 1.00 28.70 324 LEU B C 1
ATOM 6042 O O . LEU B 1 324 ? 23.041 -19.059 -5.077 1.00 29.02 324 LEU B O 1
ATOM 6047 N N . ALA B 1 325 ? 21.639 -19.081 -3.302 1.00 27.44 325 ALA B N 1
ATOM 6048 C CA . ALA B 1 325 ? 20.458 -18.593 -4.017 1.00 25.68 325 ALA B CA 1
ATOM 6049 C C . ALA B 1 325 ? 20.705 -17.198 -4.601 1.00 25.13 325 ALA B C 1
ATOM 6050 O O . ALA B 1 325 ? 20.355 -16.937 -5.783 1.00 24.64 325 ALA B O 1
ATOM 6052 N N . ARG B 1 326 ? 21.309 -16.310 -3.798 1.00 24.28 326 ARG B N 1
ATOM 6053 C CA . ARG B 1 326 ? 21.691 -14.978 -4.322 1.00 24.78 326 ARG B CA 1
ATOM 6054 C C . ARG B 1 326 ? 22.550 -15.110 -5.547 1.00 25.02 326 ARG B C 1
ATOM 6055 O O . ARG B 1 326 ? 22.330 -14.410 -6.521 1.00 25.37 326 ARG B O 1
ATOM 6063 N N . LYS B 1 327 ? 23.515 -16.020 -5.514 1.00 25.89 327 LYS B N 1
ATOM 6064 C CA . LYS B 1 327 ? 24.496 -16.121 -6.599 1.00 27.15 327 LYS B CA 1
ATOM 6065 C C . LYS B 1 327 ? 23.989 -16.761 -7.878 1.00 27.68 327 LYS B C 1
ATOM 6066 O O . LYS B 1 327 ? 24.403 -16.363 -8.990 1.00 29.20 327 LYS B O 1
ATOM 6072 N N . VAL B 1 328 ? 23.138 -17.780 -7.738 1.00 27.06 328 VAL B N 1
ATOM 6073 C CA . VAL B 1 328 ? 22.455 -18.385 -8.898 1.00 26.82 328 VAL B CA 1
ATOM 6074 C C . VAL B 1 328 ? 21.520 -17.352 -9.487 1.00 26.38 328 VAL B C 1
ATOM 6075 O O . VAL B 1 328 ? 21.570 -17.049 -10.666 1.00 26.89 328 VAL B O 1
ATOM 6079 N N . ASN B 1 329 ? 20.701 -16.759 -8.660 1.00 27.83 329 ASN B N 1
ATOM 6080 C CA . ASN B 1 329 ? 19.844 -15.700 -9.162 1.00 30.09 329 ASN B CA 1
ATOM 6081 C C . ASN B 1 329 ? 20.682 -14.604 -9.843 1.00 30.29 329 ASN B C 1
ATOM 6082 O O . ASN B 1 329 ? 20.309 -14.147 -10.889 1.00 30.82 329 ASN B O 1
ATOM 6087 N N . ASP B 1 330 ? 21.846 -14.240 -9.305 1.00 30.63 330 ASP B N 1
ATOM 6088 C CA . ASP B 1 330 ? 22.665 -13.144 -9.890 1.00 30.60 330 ASP B CA 1
ATOM 6089 C C . ASP B 1 330 ? 23.285 -13.540 -11.233 1.00 29.26 330 ASP B C 1
ATOM 6090 O O . ASP B 1 330 ? 23.586 -12.690 -12.079 1.00 29.49 330 ASP B O 1
ATOM 6095 N N . PHE B 1 331 ? 23.515 -14.840 -11.406 1.00 26.91 331 PHE B N 1
ATOM 6096 C CA . PHE B 1 331 ? 24.117 -15.352 -12.622 1.00 24.77 331 PHE B CA 1
ATOM 6097 C C . PHE B 1 331 ? 23.183 -15.369 -13.837 1.00 24.41 331 PHE B C 1
ATOM 6098 O O . PHE B 1 331 ? 23.661 -15.509 -14.950 1.00 25.89 331 PHE B O 1
ATOM 6106 N N . MET B 1 332 ? 21.860 -15.256 -13.626 1.00 22.11 332 MET B N 1
ATOM 6107 C CA . MET B 1 332 ? 20.904 -15.461 -14.672 1.00 21.53 332 MET B CA 1
ATOM 6108 C C . MET B 1 332 ? 21.059 -14.470 -15.868 1.00 23.72 332 MET B C 1
ATOM 6109 O O . MET B 1 332 ? 20.938 -14.890 -17.023 1.00 24.48 332 MET B O 1
ATOM 6114 N N . PRO B 1 333 ? 21.386 -13.164 -15.605 1.00 23.34 333 PRO B N 1
ATOM 6115 C CA . PRO B 1 333 ? 21.720 -12.263 -16.717 1.00 23.19 333 PRO B CA 1
ATOM 6116 C C . PRO B 1 333 ? 22.923 -12.685 -17.548 1.00 23.45 333 PRO B C 1
ATOM 6117 O O . PRO B 1 333 ? 22.881 -12.579 -18.755 1.00 24.22 333 PRO B O 1
ATOM 6121 N N . ALA B 1 334 ? 23.981 -13.179 -16.920 1.00 23.31 334 ALA B N 1
ATOM 6122 C CA . ALA B 1 334 ? 25.148 -13.632 -17.671 1.00 22.84 334 ALA B CA 1
ATOM 6123 C C . ALA B 1 334 ? 24.785 -14.889 -18.417 1.00 22.80 334 ALA B C 1
ATOM 6124 O O . ALA B 1 334 ? 25.297 -15.123 -19.535 1.00 21.95 334 ALA B O 1
ATOM 6126 N N . HIS B 1 335 ? 23.861 -15.675 -17.839 1.00 23.32 335 HIS B N 1
ATOM 6127 C CA . HIS B 1 335 ? 23.392 -16.856 -18.558 1.00 25.08 335 HIS B CA 1
ATOM 6128 C C . HIS B 1 335 ? 22.617 -16.503 -19.800 1.00 27.43 335 HIS B C 1
ATOM 6129 O O . HIS B 1 335 ? 22.814 -17.150 -20.831 1.00 27.95 335 HIS B O 1
ATOM 6136 N N . MET B 1 336 ? 21.746 -15.478 -19.709 1.00 28.20 336 MET B N 1
ATOM 6137 C CA . MET B 1 336 ? 21.018 -14.959 -20.877 1.00 27.56 336 MET B CA 1
ATOM 6138 C C . MET B 1 336 ? 22.022 -14.560 -21.934 1.00 28.17 336 MET B C 1
ATOM 6139 O O . MET B 1 336 ? 21.847 -14.870 -23.116 1.00 29.59 336 MET B O 1
ATOM 6144 N N . TYR B 1 337 ? 23.093 -13.892 -21.516 1.00 27.51 337 TYR B N 1
ATOM 6145 C CA . TYR B 1 337 ? 24.122 -13.445 -22.458 1.00 27.16 337 TYR B CA 1
ATOM 6146 C C . TYR B 1 337 ? 24.853 -14.607 -23.139 1.00 26.67 337 TYR B C 1
ATOM 6147 O O . TYR B 1 337 ? 25.137 -14.564 -24.349 1.00 26.95 337 TYR B O 1
ATOM 6156 N N . ASN B 1 338 ? 25.165 -15.649 -22.378 1.00 26.45 338 ASN B N 1
ATOM 6157 C CA . ASN B 1 338 ? 25.885 -16.784 -22.965 1.00 26.55 338 ASN B CA 1
ATOM 6158 C C . ASN B 1 338 ? 25.011 -17.422 -24.013 1.00 27.98 338 ASN B C 1
ATOM 6159 O O . ASN B 1 338 ? 25.506 -17.793 -25.093 1.00 29.16 338 ASN B O 1
ATOM 6164 N N . LEU B 1 339 ? 23.709 -17.511 -23.699 1.00 26.77 339 LEU B N 1
ATOM 6165 C CA . LEU B 1 339 ? 22.705 -17.955 -24.636 1.00 25.18 339 LEU B CA 1
ATOM 6166 C C . LEU B 1 339 ? 22.720 -17.146 -25.911 1.00 27.14 339 LEU B C 1
ATOM 6167 O O . LEU B 1 339 ? 22.600 -17.708 -27.019 1.00 29.68 339 LEU B O 1
ATOM 6172 N N . THR B 1 340 ? 22.841 -15.832 -25.791 1.00 26.38 340 THR B N 1
ATOM 6173 C CA . THR B 1 340 ? 22.717 -15.020 -26.998 1.00 25.69 340 THR B CA 1
ATOM 6174 C C . THR B 1 340 ? 23.977 -15.137 -27.829 1.00 25.53 340 THR B C 1
ATOM 6175 O O . THR B 1 340 ? 23.889 -15.354 -29.049 1.00 25.44 340 THR B O 1
ATOM 6179 N N . VAL B 1 341 ? 25.133 -15.027 -27.170 1.00 26.09 341 VAL B N 1
ATOM 6180 C CA . VAL B 1 341 ? 26.418 -15.380 -27.805 1.00 26.21 341 VAL B CA 1
ATOM 6181 C C . VAL B 1 341 ? 26.283 -16.773 -28.432 1.00 25.35 341 VAL B C 1
ATOM 6182 O O . VAL B 1 341 ? 26.604 -16.943 -29.598 1.00 26.60 341 VAL B O 1
ATOM 6186 N N . ALA B 1 342 ? 25.761 -17.760 -27.711 1.00 23.58 342 ALA B N 1
ATOM 6187 C CA . ALA B 1 342 ? 25.662 -19.085 -28.343 1.00 23.50 342 ALA B CA 1
ATOM 6188 C C . ALA B 1 342 ? 24.820 -19.034 -29.592 1.00 23.37 342 ALA B C 1
ATOM 6189 O O . ALA B 1 342 ? 25.146 -19.691 -30.582 1.00 23.91 342 ALA B O 1
ATOM 6191 N N . ALA B 1 343 ? 23.740 -18.256 -29.549 1.00 23.61 343 ALA B N 1
ATOM 6192 C CA . ALA B 1 343 ? 22.787 -18.251 -30.663 1.00 23.71 343 ALA B CA 1
ATOM 6193 C C . ALA B 1 343 ? 23.408 -17.620 -31.903 1.00 23.20 343 ALA B C 1
ATOM 6194 O O . ALA B 1 343 ? 23.278 -18.137 -33.009 1.00 22.04 343 ALA B O 1
ATOM 6196 N N . LEU B 1 344 ? 24.101 -16.506 -31.694 1.00 23.79 344 LEU B N 1
ATOM 6197 C CA . LEU B 1 344 ? 24.856 -15.856 -32.764 1.00 23.53 344 LEU B CA 1
ATOM 6198 C C . LEU B 1 344 ? 25.960 -16.777 -33.311 1.00 25.84 344 LEU B C 1
ATOM 6199 O O . LEU B 1 344 ? 26.172 -16.837 -34.525 1.00 26.30 344 LEU B O 1
ATOM 6204 N N . GLU B 1 345 ? 26.636 -17.525 -32.434 1.00 27.79 345 GLU B N 1
ATOM 6205 C CA . GLU B 1 345 ? 27.609 -18.508 -32.908 1.00 29.70 345 GLU B CA 1
ATOM 6206 C C . GLU B 1 345 ? 27.051 -19.507 -33.914 1.00 30.39 345 GLU B C 1
ATOM 6207 O O . GLU B 1 345 ? 27.771 -19.862 -34.841 1.00 31.15 345 GLU B O 1
ATOM 6213 N N . ARG B 1 346 ? 25.799 -19.965 -33.746 1.00 29.39 346 ARG B N 1
ATOM 6214 C CA . ARG B 1 346 ? 25.262 -21.002 -34.641 1.00 28.85 346 ARG B CA 1
ATOM 6215 C C . ARG B 1 346 ? 25.226 -20.539 -36.092 1.00 27.87 346 ARG B C 1
ATOM 6216 O O . ARG B 1 346 ? 25.089 -21.352 -37.013 1.00 27.02 346 ARG B O 1
ATOM 6224 N N . LEU B 1 347 ? 25.381 -19.228 -36.258 1.00 27.45 347 LEU B N 1
ATOM 6225 C CA . LEU B 1 347 ? 25.357 -18.555 -37.539 1.00 28.02 347 LEU B CA 1
ATOM 6226 C C . LEU B 1 347 ? 26.740 -18.002 -37.886 1.00 28.14 347 LEU B C 1
ATOM 6227 O O . LEU B 1 347 ? 26.919 -17.456 -38.966 1.00 26.17 347 LEU B O 1
ATOM 6232 N N . GLY B 1 348 ? 27.672 -18.125 -36.934 1.00 29.88 348 GLY B N 1
ATOM 6233 C CA . GLY B 1 348 ? 28.991 -17.471 -36.934 1.00 30.92 348 GLY B CA 1
ATOM 6234 C C . GLY B 1 348 ? 29.020 -15.956 -36.761 1.00 31.88 348 GLY B C 1
ATOM 6235 O O . GLY B 1 348 ? 29.705 -15.301 -37.531 1.00 31.72 348 GLY B O 1
ATOM 6236 N N . LYS B 1 349 ? 28.352 -15.402 -35.739 1.00 33.38 349 LYS B N 1
ATOM 6237 C CA . LYS B 1 349 ? 28.082 -13.948 -35.676 1.00 35.19 349 LYS B CA 1
ATOM 6238 C C . LYS B 1 349 ? 28.592 -13.064 -34.483 1.00 37.71 349 LYS B C 1
ATOM 6239 O O . LYS B 1 349 ? 28.096 -11.934 -34.246 1.00 38.39 349 LYS B O 1
ATOM 6245 N N . LYS B 1 350 ? 29.593 -13.531 -33.755 1.00 39.22 350 LYS B N 1
ATOM 6246 C CA . LYS B 1 350 ? 30.377 -12.626 -32.859 1.00 40.93 350 LYS B CA 1
ATOM 6247 C C . LYS B 1 350 ? 29.682 -11.949 -31.642 1.00 40.41 350 LYS B C 1
ATOM 6248 O O . LYS B 1 350 ? 29.752 -12.499 -30.507 1.00 41.95 350 LYS B O 1
ATOM 6254 N N . MET B 1 351 ? 29.053 -10.785 -31.881 1.00 37.81 351 MET B N 1
ATOM 6255 C CA . MET B 1 351 ? 28.565 -9.787 -30.864 1.00 36.81 351 MET B CA 1
ATOM 6256 C C . MET B 1 351 ? 29.135 -8.430 -31.161 1.00 38.80 351 MET B C 1
ATOM 6257 O O . MET B 1 351 ? 28.399 -7.451 -31.347 1.00 39.53 351 MET B O 1
ATOM 6262 N N . ASP B 1 352 ? 30.459 -8.355 -31.176 1.00 40.03 352 ASP B N 1
ATOM 6263 C CA . ASP B 1 352 ? 31.103 -7.107 -31.513 1.00 41.20 352 ASP B CA 1
ATOM 6264 C C . ASP B 1 352 ? 30.399 -6.594 -32.769 1.00 41.31 352 ASP B C 1
ATOM 6265 O O . ASP B 1 352 ? 30.391 -7.260 -33.807 1.00 41.09 352 ASP B O 1
ATOM 6270 N N . GLY B 1 353 ? 29.748 -5.440 -32.639 1.00 41.50 353 GLY B N 1
ATOM 6271 C CA . GLY B 1 353 ? 29.081 -4.782 -33.768 1.00 41.13 353 GLY B CA 1
ATOM 6272 C C . GLY B 1 353 ? 27.795 -5.477 -34.206 1.00 40.55 353 GLY B C 1
ATOM 6273 O O . GLY B 1 353 ? 27.371 -5.337 -35.362 1.00 40.53 353 GLY B O 1
ATOM 6274 N N . SER B 1 354 ? 27.183 -6.227 -33.294 1.00 39.11 354 SER B N 1
ATOM 6275 C CA . SER B 1 354 ? 25.824 -6.709 -33.522 1.00 39.12 354 SER B CA 1
ATOM 6276 C C . SER B 1 354 ? 24.806 -5.751 -32.925 1.00 38.73 354 SER B C 1
ATOM 6277 O O . SER B 1 354 ? 25.086 -5.040 -31.952 1.00 39.38 354 SER B O 1
ATOM 6280 N N . LYS B 1 355 ? 23.618 -5.715 -33.515 1.00 37.36 355 LYS B N 1
ATOM 6281 C CA . LYS B 1 355 ? 22.515 -5.052 -32.847 1.00 35.27 355 LYS B CA 1
ATOM 6282 C C . LYS B 1 355 ? 21.717 -6.062 -32.005 1.00 33.41 355 LYS B C 1
ATOM 6283 O O . LYS B 1 355 ? 21.399 -7.173 -32.464 1.00 32.51 355 LYS B O 1
ATOM 6289 N N . VAL B 1 356 ? 21.482 -5.672 -30.749 1.00 32.39 356 VAL B N 1
ATOM 6290 C CA . VAL B 1 356 ? 20.612 -6.372 -29.814 1.00 30.86 356 VAL B CA 1
ATOM 6291 C C . VAL B 1 356 ? 19.383 -5.526 -29.457 1.00 29.37 356 VAL B C 1
ATOM 6292 O O . VAL B 1 356 ? 19.459 -4.432 -28.877 1.00 28.81 356 VAL B O 1
ATOM 6296 N N . ALA B 1 357 ? 18.234 -6.041 -29.846 1.00 28.64 357 ALA B N 1
ATOM 6297 C CA . ALA B 1 357 ? 16.989 -5.431 -29.459 1.00 27.24 357 ALA B CA 1
ATOM 6298 C C . ALA B 1 357 ? 16.614 -6.029 -28.104 1.00 26.67 357 ALA B C 1
ATOM 6299 O O . ALA B 1 357 ? 16.284 -7.225 -28.021 1.00 28.43 357 ALA B O 1
ATOM 6301 N N . MET B 1 358 ? 16.706 -5.241 -27.041 1.00 24.98 358 MET B N 1
ATOM 6302 C CA . MET B 1 358 ? 16.323 -5.724 -25.691 1.00 25.10 358 MET B CA 1
ATOM 6303 C C . MET B 1 358 ? 14.881 -5.406 -25.429 1.00 25.86 358 MET B C 1
ATOM 6304 O O . MET B 1 358 ? 14.484 -4.232 -25.470 1.00 27.13 358 MET B O 1
ATOM 6309 N N . LEU B 1 359 ? 14.096 -6.434 -25.157 1.00 25.44 359 LEU B N 1
ATOM 6310 C CA . LEU B 1 359 ? 12.684 -6.244 -24.863 1.00 26.47 359 LEU B CA 1
ATOM 6311 C C . LEU B 1 359 ? 12.392 -6.445 -23.375 1.00 28.87 359 LEU B C 1
ATOM 6312 O O . LEU B 1 359 ? 12.351 -7.596 -22.866 1.00 29.66 359 LEU B O 1
ATOM 6317 N N . GLY B 1 360 ? 12.222 -5.320 -22.683 1.00 29.50 360 GLY B N 1
ATOM 6318 C CA . GLY B 1 360 ? 12.019 -5.315 -21.255 1.00 31.24 360 GLY B CA 1
ATOM 6319 C C . GLY B 1 360 ? 13.127 -4.627 -20.480 1.00 33.92 360 GLY B C 1
ATOM 6320 O O . GLY B 1 360 ? 14.274 -5.086 -20.495 1.00 36.56 360 GLY B O 1
ATOM 6321 N N . TRP B 1 361 ? 12.791 -3.532 -19.793 1.00 32.97 361 TRP B N 1
ATOM 6322 C CA . TRP B 1 361 ? 13.648 -2.974 -18.766 1.00 31.85 361 TRP B CA 1
ATOM 6323 C C . TRP B 1 361 ? 13.097 -3.271 -17.376 1.00 33.14 361 TRP B C 1
ATOM 6324 O O . TRP B 1 361 ? 13.818 -3.731 -16.519 1.00 31.99 361 TRP B O 1
ATOM 6335 N N . ALA B 1 362 ? 11.817 -2.962 -17.142 1.00 35.39 362 ALA B N 1
ATOM 6336 C CA . ALA B 1 362 ? 11.148 -3.420 -15.945 1.00 36.92 362 ALA B CA 1
ATOM 6337 C C . ALA B 1 362 ? 11.330 -4.938 -15.883 1.00 38.81 362 ALA B C 1
ATOM 6338 O O . ALA B 1 362 ? 11.597 -5.581 -16.907 1.00 38.32 362 ALA B O 1
ATOM 6340 N N . PHE B 1 363 ? 11.190 -5.504 -14.690 1.00 40.30 363 PHE B N 1
ATOM 6341 C CA . PHE B 1 363 ? 11.333 -6.924 -14.556 1.00 42.59 363 PHE B CA 1
ATOM 6342 C C . PHE B 1 363 ? 10.017 -7.579 -14.146 1.00 44.33 363 PHE B C 1
ATOM 6343 O O . PHE B 1 363 ? 9.889 -8.801 -14.238 1.00 44.43 363 PHE B O 1
ATOM 6351 N N . ILE B 1 364 ? 9.046 -6.759 -13.726 1.00 45.64 364 ILE B N 1
ATOM 6352 C CA . ILE B 1 364 ? 7.671 -7.227 -13.421 1.00 46.82 364 ILE B CA 1
ATOM 6353 C C . ILE B 1 364 ? 6.705 -6.957 -14.598 1.00 46.93 364 ILE B C 1
ATOM 6354 O O . ILE B 1 364 ? 6.544 -5.803 -15.015 1.00 47.60 364 ILE B O 1
ATOM 6359 N N . LYS B 1 365 ? 6.057 -8.015 -15.101 1.00 46.58 365 LYS B N 1
ATOM 6360 C CA . LYS B 1 365 ? 5.153 -7.928 -16.236 1.00 46.81 365 LYS B CA 1
ATOM 6361 C C . LYS B 1 365 ? 4.207 -6.738 -16.141 1.00 48.05 365 LYS B C 1
ATOM 6362 O O . LYS B 1 365 ? 3.532 -6.555 -15.136 1.00 48.12 365 LYS B O 1
ATOM 6368 N N . ASP B 1 366 ? 4.161 -5.956 -17.214 1.00 48.94 366 ASP B N 1
ATOM 6369 C CA . ASP B 1 366 ? 3.271 -4.808 -17.353 1.00 49.69 366 ASP B CA 1
ATOM 6370 C C . ASP B 1 366 ? 3.381 -3.787 -16.216 1.00 49.88 366 ASP B C 1
ATOM 6371 O O . ASP B 1 366 ? 2.381 -3.268 -15.740 1.00 50.27 366 ASP B O 1
ATOM 6376 N N . SER B 1 367 ? 4.606 -3.496 -15.796 1.00 50.42 367 SER B N 1
ATOM 6377 C CA . SER B 1 367 ? 4.854 -2.630 -14.643 1.00 50.95 367 SER B CA 1
ATOM 6378 C C . SER B 1 367 ? 6.004 -1.664 -14.916 1.00 50.94 367 SER B C 1
ATOM 6379 O O . SER B 1 367 ? 6.792 -1.884 -15.829 1.00 50.43 367 SER B O 1
ATOM 6382 N N . ASP B 1 368 ? 6.120 -0.616 -14.106 1.00 51.34 368 ASP B N 1
ATOM 6383 C CA . ASP B 1 368 ? 7.128 0.419 -14.366 1.00 52.00 368 ASP B CA 1
ATOM 6384 C C . ASP B 1 368 ? 8.395 0.420 -13.484 1.00 51.35 368 ASP B C 1
ATOM 6385 O O . ASP B 1 368 ? 9.198 1.326 -13.586 1.00 50.98 368 ASP B O 1
ATOM 6390 N N . ASP B 1 369 ? 8.592 -0.559 -12.616 1.00 51.87 369 ASP B N 1
ATOM 6391 C CA . ASP B 1 369 ? 9.821 -0.521 -11.812 1.00 52.84 369 ASP B CA 1
ATOM 6392 C C . ASP B 1 369 ? 10.928 -1.342 -12.420 1.00 52.09 369 ASP B C 1
ATOM 6393 O O . ASP B 1 369 ? 10.794 -2.557 -12.620 1.00 52.25 369 ASP B O 1
ATOM 6398 N N . ALA B 1 370 ? 12.015 -0.639 -12.714 1.00 50.68 370 ALA B N 1
ATOM 6399 C CA . ALA B 1 370 ? 13.245 -1.234 -13.177 1.00 49.58 370 ALA B CA 1
ATOM 6400 C C . ALA B 1 370 ? 14.286 -1.143 -12.062 1.00 48.67 370 ALA B C 1
ATOM 6401 O O . ALA B 1 370 ? 15.494 -1.090 -12.318 1.00 47.98 370 ALA B O 1
ATOM 6403 N N . ARG B 1 371 ? 13.830 -1.120 -10.817 1.00 48.19 371 ARG B N 1
ATOM 6404 C CA . ARG B 1 371 ? 14.796 -0.929 -9.731 1.00 48.40 371 ARG B CA 1
ATOM 6405 C C . ARG B 1 371 ? 15.600 -2.176 -9.452 1.00 46.24 371 ARG B C 1
ATOM 6406 O O . ARG B 1 371 ? 15.062 -3.206 -9.100 1.00 44.92 371 ARG B O 1
ATOM 6414 N N . ASN B 1 372 ? 16.896 -2.083 -9.669 1.00 46.00 372 ASN B N 1
ATOM 6415 C CA . ASN B 1 372 ? 17.744 -3.248 -9.515 1.00 46.66 372 ASN B CA 1
ATOM 6416 C C . ASN B 1 372 ? 17.502 -4.323 -10.590 1.00 44.53 372 ASN B C 1
ATOM 6417 O O . ASN B 1 372 ? 17.677 -5.535 -10.309 1.00 43.95 372 ASN B O 1
ATOM 6422 N N . THR B 1 373 ? 17.149 -3.870 -11.804 1.00 42.52 373 THR B N 1
ATOM 6423 C CA . THR B 1 373 ? 16.774 -4.745 -12.928 1.00 41.35 373 THR B CA 1
ATOM 6424 C C . THR B 1 373 ? 17.818 -5.735 -13.357 1.00 39.20 373 THR B C 1
ATOM 6425 O O . THR B 1 373 ? 18.979 -5.357 -13.559 1.00 38.65 373 THR B O 1
ATOM 6429 N N . PRO B 1 374 ? 17.389 -6.991 -13.576 1.00 37.06 374 PRO B N 1
ATOM 6430 C CA . PRO B 1 374 ? 18.303 -7.949 -14.182 1.00 35.23 374 PRO B CA 1
ATOM 6431 C C . PRO B 1 374 ? 18.722 -7.516 -15.593 1.00 32.82 374 PRO B C 1
ATOM 6432 O O . PRO B 1 374 ? 19.754 -7.967 -16.063 1.00 33.46 374 PRO B O 1
ATOM 6436 N N . SER B 1 375 ? 17.956 -6.627 -16.234 1.00 31.12 375 SER B N 1
ATOM 6437 C CA . SER B 1 375 ? 18.248 -6.101 -17.602 1.00 30.19 375 SER B CA 1
ATOM 6438 C C . SER B 1 375 ? 19.540 -5.275 -17.635 1.00 30.72 375 SER B C 1
ATOM 6439 O O . SER B 1 375 ? 20.250 -5.277 -18.653 1.00 31.52 375 SER B O 1
ATOM 6442 N N . GLU B 1 376 ? 19.842 -4.570 -16.551 1.00 29.99 376 GLU B N 1
ATOM 6443 C CA . GLU B 1 376 ? 21.049 -3.769 -16.539 1.00 32.87 376 GLU B CA 1
ATOM 6444 C C . GLU B 1 376 ? 22.371 -4.550 -16.623 1.00 33.00 376 GLU B C 1
ATOM 6445 O O . GLU B 1 376 ? 23.208 -4.197 -17.478 1.00 32.92 376 GLU B O 1
ATOM 6451 N N . PRO B 1 377 ? 22.578 -5.586 -15.759 1.00 33.41 377 PRO B N 1
ATOM 6452 C CA . PRO B 1 377 ? 23.808 -6.408 -15.918 1.00 33.50 377 PRO B CA 1
ATOM 6453 C C . PRO B 1 377 ? 23.939 -7.036 -17.296 1.00 33.32 377 PRO B C 1
ATOM 6454 O O . PRO B 1 377 ? 25.054 -7.250 -17.738 1.00 33.91 377 PRO B O 1
ATOM 6458 N N . TYR B 1 378 ? 22.809 -7.292 -17.954 1.00 33.01 378 TYR B N 1
ATOM 6459 C CA . TYR B 1 378 ? 22.776 -7.843 -19.309 1.00 33.41 378 TYR B CA 1
ATOM 6460 C C . TYR B 1 378 ? 23.185 -6.822 -20.365 1.00 34.21 378 TYR B C 1
ATOM 6461 O O . TYR B 1 378 ? 24.049 -7.099 -21.207 1.00 34.08 378 TYR B O 1
ATOM 6470 N N . ARG B 1 379 ? 22.553 -5.650 -20.341 1.00 35.32 379 ARG B N 1
ATOM 6471 C CA . ARG B 1 379 ? 22.983 -4.553 -21.203 1.00 36.90 379 ARG B CA 1
ATOM 6472 C C . ARG B 1 379 ? 24.507 -4.303 -21.107 1.00 38.93 379 ARG B C 1
ATOM 6473 O O . ARG B 1 379 ? 25.199 -4.124 -22.140 1.00 39.95 379 ARG B O 1
ATOM 6481 N N . ASP B 1 380 ? 25.030 -4.308 -19.881 1.00 38.59 380 ASP B N 1
ATOM 6482 C CA . ASP B 1 380 ? 26.442 -4.030 -19.687 1.00 38.72 380 ASP B CA 1
ATOM 6483 C C . ASP B 1 380 ? 27.313 -5.072 -20.399 1.00 37.81 380 ASP B C 1
ATOM 6484 O O . ASP B 1 380 ? 28.302 -4.717 -21.049 1.00 38.96 380 ASP B O 1
ATOM 6489 N N . LEU B 1 381 ? 26.955 -6.347 -20.316 1.00 35.57 381 LEU B N 1
ATOM 6490 C CA . LEU B 1 381 ? 27.761 -7.374 -20.992 1.00 33.22 381 LEU B CA 1
ATOM 6491 C C . LEU B 1 381 ? 27.764 -7.206 -22.515 1.00 31.12 381 LEU B C 1
ATOM 6492 O O . LEU B 1 381 ? 28.786 -7.412 -23.161 1.00 30.25 381 LEU B O 1
ATOM 6497 N N . CYS B 1 382 ? 26.626 -6.812 -23.073 1.00 30.73 382 CYS B N 1
ATOM 6498 C CA . CYS B 1 382 ? 26.523 -6.634 -24.509 1.00 31.45 382 CYS B CA 1
ATOM 6499 C C . CYS B 1 382 ? 27.346 -5.452 -24.936 1.00 32.42 382 CYS B C 1
ATOM 6500 O O . CYS B 1 382 ? 28.132 -5.586 -25.861 1.00 32.37 382 CYS B O 1
ATOM 6503 N N . LEU B 1 383 ? 27.198 -4.321 -24.240 1.00 33.24 383 LEU B N 1
ATOM 6504 C CA . LEU B 1 383 ? 27.983 -3.117 -24.542 1.00 34.66 383 LEU B CA 1
ATOM 6505 C C . LEU B 1 383 ? 29.489 -3.292 -24.420 1.00 36.63 383 LEU B C 1
ATOM 6506 O O . LEU B 1 383 ? 30.235 -2.787 -25.279 1.00 37.10 383 LEU B O 1
ATOM 6511 N N . LYS B 1 384 ? 29.939 -3.998 -23.379 1.00 37.98 384 LYS B N 1
ATOM 6512 C CA . LYS B 1 384 ? 31.381 -4.240 -23.199 1.00 40.08 384 LYS B CA 1
ATOM 6513 C C . LYS B 1 384 ? 31.950 -5.141 -24.293 1.00 40.61 384 LYS B C 1
ATOM 6514 O O . LYS B 1 384 ? 33.131 -5.003 -24.679 1.00 40.91 384 LYS B O 1
ATOM 6520 N N . ALA B 1 385 ? 31.117 -6.038 -24.819 1.00 40.53 385 ALA B N 1
ATOM 6521 C CA . ALA B 1 385 ? 31.601 -6.967 -25.841 1.00 40.62 385 ALA B CA 1
ATOM 6522 C C . ALA B 1 385 ? 31.554 -6.393 -27.269 1.00 41.04 385 ALA B C 1
ATOM 6523 O O . ALA B 1 385 ? 32.035 -7.032 -28.227 1.00 41.66 385 ALA B O 1
ATOM 6525 N N . GLY B 1 386 ? 30.992 -5.193 -27.401 1.00 40.60 386 GLY B N 1
ATOM 6526 C CA . GLY B 1 386 ? 31.002 -4.460 -28.667 1.00 40.43 386 GLY B CA 1
ATOM 6527 C C . GLY B 1 386 ? 29.709 -4.403 -29.469 1.00 39.98 386 GLY B C 1
ATOM 6528 O O . GLY B 1 386 ? 29.734 -4.193 -30.679 1.00 40.93 386 GLY B O 1
ATOM 6529 N N . ALA B 1 387 ? 28.575 -4.568 -28.810 1.00 38.13 387 ALA B N 1
ATOM 6530 C CA . ALA B 1 387 ? 27.316 -4.515 -29.505 1.00 37.01 387 ALA B CA 1
ATOM 6531 C C . ALA B 1 387 ? 26.680 -3.149 -29.312 1.00 36.24 387 ALA B C 1
ATOM 6532 O O . ALA B 1 387 ? 26.863 -2.491 -28.294 1.00 35.83 387 ALA B O 1
ATOM 6534 N N . SER B 1 388 ? 25.956 -2.704 -30.320 1.00 35.86 388 SER B N 1
ATOM 6535 C CA . SER B 1 388 ? 25.007 -1.634 -30.104 1.00 35.81 388 SER B CA 1
ATOM 6536 C C . SER B 1 388 ? 23.810 -2.309 -29.426 1.00 36.05 388 SER B C 1
ATOM 6537 O O . SER B 1 388 ? 23.504 -3.460 -29.730 1.00 35.99 388 SER B O 1
ATOM 6540 N N . VAL B 1 389 ? 23.170 -1.604 -28.495 1.00 35.22 389 VAL B N 1
ATOM 6541 C CA . VAL B 1 389 ? 21.954 -2.070 -27.910 1.00 34.56 389 VAL B CA 1
ATOM 6542 C C . VAL B 1 389 ? 20.907 -0.976 -27.924 1.00 33.87 389 VAL B C 1
ATOM 6543 O O . VAL B 1 389 ? 21.178 0.141 -27.473 1.00 34.55 389 VAL B O 1
ATOM 6547 N N . MET B 1 390 ? 19.719 -1.298 -28.439 1.00 32.32 390 MET B N 1
ATOM 6548 C CA . MET B 1 390 ? 18.521 -0.465 -28.230 1.00 31.21 390 MET B CA 1
ATOM 6549 C C . MET B 1 390 ? 17.557 -1.164 -27.260 1.00 31.78 390 MET B C 1
ATOM 6550 O O . MET B 1 390 ? 17.343 -2.374 -27.347 1.00 32.78 390 MET B O 1
ATOM 6555 N N . VAL B 1 391 ? 16.984 -0.399 -26.336 1.00 31.76 391 VAL B N 1
ATOM 6556 C CA . VAL B 1 391 ? 16.120 -0.933 -25.284 1.00 31.61 391 VAL B CA 1
ATOM 6557 C C . VAL B 1 391 ? 14.642 -0.561 -25.478 1.00 31.83 391 VAL B C 1
ATOM 6558 O O . VAL B 1 391 ? 14.325 0.589 -25.780 1.00 31.51 391 VAL B O 1
ATOM 6562 N N . HIS B 1 392 ? 13.745 -1.537 -25.291 1.00 32.46 392 HIS B N 1
ATOM 6563 C CA . HIS B 1 392 ? 12.313 -1.280 -25.316 1.00 32.61 392 HIS B CA 1
ATOM 6564 C C . HIS B 1 392 ? 11.595 -1.684 -24.066 1.00 35.19 392 HIS B C 1
ATOM 6565 O O . HIS B 1 392 ? 11.840 -2.751 -23.499 1.00 36.64 392 HIS B O 1
ATOM 6572 N N . ASP B 1 393 ? 10.647 -0.849 -23.672 1.00 36.38 393 ASP B N 1
ATOM 6573 C CA . ASP B 1 393 ? 9.748 -1.157 -22.564 1.00 37.55 393 ASP B CA 1
ATOM 6574 C C . ASP B 1 393 ? 8.564 -0.189 -22.655 1.00 39.01 393 ASP B C 1
ATOM 6575 O O . ASP B 1 393 ? 8.764 1.010 -22.828 1.00 38.49 393 ASP B O 1
ATOM 6580 N N . PRO B 1 394 ? 7.321 -0.707 -22.568 1.00 40.99 394 PRO B N 1
ATOM 6581 C CA . PRO B 1 394 ? 6.159 0.157 -22.841 1.00 41.86 394 PRO B CA 1
ATOM 6582 C C . PRO B 1 394 ? 5.647 0.874 -21.607 1.00 43.66 394 PRO B C 1
ATOM 6583 O O . PRO B 1 394 ? 4.601 1.534 -21.668 1.00 44.18 394 PRO B O 1
ATOM 6587 N N . TYR B 1 395 ? 6.365 0.722 -20.499 1.00 44.86 395 TYR B N 1
ATOM 6588 C CA . TYR B 1 395 ? 5.925 1.258 -19.217 1.00 46.84 395 TYR B CA 1
ATOM 6589 C C . TYR B 1 395 ? 6.950 2.212 -18.607 1.00 49.19 395 TYR B C 1
ATOM 6590 O O . TYR B 1 395 ? 6.578 3.280 -18.111 1.00 49.87 395 TYR B O 1
ATOM 6599 N N . VAL B 1 396 ? 8.227 1.846 -18.687 1.00 50.50 396 VAL B N 1
ATOM 6600 C CA . VAL B 1 396 ? 9.288 2.604 -18.045 1.00 52.73 396 VAL B CA 1
ATOM 6601 C C . VAL B 1 396 ? 9.517 3.908 -18.814 1.00 55.45 396 VAL B C 1
ATOM 6602 O O . VAL B 1 396 ? 9.720 3.911 -20.038 1.00 55.51 396 VAL B O 1
ATOM 6606 N N . VAL B 1 397 ? 9.452 5.012 -18.077 1.00 57.78 397 VAL B N 1
ATOM 6607 C CA . VAL B 1 397 ? 9.357 6.343 -18.685 1.00 60.07 397 VAL B CA 1
ATOM 6608 C C . VAL B 1 397 ? 10.719 7.025 -18.790 1.00 61.45 397 VAL B C 1
ATOM 6609 O O . VAL B 1 397 ? 11.149 7.404 -19.890 1.00 61.71 397 VAL B O 1
ATOM 6613 N N . ASN B 1 398 ? 11.389 7.184 -17.651 1.00 62.14 398 ASN B N 1
ATOM 6614 C CA . ASN B 1 398 ? 12.666 7.883 -17.629 1.00 62.73 398 ASN B CA 1
ATOM 6615 C C . ASN B 1 398 ? 13.600 7.274 -16.583 1.00 62.61 398 ASN B C 1
ATOM 6616 O O . ASN B 1 398 ? 13.391 7.425 -15.372 1.00 62.57 398 ASN B O 1
ATOM 6621 N N . TYR B 1 399 ? 14.619 6.571 -17.081 1.00 62.12 399 TYR B N 1
ATOM 6622 C CA . TYR B 1 399 ? 15.586 5.856 -16.250 1.00 61.44 399 TYR B CA 1
ATOM 6623 C C . TYR B 1 399 ? 16.942 6.552 -16.339 1.00 61.45 399 TYR B C 1
ATOM 6624 O O . TYR B 1 399 ? 17.317 7.022 -17.410 1.00 61.26 399 TYR B O 1
ATOM 6633 N N . PRO B 1 400 ? 17.669 6.624 -15.205 1.00 62.09 400 PRO B N 1
ATOM 6634 C CA . PRO B 1 400 ? 18.952 7.328 -15.063 1.00 62.05 400 PRO B CA 1
ATOM 6635 C C . PRO B 1 400 ? 20.026 6.872 -16.044 1.00 61.81 400 PRO B C 1
ATOM 6636 O O . PRO B 1 400 ? 20.621 5.800 -15.859 1.00 61.79 400 PRO B O 1
ATOM 6640 N N . GLY B 1 401 ? 20.271 7.688 -17.070 1.00 61.24 401 GLY B N 1
ATOM 6641 C CA . GLY B 1 401 ? 21.389 7.468 -17.988 1.00 60.26 401 GLY B CA 1
ATOM 6642 C C . GLY B 1 401 ? 21.246 6.241 -18.877 1.00 58.86 401 GLY B C 1
ATOM 6643 O O . GLY B 1 401 ? 22.245 5.608 -19.219 1.00 59.05 401 GLY B O 1
ATOM 6644 N N . VAL B 1 402 ? 20.004 5.900 -19.227 1.00 56.99 402 VAL B N 1
ATOM 6645 C CA . VAL B 1 402 ? 19.709 4.864 -20.231 1.00 55.26 402 VAL B CA 1
ATOM 6646 C C . VAL B 1 402 ? 18.397 5.126 -20.992 1.00 53.61 402 VAL B C 1
ATOM 6647 O O . VAL B 1 402 ? 17.342 5.368 -20.388 1.00 53.04 402 VAL B O 1
ATOM 6651 N N . GLU B 1 403 ? 18.490 5.055 -22.319 1.00 52.81 403 GLU B N 1
ATOM 6652 C CA . GLU B 1 403 ? 17.367 5.298 -23.234 1.00 52.50 403 GLU B CA 1
ATOM 6653 C C . GLU B 1 403 ? 16.425 4.102 -23.417 1.00 50.54 403 GLU B C 1
ATOM 6654 O O . GLU B 1 403 ? 16.819 3.010 -23.835 1.00 50.49 403 GLU B O 1
ATOM 6660 N N . ILE B 1 404 ? 15.167 4.341 -23.100 1.00 48.82 404 ILE B N 1
ATOM 6661 C CA . ILE B 1 404 ? 14.140 3.352 -23.228 1.00 47.70 404 ILE B CA 1
ATOM 6662 C C . ILE B 1 404 ? 13.308 3.917 -24.327 1.00 47.17 404 ILE B C 1
ATOM 6663 O O . ILE B 1 404 ? 12.860 5.065 -24.248 1.00 46.67 404 ILE B O 1
ATOM 6668 N N . SER B 1 405 ? 13.098 3.124 -25.363 1.00 47.30 405 SER B N 1
ATOM 6669 C CA . SER B 1 405 ? 12.102 3.493 -26.350 1.00 46.83 405 SER B CA 1
ATOM 6670 C C . SER B 1 405 ? 10.769 2.773 -26.102 1.00 46.62 405 SER B C 1
ATOM 6671 O O . SER B 1 405 ? 10.737 1.621 -25.617 1.00 47.20 405 SER B O 1
ATOM 6674 N N . ASP B 1 406 ? 9.679 3.460 -26.434 1.00 45.04 406 ASP B N 1
ATOM 6675 C CA . ASP B 1 406 ? 8.351 2.868 -26.386 1.00 43.86 406 ASP B CA 1
ATOM 6676 C C . ASP B 1 406 ? 7.995 2.336 -27.754 1.00 41.85 406 ASP B C 1
ATOM 6677 O O . ASP B 1 406 ? 6.956 1.699 -27.931 1.00 41.37 406 ASP B O 1
ATOM 6682 N N . ASN B 1 407 ? 8.839 2.628 -28.738 1.00 40.62 407 ASN B N 1
ATOM 6683 C CA . ASN B 1 407 ? 8.531 2.245 -30.095 1.00 39.85 407 ASN B CA 1
ATOM 6684 C C . ASN B 1 407 ? 9.140 0.892 -30.433 1.00 38.83 407 ASN B C 1
ATOM 6685 O O . ASN B 1 407 ? 10.333 0.794 -30.741 1.00 38.75 407 ASN B O 1
ATOM 6690 N N . LEU B 1 408 ? 8.322 -0.157 -30.373 1.00 38.18 408 LEU B N 1
ATOM 6691 C CA . LEU B 1 408 ? 8.760 -1.473 -30.853 1.00 38.14 408 LEU B CA 1
ATOM 6692 C C . LEU B 1 408 ? 8.970 -1.265 -32.333 1.00 39.27 408 LEU B C 1
ATOM 6693 O O . LEU B 1 408 ? 8.199 -0.526 -32.967 1.00 40.73 408 LEU B O 1
ATOM 6698 N N . GLU B 1 409 ? 9.971 -1.900 -32.919 1.00 38.18 409 GLU B N 1
ATOM 6699 C CA . GLU B 1 409 ? 10.159 -1.717 -34.350 1.00 37.30 409 GLU B CA 1
ATOM 6700 C C . GLU B 1 409 ? 11.286 -0.751 -34.499 1.00 35.59 409 GLU B C 1
ATOM 6701 O O . GLU B 1 409 ? 12.302 -1.115 -35.062 1.00 35.46 409 GLU B O 1
ATOM 6707 N N . GLU B 1 410 ? 11.162 0.458 -33.968 1.00 34.92 410 GLU B N 1
ATOM 6708 C CA . GLU B 1 410 ? 12.363 1.286 -33.905 1.00 35.90 410 GLU B CA 1
ATOM 6709 C C . GLU B 1 410 ? 13.416 0.412 -33.231 1.00 35.42 410 GLU B C 1
ATOM 6710 O O . GLU B 1 410 ? 14.496 0.226 -33.754 1.00 35.86 410 GLU B O 1
ATOM 6716 N N . VAL B 1 411 ? 13.051 -0.196 -32.112 1.00 34.66 411 VAL B N 1
ATOM 6717 C CA . VAL B 1 411 ? 13.966 -1.023 -31.364 1.00 33.89 411 VAL B CA 1
ATOM 6718 C C . VAL B 1 411 ? 14.399 -2.310 -32.071 1.00 34.29 411 VAL B C 1
ATOM 6719 O O . VAL B 1 411 ? 15.574 -2.668 -32.010 1.00 33.57 411 VAL B O 1
ATOM 6723 N N . VAL B 1 412 ? 13.469 -2.977 -32.761 1.00 35.48 412 VAL B N 1
ATOM 6724 C CA . VAL B 1 412 ? 13.736 -4.284 -33.394 1.00 35.34 412 VAL B CA 1
ATOM 6725 C C . VAL B 1 412 ? 14.318 -4.198 -34.805 1.00 36.19 412 VAL B C 1
ATOM 6726 O O . VAL B 1 412 ? 14.874 -5.181 -35.308 1.00 37.31 412 VAL B O 1
ATOM 6730 N N . ARG B 1 413 ? 14.207 -3.029 -35.437 1.00 36.18 413 ARG B N 1
ATOM 6731 C CA . ARG B 1 413 ? 14.818 -2.762 -36.757 1.00 36.30 413 ARG B CA 1
ATOM 6732 C C . ARG B 1 413 ? 16.322 -3.107 -36.810 1.00 34.97 413 ARG B C 1
ATOM 6733 O O . ARG B 1 413 ? 17.092 -2.696 -35.955 1.00 34.69 413 ARG B O 1
ATOM 6741 N N . ASN B 1 414 ? 16.738 -3.842 -37.830 1.00 34.66 414 ASN B N 1
ATOM 6742 C CA . ASN B 1 414 ? 18.164 -4.167 -38.025 1.00 34.57 414 ASN B CA 1
ATOM 6743 C C . ASN B 1 414 ? 18.776 -5.019 -36.885 1.00 32.05 414 ASN B C 1
ATOM 6744 O O . ASN B 1 414 ? 19.969 -5.201 -36.835 1.00 31.79 414 ASN B O 1
ATOM 6749 N N . ALA B 1 415 ? 17.960 -5.525 -35.978 1.00 30.57 415 ALA B N 1
ATOM 6750 C CA . ALA B 1 415 ? 18.469 -6.308 -34.867 1.00 29.16 415 ALA B CA 1
ATOM 6751 C C . ALA B 1 415 ? 18.972 -7.676 -35.296 1.00 27.66 415 ALA B C 1
ATOM 6752 O O . ALA B 1 415 ? 18.249 -8.406 -35.963 1.00 27.93 415 ALA B O 1
ATOM 6754 N N . ASP B 1 416 ? 20.208 -8.013 -34.920 1.00 26.19 416 ASP B N 1
ATOM 6755 C CA . ASP B 1 416 ? 20.727 -9.378 -35.089 1.00 26.65 416 ASP B CA 1
ATOM 6756 C C . ASP B 1 416 ? 20.066 -10.354 -34.072 1.00 27.79 416 ASP B C 1
ATOM 6757 O O . ASP B 1 416 ? 19.825 -11.539 -34.371 1.00 28.50 416 ASP B O 1
ATOM 6762 N N . ALA B 1 417 ? 19.783 -9.846 -32.872 1.00 27.33 417 ALA B N 1
ATOM 6763 C CA . ALA B 1 417 ? 19.177 -10.637 -31.802 1.00 27.61 417 ALA B CA 1
ATOM 6764 C C . ALA B 1 417 ? 18.048 -9.874 -31.135 1.00 28.57 417 ALA B C 1
ATOM 6765 O O . ALA B 1 417 ? 18.178 -8.664 -30.876 1.00 28.45 417 ALA B O 1
ATOM 6767 N N . ILE B 1 418 ? 16.963 -10.585 -30.809 1.00 29.08 418 ILE B N 1
ATOM 6768 C CA . ILE B 1 418 ? 15.894 -10.015 -29.999 1.00 29.25 418 ILE B CA 1
ATOM 6769 C C . ILE B 1 418 ? 15.838 -10.781 -28.706 1.00 30.06 418 ILE B C 1
ATOM 6770 O O . ILE B 1 418 ? 15.609 -11.989 -28.714 1.00 30.91 418 ILE B O 1
ATOM 6775 N N . VAL B 1 419 ? 15.987 -10.051 -27.603 1.00 29.96 419 VAL B N 1
ATOM 6776 C CA . VAL B 1 419 ? 16.179 -10.618 -26.286 1.00 30.57 419 VAL B CA 1
ATOM 6777 C C . VAL B 1 419 ? 15.073 -10.171 -25.337 1.00 32.74 419 VAL B C 1
ATOM 6778 O O . VAL B 1 419 ? 14.941 -8.984 -25.031 1.00 34.14 419 VAL B O 1
ATOM 6782 N N . VAL B 1 420 ? 14.288 -11.123 -24.858 1.00 33.00 420 VAL B N 1
ATOM 6783 C CA . VAL B 1 420 ? 13.129 -10.807 -24.065 1.00 34.07 420 VAL B CA 1
ATOM 6784 C C . VAL B 1 420 ? 13.493 -10.986 -22.615 1.00 34.72 420 VAL B C 1
ATOM 6785 O O . VAL B 1 420 ? 13.744 -12.110 -22.167 1.00 34.81 420 VAL B O 1
ATOM 6789 N N . LEU B 1 421 ? 13.506 -9.870 -21.883 1.00 35.22 421 LEU B N 1
ATOM 6790 C CA . LEU B 1 421 ? 13.954 -9.853 -20.482 1.00 35.97 421 LEU B CA 1
ATOM 6791 C C . LEU B 1 421 ? 12.822 -9.616 -19.506 1.00 36.32 421 LEU B C 1
ATOM 6792 O O . LEU B 1 421 ? 12.959 -9.907 -18.325 1.00 35.84 421 LEU B O 1
ATOM 6797 N N . ALA B 1 422 ? 11.701 -9.095 -20.003 1.00 37.33 422 ALA B N 1
ATOM 6798 C CA . ALA B 1 422 ? 10.527 -8.840 -19.156 1.00 37.21 422 ALA B CA 1
ATOM 6799 C C . ALA B 1 422 ? 9.305 -9.466 -19.774 1.00 37.22 422 ALA B C 1
ATOM 6800 O O . ALA B 1 422 ? 9.075 -9.367 -20.982 1.00 37.38 422 ALA B O 1
ATOM 6802 N N . GLY B 1 423 ? 8.514 -10.111 -18.934 1.00 36.90 423 GLY B N 1
ATOM 6803 C CA . GLY B 1 423 ? 7.339 -10.817 -19.397 1.00 36.32 423 GLY B CA 1
ATOM 6804 C C . GLY B 1 423 ? 6.121 -9.965 -19.689 1.00 35.88 423 GLY B C 1
ATOM 6805 O O . GLY B 1 423 ? 5.005 -10.419 -19.437 1.00 35.87 423 GLY B O 1
ATOM 6806 N N . HIS B 1 424 ? 6.334 -8.776 -20.276 1.00 35.56 424 HIS B N 1
ATOM 6807 C CA . HIS B 1 424 ? 5.251 -7.848 -20.675 1.00 35.18 424 HIS B CA 1
ATOM 6808 C C . HIS B 1 424 ? 4.224 -8.459 -21.625 1.00 36.97 424 HIS B C 1
ATOM 6809 O O . HIS B 1 424 ? 4.528 -9.399 -22.360 1.00 37.10 424 HIS B O 1
ATOM 6816 N N . SER B 1 425 ? 2.999 -7.935 -21.601 1.00 37.97 425 SER B N 1
ATOM 6817 C CA . SER B 1 425 ? 1.898 -8.555 -22.343 1.00 37.98 425 SER B CA 1
ATOM 6818 C C . SER B 1 425 ? 2.143 -8.434 -23.828 1.00 38.33 425 SER B C 1
ATOM 6819 O O . SER B 1 425 ? 1.872 -9.365 -24.589 1.00 38.48 425 SER B O 1
ATOM 6822 N N . ALA B 1 426 ? 2.649 -7.257 -24.207 1.00 38.42 426 ALA B N 1
ATOM 6823 C CA . ALA B 1 426 ? 3.088 -6.896 -25.558 1.00 37.58 426 ALA B CA 1
ATOM 6824 C C . ALA B 1 426 ? 4.077 -7.881 -26.199 1.00 36.42 426 ALA B C 1
ATOM 6825 O O . ALA B 1 426 ? 4.138 -7.998 -27.439 1.00 37.11 426 ALA B O 1
ATOM 6827 N N . TYR B 1 427 ? 4.890 -8.541 -25.376 1.00 34.33 427 TYR B N 1
ATOM 6828 C CA . TYR B 1 427 ? 5.901 -9.442 -25.909 1.00 33.05 427 TYR B CA 1
ATOM 6829 C C . TYR B 1 427 ? 5.304 -10.824 -26.133 1.00 34.18 427 TYR B C 1
ATOM 6830 O O . TYR B 1 427 ? 5.814 -11.610 -26.952 1.00 33.98 427 TYR B O 1
ATOM 6839 N N . SER B 1 428 ? 4.180 -11.072 -25.444 1.00 34.61 428 SER B N 1
ATOM 6840 C CA . SER B 1 428 ? 3.405 -12.296 -25.572 1.00 34.76 428 SER B CA 1
ATOM 6841 C C . SER B 1 428 ? 2.512 -12.194 -26.787 1.00 34.73 428 SER B C 1
ATOM 6842 O O . SER B 1 428 ? 1.803 -13.129 -27.134 1.00 34.91 428 SER B O 1
ATOM 6845 N N . SER B 1 429 ? 2.532 -11.047 -27.436 1.00 34.52 429 SER B N 1
ATOM 6846 C CA . SER B 1 429 ? 1.801 -10.920 -28.677 1.00 35.15 429 SER B CA 1
ATOM 6847 C C . SER B 1 429 ? 2.745 -10.677 -29.867 1.00 35.48 429 SER B C 1
ATOM 6848 O O . SER B 1 429 ? 2.296 -10.445 -30.992 1.00 36.41 429 SER B O 1
ATOM 6851 N N . LEU B 1 430 ? 4.050 -10.735 -29.600 1.00 34.88 430 LEU B N 1
ATOM 6852 C CA . LEU B 1 430 ? 5.081 -10.630 -30.630 1.00 34.20 430 LEU B CA 1
ATOM 6853 C C . LEU B 1 430 ? 5.047 -11.808 -31.613 1.00 33.04 430 LEU B C 1
ATOM 6854 O O . LEU B 1 430 ? 5.235 -12.974 -31.252 1.00 31.27 430 LEU B O 1
ATOM 6859 N N . LYS B 1 431 ? 4.815 -11.484 -32.876 1.00 33.80 431 LYS B N 1
ATOM 6860 C CA . LYS B 1 431 ? 4.656 -12.526 -33.871 1.00 33.73 431 LYS B CA 1
ATOM 6861 C C . LYS B 1 431 ? 5.955 -12.661 -34.653 1.00 33.16 431 LYS B C 1
ATOM 6862 O O . LYS B 1 431 ? 6.561 -11.667 -35.017 1.00 32.67 431 LYS B O 1
ATOM 6868 N N . ALA B 1 432 ? 6.390 -13.899 -34.860 1.00 33.41 432 ALA B N 1
ATOM 6869 C CA . ALA B 1 432 ? 7.551 -14.224 -35.697 1.00 34.05 432 ALA B CA 1
ATOM 6870 C C . ALA B 1 432 ? 7.620 -13.514 -37.058 1.00 33.99 432 ALA B C 1
ATOM 6871 O O . ALA B 1 432 ? 8.660 -12.972 -37.438 1.00 33.8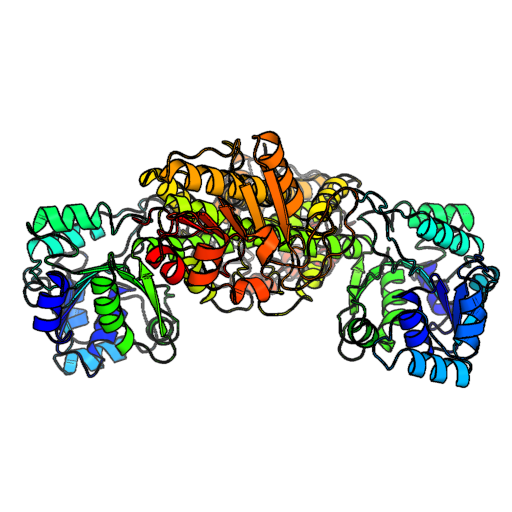7 432 ALA B O 1
ATOM 6873 N N . ASP B 1 433 ? 6.519 -13.530 -37.793 1.00 34.00 433 ASP B N 1
ATOM 6874 C CA . ASP B 1 433 ? 6.429 -12.797 -39.059 1.00 34.27 433 ASP B CA 1
ATOM 6875 C C . ASP B 1 433 ? 6.936 -11.349 -38.979 1.00 32.25 433 ASP B C 1
ATOM 6876 O O . ASP B 1 433 ? 7.794 -10.913 -39.767 1.00 31.83 433 ASP B O 1
ATOM 6881 N N . TRP B 1 434 ? 6.381 -10.611 -38.027 1.00 30.34 434 TRP B N 1
ATOM 6882 C CA . TRP B 1 434 ? 6.644 -9.205 -37.938 1.00 29.07 434 TRP B CA 1
ATOM 6883 C C . TRP B 1 434 ? 8.110 -9.035 -37.579 1.00 28.21 434 TRP B C 1
ATOM 6884 O O . TRP B 1 434 ? 8.766 -8.167 -38.103 1.00 29.48 434 TRP B O 1
ATOM 6895 N N . ALA B 1 435 ? 8.630 -9.873 -36.701 1.00 27.33 435 ALA B N 1
ATOM 6896 C CA . ALA B 1 435 ? 9.971 -9.663 -36.151 1.00 27.16 435 ALA B CA 1
ATOM 6897 C C . ALA B 1 435 ? 11.036 -9.990 -37.176 1.00 27.51 435 ALA B C 1
ATOM 6898 O O . ALA B 1 435 ? 12.116 -9.412 -37.178 1.00 27.18 435 ALA B O 1
ATOM 6900 N N . LYS B 1 436 ? 10.689 -10.918 -38.054 1.00 28.67 436 LYS B N 1
ATOM 6901 C CA . LYS B 1 436 ? 11.530 -11.403 -39.129 1.00 29.34 436 LYS B CA 1
ATOM 6902 C C . LYS B 1 436 ? 11.595 -10.339 -40.171 1.00 30.84 436 LYS B C 1
ATOM 6903 O O . LYS B 1 436 ? 12.590 -10.181 -40.899 1.00 31.70 436 LYS B O 1
ATOM 6909 N N . LYS B 1 437 ? 10.506 -9.609 -40.293 1.00 31.20 437 LYS B N 1
ATOM 6910 C CA . LYS B 1 437 ? 10.457 -8.690 -41.384 1.00 31.64 437 LYS B CA 1
ATOM 6911 C C . LYS B 1 437 ? 11.016 -7.327 -40.970 1.00 31.72 437 LYS B C 1
ATOM 6912 O O . LYS B 1 437 ? 11.580 -6.615 -41.803 1.00 32.39 437 LYS B O 1
ATOM 6918 N N . VAL B 1 438 ? 10.940 -7.001 -39.682 1.00 30.95 438 VAL B N 1
ATOM 6919 C CA . VAL B 1 438 ? 11.432 -5.703 -39.205 1.00 30.05 438 VAL B CA 1
ATOM 6920 C C . VAL B 1 438 ? 12.945 -5.715 -38.858 1.00 27.94 438 VAL B C 1
ATOM 6921 O O . VAL B 1 438 ? 13.667 -4.692 -38.948 1.00 26.00 438 VAL B O 1
ATOM 6925 N N . SER B 1 439 ? 13.422 -6.894 -38.507 1.00 27.20 439 SER B N 1
ATOM 6926 C CA . SER B 1 439 ? 14.835 -7.042 -38.246 1.00 27.05 439 SER B CA 1
ATOM 6927 C C . SER B 1 439 ? 15.622 -7.435 -39.493 1.00 27.11 439 SER B C 1
ATOM 6928 O O . SER B 1 439 ? 16.824 -7.190 -39.542 1.00 26.87 439 SER B O 1
ATOM 6931 N N . ALA B 1 440 ? 14.941 -8.002 -40.495 1.00 27.73 440 ALA B N 1
ATOM 6932 C CA . ALA B 1 440 ? 15.576 -8.519 -41.715 1.00 28.89 440 ALA B CA 1
ATOM 6933 C C . ALA B 1 440 ? 16.527 -9.678 -41.441 1.00 30.97 440 ALA B C 1
ATOM 6934 O O . ALA B 1 440 ? 16.154 -10.795 -41.046 1.00 31.40 440 ALA B O 1
ATOM 6936 N N . LYS B 1 441 ? 17.788 -9.421 -41.671 1.00 32.86 441 LYS B N 1
ATOM 6937 C CA . LYS B 1 441 ? 18.806 -10.406 -41.310 1.00 34.28 441 LYS B CA 1
ATOM 6938 C C . LYS B 1 441 ? 18.817 -11.675 -42.169 1.00 34.33 441 LYS B C 1
ATOM 6939 O O . LYS B 1 441 ? 19.751 -11.811 -43.001 1.00 35.12 441 LYS B O 1
ATOM 6945 N N . ALA B 1 442 ? 17.809 -12.547 -41.997 1.00 32.73 442 ALA B N 1
ATOM 6946 C CA . ALA B 1 442 ? 17.701 -13.850 -42.711 1.00 32.08 442 ALA B CA 1
ATOM 6947 C C . ALA B 1 442 ? 17.595 -15.022 -41.742 1.00 32.24 442 ALA B C 1
ATOM 6948 O O . ALA B 1 442 ? 16.841 -15.948 -41.988 1.00 32.65 442 ALA B O 1
ATOM 6950 N N . ASN B 1 443 ? 18.386 -14.988 -40.672 1.00 31.36 443 ASN B N 1
ATOM 6951 C CA . ASN B 1 443 ? 18.093 -15.736 -39.468 1.00 30.80 443 ASN B CA 1
ATOM 6952 C C . ASN B 1 443 ? 18.140 -14.837 -38.244 1.00 29.22 443 ASN B C 1
ATOM 6953 O O . ASN B 1 443 ? 19.188 -14.715 -37.598 1.00 27.83 443 ASN B O 1
ATOM 6958 N N . PRO B 1 444 ? 17.009 -14.200 -37.910 1.00 29.27 444 PRO B N 1
ATOM 6959 C CA . PRO B 1 444 ? 17.103 -13.382 -36.689 1.00 28.49 444 PRO B CA 1
ATOM 6960 C C . PRO B 1 444 ? 17.219 -14.303 -35.493 1.00 27.73 444 PRO B C 1
ATOM 6961 O O . PRO B 1 444 ? 16.804 -15.482 -35.561 1.00 27.82 444 PRO B O 1
ATOM 6965 N N . VAL B 1 445 ? 17.839 -13.792 -34.436 1.00 26.53 445 VAL B N 1
ATOM 6966 C CA . VAL B 1 445 ? 17.983 -14.549 -33.214 1.00 25.68 445 VAL B CA 1
ATOM 6967 C C . VAL B 1 445 ? 16.969 -14.028 -32.251 1.00 24.69 445 VAL B C 1
ATOM 6968 O O . VAL B 1 445 ? 16.753 -12.816 -32.178 1.00 24.22 445 VAL B O 1
ATOM 6972 N N . ILE B 1 446 ? 16.344 -14.942 -31.513 1.00 24.16 446 ILE B N 1
ATOM 6973 C CA . ILE B 1 446 ? 15.441 -14.565 -30.428 1.00 23.03 446 ILE B CA 1
ATOM 6974 C C . ILE B 1 446 ? 15.809 -15.332 -29.190 1.00 23.39 446 ILE B C 1
ATOM 6975 O O . ILE B 1 446 ? 15.862 -16.554 -29.217 1.00 23.45 446 ILE B O 1
ATOM 6980 N N . ILE B 1 447 ? 16.057 -14.598 -28.104 1.00 24.01 447 ILE B N 1
ATOM 6981 C CA . ILE B 1 447 ? 16.404 -15.165 -26.800 1.00 23.81 447 ILE B CA 1
ATOM 6982 C C . ILE B 1 447 ? 15.298 -14.778 -25.826 1.00 24.86 447 ILE B C 1
ATOM 6983 O O . ILE B 1 447 ? 14.976 -13.589 -25.688 1.00 25.31 447 ILE B O 1
ATOM 6988 N N . ASP B 1 448 ? 14.703 -15.783 -25.181 1.00 24.98 448 ASP B N 1
ATOM 6989 C CA . ASP B 1 448 ? 13.495 -15.616 -24.349 1.00 23.98 448 ASP B CA 1
ATOM 6990 C C . ASP B 1 448 ? 13.779 -16.034 -22.935 1.00 25.00 448 ASP B C 1
ATOM 6991 O O . ASP B 1 448 ? 14.020 -17.218 -22.676 1.00 26.37 448 ASP B O 1
ATOM 6996 N N . GLY B 1 449 ? 13.718 -15.073 -22.023 1.00 24.91 449 GLY B N 1
ATOM 6997 C CA . GLY B 1 449 ? 14.017 -15.302 -20.638 1.00 25.45 449 GLY B CA 1
ATOM 6998 C C . GLY B 1 449 ? 12.808 -15.292 -19.742 1.00 27.34 449 GLY B C 1
ATOM 6999 O O . GLY B 1 449 ? 12.949 -15.405 -18.501 1.00 27.95 449 GLY B O 1
ATOM 7000 N N . ARG B 1 450 ? 11.620 -15.175 -20.345 1.00 27.96 450 ARG B N 1
ATOM 7001 C CA . ARG B 1 450 ? 10.388 -15.004 -19.576 1.00 28.73 450 ARG B CA 1
ATOM 7002 C C . ARG B 1 450 ? 9.208 -15.837 -20.051 1.00 29.42 450 ARG B C 1
ATOM 7003 O O . ARG B 1 450 ? 8.078 -15.527 -19.708 1.00 29.64 450 ARG B O 1
ATOM 7011 N N . ASN B 1 451 ? 9.468 -16.909 -20.795 1.00 30.15 451 ASN B N 1
ATOM 7012 C CA . ASN B 1 451 ? 8.414 -17.832 -21.245 1.00 31.67 451 ASN B CA 1
ATOM 7013 C C . ASN B 1 451 ? 7.219 -17.194 -21.990 1.00 33.07 451 ASN B C 1
ATOM 7014 O O . ASN B 1 451 ? 6.068 -17.654 -21.886 1.00 33.86 451 ASN B O 1
ATOM 7019 N N . VAL B 1 452 ? 7.498 -16.148 -22.757 1.00 32.80 452 VAL B N 1
ATOM 7020 C CA . VAL B 1 452 ? 6.469 -15.523 -23.553 1.00 32.68 452 VAL B CA 1
ATOM 7021 C C . VAL B 1 452 ? 6.598 -15.861 -25.052 1.00 32.51 452 VAL B C 1
ATOM 7022 O O . VAL B 1 452 ? 5.715 -15.540 -25.830 1.00 31.79 452 VAL B O 1
ATOM 7026 N N . ILE B 1 453 ? 7.678 -16.534 -25.466 1.00 32.56 453 ILE B N 1
ATOM 7027 C CA . ILE B 1 453 ? 7.765 -16.905 -26.876 1.00 31.41 453 ILE B CA 1
ATOM 7028 C C . ILE B 1 453 ? 7.505 -18.347 -27.119 1.00 31.31 453 ILE B C 1
ATOM 7029 O O . ILE B 1 453 ? 8.149 -19.224 -26.533 1.00 31.73 453 ILE B O 1
ATOM 7034 N N . GLU B 1 454 ? 6.524 -18.575 -27.978 1.00 31.22 454 GLU B N 1
ATOM 7035 C CA . GLU B 1 454 ? 6.246 -19.899 -28.515 1.00 31.14 454 GLU B CA 1
ATOM 7036 C C . GLU B 1 454 ? 7.328 -20.266 -29.520 1.00 29.43 454 GLU B C 1
ATOM 7037 O O . GLU B 1 454 ? 7.335 -19.715 -30.583 1.00 28.65 454 GLU B O 1
ATOM 7043 N N . PRO B 1 455 ? 8.226 -21.216 -29.183 1.00 29.17 455 PRO B N 1
ATOM 7044 C CA . PRO B 1 455 ? 9.417 -21.481 -30.009 1.00 28.48 455 PRO B CA 1
ATOM 7045 C C . PRO B 1 455 ? 9.131 -22.042 -31.373 1.00 27.61 455 PRO B C 1
ATOM 7046 O O . PRO B 1 455 ? 9.761 -21.626 -32.335 1.00 26.38 455 PRO B O 1
ATOM 7050 N N . ASP B 1 456 ? 8.213 -23.000 -31.463 1.00 28.71 456 ASP B N 1
ATOM 7051 C CA . ASP B 1 456 ? 7.881 -23.574 -32.770 1.00 30.38 456 ASP B CA 1
ATOM 7052 C C . ASP B 1 456 ? 7.466 -22.559 -33.885 1.00 30.08 456 ASP B C 1
ATOM 7053 O O . ASP B 1 456 ? 7.808 -22.772 -35.053 1.00 30.08 456 ASP B O 1
ATOM 7058 N N . GLU B 1 457 ? 6.774 -21.465 -33.519 1.00 29.54 457 GLU B N 1
ATOM 7059 C CA . GLU B 1 457 ? 6.352 -20.406 -34.456 1.00 29.09 457 GLU B CA 1
ATOM 7060 C C . GLU B 1 457 ? 7.593 -19.740 -35.057 1.00 29.09 457 GLU B C 1
ATOM 7061 O O . GLU B 1 457 ? 7.665 -19.490 -36.264 1.00 28.16 457 GLU B O 1
ATOM 7067 N N . PHE B 1 458 ? 8.562 -19.465 -34.189 1.00 29.53 458 PHE B N 1
ATOM 7068 C CA . PHE B 1 458 ? 9.778 -18.753 -34.560 1.00 29.95 458 PHE B CA 1
ATOM 7069 C C . PHE B 1 458 ? 10.763 -19.614 -35.285 1.00 31.22 458 PHE B C 1
ATOM 7070 O O . PHE B 1 458 ? 11.232 -19.204 -36.337 1.00 33.04 458 PHE B O 1
ATOM 7078 N N . ILE B 1 459 ? 11.069 -20.796 -34.738 1.00 30.73 459 ILE B N 1
ATOM 7079 C CA . ILE B 1 459 ? 11.896 -21.805 -35.419 1.00 30.00 459 ILE B CA 1
ATOM 7080 C C . ILE B 1 459 ? 11.431 -22.005 -36.861 1.00 29.71 459 ILE B C 1
ATOM 7081 O O . ILE B 1 459 ? 12.221 -21.847 -37.795 1.00 29.10 459 ILE B O 1
ATOM 7086 N N . GLY B 1 460 ? 10.127 -22.241 -37.036 1.00 29.68 460 GLY B N 1
ATOM 7087 C CA . GLY B 1 460 ? 9.527 -22.397 -38.365 1.00 28.84 460 GLY B CA 1
ATOM 7088 C C . GLY B 1 460 ? 9.662 -21.172 -39.254 1.00 28.49 460 GLY B C 1
ATOM 7089 O O . GLY B 1 460 ? 9.273 -21.194 -40.429 1.00 27.93 460 GLY B O 1
ATOM 7090 N N . LYS B 1 461 ? 10.218 -20.098 -38.705 1.00 28.22 461 LYS B N 1
ATOM 7091 C CA . LYS B 1 461 ? 10.243 -18.833 -39.435 1.00 28.32 461 LYS B CA 1
ATOM 7092 C C . LYS B 1 461 ? 11.670 -18.418 -39.787 1.00 28.00 461 LYS B C 1
ATOM 7093 O O . LYS B 1 461 ? 11.893 -17.319 -40.235 1.00 27.85 461 LYS B O 1
ATOM 7099 N N . GLY B 1 462 ? 12.643 -19.277 -39.518 1.00 28.25 462 GLY B N 1
ATOM 7100 C CA . GLY B 1 462 ? 14.039 -18.934 -39.795 1.00 28.28 462 GLY B CA 1
ATOM 7101 C C . GLY B 1 462 ? 14.857 -18.440 -38.610 1.00 27.49 462 GLY B C 1
ATOM 7102 O O . GLY B 1 462 ? 16.074 -18.184 -38.754 1.00 26.90 462 GLY B O 1
ATOM 7103 N N . PHE B 1 463 ? 14.206 -18.348 -37.444 1.00 26.26 463 PHE B N 1
ATOM 7104 C CA . PHE B 1 463 ? 14.851 -17.814 -36.229 1.00 25.28 463 PHE B CA 1
ATOM 7105 C C . PHE B 1 463 ? 15.751 -18.838 -35.651 1.00 26.25 463 PHE B C 1
ATOM 7106 O O . PHE B 1 463 ? 15.539 -20.042 -35.852 1.00 27.84 463 PHE B O 1
ATOM 7114 N N . VAL B 1 464 ? 16.774 -18.352 -34.963 1.00 25.20 464 VAL B N 1
ATOM 7115 C CA . VAL B 1 464 ? 17.571 -19.168 -34.072 1.00 24.47 464 VAL B CA 1
ATOM 7116 C C . VAL B 1 464 ? 17.061 -18.789 -32.673 1.00 23.70 464 VAL B C 1
ATOM 7117 O O . VAL B 1 464 ? 17.253 -17.652 -32.197 1.00 22.12 464 VAL B O 1
ATOM 7121 N N . TYR B 1 465 ? 16.378 -19.758 -32.058 1.00 23.76 465 TYR B N 1
ATOM 7122 C CA . TYR B 1 465 ? 15.709 -19.603 -30.792 1.00 23.71 465 TYR B CA 1
ATOM 7123 C C . TYR B 1 465 ? 16.551 -20.137 -29.644 1.00 25.37 465 TYR B C 1
ATOM 7124 O O . TYR B 1 465 ? 17.147 -21.229 -29.755 1.00 26.60 465 TYR B O 1
ATOM 7133 N N . LYS B 1 466 ? 16.556 -19.408 -28.529 1.00 25.42 466 LYS B N 1
ATOM 7134 C CA . LYS B 1 466 ? 16.958 -19.989 -27.219 1.00 26.40 466 LYS B CA 1
ATOM 7135 C C . LYS B 1 466 ? 15.959 -19.551 -26.188 1.00 26.99 466 LYS B C 1
ATOM 7136 O O . LYS B 1 466 ? 15.392 -18.431 -26.260 1.00 28.26 466 LYS B O 1
ATOM 7142 N N . GLY B 1 467 ? 15.722 -20.402 -25.211 1.00 25.93 467 GLY B N 1
ATOM 7143 C CA . GLY B 1 467 ? 14.803 -20.007 -24.145 1.00 26.52 467 GLY B CA 1
ATOM 7144 C C . GLY B 1 467 ? 15.393 -20.459 -22.836 1.00 26.09 467 GLY B C 1
ATOM 7145 O O . GLY B 1 467 ? 16.073 -21.448 -22.821 1.00 25.17 467 GLY B O 1
ATOM 7146 N N . ILE B 1 468 ? 15.113 -19.779 -21.733 1.00 26.26 468 ILE B N 1
ATOM 7147 C CA . ILE B 1 468 ? 15.624 -20.281 -20.467 1.00 28.04 468 ILE B CA 1
ATOM 7148 C C . ILE B 1 468 ? 15.007 -21.632 -20.201 1.00 28.18 468 ILE B C 1
ATOM 7149 O O . ILE B 1 468 ? 13.821 -21.834 -20.452 1.00 29.56 468 ILE B O 1
ATOM 7154 N N . GLY B 1 469 ? 15.842 -22.552 -19.746 1.00 26.96 469 GLY B N 1
ATOM 7155 C CA . GLY B 1 469 ? 15.453 -23.919 -19.482 1.00 27.53 469 GLY B CA 1
ATOM 7156 C C . GLY B 1 469 ? 14.921 -24.756 -20.647 1.00 28.05 469 GLY B C 1
ATOM 7157 O O . GLY B 1 469 ? 14.328 -25.825 -20.408 1.00 27.76 469 GLY B O 1
ATOM 7158 N N . ARG B 1 470 ? 15.102 -24.289 -21.887 1.00 29.08 470 ARG B N 1
ATOM 7159 C CA . ARG B 1 470 ? 14.445 -24.951 -23.032 1.00 30.91 470 ARG B CA 1
ATOM 7160 C C . ARG B 1 470 ? 15.124 -26.157 -23.643 1.00 32.41 470 ARG B C 1
ATOM 7161 O O . ARG B 1 470 ? 16.173 -26.074 -24.271 1.00 30.03 470 ARG B O 1
ATOM 7169 N N . GLU B 1 471 ? 14.403 -27.279 -23.509 1.00 36.14 471 GLU B N 1
ATOM 7170 C CA . GLU B 1 471 ? 14.863 -28.649 -23.896 1.00 35.30 471 GLU B CA 1
ATOM 7171 C C . GLU B 1 471 ? 16.333 -28.564 -24.174 1.00 33.87 471 GLU B C 1
ATOM 7172 O O . GLU B 1 471 ? 17.092 -28.011 -23.376 1.00 35.17 471 GLU B O 1
ATOM 7178 N N . GLY B 1 472 ? 16.678 -29.042 -25.342 1.00 32.06 472 GLY B N 1
ATOM 7179 C CA . GLY B 1 472 ? 15.602 -29.536 -26.229 1.00 34.09 472 GLY B CA 1
ATOM 7180 C C . GLY B 1 472 ? 14.779 -28.595 -27.147 1.00 33.58 472 GLY B C 1
ATOM 7181 O O . GLY B 1 472 ? 14.036 -29.087 -27.999 1.00 32.17 472 GLY B O 1
ATOM 7182 N N . HIS B 1 473 ? 14.843 -27.273 -26.931 1.00 33.38 473 HIS B N 1
ATOM 7183 C CA . HIS B 1 473 ? 14.603 -26.377 -28.045 1.00 33.72 473 HIS B CA 1
ATOM 7184 C C . HIS B 1 473 ? 15.866 -25.786 -28.687 1.00 31.14 473 HIS B C 1
ATOM 7185 O O . HIS B 1 473 ? 15.903 -25.573 -29.903 1.00 30.20 473 HIS B O 1
ATOM 7192 N N . HIS B 1 474 ? 16.908 -25.632 -27.882 1.00 30.08 474 HIS B N 1
ATOM 7193 C CA . HIS B 1 474 ? 18.109 -24.884 -28.232 1.00 31.38 474 HIS B CA 1
ATOM 7194 C C . HIS B 1 474 ? 19.125 -25.432 -29.157 1.00 32.55 474 HIS B C 1
ATOM 7195 O O . HIS B 1 474 ? 20.032 -24.705 -29.518 1.00 32.45 474 HIS B O 1
ATOM 7202 N N . HIS B 1 475 ? 18.987 -26.705 -29.486 1.00 34.83 475 HIS B N 1
ATOM 7203 C CA . HIS B 1 475 ? 19.839 -27.383 -30.419 1.00 38.36 475 HIS B CA 1
ATOM 7204 C C . HIS B 1 475 ? 19.010 -27.798 -31.628 1.00 37.85 475 HIS B C 1
ATOM 7205 O O . HIS B 1 475 ? 19.339 -28.748 -32.329 1.00 37.46 475 HIS B O 1
ATOM 7212 N N . HIS B 1 476 ? 17.930 -27.046 -31.853 1.00 38.01 476 HIS B N 1
ATOM 7213 C CA . HIS B 1 476 ? 17.008 -27.216 -32.988 1.00 38.52 476 HIS B CA 1
ATOM 7214 C C . HIS B 1 476 ? 17.643 -26.896 -34.329 1.00 40.95 476 HIS B C 1
ATOM 7215 O O . HIS B 1 476 ? 18.549 -26.064 -34.393 1.00 41.31 476 HIS B O 1
ATOM 7222 N N . HIS B 1 477 ? 17.159 -27.523 -35.402 1.00 43.46 477 HIS B N 1
ATOM 7223 C CA . HIS B 1 477 ? 17.544 -27.115 -36.758 1.00 46.50 477 HIS B CA 1
ATOM 7224 C C . HIS B 1 477 ? 16.875 -25.812 -37.095 1.00 46.23 477 HIS B C 1
ATOM 7225 O O . HIS B 1 477 ? 15.783 -25.532 -36.608 1.00 46.05 477 HIS B O 1
ATOM 7232 N N . HIS B 1 478 ? 17.519 -25.003 -37.922 1.00 47.02 478 HIS B N 1
ATOM 7233 C CA . HIS B 1 478 ? 16.845 -23.827 -38.479 1.00 48.40 478 HIS B CA 1
ATOM 7234 C C . HIS B 1 478 ? 16.476 -24.054 -39.916 1.00 47.75 478 HIS B C 1
ATOM 7235 O O . HIS B 1 478 ? 16.873 -25.051 -40.501 1.00 46.59 478 HIS B O 1
#

Sequence (950 aa):
SMSKLEKLLKERGPIKKIGVLGMGYVGIPAAVLFADAPCFEKVLGFQRNSKSSGYKIEMLNRGESPLKGEEPGLEELIGKVVKAGKFECTPDFSRISELDAVTLAIQTPFANPKDLEPDFSALIDGIRNVGKYLKPGMLVVLESTITPGTTEGMAKQILEEESGLKAGEDFALAHAPERVMVGRLLKNIREHDRIVGGIDEASTKRAVELYSPVLTVGQVIPMSATAAEVTKTAENTFRDLQIAAINQLALYCEAMGINVYDVRTGVDSLKGEGITRAVLWPGAGVGGHCLTKDTYHLERGVKIGRGELDYPEGADSIYVLARKVNDFMPAHMYNLTVAALERLGKKMDGSKVAMLGWAFIKDSDDARNTPSEPYRDLCLKAGASVMVHDPYVVNYPGVEISDNLEEVVRNADAIVVLAGHSAYSSLKADWAKKVSAKANPVIIDGRNVIEPDEFIGKGFVYKGIGREGHHHHHHSMSKLEKLLKERGPIKKIGVLGMGYVGIPAAVLFADAPCFEKVLGFQRNSKSSGYKIEMLNRGESPLKGEEPGLEELIGKVVKAGKFECTPDFSRISELDAVTLAIQTPFANPKDLEPDFSALIDGIRNVGKYLKPGMLVVLESTITPGTTEGMAKQILEEESGLKAGEDFALAHAPERVMVGRLLKNIREHDRIVGGIDEASTKRAVELYSPVLTVGQVIPMSATAAEVTKTAENTFRDLQIAAINQLALYCEAMGINVYDVRTGVDSLKGEGITRAVLWPGAGVGGHCLTKDTYHLERGVKIGRGELDYPEGADSIYVLARKVNDFMPAHMYNLTVAALERLGKKMDGSKVAMLGWAFIKDSDDARNTPSEPYRDLCLKAGASVMVHDPYVVNYPGVEISDNLEEVVRNADAIVVLAGHSAYSSLKADWAKKVSAKANPVIIDGRNVIEPDEFIGKGFVYKGIGREGHHHHHH

InterPro domains:
  IPR001732 UDP-glucose/GDP-mannose dehydrogenase, N-terminal [PF03721] (18-209)
  IPR008927 6-phosphogluconate dehydrogenase-like, C-terminal domain superfamily [SSF48179] (228-305)
  IPR014026 UDP-glucose/GDP-mannose dehydrogenase, dimerisation [PF00984] (229-302)
  IPR014027 UDP-glucose/GDP-mannose dehydrogenase, C-terminal [PF03720] (356-454)
  IPR014027 UDP-glucose/GDP-mannose dehydrogenase, C-terminal [SM00984] (356-454)
  IPR017476 UDP-glucose/GDP-mannose dehydrogenase [PIRSF000124] (19-469)
  IPR017476 UDP-glucose/GDP-mannose dehydrogenase [TIGR03026] (18-450)
  IPR028359 UDP-N-acetyl-D-mannosamine/glucosamine dehydrogenase [PIRSF500136] (12-469)
  IPR028359 UDP-N-acetyl-D-mannosamine/glucosamine dehydrogenase [PTHR43491] (17-454)
  IPR036220 UDP-glucose/GDP-mannose dehydrogenase, C-terminal domain superfamily [SSF52413] (344-464)
  IPR036291 NAD(P)-binding domain superfamily [SSF51735] (18-217)

Radius of gyration: 32.21 Å; Cα contacts (8 Å, |Δi|>4): 2132; chains: 2; bounding box: 48×95×85 Å

Nearest PDB structures (foldseek):
  3g79-assembly1_B  TM=1.002E+00  e=1.114E-91  Methanosarcina mazei Go1
  4xrr-assembly1_A  TM=8.192E-01  e=7.270E-36  Micromonospora echinospora
  4xrr-assembly1_B  TM=7.708E-01  e=6.988E-35  Micromonospora echinospora
  4xr9-assembly1_A  TM=8.108E-01  e=1.079E-33  Micromonospora echinospora
  4xr9-assembly1_B  TM=7.734E-01  e=3.864E-32  Micromonospora echinospora

Foldseek 3Di:
DDAQLRVLQVVVPAFAEEEEEAQDPARLLVQLLLLPQVSHAAYEYEDAPPVVCVCCQVQLLCQAHDDDQFLVCSSVSSNVSSVSRRYHYDNDLLCLLVGQEYEYPHEQDDDPVADQHTNCPVVLVVLLSCLQNDFFNHAYEYAYQHFQPCQVPPSQVSSCVNNVDHEPNRYWYKYKYFDADTNGRLVRLAQAAIEIATQDVSNQVSVLSSRVRSHDNHHYDYYHRNVSNVVLLVVLLVVLLLQLVLLVVLVVQAVQQHFSVVVVVVLQVFDDDVTGPVHDDYFLADFDRSNLHSVVSVVVNVPPDDDDDDADPPDDDSSNVSNVSRLCSLVVLVVLQQVLLVVVVDGLAPFEEQEEDQDAEAQDQDRHGNSVVVNVVVSVVSHYHYAAEDCHHDDDPPDDYDNDPLVSLALGQEYEYHHNYVVLLPDAQVSSCVRNPDQEHEYEAGDPSDDLVRNVVSRYQYHYRSRGNSNVDDD/DDAQLLVLQVVVPAFAEEEEEAQDPARQLVQLLLLPFPRHHAYEYADACDPVCVVVQVCLLQQHRPDDHDQPCRSVSSNVRSVVNRYHYYNPLLPLLPGQEYEYAHEFAADALPAAHTHCPRVVVVLLSNLQNPFFNHAYEYAYQDFQCCQVPPSQVNSCVNHVDHDPRRYKYKYKYDDADGNCHLVVLQAAAIEIATQDPSNQVSVLSSRVRSHDNYHYDYYHRNVNSLVQLVVLLVVLLLQLVLLVVLVVQVVQQAFSVVVQVVLQVFDDDVTGSPHDDHFQADFDRRNQHSVVSSVVNCVVVPDDDDDPDDDDDSSVVSNVSRLCSLVVLVVLVVVLCVVVPHQLAAAEEQEEDQCAEAPEADNHRNSVVVNVVVSVVSHYDYAAEDCHHDDDPPDDYDPDDLVRLALHQEYEYRHPYPVLLPDALVVSCVSNVPQAREYEEGDPSDDLVRNQVNRYQYDYRSHGNSNVDDD

CATH classification: 3.40.50.720 (+1 more: 3.40.50.720)